Protein AF-A0AAE0IC69-F1 (afdb_monomer)

Foldseek 3Di:
DDDPLQLVVPAPPLLVVFWDWAWDDFPQGIFHTKIKGKQAAPCQVVADCVVHTEAEEEEFEDQLFACSLQVLLCVLQSNQGIYMYIGQDLHRPGDVPDLDLVCLALVNRLRRSVRVCVVPAPVVSLHAYEYEYAELRLQSSLLQCFPPPDDPDCNNLRHAYYEYELYAQAAFFPVLLVVLVVVLPPDQVVVVVVLVQQCPPQLCGVQQCLFQNNPADSVSSNVSSSSSVSRDSSSSSSNLNSQHFPDADPRRGHGHTDHLLSLLSHQHEYEAEAECAALLRHPVRLVQSLVSVVPSDHDDDDDDDDDDDDDDDDPADDPPPDDDQPDDWDQDSHWGYDYHYDYDYPPDYSSQCNRPVRVVVVSVVVLVSCCPTGIVSSPPQVVLSSSPPDDPPCDPVVVVLVVFDQWWADALLAEIQGAAAASNDPCGHLQNCLVVPVLAAQEEEEQAQDDRSGDQVSNVSSNHHYHYNHDDPPAADDPVSLVVLLVVSVVVVVVVVVCCVVVVGDPRHYHYYYDNRRAARVLLSQLSNCVPPVVDQSVRSQVSQCVRGPVHNVDPNSSVVSPDDPPDDDDDDDDDDDDDDDDDDYDDDDDDDDDDDDDDPVVVVVVVVVVVVVVVVVVVVVVVCVVVVVPDDDDDDDPDDDDDDPPQPPPPPLFAEEEEEEAAAQDFPQLQVLLQVLCCVVVVHDPPDGFLQVVFFFAWAFFQAPAGLFEHLQQLLLLQFQLAGDHHFWQQAHPLRAHFFGLLLLCVVVPAAEEEFEQFACLARNNLSNFHGDGGSVVSLRSLLRCLAVALSGHSHWEYAYAQVLSQAAPVDPLHPDPHRHRSVCCSCVVVNEDEAAWLVSLVCCVLQPNDDISYDYHQYSGGHFQLLVVVVVCRTDPALLSRLSNVLNNQCVVCVVPRYGHYYYGYLDCLQVCLLLLASLSNSSSVNSVSVNVVSVLVSCVPDPHHYKYKYKYSFHGQQKHLAADDDDPDDGDPDFASVQSVQARHALVVLLVVLVVVCVVCVPDDLVNSLVCCCPVPCCNHSVHPPDDPVLSSCCSVCSVCSNSSSSCVSCVRRRMDGDHSGTDSRTITMGMPDDLPCSQVGYYYYSSSSSVSSCVSSVSPVSSVVVSVSSCVSVVPDPPDDDDDDDDDDPPPPPPPDDPVVPPSSSSD

Radius of gyration: 35.83 Å; Cα contacts (8 Å, |Δi|>4): 2138; chains: 1; bounding box: 95×84×98 Å

InterPro domains:
  IPR000073 Alpha/beta hydrolase fold-1 [PF12697] (57-283)
  IPR000387 Tyrosine-specific protein phosphatases domain [PS50056] (483-554)
  IPR001952 Alkaline phosphatase [PF00245] (656-1102)
  IPR001952 Alkaline phosphatase [PR00113] (656-676)
  IPR001952 Alkaline phosphatase [PR00113] (710-725)
  IPR001952 Alkaline phosphatase [PR00113] (747-767)
  IPR001952 Alkaline phosphatase [PR00113] (796-806)
  IPR001952 Alkaline phosphatase [PR00113] (884-913)
  IPR001952 Alkaline phosphatase [PTHR11596] (649-1109)
  IPR001952 Alkaline phosphatase [SM00098] (657-1104)
  IPR001952 Alkaline phosphatase [cd16012] (657-960)
  IPR016130 Protein-tyrosine phosphatase, active site [PS00383] (513-523)
  IPR017850 Alkaline-phosphatase-like, core domain superfamily [G3DSA:3.40.720.10] (660-1094)
  IPR017850 Alkaline-phosphatase-like, core domain superfamily [SSF53649] (650-1104)
  IPR018299 Alkaline phosphatase, active site [PS00123] (710-718)
  IPR029021 Protein-tyrosine phosphatase-like [G3DSA:3.90.190.10] (381-585)
  IPR029021 Protein-tyrosine phosphatase-like [SSF52799] (399-565)
  IPR029058 Alpha/Beta hydrolase fold [G3DSA:3.40.50.1820] (16-305)
  IPR029058 Alpha/Beta hydrolase fold [SSF53474] (22-293)

Sequence (1152 aa):
MASQYDAKATDPALLERSSEIKSYTTSRATYPGLRVFYRRHQQADQLPKTPAPIPLLVFVHGLGGSVAQFHPLLSSLTPIASCLAIDLPGCGVSEFAPRDWAAYSTDALVELLETVIEEYREAGEGQGVVLFGHSMGTCLAALLANPRLPPRTQLSKHVVGLVAICPSSGPPSEKQVNKFRKLLWIPGWIFDLWRAWDRRGGPDSASVRRFVGPDADAEAKRLQDLYNNQSRTPVWRRMAWGCLPEEYRDGVPRGGLPTQDTWAGLDIPVFLVGGEDDHVTPANEVEKIAACLRTGKPVAASDSDQVEGEPTEDPTTPNDEQSTAGSIPPLPAHPEKAVKSVILPKPATHALLYTPSTARILAGLISDFLVVHVTGRLALGWQLQYLSQEGKWDVKNLEKWQKVAPVSDPIGSVFRAIKTLREVDETHSPREFVQNWGATIKDVIDISHDNPVYDPQGLKDGGVRYHKFPTVSKVPPTDTEIKGFIDLVDKIRADQKARAAAEGWADDYVVGVHCHYGFNRTGFFIVCYLVERCGYNALDAINHFAKARPNGIKHAHFRDRLYAPAEQTPLLADDRPRSVRSDDDDDNQDHSRGTPLISSRVRETAIFIWALLATAAVVVLGVIVQHNNVSQPPPRQPTTQPLPHPPPTTNTSGGKRNLVFMVSDGMGPASLSLTRSFRQLTECLPIDDTLTLDKHFWGTSRTRSTSSLVTDSAAGATAFSCGRKSYNGAISMLPDHTPCGTVLEAAKRAGYTTGLVVTTDITDATPACFASHVDLRMQNDEIALQEVGEGVLGRVVDLMLGGGRCHFLPNTAEGSCRLDGVDVVKVAREKHGWAYADDRSGFDALSLGKNVSLPLLGLFAGGDVPFEIDRCNMADVYPSLSEMAITALTALEEATRDSEKGFFLMIEGSRIDHAGHINDPAAQVREVLEYDKTFRAVLEFLDKSDAEGVLVATSDHETGGLSTAWQARSGELPVYNWHPAVLAQANASSEYLARLLHEHIVSNPESSQEDLIDWINSALVVERLGIKDALELELNALATNPDAAITLFAHMVSMRARVGWSTHGHSAVDVNIYSSGGGGADVIRGNVENTQIGEFLRAYLNLDDEVEEITQELREGLGREKGVKKDWVDVPAVTDILESVHPLEWFREVQV

Organism: NCBI:txid516989

Solvent-accessible surface area (backbone atoms only — not comparable to full-atom values): 61922 Å² total; per-residue (Å²): 132,83,56,98,51,34,50,80,84,67,53,54,72,70,54,67,77,31,45,48,76,43,64,50,76,52,100,84,46,59,30,71,33,27,34,39,34,53,44,75,31,92,57,58,89,76,48,68,55,75,91,28,40,76,47,40,38,36,43,33,47,26,84,53,43,28,53,75,54,44,48,63,42,50,70,67,44,40,85,53,29,28,36,38,32,42,22,57,71,30,23,56,78,11,36,76,36,64,82,58,56,68,61,34,18,44,71,41,47,43,53,44,50,52,56,54,50,62,71,75,42,55,62,94,47,61,33,31,31,33,36,34,13,30,34,58,12,20,41,47,41,46,60,53,44,20,70,83,52,86,72,91,66,72,60,32,71,31,39,27,30,38,39,25,34,34,30,70,42,41,55,56,53,75,72,46,44,56,51,48,52,58,60,72,64,52,58,66,70,62,52,50,52,50,51,54,59,42,43,51,65,49,50,74,3,65,61,21,33,56,37,40,39,88,85,49,53,72,65,45,24,45,54,42,30,41,45,60,66,48,39,45,65,78,42,41,52,30,41,56,53,18,36,43,52,79,47,68,60,97,85,42,73,40,63,32,44,45,43,41,60,45,53,29,44,45,72,36,19,35,40,37,36,25,14,62,57,12,74,53,36,38,43,66,28,47,53,54,42,52,52,14,49,73,67,60,48,70,81,82,94,72,80,92,77,90,84,87,89,80,89,77,81,75,95,71,72,82,82,89,78,83,81,64,91,88,66,81,58,66,74,56,74,69,22,64,67,41,85,47,74,48,70,40,61,77,79,25,14,65,39,33,53,60,24,80,85,40,24,60,57,49,46,51,56,48,51,53,48,41,26,76,45,42,23,46,66,51,29,60,44,52,49,51,40,63,66,65,71,80,56,103,71,46,72,75,55,47,60,56,53,68,73,45,69,60,61,35,48,75,37,91,82,46,31,28,42,20,31,54,54,30,57,77,39,96,80,41,11,42,58,52,39,27,75,77,38,28,87,36,33,42,34,36,37,38,38,41,61,66,82,71,70,36,43,62,61,48,26,42,74,45,67,16,44,71,41,84,48,66,38,75,82,98,58,72,79,50,72,68,56,48,48,53,51,45,54,51,49,53,51,50,50,56,52,47,53,56,44,33,72,75,70,68,57,72,95,76,51,30,38,31,33,23,26,77,70,25,30,48,68,39,40,48,54,51,31,52,42,34,33,74,76,66,74,36,53,57,68,59,27,50,51,48,45,26,68,32,35,80,74,25,63,69,52,60,72,51,53,54,63,61,67,56,77,83,89,79,82,92,84,81,82,88,84,87,88,82,89,79,90,76,87,89,81,85,87,80,89,79,90,84,91,83,86,84,92,81,85,61,82,67,58,53,56,54,48,48,55,49,48,51,52,49,48,53,48,48,50,49,46,46,51,49,48,61,65,63,59,67,57,76,78,74,88,70,72,90,74,86,74,74,81,79,63,73,71,76,77,75,74,77,62,97,58,34,41,33,43,38,41,35,38,30,32,22,41,27,64,45,54,54,58,50,29,39,54,32,48,27,62,77,69,70,48,59,93,84,61,71,52,63,55,70,80,24,64,46,28,30,31,43,40,54,30,74,73,34,70,49,34,37,50,15,11,21,26,13,8,39,22,46,38,40,71,10,27,64,36,13,15,17,30,36,81,84,74,29,55,48,28,18,44,47,41,19,37,31,74,74,57,26,48,26,34,42,35,39,35,30,33,51,41,37,36,52,58,25,9,39,54,31,73,40,84,45,47,86,47,32,62,58,33,45,40,17,46,50,24,73,33,91,86,30,66,44,56,35,33,40,39,21,12,25,38,11,49,33,31,17,47,88,44,89,71,35,72,35,92,48,80,58,44,45,57,57,46,22,38,76,76,60,55,35,41,77,32,54,38,36,70,47,52,57,62,21,54,61,18,77,50,66,62,83,30,30,43,32,30,46,22,56,42,53,50,65,57,50,42,44,29,70,80,34,56,84,48,40,80,50,68,42,56,51,49,49,15,49,54,41,30,52,51,62,74,24,65,92,42,76,36,27,35,42,36,41,37,39,38,40,58,28,22,57,21,17,38,47,48,22,64,50,31,28,36,38,33,50,48,50,38,36,53,29,52,47,53,51,51,62,46,44,77,69,46,94,45,56,54,40,44,43,33,32,35,36,29,12,24,5,51,58,34,81,42,42,78,94,52,94,88,61,78,88,61,98,52,58,36,51,66,48,42,70,44,32,61,51,33,33,64,60,51,31,50,53,50,53,53,48,47,72,75,42,78,84,60,49,72,65,57,48,34,53,46,46,44,53,66,43,36,33,67,26,40,49,45,86,78,75,48,70,68,60,44,50,46,42,68,75,37,55,92,49,21,33,51,50,48,11,44,60,50,22,66,71,18,18,41,26,66,76,46,62,44,63,34,71,54,61,11,48,27,31,38,75,52,63,87,72,50,71,82,58,46,39,86,38,52,38,29,53,51,13,48,46,60,23,55,68,73,68,28,65,66,46,24,55,53,42,21,50,52,47,18,60,69,72,62,45,54,97,87,61,86,74,79,82,82,84,78,86,87,80,67,92,78,59,85,82,70,89,74,83,83,67,66,85,68,77,61,92

Secondary structure (DSSP, 8-state):
---TT-TTTS--HHHHHHEEEEEEE-SS-EEEEEEEEEE--TTTTTS--SS-PPPEEEEE--TT--GGGGHHHHHHHTTTS-EEEEPPTTSTTS------SGGGSHHHHHHHHHHHHHHHS-GGGT--EEEEEETHHHHHHHHHH-TTSPPSSSGGGTEEEEEEES--SSPPPHHHHHHHHHHHTS-HHHHHHHHHHHTTTGGGSHHHHHHH-TT--HHHHHHHHHHHHH--HHHHHHHHHHHS-SEEETTEEESSSPPHHHHHT--S-EEEEEETT-SSS-HHHHHHHHHHHHHSSPPP----------------S-------TTPPPP--SSPPP-EEEEEEPTT--TTTTTSHHHHHHHHHHHHHHIIIII-GGG-HHHHHHHHTS--TTHHHHHHHHHTS-SBPSPBTTTEEEEEPP-TT-SSSSHHHHHHHHTTTEEEEEE--SSPPSS-THHHHHTT-EEEE----TTSPPPHHHHHHHHHHHHHHHHHHHHHHHHHT--TT-EEEEEESSSSHHHHHHHHHHHHHHH---HHHHHHHHHHHSTT----HHHHHHHHS------S-----------------------------TTHHHHHHHHHHHHHHHHHHHHHHHHHH--------------S-------------EEEEEEE-TT--HHHHHHHHHHHHHHTT--TT---TGGGGEEEEEE---SS-SS--HHHHHHHHHHSS---TT-BSB-TTS-B---HHHHHHHTT-EEEEEEEEETTSHHHHTTT--BSSTT-HHHHHHIIIIISTT----SEEEEE-GGGTS-TTSTT---SS---HHHHHHHHS--EEE-SHHHHHHTTTTTT--SSEEEE-SSSSPPPHHHHGGGTTTS--HHHHHHHHHHHHHHHTTT-SS-EEEEEE-THHHHHHHTT-HHHHHHHHHHHHHHHHHHHHHHTT-SSEEEEEEE-S-EES--BS----STTSPP-----HHHHHH--S-HHHHHHHHHHHHHH-TT--HHHHHHHIIIIIIIHHS--SS--HHHHHHHHH-GGGHHHHHHHHHHHHHT-B-S-SSEE-PPEEEEE---TTGGGG-EEEEHHHHHHHHHHHHT-HHHHHHHHHHHHHHTT--TT---PPPPPPP-GGGSTT---TTSGGGS--

Structure (mmCIF, N/CA/C/O backbone):
data_AF-A0AAE0IC69-F1
#
_entry.id   AF-A0AAE0IC69-F1
#
loop_
_atom_site.group_PDB
_atom_site.id
_atom_site.type_symbol
_atom_site.label_atom_id
_atom_site.label_alt_id
_atom_site.label_comp_id
_atom_site.label_asym_id
_atom_site.label_entity_id
_atom_site.label_seq_id
_atom_site.pdbx_PDB_ins_code
_atom_site.Cartn_x
_atom_site.Cartn_y
_atom_site.Cartn_z
_atom_site.occupancy
_atom_site.B_iso_or_equiv
_atom_site.auth_seq_id
_atom_site.auth_comp_id
_atom_site.auth_asym_id
_atom_site.auth_atom_id
_atom_site.pdbx_PDB_model_num
ATOM 1 N N . MET A 1 1 ? 9.353 22.879 0.860 1.00 36.22 1 MET A N 1
ATOM 2 C CA . MET A 1 1 ? 8.444 21.769 0.511 1.00 36.22 1 MET A CA 1
ATOM 3 C C . MET A 1 1 ? 8.042 21.909 -0.946 1.00 36.22 1 MET A C 1
ATOM 5 O O . MET A 1 1 ? 7.681 23.013 -1.347 1.00 36.22 1 MET A O 1
ATOM 9 N N . ALA A 1 2 ? 8.166 20.841 -1.736 1.00 39.16 2 ALA A N 1
ATOM 10 C CA . ALA A 1 2 ? 7.593 20.803 -3.078 1.00 39.16 2 ALA A CA 1
ATOM 11 C C . ALA A 1 2 ? 6.060 20.824 -2.964 1.00 39.16 2 ALA A C 1
ATOM 13 O O . ALA A 1 2 ? 5.495 20.259 -2.032 1.00 39.16 2 ALA A O 1
ATOM 14 N N . SER A 1 3 ? 5.393 21.547 -3.860 1.00 61.97 3 SER A N 1
ATOM 15 C CA . SER A 1 3 ? 3.929 21.624 -3.905 1.00 61.97 3 SER A CA 1
ATOM 16 C C . SER A 1 3 ? 3.330 20.229 -4.131 1.00 61.97 3 SER A C 1
ATOM 18 O O . SER A 1 3 ? 3.880 19.470 -4.919 1.00 61.97 3 SER A O 1
ATOM 20 N N . GLN A 1 4 ? 2.168 19.908 -3.548 1.00 71.69 4 GLN A N 1
ATOM 21 C CA . GLN A 1 4 ? 1.413 18.676 -3.869 1.00 71.69 4 GLN A CA 1
ATOM 22 C C . GLN A 1 4 ? 1.016 18.571 -5.357 1.00 71.69 4 GLN A C 1
ATOM 24 O O . GLN A 1 4 ? 0.606 17.518 -5.831 1.00 71.69 4 GLN A O 1
ATOM 29 N N . TYR A 1 5 ? 1.136 19.679 -6.095 1.00 81.38 5 TYR A N 1
ATOM 30 C CA . TYR A 1 5 ? 0.934 19.766 -7.540 1.00 81.38 5 TYR A CA 1
ATOM 31 C C . TYR A 1 5 ? 2.253 19.796 -8.325 1.00 81.38 5 TYR A C 1
ATOM 33 O O . TYR A 1 5 ? 2.258 20.174 -9.496 1.00 81.38 5 TYR A O 1
ATOM 41 N N . ASP A 1 6 ? 3.385 19.472 -7.696 1.00 83.69 6 ASP A N 1
ATOM 42 C CA . ASP A 1 6 ? 4.662 19.351 -8.392 1.00 83.69 6 ASP A CA 1
ATOM 43 C C . ASP A 1 6 ? 4.601 18.176 -9.376 1.00 83.69 6 ASP A C 1
ATOM 45 O O . ASP A 1 6 ? 4.388 17.024 -8.995 1.00 83.69 6 ASP A O 1
ATOM 49 N N . ALA A 1 7 ? 4.781 18.479 -10.662 1.00 83.31 7 ALA A N 1
ATOM 50 C CA . ALA A 1 7 ? 4.739 17.490 -11.731 1.00 83.31 7 ALA A CA 1
ATOM 51 C C . ALA A 1 7 ? 5.816 16.411 -11.557 1.00 83.31 7 ALA A C 1
ATOM 53 O O . ALA A 1 7 ? 5.567 15.261 -11.889 1.00 83.31 7 ALA A O 1
ATOM 54 N N . LYS A 1 8 ? 6.974 16.748 -10.970 1.00 83.50 8 LYS A N 1
ATOM 55 C CA . LYS A 1 8 ? 8.035 15.763 -10.725 1.00 83.50 8 LYS A CA 1
ATOM 56 C C . LYS A 1 8 ? 7.683 14.793 -9.594 1.00 83.50 8 LYS A C 1
ATOM 58 O O . LYS A 1 8 ? 8.072 13.639 -9.658 1.00 83.50 8 LYS A O 1
ATOM 63 N N . ALA A 1 9 ? 6.950 15.251 -8.578 1.00 81.25 9 ALA A N 1
ATOM 64 C CA . ALA A 1 9 ? 6.564 14.436 -7.423 1.00 81.25 9 ALA A CA 1
ATOM 65 C C . ALA A 1 9 ? 5.311 13.576 -7.668 1.00 81.25 9 ALA A C 1
ATOM 67 O O . ALA A 1 9 ? 4.999 12.699 -6.872 1.00 81.25 9 ALA A O 1
ATOM 68 N N . THR A 1 10 ? 4.566 13.860 -8.740 1.00 86.69 10 THR A N 1
ATOM 69 C CA . THR A 1 10 ? 3.286 13.206 -9.065 1.00 86.69 10 THR A CA 1
ATOM 70 C C . THR A 1 10 ? 3.346 12.376 -10.349 1.00 86.69 10 THR A C 1
ATOM 72 O O . THR A 1 10 ? 2.326 11.836 -10.784 1.00 86.69 10 THR A O 1
ATOM 75 N N . ASP A 1 11 ? 4.526 12.263 -10.964 1.00 84.62 11 ASP A N 1
ATOM 76 C CA . ASP A 1 11 ? 4.739 11.458 -12.162 1.00 84.62 11 ASP A CA 1
ATOM 77 C C . ASP A 1 11 ? 4.603 9.953 -11.839 1.00 84.62 11 ASP A C 1
ATOM 79 O O . ASP A 1 11 ? 5.177 9.459 -10.870 1.00 84.62 11 ASP A O 1
ATOM 83 N N . PRO A 1 12 ? 3.884 9.168 -12.659 1.00 84.00 12 PRO A N 1
ATOM 84 C CA . PRO A 1 12 ? 3.852 7.718 -12.508 1.00 84.00 12 PRO A CA 1
ATOM 85 C C . PRO A 1 12 ? 5.238 7.090 -12.706 1.00 84.00 12 PRO A C 1
ATOM 87 O O . PRO A 1 12 ? 5.974 7.474 -13.617 1.00 84.00 12 PRO A O 1
ATOM 90 N N . ALA A 1 13 ? 5.531 6.008 -11.978 1.00 78.69 13 ALA A N 1
ATOM 91 C CA . ALA A 1 13 ? 6.825 5.314 -12.019 1.00 78.69 13 ALA A CA 1
ATOM 92 C C . ALA A 1 13 ? 7.274 4.853 -13.424 1.00 78.69 13 ALA A C 1
ATOM 94 O O . ALA A 1 13 ? 8.453 4.575 -13.646 1.00 78.69 13 ALA A O 1
ATOM 95 N N . LEU A 1 14 ? 6.346 4.695 -14.378 1.00 83.06 14 LEU A N 1
ATOM 96 C CA . LEU A 1 14 ? 6.684 4.418 -15.779 1.00 83.06 14 LEU A CA 1
ATOM 97 C C . LEU A 1 14 ? 7.349 5.628 -16.454 1.00 83.06 14 LEU A C 1
ATOM 99 O O . LEU A 1 14 ? 8.301 5.449 -17.208 1.00 83.06 14 LEU A O 1
ATOM 103 N N . LEU A 1 15 ? 6.852 6.840 -16.199 1.00 87.25 15 LEU A N 1
ATOM 104 C CA . LEU A 1 15 ? 7.413 8.062 -16.769 1.00 87.25 15 LEU A CA 1
ATOM 105 C C . LEU A 1 15 ? 8.744 8.411 -16.115 1.00 87.25 15 LEU A C 1
ATOM 107 O O . LEU A 1 15 ? 9.679 8.742 -16.836 1.00 87.25 15 LEU A O 1
ATOM 111 N N . GLU A 1 16 ? 8.870 8.244 -14.798 1.00 82.62 16 GLU A N 1
ATOM 112 C CA . GLU A 1 16 ? 10.129 8.487 -14.081 1.00 82.62 16 GLU A CA 1
ATOM 113 C C . GLU A 1 16 ? 11.285 7.627 -14.614 1.00 82.62 16 GLU A C 1
ATOM 115 O O . GLU A 1 16 ? 12.387 8.119 -14.830 1.00 82.62 16 GLU A O 1
ATOM 120 N N . ARG A 1 17 ? 11.027 6.338 -14.880 1.00 85.75 17 ARG A N 1
ATOM 121 C CA . ARG A 1 17 ? 12.053 5.372 -15.316 1.00 85.75 17 ARG A CA 1
ATOM 122 C C . ARG A 1 17 ? 12.406 5.439 -16.800 1.00 85.75 17 ARG A C 1
ATOM 124 O O . ARG A 1 17 ? 13.372 4.806 -17.218 1.00 85.75 17 ARG A O 1
ATOM 131 N N . SER A 1 18 ? 11.592 6.096 -17.618 1.00 91.19 18 SER A N 1
ATOM 132 C CA . SER A 1 18 ? 11.721 6.057 -19.083 1.00 91.19 18 SER A CA 1
ATOM 133 C C . SER A 1 18 ? 11.663 7.440 -19.727 1.00 91.19 18 SER A C 1
ATOM 135 O O . SER A 1 18 ? 11.414 7.536 -20.926 1.00 91.19 18 SER A O 1
ATOM 137 N N . SER A 1 19 ? 11.895 8.501 -18.950 1.00 94.38 19 SER A N 1
ATOM 138 C CA . SER A 1 19 ? 12.003 9.865 -19.466 1.00 94.38 19 SER A CA 1
ATOM 139 C C . SER A 1 19 ? 13.378 10.465 -19.214 1.00 94.38 19 SER A C 1
ATOM 141 O O . SER A 1 19 ? 13.993 10.227 -18.179 1.00 94.38 19 SER A O 1
ATOM 143 N N . GLU A 1 20 ? 13.826 11.307 -20.139 1.00 94.94 20 GLU A N 1
ATOM 144 C CA . GLU A 1 20 ? 15.036 12.114 -20.008 1.00 94.94 20 GLU A CA 1
ATOM 145 C C . GLU A 1 20 ? 14.756 13.592 -20.308 1.00 94.94 20 GLU A C 1
ATOM 147 O O . GLU A 1 20 ? 13.795 13.924 -21.004 1.00 94.94 20 GLU A O 1
ATOM 152 N N . ILE A 1 21 ? 15.587 14.490 -19.769 1.00 96.12 21 ILE A N 1
ATOM 153 C CA . ILE A 1 21 ? 15.541 15.926 -20.075 1.00 96.12 21 ILE A CA 1
ATOM 154 C C . ILE A 1 21 ? 16.629 16.235 -21.102 1.00 96.12 21 ILE A C 1
ATOM 156 O O . ILE A 1 21 ? 17.813 16.059 -20.816 1.00 96.12 21 ILE A O 1
ATOM 160 N N . LYS A 1 22 ? 16.237 16.720 -22.283 1.00 96.56 22 LYS A N 1
ATOM 161 C CA . LYS A 1 22 ? 17.157 17.019 -23.391 1.00 96.56 22 LYS A CA 1
ATOM 162 C C . LYS A 1 22 ? 16.960 18.413 -23.973 1.00 96.56 22 LYS A C 1
ATOM 164 O O . LYS A 1 22 ? 15.859 18.960 -23.961 1.00 96.56 22 LYS A O 1
ATOM 169 N N . SER A 1 23 ? 18.044 18.961 -24.514 1.00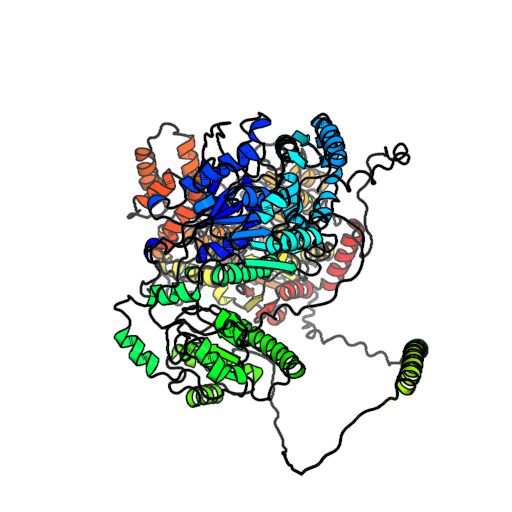 96.50 23 SER A N 1
ATOM 170 C CA . SER A 1 23 ? 18.050 20.236 -25.230 1.00 96.50 23 SER A CA 1
ATOM 171 C C . SER A 1 23 ? 17.901 20.009 -26.731 1.00 96.50 23 SER A C 1
ATOM 173 O O . SER A 1 23 ? 18.609 19.179 -27.296 1.00 96.50 23 SER A O 1
ATOM 175 N N . TYR A 1 24 ? 17.034 20.782 -27.385 1.00 95.75 24 TYR A N 1
ATOM 176 C CA . TYR A 1 24 ? 16.813 20.723 -28.831 1.00 95.75 24 TYR A CA 1
ATOM 177 C C . TYR A 1 24 ? 16.949 22.109 -29.449 1.00 95.75 24 TYR A C 1
ATOM 179 O O . TYR A 1 24 ? 16.406 23.088 -28.940 1.00 95.75 24 TYR A O 1
ATOM 187 N N . THR A 1 25 ? 17.654 22.208 -30.575 1.00 94.19 25 THR A N 1
ATOM 188 C CA . THR A 1 25 ? 17.770 23.456 -31.341 1.00 94.19 25 THR A CA 1
ATOM 189 C C . THR A 1 25 ? 17.111 23.292 -32.698 1.00 94.19 25 THR A C 1
ATOM 191 O O . THR A 1 25 ? 17.476 22.414 -33.472 1.00 94.19 25 THR A O 1
ATOM 194 N N . THR A 1 26 ? 16.147 24.166 -32.971 1.00 91.44 26 THR A N 1
ATOM 195 C CA . THR A 1 26 ? 15.441 24.281 -34.254 1.00 91.44 26 THR A CA 1
ATOM 196 C C . THR A 1 26 ? 15.916 25.523 -35.006 1.00 91.44 26 THR A C 1
ATOM 198 O O . THR A 1 26 ? 16.679 26.329 -34.468 1.00 91.44 26 THR A O 1
ATOM 201 N N . SER A 1 27 ? 15.433 25.740 -36.232 1.00 88.00 27 SER A N 1
ATOM 202 C CA . SER A 1 27 ? 15.746 26.964 -36.988 1.00 88.00 27 SER A CA 1
ATOM 203 C C . SER A 1 27 ? 15.183 28.237 -36.338 1.00 88.00 27 SER A C 1
ATOM 205 O O . SER A 1 27 ? 15.649 29.341 -36.619 1.00 88.00 27 SER A O 1
ATOM 207 N N . ARG A 1 28 ? 14.200 28.085 -35.442 1.00 87.06 28 ARG A N 1
ATOM 208 C CA . ARG A 1 28 ? 13.467 29.180 -34.795 1.00 87.06 28 ARG A CA 1
ATOM 209 C C . ARG A 1 28 ? 13.934 29.471 -33.378 1.00 87.06 28 ARG A C 1
ATOM 211 O O . ARG A 1 28 ? 13.938 30.631 -32.974 1.00 87.06 28 ARG A O 1
ATOM 218 N N . ALA A 1 29 ? 14.265 28.435 -32.609 1.00 92.56 29 ALA A N 1
ATOM 219 C CA . ALA A 1 29 ? 14.623 28.582 -31.205 1.00 92.56 29 ALA A CA 1
ATOM 220 C C . ALA A 1 29 ? 15.386 27.367 -30.651 1.00 92.56 29 ALA A C 1
ATOM 222 O O . ALA A 1 29 ? 15.270 26.251 -31.166 1.00 92.56 29 ALA A O 1
ATOM 223 N N . THR A 1 30 ? 16.106 27.592 -29.551 1.00 95.62 30 THR A N 1
ATOM 224 C CA . THR A 1 30 ? 16.697 26.541 -28.713 1.00 95.62 30 THR A CA 1
ATOM 225 C C . THR A 1 30 ? 15.834 26.322 -27.476 1.00 95.62 30 THR A C 1
ATOM 227 O O . THR A 1 30 ? 15.560 27.268 -26.736 1.00 95.62 30 THR A O 1
ATOM 230 N N . TYR A 1 31 ? 15.441 25.073 -27.249 1.00 96.56 31 TYR A N 1
ATOM 231 C CA . TYR A 1 31 ? 14.663 24.592 -26.114 1.00 96.56 31 TYR A CA 1
ATOM 232 C C . TYR A 1 31 ? 15.602 23.812 -25.183 1.00 96.56 31 TYR A C 1
ATOM 234 O O . TYR A 1 31 ? 15.944 22.678 -25.505 1.00 96.56 31 TYR A O 1
ATOM 242 N N . PRO A 1 32 ? 16.077 24.406 -24.074 1.00 92.38 32 PRO A N 1
ATOM 243 C CA . PRO A 1 32 ? 17.202 23.873 -23.297 1.00 92.38 32 PRO A CA 1
ATOM 244 C C . PRO A 1 32 ? 16.893 22.632 -22.445 1.00 92.38 32 PRO A C 1
ATOM 246 O O . PRO A 1 32 ? 17.824 21.908 -22.100 1.00 92.38 32 PRO A O 1
ATOM 249 N N . GLY A 1 33 ? 15.624 22.352 -22.133 1.00 94.50 33 GLY A N 1
ATOM 250 C CA . GLY A 1 33 ? 15.257 21.215 -21.288 1.00 94.50 33 GLY A CA 1
ATOM 251 C C . GLY A 1 33 ? 13.831 20.735 -21.524 1.00 94.50 33 GLY A C 1
ATOM 252 O O . GLY A 1 33 ? 12.899 21.218 -20.890 1.00 94.50 33 GLY A O 1
ATOM 253 N N . LEU A 1 34 ? 13.651 19.772 -22.423 1.00 96.94 34 LEU A N 1
ATOM 254 C CA . LEU A 1 34 ? 12.370 19.121 -22.697 1.00 96.94 34 LEU A CA 1
ATOM 255 C C . LEU A 1 34 ? 12.357 17.699 -22.142 1.00 96.94 34 LEU A C 1
ATOM 257 O O . LEU A 1 34 ? 13.310 16.955 -22.379 1.00 96.94 34 LEU A O 1
ATOM 261 N N . ARG A 1 35 ? 11.273 17.307 -21.456 1.00 96.19 35 ARG A N 1
ATOM 262 C CA . ARG A 1 35 ? 11.030 15.903 -21.102 1.00 96.19 35 ARG A CA 1
ATOM 263 C C . ARG A 1 35 ? 10.659 15.118 -22.349 1.00 96.19 35 ARG A C 1
ATOM 265 O O . ARG A 1 35 ? 9.642 15.397 -22.987 1.00 96.19 35 ARG A O 1
ATOM 272 N N . VAL A 1 36 ? 11.451 14.091 -22.623 1.00 97.25 36 VAL A N 1
ATOM 273 C CA . VAL A 1 36 ? 11.195 13.095 -23.657 1.00 97.25 36 VAL A CA 1
ATOM 274 C C . VAL A 1 36 ? 11.090 11.730 -22.996 1.00 97.25 36 VAL A C 1
ATOM 276 O O . VAL A 1 36 ? 12.059 11.226 -22.439 1.00 97.25 36 VAL A O 1
ATOM 279 N N . PHE A 1 37 ? 9.895 11.150 -23.034 1.00 97.62 37 PHE A N 1
ATOM 280 C CA . PHE A 1 37 ? 9.648 9.759 -22.681 1.00 97.62 37 PHE A CA 1
ATOM 281 C C . PHE A 1 37 ? 9.966 8.883 -23.887 1.00 97.62 37 PHE A C 1
ATOM 283 O O . PHE A 1 37 ? 9.381 9.077 -24.952 1.00 97.62 37 PHE A O 1
ATOM 290 N N . TYR A 1 38 ? 10.828 7.887 -23.716 1.00 97.31 38 TYR A N 1
ATOM 291 C CA . TYR A 1 38 ? 11.101 6.891 -24.741 1.00 97.31 38 TYR A CA 1
ATOM 292 C C . TYR A 1 38 ? 11.247 5.503 -24.124 1.00 97.31 38 TYR A C 1
ATOM 294 O O . TYR A 1 38 ? 12.109 5.256 -23.280 1.00 97.31 38 TYR A O 1
ATOM 302 N N . ARG A 1 39 ? 10.421 4.561 -24.588 1.00 94.62 39 ARG A N 1
ATOM 303 C CA . ARG A 1 39 ? 10.523 3.147 -24.223 1.00 94.62 39 ARG A CA 1
ATOM 304 C C . ARG A 1 39 ? 10.600 2.298 -25.481 1.00 94.62 39 ARG A C 1
ATOM 306 O O . ARG A 1 39 ? 9.605 2.120 -26.182 1.00 94.62 39 ARG A O 1
ATOM 313 N N . ARG A 1 40 ? 11.792 1.763 -25.747 1.00 92.75 40 ARG A N 1
ATOM 314 C CA . ARG A 1 40 ? 12.041 0.833 -26.855 1.00 92.75 40 ARG A CA 1
ATOM 315 C C . ARG A 1 40 ? 11.314 -0.494 -26.615 1.00 92.75 40 ARG A C 1
ATOM 317 O O . ARG A 1 40 ? 11.302 -0.997 -25.490 1.00 92.75 40 ARG A O 1
ATOM 324 N N . HIS A 1 41 ? 10.741 -1.072 -27.668 1.00 91.38 41 HIS A N 1
ATOM 325 C CA . HIS A 1 41 ? 10.115 -2.393 -27.617 1.00 91.38 41 HIS A CA 1
ATOM 326 C C . HIS A 1 41 ? 11.122 -3.470 -27.176 1.00 91.38 41 HIS A C 1
ATOM 328 O O . HIS A 1 41 ? 12.221 -3.560 -27.726 1.00 91.38 41 HIS A O 1
ATOM 334 N N . GLN A 1 42 ? 10.753 -4.308 -26.199 1.00 84.88 42 GLN A N 1
ATOM 335 C CA . GLN A 1 42 ? 11.681 -5.254 -25.556 1.00 84.88 42 GLN A CA 1
ATOM 336 C C . GLN A 1 42 ? 12.264 -6.293 -26.521 1.00 84.88 42 GLN A C 1
ATOM 338 O O . GLN A 1 42 ? 13.394 -6.738 -26.343 1.00 84.88 42 GLN A O 1
ATOM 343 N N . GLN A 1 43 ? 11.500 -6.667 -27.548 1.00 85.62 43 GLN A N 1
ATOM 344 C CA . GLN A 1 43 ? 11.894 -7.661 -28.547 1.00 85.62 43 GLN A CA 1
ATOM 345 C C . GLN A 1 43 ? 12.167 -7.020 -29.916 1.00 85.62 43 GLN A C 1
ATOM 347 O O . GLN A 1 43 ? 12.149 -7.712 -30.928 1.00 85.62 43 GLN A O 1
ATOM 352 N N . ALA A 1 44 ? 12.423 -5.702 -29.970 1.00 84.69 44 ALA A N 1
ATOM 353 C CA . ALA A 1 44 ? 12.681 -4.970 -31.219 1.00 84.69 44 ALA A CA 1
ATOM 354 C C . ALA A 1 44 ? 13.755 -5.638 -32.095 1.00 84.69 44 ALA A C 1
ATOM 356 O O . ALA A 1 44 ? 13.590 -5.729 -33.307 1.00 84.69 44 ALA A O 1
ATOM 357 N N . ASP A 1 45 ? 14.821 -6.155 -31.477 1.00 84.50 45 ASP A N 1
ATOM 358 C CA . ASP A 1 45 ? 15.936 -6.792 -32.188 1.00 84.50 45 ASP A CA 1
ATOM 359 C C . ASP A 1 45 ? 15.613 -8.203 -32.708 1.00 84.50 45 ASP A C 1
ATOM 361 O O . ASP A 1 45 ? 16.323 -8.716 -33.569 1.00 84.50 45 ASP A O 1
ATOM 365 N N . GLN A 1 46 ? 14.552 -8.835 -32.194 1.00 84.31 46 GLN A N 1
ATOM 366 C CA . GLN A 1 46 ? 14.122 -10.184 -32.578 1.00 84.31 46 GLN A CA 1
ATOM 367 C C . GLN A 1 46 ? 12.992 -10.166 -33.618 1.00 84.31 46 GLN A C 1
ATOM 369 O O . GLN A 1 46 ? 12.713 -11.191 -34.234 1.00 84.31 46 GLN A O 1
ATOM 374 N N . LEU A 1 47 ? 12.339 -9.018 -33.826 1.00 87.12 47 LEU A N 1
ATOM 375 C CA . LEU A 1 47 ? 11.283 -8.847 -34.822 1.00 87.12 47 LEU A CA 1
ATOM 376 C C . LEU A 1 47 ? 11.861 -8.544 -36.221 1.00 87.12 47 LEU A C 1
ATOM 378 O O . LEU A 1 47 ? 12.985 -8.053 -36.342 1.00 87.12 47 LEU A O 1
ATOM 382 N N . PRO A 1 48 ? 11.110 -8.802 -37.311 1.00 85.25 48 PRO A N 1
ATOM 383 C CA . PRO A 1 48 ? 11.582 -8.545 -38.667 1.00 85.25 48 PRO A CA 1
ATOM 384 C C . PRO A 1 48 ? 11.891 -7.068 -38.918 1.00 85.25 48 PRO A C 1
ATOM 386 O O . PRO A 1 48 ? 11.009 -6.214 -38.822 1.00 85.25 48 PRO A O 1
ATOM 389 N N . LYS A 1 49 ? 13.121 -6.798 -39.360 1.00 86.00 49 LYS A N 1
ATOM 390 C CA . LYS A 1 49 ? 13.588 -5.464 -39.776 1.00 86.00 49 LYS A CA 1
ATOM 391 C C . LYS A 1 49 ? 13.463 -5.200 -41.279 1.00 86.00 49 LYS A C 1
ATOM 393 O O . LYS A 1 49 ? 13.741 -4.105 -41.745 1.00 86.00 49 LYS A O 1
ATOM 398 N N . THR A 1 50 ? 13.042 -6.194 -42.062 1.00 80.06 50 THR A N 1
ATOM 399 C CA . THR A 1 50 ? 12.857 -6.071 -43.518 1.00 80.06 50 THR A CA 1
ATOM 400 C C . THR A 1 50 ? 11.358 -6.079 -43.865 1.00 80.06 50 THR A C 1
ATOM 402 O O . THR A 1 50 ? 10.621 -6.935 -43.359 1.00 80.06 50 THR A O 1
ATOM 405 N N . PRO A 1 51 ? 10.850 -5.154 -44.704 1.00 82.00 51 PRO A N 1
ATOM 406 C CA . PRO A 1 51 ? 11.558 -4.039 -45.348 1.00 82.00 51 PRO A CA 1
ATOM 407 C C . PRO A 1 51 ? 11.892 -2.866 -44.405 1.00 82.00 51 PRO A C 1
ATOM 409 O O . PRO A 1 51 ? 12.740 -2.062 -44.770 1.00 82.00 51 PRO A O 1
ATOM 412 N N . ALA A 1 52 ? 11.258 -2.789 -43.229 1.00 87.88 52 ALA A N 1
ATOM 413 C CA . ALA A 1 52 ? 11.567 -1.848 -42.149 1.00 87.88 52 ALA A CA 1
ATOM 414 C C . ALA A 1 52 ? 11.151 -2.443 -40.776 1.00 87.88 52 ALA A C 1
ATOM 416 O O . ALA A 1 52 ? 10.410 -3.439 -40.755 1.00 87.88 52 ALA A O 1
ATOM 417 N N . PRO A 1 53 ? 11.596 -1.863 -39.642 1.00 91.62 53 PRO A N 1
ATOM 418 C CA . PRO A 1 53 ? 11.120 -2.197 -38.295 1.00 91.62 53 PRO A CA 1
ATOM 419 C C . PRO A 1 53 ? 9.644 -1.847 -38.072 1.00 91.62 53 PRO A C 1
ATOM 421 O O . PRO A 1 53 ? 9.058 -1.057 -38.816 1.00 91.62 53 PRO A O 1
ATOM 424 N N . ILE A 1 54 ? 9.045 -2.388 -37.004 1.00 93.81 54 ILE A N 1
ATOM 425 C CA . ILE A 1 54 ? 7.690 -1.995 -36.583 1.00 93.81 54 ILE A CA 1
ATOM 426 C C . ILE A 1 54 ? 7.607 -0.479 -36.303 1.00 93.81 54 ILE A C 1
ATOM 428 O O . ILE A 1 54 ? 8.595 0.098 -35.832 1.00 93.81 54 ILE A O 1
ATOM 432 N N . PRO A 1 55 ? 6.462 0.179 -36.580 1.00 96.06 55 PRO A N 1
ATOM 433 C CA . PRO A 1 55 ? 6.344 1.628 -36.434 1.00 96.06 55 PRO A CA 1
ATOM 434 C C . PRO A 1 55 ? 6.598 2.137 -35.008 1.00 96.06 55 PRO A C 1
ATOM 436 O O . PRO A 1 55 ? 6.232 1.485 -34.030 1.00 96.06 55 PRO A O 1
ATOM 439 N N . LEU A 1 56 ? 7.175 3.336 -34.899 1.00 97.25 56 LEU A N 1
ATOM 440 C CA . LEU A 1 56 ? 7.287 4.087 -33.647 1.00 97.25 56 LEU A CA 1
ATOM 441 C C . LEU A 1 56 ? 5.945 4.764 -33.328 1.00 97.25 56 LEU A C 1
ATOM 443 O O . LEU A 1 56 ? 5.403 5.480 -34.172 1.00 97.25 56 LEU A O 1
ATOM 447 N N . LEU A 1 57 ? 5.419 4.571 -32.116 1.00 98.19 57 LEU A N 1
ATOM 448 C CA . LEU A 1 57 ? 4.192 5.233 -31.658 1.00 98.19 57 LEU A CA 1
ATOM 449 C C . LEU A 1 57 ? 4.548 6.541 -30.942 1.00 98.19 57 LEU A C 1
ATOM 451 O O . LEU A 1 57 ? 5.279 6.513 -29.953 1.00 98.19 57 LEU A O 1
ATOM 455 N N . VAL A 1 58 ? 4.049 7.679 -31.426 1.00 98.25 58 VAL A N 1
ATOM 456 C CA . VAL A 1 58 ? 4.427 9.014 -30.929 1.00 98.25 58 VAL A CA 1
ATOM 457 C C . VAL A 1 58 ? 3.225 9.737 -30.333 1.00 98.25 58 VAL A C 1
ATOM 459 O O . VAL A 1 58 ? 2.250 9.961 -31.040 1.00 98.25 58 VAL A O 1
ATOM 462 N N . PHE A 1 59 ? 3.304 10.167 -29.074 1.00 98.06 59 PHE A N 1
ATOM 463 C CA . PHE A 1 59 ? 2.201 10.794 -28.339 1.00 98.06 59 PHE A CA 1
ATOM 464 C C . PHE A 1 59 ? 2.433 12.291 -28.109 1.00 98.06 59 PHE A C 1
ATOM 466 O O . PHE A 1 59 ? 3.465 12.701 -27.572 1.00 98.06 59 PHE A O 1
ATOM 473 N N . VAL A 1 60 ? 1.442 13.104 -28.485 1.00 97.00 60 VAL A N 1
ATOM 474 C CA . VAL A 1 60 ? 1.470 14.571 -28.422 1.00 97.00 60 VAL A CA 1
ATOM 475 C C . VAL A 1 60 ? 0.254 15.077 -27.643 1.00 97.00 60 VAL A C 1
ATOM 477 O O . VAL A 1 60 ? -0.896 14.891 -28.050 1.00 97.00 60 VAL A O 1
ATOM 480 N N . HIS A 1 61 ? 0.504 15.722 -26.502 1.00 96.12 61 HIS A N 1
ATOM 481 C CA . HIS A 1 61 ? -0.552 16.221 -25.619 1.00 96.12 61 HIS A CA 1
ATOM 482 C C . HIS A 1 61 ? -1.140 17.562 -26.085 1.00 96.12 61 HIS A C 1
ATOM 484 O O . HIS A 1 61 ? -0.557 18.289 -26.892 1.00 96.12 61 HIS A O 1
ATOM 490 N N . GLY A 1 62 ? -2.312 17.897 -25.542 1.00 89.56 62 GLY A N 1
ATOM 491 C CA . GLY A 1 62 ? -3.039 19.128 -25.841 1.00 89.56 62 GLY A CA 1
ATOM 492 C C . GLY A 1 62 ? -2.594 20.355 -25.040 1.00 89.56 62 GLY A C 1
ATOM 493 O O . GLY A 1 62 ? -1.657 20.319 -24.236 1.00 89.56 62 GLY A O 1
ATOM 494 N N . LEU A 1 63 ? -3.303 21.466 -25.254 1.00 88.00 63 LEU A N 1
ATOM 495 C CA . LEU A 1 63 ? -3.048 22.751 -24.606 1.00 88.00 63 LEU A CA 1
ATOM 496 C C . LEU A 1 63 ? -3.187 22.641 -23.080 1.00 88.00 63 LEU A C 1
ATOM 498 O O . LEU A 1 63 ? -4.251 22.310 -22.566 1.00 88.00 63 LEU A O 1
ATOM 502 N N . GLY A 1 64 ? -2.124 22.977 -22.346 1.00 83.94 64 GLY A N 1
ATOM 503 C CA . GLY A 1 64 ? -2.110 22.896 -20.882 1.00 83.94 64 GLY A CA 1
ATOM 504 C C . GLY A 1 64 ? -2.004 21.477 -20.313 1.00 83.94 64 GLY A C 1
ATOM 505 O O . GLY A 1 64 ? -2.068 21.345 -19.095 1.00 83.94 64 GLY A O 1
ATOM 506 N N . GLY A 1 65 ? -1.832 20.469 -21.173 1.00 91.00 65 GLY A N 1
ATOM 507 C CA . GLY A 1 65 ? -1.608 19.072 -20.809 1.00 91.00 65 GLY A CA 1
ATOM 508 C C . GLY A 1 65 ? -0.137 18.701 -20.603 1.00 91.00 65 GLY A C 1
ATOM 509 O O . GLY A 1 65 ? 0.743 19.567 -20.633 1.00 91.00 65 GLY A O 1
ATOM 510 N N . SER A 1 66 ? 0.116 17.405 -20.410 1.00 95.00 66 SER A N 1
ATOM 511 C CA . SER A 1 66 ? 1.454 16.804 -20.290 1.00 95.00 66 SER A CA 1
ATOM 512 C C . SER A 1 66 ? 1.437 15.321 -20.692 1.00 95.00 66 SER A C 1
ATOM 514 O O . SER A 1 66 ? 0.371 14.718 -20.841 1.00 95.00 66 SER A O 1
ATOM 516 N N . VAL A 1 67 ? 2.613 14.700 -20.825 1.00 95.44 67 VAL A N 1
ATOM 517 C CA . VAL A 1 67 ? 2.750 13.254 -21.103 1.00 95.44 67 VAL A CA 1
ATOM 518 C C . VAL A 1 67 ? 2.062 12.380 -20.043 1.00 95.44 67 VAL A C 1
ATOM 520 O O . VAL A 1 67 ? 1.591 11.290 -20.367 1.00 95.44 67 VAL A O 1
ATOM 523 N N . ALA A 1 68 ? 1.920 12.865 -18.803 1.00 94.19 68 ALA A N 1
ATOM 524 C CA . ALA A 1 68 ? 1.259 12.139 -17.712 1.00 94.19 68 ALA A CA 1
ATOM 525 C C . ALA A 1 68 ? -0.177 11.713 -18.052 1.00 94.19 68 ALA A C 1
ATOM 527 O O . ALA A 1 68 ? -0.611 10.640 -17.636 1.00 94.19 68 ALA A O 1
ATOM 528 N N . GLN A 1 69 ? -0.882 12.490 -18.878 1.00 95.06 69 GLN A N 1
ATOM 529 C CA . GLN A 1 69 ? -2.244 12.173 -19.312 1.00 95.06 69 GLN A CA 1
ATOM 530 C C . GLN A 1 69 ? -2.316 10.902 -20.174 1.00 95.06 69 GLN A C 1
ATOM 532 O O . GLN A 1 69 ? -3.345 10.235 -20.191 1.00 95.06 69 GLN A O 1
ATOM 537 N N . PHE A 1 70 ? -1.233 10.526 -20.863 1.00 95.56 70 PHE A N 1
ATOM 538 C CA . PHE A 1 70 ? -1.175 9.316 -21.689 1.00 95.56 70 PHE A CA 1
ATOM 539 C C . PHE A 1 70 ? -0.777 8.055 -20.915 1.00 95.56 70 PHE A C 1
ATOM 541 O O . PHE A 1 70 ? -0.716 6.982 -21.515 1.00 95.56 70 PHE A O 1
ATOM 548 N N . HIS A 1 71 ? -0.507 8.134 -19.607 1.00 92.75 71 HIS A N 1
ATOM 549 C CA . HIS A 1 71 ? 0.026 7.007 -18.835 1.00 92.75 71 HIS A CA 1
ATOM 550 C C . HIS A 1 71 ? -0.772 5.687 -18.986 1.00 92.75 71 HIS A C 1
ATOM 552 O O . HIS A 1 71 ? -0.135 4.650 -19.219 1.00 92.75 71 HIS A O 1
ATOM 558 N N . PRO A 1 72 ? -2.122 5.675 -18.947 1.00 89.88 72 PRO A N 1
ATOM 559 C CA . PRO A 1 72 ? -2.893 4.442 -19.151 1.00 89.88 72 PRO A CA 1
ATOM 560 C C . PRO A 1 72 ? -2.714 3.824 -20.549 1.00 89.88 72 PRO A C 1
ATOM 562 O O . PRO A 1 72 ? -2.597 2.602 -20.686 1.00 89.88 72 PRO A O 1
ATOM 565 N N . LEU A 1 73 ? -2.630 4.661 -21.589 1.00 90.94 73 LEU A N 1
ATOM 566 C CA . LEU A 1 73 ? -2.401 4.220 -22.969 1.00 90.94 73 LEU A CA 1
ATOM 567 C C . LEU A 1 73 ? -0.963 3.731 -23.176 1.00 90.94 73 LEU A C 1
ATOM 569 O O . LEU A 1 73 ? -0.758 2.654 -23.730 1.00 90.94 73 LEU A O 1
ATOM 573 N N . LEU A 1 74 ? 0.033 4.463 -22.668 1.00 92.06 74 LEU A N 1
ATOM 574 C CA . LEU A 1 74 ? 1.445 4.062 -22.724 1.00 92.06 74 LEU A CA 1
ATOM 575 C C . LEU A 1 74 ? 1.672 2.708 -22.036 1.00 92.06 74 LEU A C 1
ATOM 577 O O . LEU A 1 74 ? 2.388 1.849 -22.555 1.00 92.06 74 LEU A O 1
ATOM 581 N N . SER A 1 75 ? 1.016 2.473 -20.900 1.00 86.25 75 SER A N 1
ATOM 582 C CA . SER A 1 75 ? 1.093 1.191 -20.188 1.00 86.25 75 SER A CA 1
ATOM 583 C C . SER A 1 75 ? 0.542 0.023 -21.014 1.00 86.25 75 SER A C 1
ATOM 585 O O . SER A 1 75 ? 1.046 -1.090 -20.899 1.00 86.25 75 SER A O 1
ATOM 587 N N . SER A 1 76 ? -0.440 0.284 -21.881 1.00 85.25 76 SER A N 1
ATOM 588 C CA . SER A 1 76 ? -1.080 -0.730 -22.730 1.00 85.25 76 SER A CA 1
ATOM 589 C C . SER A 1 76 ? -0.339 -0.973 -24.051 1.00 85.25 76 SER A C 1
ATOM 591 O O . SER A 1 76 ? -0.368 -2.087 -24.563 1.00 85.25 76 SER A O 1
ATOM 593 N N . LEU A 1 77 ? 0.332 0.046 -24.603 1.00 90.38 77 LEU A N 1
ATOM 594 C CA . LEU A 1 77 ? 0.930 0.000 -25.948 1.00 90.38 77 LEU A CA 1
ATOM 595 C C . LEU A 1 77 ? 2.447 -0.266 -25.953 1.00 90.38 77 LEU A C 1
ATOM 597 O O . LEU A 1 77 ? 2.987 -0.764 -26.940 1.00 90.38 77 LEU A O 1
ATOM 601 N N . THR A 1 78 ? 3.148 -0.010 -24.844 1.00 90.19 78 THR A N 1
ATOM 602 C CA . THR A 1 78 ? 4.585 -0.333 -24.722 1.00 90.19 78 THR A CA 1
ATOM 603 C C . THR A 1 78 ? 4.949 -1.822 -24.883 1.00 90.19 78 THR A C 1
ATOM 605 O O . THR A 1 78 ? 6.089 -2.088 -25.272 1.00 90.19 78 THR A O 1
ATOM 608 N N . PRO A 1 79 ? 4.049 -2.803 -24.643 1.00 86.94 79 PRO A N 1
ATOM 609 C CA . PRO A 1 79 ? 4.308 -4.205 -24.974 1.00 86.94 79 PRO A CA 1
ATOM 610 C C . PRO A 1 79 ? 4.276 -4.548 -26.468 1.00 86.94 79 PRO A C 1
ATOM 612 O O . PRO A 1 79 ? 4.765 -5.615 -26.806 1.00 86.94 79 PRO A O 1
ATOM 615 N N . ILE A 1 80 ? 3.694 -3.710 -27.340 1.00 88.12 80 ILE A N 1
ATOM 616 C CA . ILE A 1 80 ? 3.503 -4.038 -28.771 1.00 88.12 80 ILE A CA 1
ATOM 617 C C . ILE A 1 80 ? 4.383 -3.216 -29.721 1.00 88.12 80 ILE A C 1
ATOM 619 O O . ILE A 1 80 ? 4.595 -3.619 -30.866 1.00 88.12 80 ILE A O 1
ATOM 623 N N . ALA A 1 81 ? 4.896 -2.062 -29.275 1.00 93.62 81 ALA A N 1
ATOM 624 C CA . ALA A 1 81 ? 5.771 -1.201 -30.068 1.00 93.62 81 ALA A CA 1
ATOM 625 C C . ALA A 1 81 ? 6.623 -0.258 -29.206 1.00 93.62 81 ALA A C 1
ATOM 627 O O . ALA A 1 81 ? 6.338 -0.017 -28.031 1.00 93.62 81 ALA A O 1
ATOM 628 N N . SER A 1 82 ? 7.665 0.316 -29.816 1.00 96.12 82 SER A N 1
ATOM 629 C CA . SER A 1 82 ? 8.412 1.417 -29.206 1.00 96.12 82 SER A CA 1
ATOM 630 C C . SER A 1 82 ? 7.499 2.639 -29.093 1.00 96.12 82 SER A C 1
ATOM 632 O O . SER A 1 82 ? 6.800 2.977 -30.049 1.00 96.12 82 SER A O 1
ATOM 634 N N . CYS A 1 83 ? 7.512 3.303 -27.940 1.00 97.81 83 CYS A N 1
ATOM 635 C CA . CYS A 1 83 ? 6.671 4.468 -27.665 1.00 97.81 83 CYS A CA 1
ATOM 636 C C . CYS A 1 83 ? 7.532 5.693 -27.331 1.00 97.81 83 CYS A C 1
ATOM 638 O O . CYS A 1 83 ? 8.433 5.599 -26.495 1.00 97.81 83 CYS A O 1
ATOM 640 N N . LEU A 1 84 ? 7.222 6.833 -27.951 1.00 98.12 84 LEU A N 1
ATOM 641 C CA . LEU A 1 84 ? 7.841 8.144 -27.743 1.00 98.12 84 LEU A CA 1
ATOM 642 C C . LEU A 1 84 ? 6.764 9.150 -27.317 1.00 98.12 84 LEU A C 1
ATOM 644 O O . LEU A 1 84 ? 5.730 9.253 -27.967 1.00 98.12 84 LEU A O 1
ATOM 648 N N . ALA A 1 85 ? 6.988 9.926 -26.264 1.00 97.50 85 ALA A N 1
ATOM 649 C CA . ALA A 1 85 ? 6.087 11.007 -25.866 1.00 97.50 85 ALA A CA 1
ATOM 650 C C . ALA A 1 85 ? 6.887 12.221 -25.388 1.00 97.50 85 ALA A C 1
ATOM 652 O O . ALA A 1 85 ? 7.972 12.072 -24.831 1.00 97.50 85 ALA A O 1
ATOM 653 N N . ILE A 1 86 ? 6.377 13.428 -25.627 1.00 94.62 86 ILE A N 1
ATOM 654 C CA . ILE A 1 86 ? 7.128 14.670 -25.392 1.00 94.62 86 ILE A CA 1
ATOM 655 C C . ILE A 1 86 ? 6.264 15.639 -24.589 1.00 94.62 86 ILE A C 1
ATOM 657 O O . ILE A 1 86 ? 5.115 15.890 -24.957 1.00 94.62 86 ILE A O 1
ATOM 661 N N . ASP A 1 87 ? 6.817 16.214 -23.520 1.00 96.50 87 ASP A N 1
ATOM 662 C CA . ASP A 1 87 ? 6.230 17.411 -22.916 1.00 96.50 87 ASP A CA 1
ATOM 663 C C . ASP A 1 87 ? 6.627 18.627 -23.751 1.00 96.50 87 ASP A C 1
ATOM 665 O O . ASP A 1 87 ? 7.811 18.969 -23.855 1.00 96.50 87 ASP A O 1
ATOM 669 N N . LEU A 1 88 ? 5.635 19.329 -24.296 1.00 96.06 88 LEU A N 1
ATOM 670 C CA . LEU A 1 88 ? 5.854 20.588 -25.002 1.00 96.06 88 LEU A CA 1
ATOM 671 C C . LEU A 1 88 ? 6.549 21.625 -24.087 1.00 96.06 88 LEU A C 1
ATOM 673 O O . LEU A 1 88 ? 6.453 21.530 -22.860 1.00 96.06 88 LEU A O 1
ATOM 677 N N . PRO A 1 89 ? 7.241 22.639 -24.646 1.00 96.25 89 PRO A N 1
ATOM 678 C CA . PRO A 1 89 ? 8.028 23.590 -23.858 1.00 96.25 89 PRO A CA 1
ATOM 679 C C . PRO A 1 89 ? 7.234 24.199 -22.691 1.00 96.25 89 PRO A C 1
ATOM 681 O O . PRO A 1 89 ? 6.164 24.774 -22.878 1.00 96.25 89 PRO A O 1
ATOM 684 N N . GLY A 1 90 ? 7.749 24.068 -21.468 1.00 93.00 90 GLY A N 1
ATOM 685 C CA . GLY A 1 90 ? 7.115 24.560 -20.242 1.00 93.00 90 GLY A CA 1
ATOM 686 C C . GLY A 1 90 ? 5.909 23.771 -19.708 1.00 93.00 90 GLY A C 1
ATOM 687 O O . GLY A 1 90 ? 5.383 24.171 -18.663 1.00 93.00 90 GLY A O 1
ATOM 688 N N . CYS A 1 91 ? 5.473 22.699 -20.376 1.00 94.69 91 CYS A N 1
ATOM 689 C CA . CYS A 1 91 ? 4.458 21.759 -19.886 1.00 94.69 91 CYS A CA 1
ATOM 690 C C . CYS A 1 91 ? 5.078 20.636 -19.044 1.00 94.69 91 CYS A C 1
ATOM 692 O O . CYS A 1 91 ? 6.249 20.312 -19.215 1.00 94.69 91 CYS A O 1
ATOM 694 N N . GLY A 1 92 ? 4.291 20.042 -18.138 1.00 93.31 92 GLY A N 1
ATOM 695 C CA . GLY A 1 92 ? 4.758 18.975 -17.246 1.00 93.31 92 GLY A CA 1
ATOM 696 C C . GLY A 1 92 ? 6.050 19.357 -16.520 1.00 93.31 92 GLY A C 1
ATOM 697 O O . GLY A 1 92 ? 6.094 20.373 -15.817 1.00 93.31 92 GLY A O 1
ATOM 698 N N . VAL A 1 93 ? 7.103 18.566 -16.723 1.00 93.62 93 VAL A N 1
ATOM 699 C CA . VAL A 1 93 ? 8.432 18.832 -16.143 1.00 93.62 93 VAL A CA 1
ATOM 700 C C . VAL A 1 93 ? 9.400 19.500 -17.130 1.00 93.62 93 VAL A C 1
ATOM 702 O O . VAL A 1 93 ? 10.525 19.815 -16.744 1.00 93.62 93 VAL A O 1
ATOM 705 N N . SER A 1 94 ? 8.974 19.782 -18.370 1.00 95.94 94 SER A N 1
ATOM 706 C CA . SER A 1 94 ? 9.765 20.571 -19.324 1.00 95.94 94 SER A CA 1
ATOM 707 C C . SER A 1 94 ? 10.020 21.992 -18.809 1.00 95.94 94 SER A C 1
ATOM 709 O O . SER A 1 94 ? 9.174 22.664 -18.197 1.00 95.94 94 SER A O 1
ATOM 711 N N . GLU A 1 95 ? 11.215 22.488 -19.104 1.00 95.56 95 GLU A N 1
ATOM 712 C CA . GLU A 1 95 ? 11.641 23.838 -18.790 1.00 95.56 95 GLU A CA 1
ATOM 713 C C . GLU A 1 95 ? 10.802 24.858 -19.569 1.00 95.56 95 GLU A C 1
ATOM 715 O O . GLU A 1 95 ? 10.511 24.701 -20.756 1.00 95.56 95 GLU A O 1
ATOM 720 N N . PHE A 1 96 ? 10.417 25.949 -18.900 1.00 94.62 96 PHE A N 1
ATOM 721 C CA . PHE A 1 96 ? 9.764 27.082 -19.550 1.00 94.62 96 PHE A CA 1
ATOM 722 C C . PHE A 1 96 ? 10.799 28.008 -20.216 1.00 94.62 96 PHE A C 1
ATOM 724 O O . PHE A 1 96 ? 11.023 29.149 -19.788 1.00 94.62 96 PHE A O 1
ATOM 731 N N . ALA A 1 97 ? 11.438 27.491 -21.265 1.00 91.81 97 ALA A N 1
ATOM 732 C CA . ALA A 1 97 ? 12.417 28.195 -22.079 1.00 91.81 97 ALA A CA 1
ATOM 733 C C . ALA A 1 97 ? 12.406 27.669 -23.534 1.00 91.81 97 ALA A C 1
ATOM 735 O O . ALA A 1 97 ? 12.217 26.470 -23.744 1.00 91.81 97 ALA A O 1
ATOM 736 N N . PRO A 1 98 ? 12.597 28.542 -24.543 1.00 93.12 98 PRO A N 1
ATOM 737 C CA . PRO A 1 98 ? 12.779 29.989 -24.434 1.00 93.12 98 PRO A CA 1
ATOM 738 C C . PRO A 1 98 ? 11.452 30.689 -24.106 1.00 93.12 98 PRO A C 1
ATOM 740 O O . PRO A 1 98 ? 10.385 30.089 -24.170 1.00 93.12 98 PRO A O 1
ATOM 743 N N . ARG A 1 99 ? 11.492 31.960 -23.689 1.00 93.06 99 ARG A N 1
ATOM 744 C CA . ARG A 1 99 ? 10.285 32.714 -23.271 1.00 93.06 99 ARG A CA 1
ATOM 745 C C . ARG A 1 99 ? 9.670 33.573 -24.379 1.00 93.06 99 ARG A C 1
ATOM 747 O O . ARG A 1 99 ? 8.660 34.246 -24.133 1.00 93.06 99 ARG A O 1
ATOM 754 N N . ASP A 1 100 ? 10.284 33.564 -25.558 1.00 92.50 100 ASP A N 1
ATOM 755 C CA . ASP A 1 100 ? 9.796 34.251 -26.750 1.00 92.50 100 ASP A CA 1
ATOM 756 C C . ASP A 1 100 ? 8.465 33.641 -27.217 1.00 92.50 100 ASP A C 1
ATOM 758 O O . ASP A 1 100 ? 8.281 32.431 -27.138 1.00 92.50 100 ASP A O 1
ATOM 762 N N . TRP A 1 101 ? 7.517 34.465 -27.668 1.00 90.75 101 TRP A N 1
ATOM 763 C CA . TRP A 1 101 ? 6.192 33.992 -28.085 1.00 90.75 101 TRP A CA 1
ATOM 764 C C . TRP A 1 101 ? 6.231 33.206 -29.401 1.00 90.75 101 TRP A C 1
ATOM 766 O O . TRP A 1 101 ? 5.448 32.272 -29.567 1.00 90.75 101 TRP A O 1
ATOM 776 N N . ALA A 1 102 ? 7.153 33.529 -30.312 1.00 89.50 102 ALA A N 1
ATOM 777 C CA . ALA A 1 102 ? 7.283 32.850 -31.598 1.00 89.50 102 ALA A CA 1
ATOM 778 C C . ALA A 1 102 ? 7.709 31.380 -31.439 1.00 89.50 102 ALA A C 1
ATOM 780 O O . ALA A 1 102 ? 7.325 30.542 -32.257 1.00 89.50 102 ALA A O 1
ATOM 781 N N . ALA A 1 103 ? 8.420 31.049 -30.355 1.00 93.31 103 ALA A N 1
ATOM 782 C CA . ALA A 1 103 ? 8.820 29.680 -30.018 1.00 93.31 103 ALA A CA 1
ATOM 783 C C . ALA A 1 103 ? 7.647 28.765 -29.606 1.00 93.31 103 ALA A C 1
ATOM 785 O O . ALA A 1 103 ? 7.813 27.557 -29.515 1.00 93.31 103 ALA A O 1
ATOM 786 N N . TYR A 1 104 ? 6.454 29.322 -29.376 1.00 93.75 104 TYR A N 1
ATOM 787 C CA . TYR A 1 104 ? 5.232 28.567 -29.057 1.00 93.75 104 TYR A CA 1
ATOM 788 C C . TYR A 1 104 ? 4.201 28.646 -30.187 1.00 93.75 104 TYR A C 1
ATOM 790 O O . TYR A 1 104 ? 3.052 28.247 -30.006 1.00 93.75 104 TYR A O 1
ATOM 798 N N . SER A 1 105 ? 4.589 29.188 -31.347 1.00 91.69 105 SER A N 1
ATOM 799 C CA . SER A 1 105 ? 3.758 29.127 -32.548 1.00 91.69 105 SER A CA 1
ATOM 800 C C . SER A 1 105 ? 3.567 27.675 -32.981 1.00 91.69 105 SER A C 1
ATOM 802 O O . SER A 1 105 ? 4.459 26.845 -32.804 1.00 91.69 105 SER A O 1
ATOM 804 N N . THR A 1 106 ? 2.420 27.380 -33.593 1.00 89.50 106 THR A N 1
ATOM 805 C CA . THR A 1 106 ? 2.121 26.045 -34.138 1.00 89.50 106 THR A CA 1
ATOM 806 C C . THR A 1 106 ? 3.267 25.542 -35.030 1.00 89.50 106 THR A C 1
ATOM 808 O O . THR A 1 106 ? 3.751 24.427 -34.871 1.00 89.50 106 THR A O 1
ATOM 811 N N . ASP A 1 107 ? 3.793 26.422 -35.880 1.00 88.12 107 ASP A N 1
ATOM 812 C CA . ASP A 1 107 ? 4.943 26.175 -36.747 1.00 88.12 107 ASP A CA 1
ATOM 813 C C . ASP A 1 107 ? 6.239 25.808 -36.013 1.00 88.12 107 ASP A C 1
ATOM 815 O O . ASP A 1 107 ? 7.023 25.014 -36.531 1.00 88.12 107 ASP A O 1
ATOM 819 N N . ALA A 1 108 ? 6.513 26.434 -34.866 1.00 91.19 108 ALA A N 1
ATOM 820 C CA . ALA A 1 108 ? 7.710 26.164 -34.075 1.00 91.19 108 ALA A CA 1
ATOM 821 C C . ALA A 1 108 ? 7.587 24.849 -33.299 1.00 91.19 108 ALA A C 1
ATOM 823 O O . ALA A 1 108 ? 8.566 24.115 -33.188 1.00 91.19 108 ALA A O 1
ATOM 824 N N . LEU A 1 109 ? 6.383 24.535 -32.809 1.00 93.56 109 LEU A N 1
ATOM 825 C CA . LEU A 1 109 ? 6.098 23.279 -32.119 1.00 93.56 109 LEU A CA 1
ATOM 826 C C . LEU A 1 109 ? 6.129 22.084 -33.079 1.00 93.56 109 LEU A C 1
ATOM 828 O O . LEU A 1 109 ? 6.682 21.050 -32.722 1.00 93.56 109 LEU A O 1
ATOM 832 N N . VAL A 1 110 ? 5.603 22.226 -34.300 1.00 91.56 110 VAL A N 1
ATOM 833 C CA . VAL A 1 110 ? 5.706 21.190 -35.345 1.00 91.56 110 VAL A CA 1
ATOM 834 C C . VAL A 1 110 ? 7.171 20.920 -35.689 1.00 91.56 110 VAL A C 1
ATOM 836 O O . VAL A 1 110 ? 7.602 19.778 -35.633 1.00 91.56 110 VAL A O 1
ATOM 839 N N . GLU A 1 111 ? 7.965 21.959 -35.953 1.00 90.94 111 GLU A N 1
ATOM 840 C CA . GLU A 1 111 ? 9.394 21.814 -36.262 1.00 90.94 111 GLU A CA 1
ATOM 841 C C . GLU A 1 111 ? 10.199 21.180 -35.111 1.00 90.94 111 GLU A C 1
ATOM 843 O O . GLU A 1 111 ? 11.101 20.369 -35.336 1.00 90.94 111 GLU A O 1
ATOM 848 N N . LEU A 1 112 ? 9.849 21.512 -33.866 1.00 94.06 112 LEU A N 1
ATOM 849 C CA . LEU A 1 112 ? 10.406 20.869 -32.681 1.00 94.06 112 LEU A CA 1
ATOM 850 C C . LEU A 1 112 ? 10.048 19.378 -32.630 1.00 94.06 112 LEU A C 1
ATOM 852 O O . LEU A 1 112 ? 10.943 18.553 -32.475 1.00 94.06 112 LEU A O 1
ATOM 856 N N . LEU A 1 113 ? 8.767 19.029 -32.778 1.00 94.88 113 LEU A N 1
ATOM 857 C CA . LEU A 1 113 ? 8.315 17.636 -32.772 1.00 94.88 113 LEU A CA 1
ATOM 858 C C . LEU A 1 113 ? 8.982 16.828 -33.891 1.00 94.88 113 LEU A C 1
ATOM 860 O O . LEU A 1 113 ? 9.440 15.723 -33.626 1.00 94.88 113 LEU A O 1
ATOM 864 N N . GLU A 1 114 ? 9.114 17.383 -35.101 1.00 92.25 114 GLU A N 1
ATOM 865 C CA . GLU A 1 114 ? 9.858 16.742 -36.197 1.00 92.25 114 GLU A CA 1
ATOM 866 C C . GLU A 1 114 ? 11.304 16.431 -35.798 1.00 92.25 114 GLU A C 1
ATOM 868 O O . GLU A 1 114 ? 11.775 15.314 -36.002 1.00 92.25 114 GLU A O 1
ATOM 873 N N . THR A 1 115 ? 11.988 17.404 -35.187 1.00 92.44 115 THR A N 1
ATOM 874 C CA . THR A 1 115 ? 13.384 17.262 -34.748 1.00 92.44 115 THR A CA 1
ATOM 875 C C . THR A 1 115 ? 13.532 16.145 -33.715 1.00 92.44 115 THR A C 1
ATOM 877 O O . THR A 1 115 ? 14.431 15.317 -33.839 1.00 92.44 115 THR A O 1
ATOM 880 N N . VAL A 1 116 ? 12.641 16.092 -32.718 1.00 95.12 116 VAL A N 1
ATOM 881 C CA . VAL A 1 116 ? 12.681 15.046 -31.686 1.00 95.12 116 VAL A CA 1
ATOM 882 C C . VAL A 1 116 ? 12.344 13.683 -32.290 1.00 95.12 116 VAL A C 1
ATOM 884 O O . VAL A 1 116 ? 13.054 12.718 -32.041 1.00 95.12 116 VAL A O 1
ATOM 887 N N . ILE A 1 117 ? 11.292 13.574 -33.106 1.00 95.56 117 ILE A N 1
ATOM 888 C CA . ILE A 1 117 ? 10.866 12.285 -33.674 1.00 95.56 117 ILE A CA 1
ATOM 889 C C . ILE A 1 117 ? 11.972 11.668 -34.540 1.00 95.56 117 ILE A C 1
ATOM 891 O O . ILE A 1 117 ? 12.218 10.467 -34.436 1.00 95.56 117 ILE A O 1
ATOM 895 N N . GLU A 1 118 ? 12.665 12.466 -35.355 1.00 92.25 118 GLU A N 1
ATOM 896 C CA . GLU A 1 118 ? 13.764 11.972 -36.197 1.00 92.25 118 GLU A CA 1
ATOM 897 C C . GLU A 1 118 ? 15.004 11.534 -35.394 1.00 92.25 118 GLU A C 1
ATOM 899 O O . GLU A 1 118 ? 15.780 10.728 -35.900 1.00 92.25 118 GLU A O 1
ATOM 904 N N . GLU A 1 119 ? 15.187 11.995 -34.149 1.00 93.00 119 GLU A N 1
ATOM 905 C CA . GLU A 1 119 ? 16.267 11.509 -33.271 1.00 93.00 119 GLU A CA 1
ATOM 906 C C . GLU A 1 119 ? 16.018 10.072 -32.777 1.00 93.00 119 GLU A C 1
ATOM 908 O O . GLU A 1 119 ? 16.958 9.282 -32.697 1.00 93.00 119 GLU A O 1
ATOM 913 N N . TYR A 1 120 ? 14.768 9.715 -32.450 1.00 94.50 120 TYR A N 1
ATOM 914 C CA . TYR A 1 120 ? 14.434 8.406 -31.854 1.00 94.50 120 TYR A CA 1
ATOM 915 C C . TYR A 1 120 ? 13.964 7.366 -32.863 1.00 94.50 120 TYR A C 1
ATOM 917 O O . TYR A 1 120 ? 14.009 6.167 -32.580 1.00 94.50 120 TYR A O 1
ATOM 925 N N . ARG A 1 121 ? 13.478 7.802 -34.024 1.00 92.94 121 ARG A N 1
ATOM 926 C CA . ARG A 1 121 ? 13.110 6.899 -35.108 1.00 92.94 121 ARG A CA 1
ATOM 927 C C . ARG A 1 121 ? 14.365 6.227 -35.656 1.00 92.94 121 ARG A C 1
ATOM 929 O O . ARG A 1 121 ? 15.378 6.876 -35.901 1.00 92.94 121 ARG A O 1
ATOM 936 N N . GLU A 1 122 ? 14.279 4.935 -35.955 1.00 91.44 122 GLU A N 1
ATOM 937 C CA . GLU A 1 122 ? 15.319 4.190 -36.672 1.00 91.44 122 GLU A CA 1
ATOM 938 C C . GLU A 1 122 ? 15.312 4.592 -38.167 1.00 91.44 122 GLU A C 1
ATOM 940 O O . GLU A 1 122 ? 14.974 3.814 -39.061 1.00 91.44 122 GLU A O 1
ATOM 945 N N . ALA A 1 123 ? 15.649 5.858 -38.449 1.00 86.81 123 ALA A N 1
ATOM 946 C CA . ALA A 1 123 ? 15.524 6.491 -39.762 1.00 86.81 123 ALA A CA 1
ATOM 947 C C . ALA A 1 123 ? 16.348 5.785 -40.849 1.00 86.81 123 ALA A C 1
ATOM 949 O O . ALA A 1 123 ? 15.892 5.654 -41.986 1.00 86.81 123 ALA A O 1
ATOM 950 N N . GLY A 1 124 ? 17.530 5.274 -40.485 1.00 85.12 124 GLY A N 1
ATOM 951 C CA . GLY A 1 124 ? 18.393 4.490 -41.373 1.00 85.12 124 GLY A CA 1
ATOM 952 C C . GLY A 1 124 ? 17.804 3.137 -41.789 1.00 85.12 124 GLY A C 1
ATOM 953 O O . GLY A 1 124 ? 18.184 2.616 -42.834 1.00 85.12 124 GLY A O 1
ATOM 954 N N . GLU A 1 125 ? 16.852 2.599 -41.019 1.00 87.88 125 GLU A N 1
ATOM 955 C CA . GLU A 1 125 ? 16.125 1.359 -41.327 1.00 87.88 125 GLU A CA 1
ATOM 956 C C . GLU A 1 125 ? 14.731 1.634 -41.934 1.00 87.88 125 GLU A C 1
ATOM 958 O O . GLU A 1 125 ? 13.954 0.712 -42.168 1.00 87.88 125 GLU A O 1
ATOM 963 N N . GLY A 1 126 ? 14.392 2.902 -42.208 1.00 88.38 126 GLY A N 1
ATOM 964 C CA . GLY A 1 126 ? 13.118 3.281 -42.825 1.00 88.38 126 GLY A CA 1
ATOM 965 C C . GLY A 1 126 ? 11.895 3.120 -41.915 1.00 88.38 126 GLY A C 1
ATOM 966 O O . GLY A 1 126 ? 10.782 3.019 -42.428 1.00 88.38 126 GLY A O 1
ATOM 967 N N . GLN A 1 127 ? 12.078 3.102 -40.589 1.00 93.38 127 GLN A N 1
ATOM 968 C CA . GLN A 1 127 ? 10.994 2.894 -39.622 1.00 93.38 127 GLN A CA 1
ATOM 969 C C . GLN A 1 127 ? 9.855 3.911 -39.809 1.00 93.38 127 GLN A C 1
ATOM 971 O O . GLN A 1 127 ? 10.101 5.117 -39.886 1.00 93.38 127 GLN A O 1
ATOM 976 N N . GLY A 1 128 ? 8.613 3.424 -39.886 1.00 94.69 128 GLY A N 1
ATOM 977 C CA . GLY A 1 128 ? 7.414 4.266 -39.960 1.00 94.69 128 GLY A CA 1
ATOM 978 C C . GLY A 1 128 ? 7.018 4.865 -38.606 1.00 94.69 128 GLY A C 1
ATOM 979 O O . GLY A 1 128 ? 7.493 4.427 -37.559 1.00 94.69 128 GLY A O 1
ATOM 980 N N . VAL A 1 129 ? 6.122 5.851 -38.613 1.00 96.38 129 VAL A N 1
ATOM 981 C CA . VAL A 1 129 ? 5.631 6.542 -37.410 1.00 96.38 129 VAL A CA 1
ATOM 982 C C . VAL A 1 129 ? 4.106 6.562 -37.380 1.00 96.38 129 VAL A C 1
ATOM 984 O O . VAL A 1 129 ? 3.470 6.913 -38.373 1.00 96.38 129 VAL A O 1
ATOM 987 N N . VAL A 1 130 ? 3.515 6.235 -36.232 1.00 97.81 130 VAL A N 1
ATOM 988 C CA . VAL A 1 130 ? 2.091 6.474 -35.965 1.00 97.81 130 VAL A CA 1
ATOM 989 C C . VAL A 1 130 ? 1.971 7.597 -34.949 1.00 97.81 130 VAL A C 1
ATOM 991 O O . VAL A 1 130 ? 2.526 7.511 -33.854 1.00 97.81 130 VAL A O 1
ATOM 994 N N . LEU A 1 131 ? 1.245 8.651 -35.311 1.00 97.94 131 LEU A N 1
ATOM 995 C CA . LEU A 1 131 ? 1.053 9.812 -34.450 1.00 97.94 131 LEU A CA 1
ATOM 996 C C . LEU A 1 131 ? -0.221 9.658 -33.614 1.00 97.94 131 LEU A C 1
ATOM 998 O O . LEU A 1 131 ? -1.271 9.283 -34.127 1.00 97.94 131 LEU A O 1
ATOM 1002 N N . PHE A 1 132 ? -0.134 10.003 -32.338 1.00 98.12 132 PHE A N 1
ATOM 1003 C CA . PHE A 1 132 ? -1.229 10.065 -31.381 1.00 98.12 132 PHE A CA 1
ATOM 1004 C C . PHE A 1 132 ? -1.346 11.496 -30.883 1.00 98.12 132 PHE A C 1
ATOM 1006 O O . PHE A 1 132 ? -0.402 12.042 -30.314 1.00 98.12 132 PHE A O 1
ATOM 1013 N N . GLY A 1 133 ? -2.508 12.105 -31.076 1.00 96.44 133 GLY A N 1
ATOM 1014 C CA . GLY A 1 133 ? -2.797 13.438 -30.566 1.00 96.44 133 GLY A CA 1
ATOM 1015 C C . GLY A 1 133 ? -3.968 13.422 -29.595 1.00 96.44 133 GLY A C 1
ATOM 1016 O O . GLY A 1 133 ? -4.928 12.682 -29.800 1.00 96.44 133 GLY A O 1
ATOM 1017 N N . HIS A 1 134 ? -3.923 14.282 -28.579 1.00 96.06 134 HIS A N 1
ATOM 1018 C CA . HIS A 1 134 ? -5.091 14.622 -27.759 1.00 96.06 134 HIS A CA 1
ATOM 1019 C C . HIS A 1 134 ? -5.384 16.119 -27.841 1.00 96.06 134 HIS A C 1
ATOM 1021 O O . HIS A 1 134 ? -4.464 16.929 -27.703 1.00 96.06 134 HIS A O 1
ATOM 1027 N N . SER A 1 135 ? -6.644 16.504 -28.068 1.00 93.12 135 SER A N 1
ATOM 1028 C CA . SER A 1 135 ? -7.063 17.912 -28.142 1.00 93.12 135 SER A CA 1
ATOM 1029 C C . SER A 1 135 ? -6.201 18.703 -29.148 1.00 93.12 135 SER A C 1
ATOM 1031 O O . SER A 1 135 ? -6.020 18.252 -30.277 1.00 93.12 135 SER A O 1
ATOM 1033 N N . MET A 1 136 ? -5.585 19.830 -28.768 1.00 91.19 136 MET A N 1
ATOM 1034 C CA . MET A 1 136 ? -4.622 20.579 -29.606 1.00 91.19 136 MET A CA 1
ATOM 1035 C C . MET A 1 136 ? -3.480 19.706 -30.179 1.00 91.19 136 MET A C 1
ATOM 1037 O O . MET A 1 136 ? -2.982 19.975 -31.269 1.00 91.19 136 MET A O 1
ATOM 1041 N N . GLY A 1 137 ? -3.072 18.636 -29.492 1.00 93.75 137 GLY A N 1
ATOM 1042 C CA . GLY A 1 137 ? -2.061 17.701 -29.990 1.00 93.75 1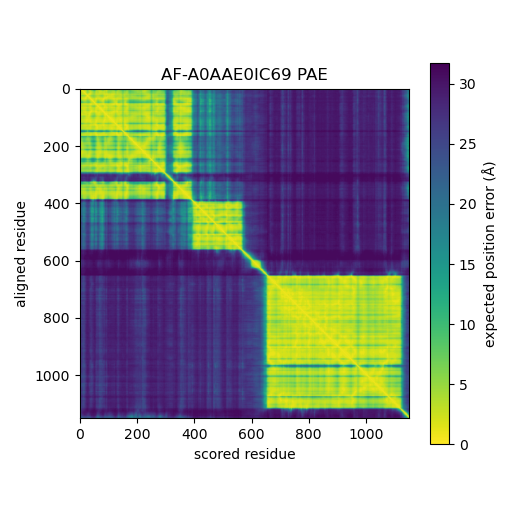37 GLY A CA 1
ATOM 1043 C C . GLY A 1 137 ? -2.498 16.967 -31.263 1.00 93.75 137 GLY A C 1
ATOM 1044 O O . GLY A 1 137 ? -1.657 16.649 -32.100 1.00 93.75 137 GLY A O 1
ATOM 1045 N N . THR A 1 138 ? -3.808 16.774 -31.472 1.00 94.25 138 THR A N 1
ATOM 1046 C CA . THR A 1 138 ? -4.361 16.218 -32.726 1.00 94.25 138 THR A CA 1
ATOM 1047 C C . THR A 1 138 ? -4.069 17.117 -33.919 1.00 94.25 138 THR A C 1
ATOM 1049 O O . THR A 1 138 ? -3.722 16.636 -34.992 1.00 94.25 138 THR A O 1
ATOM 1052 N N . CYS A 1 139 ? -4.133 18.428 -33.704 1.00 91.25 139 CYS A N 1
ATOM 1053 C CA . CYS A 1 139 ? -3.861 19.432 -34.712 1.00 91.25 139 CYS A CA 1
ATOM 1054 C C . CYS A 1 139 ? -2.379 19.456 -35.108 1.00 91.25 139 CYS A C 1
ATOM 1056 O O . CYS A 1 139 ? -2.057 19.493 -36.294 1.00 91.25 139 CYS A O 1
ATOM 1058 N N . LEU A 1 140 ? -1.474 19.384 -34.125 1.00 92.50 140 LEU A N 1
ATOM 1059 C CA . LEU A 1 140 ? -0.034 19.273 -34.381 1.00 92.50 140 LEU A CA 1
ATOM 1060 C C . LEU A 1 140 ? 0.296 17.976 -35.129 1.00 92.50 140 LEU A C 1
ATOM 1062 O O . LEU A 1 140 ? 1.042 17.999 -36.106 1.00 92.50 140 LEU A O 1
ATOM 1066 N N . ALA A 1 141 ? -0.311 16.861 -34.720 1.00 94.25 141 ALA A N 1
ATOM 1067 C CA . ALA A 1 141 ? -0.148 15.570 -35.375 1.00 94.25 141 ALA A CA 1
ATOM 1068 C C . ALA A 1 141 ? -0.679 15.568 -36.823 1.00 94.25 141 ALA A C 1
ATOM 1070 O O . ALA A 1 141 ? -0.029 15.028 -37.714 1.00 94.25 141 ALA A O 1
ATOM 1071 N N . ALA A 1 142 ? -1.809 16.229 -37.091 1.00 92.44 142 ALA A N 1
ATOM 1072 C CA . ALA A 1 142 ? -2.340 16.387 -38.445 1.00 92.44 142 ALA A CA 1
ATOM 1073 C C . ALA A 1 142 ? -1.422 17.234 -39.342 1.00 92.44 142 ALA A C 1
ATOM 1075 O O . ALA A 1 142 ? -1.255 16.920 -40.518 1.00 92.44 142 ALA A O 1
ATOM 1076 N N . LEU A 1 143 ? -0.792 18.284 -38.802 1.00 90.38 143 LEU A N 1
ATOM 1077 C CA . LEU A 1 143 ? 0.193 19.082 -39.540 1.00 90.38 143 LEU A CA 1
ATOM 1078 C C . LEU A 1 143 ? 1.449 18.265 -39.878 1.00 90.38 143 LEU A C 1
ATOM 1080 O O . LEU A 1 143 ? 1.897 18.303 -41.020 1.00 90.38 143 LEU A O 1
ATOM 1084 N N . LEU A 1 144 ? 1.963 17.487 -38.920 1.00 90.81 144 LEU A N 1
ATOM 1085 C CA . LEU A 1 144 ? 3.103 16.576 -39.111 1.00 90.81 144 LEU A CA 1
ATOM 1086 C C . LEU A 1 144 ? 2.822 15.487 -40.161 1.00 90.81 144 LEU A C 1
ATOM 1088 O O . LEU A 1 144 ? 3.710 15.092 -40.913 1.00 90.81 144 LEU A O 1
ATOM 1092 N N . ALA A 1 145 ? 1.582 14.999 -40.213 1.00 91.25 145 ALA A N 1
ATOM 1093 C CA . ALA A 1 145 ? 1.159 13.937 -41.119 1.00 91.25 145 ALA A CA 1
ATOM 1094 C C . ALA A 1 145 ? 0.844 14.410 -42.548 1.00 91.25 145 ALA A C 1
ATOM 1096 O O . ALA A 1 145 ? 0.694 13.576 -43.438 1.00 91.25 145 ALA A O 1
ATOM 1097 N N . ASN A 1 146 ? 0.694 15.717 -42.791 1.00 87.88 146 ASN A N 1
ATOM 1098 C CA . ASN A 1 146 ? 0.189 16.219 -44.067 1.00 87.88 146 ASN A CA 1
ATOM 1099 C C . ASN A 1 146 ? 1.316 16.405 -45.109 1.00 87.88 146 ASN A C 1
ATOM 1101 O O . ASN A 1 146 ? 2.138 17.315 -44.971 1.00 87.88 146 ASN A O 1
ATOM 1105 N N . PRO A 1 147 ? 1.333 15.625 -46.209 1.00 76.94 147 PRO A N 1
ATOM 1106 C CA . PRO A 1 147 ? 2.389 15.695 -47.221 1.00 76.94 147 PRO A CA 1
ATOM 1107 C C . PRO A 1 147 ? 2.267 16.904 -48.167 1.00 76.94 147 PRO A C 1
ATOM 1109 O O . PRO A 1 147 ? 3.176 17.157 -48.957 1.00 76.94 147 PRO A O 1
ATOM 1112 N N . ARG A 1 148 ? 1.142 17.634 -48.138 1.00 74.56 148 ARG A N 1
ATOM 1113 C CA . ARG A 1 148 ? 0.852 18.789 -49.012 1.00 74.56 148 ARG A CA 1
ATOM 1114 C C . ARG A 1 148 ? 1.365 20.108 -48.435 1.00 74.56 148 ARG A C 1
ATOM 1116 O O . ARG A 1 148 ? 1.370 21.119 -49.137 1.00 74.56 148 ARG A O 1
ATOM 1123 N N . LEU A 1 149 ? 1.780 20.112 -47.170 1.00 71.50 149 LEU A N 1
ATOM 1124 C CA . LEU A 1 149 ? 2.424 21.261 -46.546 1.00 71.50 149 LEU A CA 1
ATOM 1125 C C . LEU A 1 149 ? 3.908 21.317 -46.950 1.00 71.50 149 LEU A C 1
ATOM 1127 O O . LEU A 1 149 ? 4.508 20.271 -47.202 1.00 71.50 149 LEU A O 1
ATOM 1131 N N . PRO A 1 150 ? 4.519 22.516 -47.052 1.00 60.38 150 PRO A N 1
ATOM 1132 C CA . PRO A 1 150 ? 5.926 22.644 -47.418 1.00 60.38 150 PRO A CA 1
ATOM 1133 C C . PRO A 1 150 ? 6.800 21.804 -46.472 1.00 60.38 150 PRO A C 1
ATOM 1135 O O . PRO A 1 150 ? 6.751 22.040 -45.262 1.00 60.38 150 PRO A O 1
ATOM 1138 N N . PRO A 1 151 ? 7.585 20.838 -46.983 1.00 53.22 151 PRO A N 1
ATOM 1139 C CA . PRO A 1 151 ? 8.372 19.958 -46.132 1.00 53.22 151 PRO A CA 1
ATOM 1140 C C . PRO A 1 151 ? 9.445 20.771 -45.405 1.00 53.22 151 PRO A C 1
ATOM 1142 O O . PRO A 1 151 ? 10.279 21.416 -46.045 1.00 53.22 151 PRO A O 1
ATOM 1145 N N . ARG A 1 152 ? 9.424 20.741 -44.068 1.00 62.00 152 ARG A N 1
ATOM 1146 C CA . ARG A 1 152 ? 10.535 21.226 -43.230 1.00 62.00 152 ARG A CA 1
ATOM 1147 C C . ARG A 1 152 ? 11.559 20.115 -42.998 1.00 62.00 152 ARG A C 1
ATOM 1149 O O . ARG A 1 152 ? 12.758 20.379 -43.023 1.00 62.00 152 ARG A O 1
ATOM 1156 N N . THR A 1 153 ? 11.078 18.873 -42.913 1.00 65.12 153 THR A N 1
ATOM 1157 C CA . THR A 1 153 ? 11.842 17.615 -42.909 1.00 65.12 153 THR A CA 1
ATOM 1158 C C . THR A 1 153 ? 11.188 16.574 -43.840 1.00 65.12 153 THR A C 1
ATOM 1160 O O . THR A 1 153 ? 10.251 16.886 -44.577 1.00 65.12 153 THR A O 1
ATOM 1163 N N . GLN A 1 154 ? 11.700 15.334 -43.867 1.00 76.31 154 GLN A N 1
ATOM 1164 C CA . GLN A 1 154 ? 11.123 14.220 -44.641 1.00 76.31 154 GLN A CA 1
ATOM 1165 C C . GLN A 1 154 ? 10.128 13.371 -43.821 1.00 76.31 154 GLN A C 1
ATOM 1167 O O . GLN A 1 154 ? 9.611 12.386 -44.350 1.00 76.31 154 GLN A O 1
ATOM 1172 N N . LEU A 1 155 ? 9.838 13.740 -42.562 1.00 85.38 155 LEU A N 1
ATOM 1173 C CA . LEU A 1 155 ? 9.088 12.907 -41.616 1.00 85.38 155 LEU A CA 1
ATOM 1174 C C . LEU A 1 155 ? 7.684 12.535 -42.111 1.00 85.38 155 LEU A C 1
ATOM 1176 O O . LEU A 1 155 ? 7.276 11.387 -41.957 1.00 85.38 155 LEU A O 1
ATOM 1180 N N . SER A 1 156 ? 6.965 13.458 -42.760 1.00 86.38 156 SER A N 1
ATOM 1181 C CA . SER A 1 156 ? 5.608 13.216 -43.283 1.00 86.38 156 SER A CA 1
ATOM 1182 C C . SER A 1 156 ? 5.536 12.059 -44.288 1.00 86.38 156 SER A C 1
ATOM 1184 O O . SER A 1 156 ? 4.495 11.422 -44.417 1.00 86.38 156 SER A O 1
ATOM 1186 N N . LYS A 1 157 ? 6.651 11.713 -44.951 1.00 86.56 157 LYS A N 1
ATOM 1187 C CA . LYS A 1 157 ? 6.751 10.536 -45.835 1.00 86.56 157 LYS A CA 1
ATOM 1188 C C . LYS A 1 157 ? 6.818 9.211 -45.079 1.00 86.56 157 LYS A C 1
ATOM 1190 O O . LYS A 1 157 ? 6.623 8.164 -45.683 1.00 86.56 157 LYS A O 1
ATOM 1195 N N . HIS A 1 158 ? 7.138 9.256 -43.792 1.00 91.56 158 HIS A N 1
ATOM 1196 C CA . HIS A 1 158 ? 7.276 8.096 -42.919 1.00 91.56 158 HIS A CA 1
ATOM 1197 C C . HIS A 1 158 ? 6.112 7.964 -41.933 1.00 91.56 158 HIS A C 1
ATOM 1199 O O . HIS A 1 158 ? 6.064 6.989 -41.185 1.00 91.56 158 HIS A O 1
ATOM 1205 N N . VAL A 1 159 ? 5.169 8.911 -41.921 1.00 94.25 159 VAL A N 1
ATOM 1206 C CA . VAL A 1 159 ? 3.944 8.779 -41.132 1.00 94.25 159 VAL A CA 1
ATOM 1207 C C . VAL A 1 159 ? 3.032 7.759 -41.810 1.00 94.25 159 VAL A C 1
ATOM 1209 O O . VAL A 1 159 ? 2.663 7.913 -42.971 1.00 94.25 159 VAL A O 1
ATOM 1212 N N . VAL A 1 160 ? 2.679 6.709 -41.074 1.00 95.06 160 VAL A N 1
ATOM 1213 C CA . VAL A 1 160 ? 1.880 5.571 -41.556 1.00 95.06 160 VAL A CA 1
ATOM 1214 C C . VAL A 1 160 ? 0.499 5.495 -40.897 1.00 95.06 160 VAL A C 1
ATOM 1216 O O . VAL A 1 160 ? -0.318 4.666 -41.276 1.00 95.06 160 VAL A O 1
ATOM 1219 N N . GLY A 1 161 ? 0.192 6.366 -39.934 1.00 96.38 161 GLY A N 1
ATOM 1220 C CA . GLY A 1 161 ? -1.140 6.449 -39.337 1.00 96.38 161 GLY A CA 1
ATOM 1221 C C . GLY A 1 161 ? -1.283 7.598 -38.342 1.00 96.38 161 GLY A C 1
ATOM 1222 O O . GLY A 1 161 ? -0.287 8.114 -37.826 1.00 96.38 161 GLY A O 1
ATOM 1223 N N . LEU A 1 162 ? -2.528 7.987 -38.066 1.00 97.44 162 LEU A N 1
ATOM 1224 C CA . LEU A 1 162 ? -2.879 9.019 -37.090 1.00 97.44 162 LEU A CA 1
ATOM 1225 C C . LEU A 1 162 ? -4.056 8.571 -36.215 1.00 97.44 162 LEU A C 1
ATOM 1227 O O . LEU A 1 162 ? -5.119 8.228 -36.724 1.00 97.44 162 LEU A O 1
ATOM 1231 N N . VAL A 1 163 ? -3.890 8.646 -34.897 1.00 98.00 163 VAL A N 1
ATOM 1232 C CA . VAL A 1 163 ? -4.960 8.497 -33.906 1.00 98.00 163 VAL A CA 1
ATOM 1233 C C . VAL A 1 163 ? -5.216 9.859 -33.266 1.00 98.00 163 VAL A C 1
ATOM 1235 O O . VAL A 1 163 ? -4.349 10.421 -32.595 1.00 98.00 163 VAL A O 1
ATOM 1238 N N . ALA A 1 164 ? -6.407 10.408 -33.480 1.00 97.19 164 ALA A N 1
ATOM 1239 C CA . ALA A 1 164 ? -6.798 11.724 -33.000 1.00 97.19 164 ALA A CA 1
ATOM 1240 C C . ALA A 1 164 ? -7.899 11.610 -31.936 1.00 97.19 164 ALA A C 1
ATOM 1242 O O . ALA A 1 164 ? -9.038 11.250 -32.235 1.00 97.19 164 ALA A O 1
ATOM 1243 N N . ILE A 1 165 ? -7.547 11.927 -30.690 1.00 97.25 165 ILE A N 1
ATOM 1244 C CA . ILE A 1 165 ? -8.416 11.825 -29.517 1.00 97.25 165 ILE A CA 1
ATOM 1245 C C . ILE A 1 165 ? -8.935 13.221 -29.156 1.00 97.25 165 ILE A C 1
ATOM 1247 O O . ILE A 1 165 ? -8.147 14.138 -28.922 1.00 97.25 165 ILE A O 1
ATOM 1251 N N . CYS A 1 166 ? -10.255 13.381 -29.094 1.00 94.75 166 CYS A N 1
ATOM 1252 C CA . CYS A 1 166 ? -10.944 14.653 -28.868 1.00 94.75 166 CYS A CA 1
ATOM 1253 C C . CYS A 1 166 ? -10.489 15.773 -29.841 1.00 94.75 166 CYS A C 1
ATOM 1255 O O . CYS A 1 166 ? -10.085 16.843 -29.375 1.00 94.75 166 CYS A O 1
ATOM 1257 N N . PRO A 1 167 ? -10.485 15.550 -31.175 1.00 94.25 167 PRO A N 1
ATOM 1258 C CA . PRO A 1 167 ? -9.934 16.501 -32.145 1.00 94.25 167 PRO A CA 1
ATOM 1259 C C . PRO A 1 167 ? -10.817 17.739 -32.373 1.00 94.25 167 PRO A C 1
ATOM 1261 O O . PRO A 1 167 ? -12.016 17.713 -32.116 1.00 94.25 167 PRO A O 1
ATOM 1264 N N . SER A 1 168 ? -10.222 18.805 -32.922 1.00 89.25 168 SER A N 1
ATOM 1265 C CA . SER A 1 168 ? -10.928 20.011 -33.392 1.00 89.25 168 SER A CA 1
ATOM 1266 C C . SER A 1 168 ? -10.841 20.133 -34.919 1.00 89.25 168 SER A C 1
ATOM 1268 O O . SER A 1 168 ? -9.793 19.864 -35.516 1.00 89.25 168 SER A O 1
ATOM 1270 N N . SER A 1 169 ? -11.948 20.507 -35.571 1.00 80.69 169 SER A N 1
ATOM 1271 C CA . SER A 1 169 ? -12.069 20.533 -37.037 1.00 80.69 169 SER A CA 1
ATOM 1272 C C . SER A 1 169 ? -11.471 21.776 -37.697 1.00 80.69 169 SER A C 1
ATOM 1274 O O . SER A 1 169 ? -11.273 21.783 -38.916 1.00 80.69 169 SER A O 1
ATOM 1276 N N . GLY A 1 170 ? -11.159 22.823 -36.929 1.00 77.88 170 GLY A N 1
ATOM 1277 C CA . GLY A 1 170 ? -10.570 24.038 -37.478 1.00 77.88 170 GLY A CA 1
ATOM 1278 C C . GLY A 1 170 ? -10.309 25.137 -36.450 1.00 77.88 170 GLY A C 1
ATOM 1279 O O . GLY A 1 170 ? -10.759 25.045 -35.312 1.00 77.88 170 GLY A O 1
ATOM 1280 N N . PRO A 1 171 ? -9.590 26.202 -36.846 1.00 78.81 171 PRO A N 1
ATOM 1281 C CA . PRO A 1 171 ? -9.345 27.347 -35.979 1.00 78.81 171 PRO A CA 1
ATOM 1282 C C . PRO A 1 171 ? -10.638 28.135 -35.679 1.00 78.81 171 PRO A C 1
ATOM 1284 O O . PRO A 1 171 ? -11.542 28.188 -36.520 1.00 78.81 171 PRO A O 1
ATOM 1287 N N . PRO A 1 172 ? -10.712 28.825 -34.524 1.00 79.12 172 PRO A N 1
ATOM 1288 C CA . PRO A 1 172 ? -11.856 29.663 -34.165 1.00 79.12 172 PRO A CA 1
ATOM 1289 C C . PRO A 1 172 ? -12.032 30.835 -35.137 1.00 79.12 172 PRO A C 1
ATOM 1291 O O . PRO A 1 172 ? -11.047 31.392 -35.610 1.00 79.12 172 PRO A O 1
ATOM 1294 N N . SER A 1 173 ? -13.273 31.269 -35.384 1.00 81.44 173 SER A N 1
ATOM 1295 C CA . SER A 1 173 ? -13.615 32.324 -36.360 1.00 81.44 173 SER A CA 1
ATOM 1296 C C . SER A 1 173 ? -12.903 33.666 -36.119 1.00 81.44 173 SER A C 1
ATOM 1298 O O . SER A 1 173 ? -12.515 33.986 -34.998 1.00 81.44 173 SER A O 1
ATOM 1300 N N . GLU A 1 174 ? -12.808 34.530 -37.137 1.00 80.38 174 GLU A N 1
ATOM 1301 C CA . GLU A 1 174 ? -12.161 35.855 -37.032 1.00 80.38 174 GLU A CA 1
ATOM 1302 C C . GLU A 1 174 ? -12.694 36.706 -35.857 1.00 80.38 174 GLU A C 1
ATOM 1304 O O . GLU A 1 174 ? -11.938 37.368 -35.137 1.00 80.38 174 GLU A O 1
ATOM 1309 N N . LYS A 1 175 ? -14.007 36.649 -35.599 1.00 78.25 175 LYS A N 1
ATOM 1310 C CA . LYS A 1 175 ? -14.635 37.337 -34.462 1.00 78.25 175 LYS A CA 1
ATOM 1311 C C . LYS A 1 175 ? -14.186 36.747 -33.123 1.00 78.25 175 LYS A C 1
ATOM 1313 O O . LYS A 1 175 ? -13.920 37.509 -32.190 1.00 78.25 175 LYS A O 1
ATOM 1318 N N . GLN A 1 176 ? -14.090 35.421 -33.031 1.00 80.50 176 GLN A N 1
ATOM 1319 C CA . GLN A 1 176 ? -13.575 34.732 -31.848 1.00 80.50 176 GLN A CA 1
ATOM 1320 C C . GLN A 1 176 ? -12.095 35.062 -31.647 1.00 80.50 176 GLN A C 1
ATOM 1322 O O . GLN A 1 176 ? -11.730 35.493 -30.559 1.00 80.50 176 GLN A O 1
ATOM 1327 N N . VAL A 1 177 ? -11.257 34.995 -32.688 1.00 82.19 177 VAL A N 1
ATOM 1328 C CA . VAL A 1 177 ? -9.821 35.335 -32.627 1.00 82.19 177 VAL A CA 1
ATOM 1329 C C . VAL A 1 177 ? -9.600 36.745 -32.080 1.00 82.19 177 VAL A C 1
ATOM 1331 O O . VAL A 1 177 ? -8.761 36.948 -31.204 1.00 82.19 177 VAL A O 1
ATOM 1334 N N . ASN A 1 178 ? -10.392 37.723 -32.522 1.00 79.50 178 ASN A N 1
ATOM 1335 C CA . ASN A 1 178 ? -10.307 39.092 -32.011 1.00 79.50 178 ASN A CA 1
ATOM 1336 C C . ASN A 1 178 ? -10.675 39.207 -30.521 1.00 79.50 178 ASN A C 1
ATOM 1338 O O . ASN A 1 178 ? -10.064 39.997 -29.796 1.00 79.50 178 ASN A O 1
ATOM 1342 N N . LYS A 1 179 ? -11.651 38.428 -30.041 1.00 80.25 179 LYS A N 1
ATOM 1343 C CA . LYS A 1 179 ? -11.991 38.350 -28.609 1.00 80.25 179 LYS A CA 1
ATOM 1344 C C . LYS A 1 179 ? -10.892 37.641 -27.814 1.00 80.25 179 LYS A C 1
ATOM 1346 O O . LYS A 1 179 ? -10.444 38.170 -26.799 1.00 80.25 179 LYS A O 1
ATOM 1351 N N . PHE A 1 180 ? -10.403 36.512 -28.317 1.00 80.69 180 PHE A N 1
ATOM 1352 C CA . PHE A 1 180 ? -9.313 35.739 -27.731 1.00 80.69 180 PHE A CA 1
ATOM 1353 C C . PHE A 1 180 ? -8.036 36.548 -27.580 1.00 80.69 180 PHE A C 1
ATOM 1355 O O . PHE A 1 180 ? -7.455 36.570 -26.501 1.00 80.69 180 PHE A O 1
ATOM 1362 N N . ARG A 1 181 ? -7.613 37.268 -28.624 1.00 84.00 181 ARG A N 1
ATOM 1363 C CA . ARG A 1 181 ? -6.429 38.127 -28.550 1.00 84.00 181 ARG A CA 1
ATOM 1364 C C . ARG A 1 181 ? -6.599 39.175 -27.456 1.00 84.00 181 ARG A C 1
ATOM 1366 O O . ARG A 1 181 ? -5.704 39.318 -26.634 1.00 84.00 181 ARG A O 1
ATOM 1373 N N . LYS A 1 182 ? -7.755 39.848 -27.372 1.00 81.44 182 LYS A N 1
ATOM 1374 C CA . LYS A 1 182 ? -8.043 40.817 -26.295 1.00 81.44 182 LYS A CA 1
ATOM 1375 C C . LYS A 1 182 ? -7.976 40.184 -24.900 1.00 81.44 182 LYS A C 1
ATOM 1377 O O . LYS A 1 182 ? -7.394 40.787 -24.004 1.00 81.44 182 LYS A O 1
ATOM 1382 N N . LEU A 1 183 ? -8.509 38.973 -24.726 1.00 80.12 183 LEU A N 1
ATOM 1383 C CA . LEU A 1 183 ? -8.409 38.214 -23.474 1.00 80.12 183 LEU A CA 1
ATOM 1384 C C . LEU A 1 183 ? -6.946 37.860 -23.144 1.00 80.12 183 LEU A C 1
ATOM 1386 O O . LEU A 1 183 ? -6.490 38.060 -22.021 1.00 80.12 183 LEU A O 1
ATOM 1390 N N . LEU A 1 184 ? -6.181 37.393 -24.131 1.00 82.75 184 LEU A N 1
ATOM 1391 C CA . LEU A 1 184 ? -4.768 37.041 -23.985 1.00 82.75 184 LEU A CA 1
ATOM 1392 C C . LEU A 1 184 ? -3.853 38.260 -23.793 1.00 82.75 184 LEU A C 1
ATOM 1394 O O . LEU A 1 184 ? -2.688 38.069 -23.452 1.00 82.75 184 LEU A O 1
ATOM 1398 N N . TRP A 1 185 ? -4.354 39.488 -23.957 1.00 77.38 185 TRP A N 1
ATOM 1399 C CA . TRP A 1 185 ? -3.656 40.740 -23.631 1.00 77.38 185 TRP A CA 1
ATOM 1400 C C . TRP A 1 185 ? -3.826 41.179 -22.169 1.00 77.38 185 TRP A C 1
ATOM 1402 O O . TRP A 1 185 ? -3.121 42.085 -21.724 1.00 77.38 185 TRP A O 1
ATOM 1412 N N . ILE A 1 186 ? -4.701 40.528 -21.392 1.00 82.38 186 ILE A N 1
ATOM 1413 C CA . ILE A 1 186 ? -4.885 40.828 -19.965 1.00 82.38 186 ILE A CA 1
ATOM 1414 C C . ILE A 1 186 ? -3.553 40.634 -19.203 1.00 82.38 186 ILE A C 1
ATOM 1416 O O . ILE A 1 186 ? -2.841 39.646 -19.438 1.00 82.38 186 ILE A O 1
ATOM 1420 N N . PRO A 1 187 ? -3.176 41.548 -18.285 1.00 82.38 187 PRO A N 1
ATOM 1421 C CA . PRO A 1 187 ? -1.998 41.384 -17.434 1.00 82.38 187 PRO A CA 1
ATOM 1422 C C . PRO A 1 187 ? -1.960 40.020 -16.728 1.00 82.38 187 PRO A C 1
ATOM 1424 O O . PRO A 1 187 ? -2.980 39.541 -16.239 1.00 82.38 187 PRO A O 1
ATOM 1427 N N . GLY A 1 188 ? -0.779 39.392 -16.669 1.00 80.00 188 GLY A N 1
ATOM 1428 C CA . GLY A 1 188 ? -0.589 38.033 -16.129 1.00 80.00 188 GLY A CA 1
ATOM 1429 C C . GLY A 1 188 ? -1.232 37.804 -14.767 1.00 80.00 188 GLY A C 1
ATOM 1430 O O . GLY A 1 188 ? -2.027 36.886 -14.626 1.00 80.00 188 GLY A O 1
ATOM 1431 N N . TRP A 1 189 ? -0.984 38.706 -13.820 1.00 81.31 189 TRP A N 1
ATOM 1432 C CA . TRP A 1 189 ? -1.509 38.603 -12.460 1.00 81.31 189 TRP A CA 1
ATOM 1433 C C . TRP A 1 189 ? -3.047 38.658 -12.388 1.00 81.31 189 TRP A C 1
ATOM 1435 O O . TRP A 1 189 ? -3.636 37.977 -11.557 1.00 81.31 189 TRP A O 1
ATOM 1445 N N . ILE A 1 190 ? -3.717 39.403 -13.280 1.00 76.00 190 ILE A N 1
ATOM 1446 C CA . ILE A 1 190 ? -5.192 39.431 -13.359 1.00 76.00 190 ILE A CA 1
ATOM 1447 C C . ILE A 1 190 ? -5.709 38.096 -13.899 1.00 76.00 190 ILE A C 1
ATOM 1449 O O . ILE A 1 190 ? -6.685 37.545 -13.393 1.00 76.00 190 ILE A O 1
ATOM 1453 N N . PHE A 1 191 ? -5.038 37.558 -14.918 1.00 80.69 191 PHE A N 1
ATOM 1454 C CA . PHE A 1 191 ? -5.388 36.264 -15.497 1.00 80.69 191 PHE A CA 1
ATOM 1455 C C . PHE A 1 191 ? -5.170 35.115 -14.496 1.00 80.69 191 PHE A C 1
ATOM 1457 O O . PHE A 1 191 ? -5.978 34.192 -14.437 1.00 80.69 191 PHE A O 1
ATOM 1464 N N . ASP A 1 192 ? -4.123 35.190 -13.672 1.00 82.88 192 ASP A N 1
ATOM 1465 C CA . ASP A 1 192 ? -3.854 34.221 -12.605 1.00 82.88 192 ASP A CA 1
ATOM 1466 C C . ASP A 1 192 ? -4.902 34.274 -11.488 1.00 82.88 192 ASP A C 1
ATOM 1468 O O . ASP A 1 192 ? -5.352 33.220 -11.046 1.00 82.88 192 ASP A O 1
ATOM 1472 N N . LEU A 1 193 ? -5.366 35.466 -11.090 1.00 81.50 193 LEU A N 1
ATOM 1473 C CA . LEU A 1 193 ? -6.484 35.609 -10.145 1.00 81.50 193 LEU A CA 1
ATOM 1474 C C . LEU A 1 193 ? -7.764 34.955 -10.678 1.00 81.50 193 LEU A C 1
ATOM 1476 O O . LEU A 1 193 ? -8.469 34.266 -9.943 1.00 81.50 193 LEU A O 1
ATOM 1480 N N . TRP A 1 194 ? -8.043 35.125 -11.969 1.00 81.50 194 TRP A N 1
ATOM 1481 C CA . TRP A 1 194 ? -9.190 34.498 -12.619 1.00 81.50 194 TRP A CA 1
ATOM 1482 C C . TRP A 1 194 ? -9.072 32.970 -12.682 1.00 81.50 194 TRP A C 1
ATOM 1484 O O . TRP A 1 194 ? -10.027 32.276 -12.340 1.00 81.50 194 TRP A O 1
ATOM 1494 N N . ARG A 1 195 ? -7.899 32.425 -13.037 1.00 81.69 195 ARG A N 1
ATOM 1495 C CA . ARG A 1 195 ? -7.663 30.969 -12.999 1.00 81.69 195 ARG A CA 1
ATOM 1496 C C . ARG A 1 195 ? -7.725 30.406 -11.580 1.00 81.69 195 ARG A C 1
ATOM 1498 O O . ARG A 1 195 ? -8.214 29.297 -11.402 1.00 81.69 195 ARG A O 1
ATOM 1505 N N . ALA A 1 196 ? -7.245 31.144 -10.579 1.00 82.50 196 ALA A N 1
ATOM 1506 C CA . ALA A 1 196 ? -7.353 30.746 -9.177 1.00 82.50 196 ALA A CA 1
ATOM 1507 C C . ALA A 1 196 ? -8.820 30.693 -8.722 1.00 82.50 196 ALA A C 1
ATOM 1509 O O . ALA A 1 196 ? -9.214 29.765 -8.020 1.00 82.50 196 ALA A O 1
ATOM 1510 N N . TRP A 1 197 ? -9.643 31.641 -9.177 1.00 82.94 197 TRP A N 1
ATOM 1511 C CA . TRP A 1 197 ? -11.085 31.630 -8.936 1.00 82.94 197 TRP A CA 1
ATOM 1512 C C . TRP A 1 197 ? -11.792 30.460 -9.642 1.00 82.94 197 TRP A C 1
ATOM 1514 O O . TRP A 1 197 ? -12.576 29.761 -9.007 1.00 82.94 197 TRP A O 1
ATOM 1524 N N . ASP A 1 198 ? -11.466 30.182 -10.908 1.00 81.94 198 ASP A N 1
ATOM 1525 C CA . ASP A 1 198 ? -12.035 29.067 -11.693 1.00 81.94 198 ASP A CA 1
ATOM 1526 C C . ASP A 1 198 ? -11.686 27.676 -11.111 1.00 81.94 198 ASP A C 1
ATOM 1528 O O . ASP A 1 198 ? -12.442 26.712 -11.257 1.00 81.94 198 ASP A O 1
ATOM 1532 N N . ARG A 1 199 ? -10.556 27.578 -10.396 1.00 86.56 199 ARG A N 1
ATOM 1533 C CA . ARG A 1 199 ? -10.101 26.375 -9.671 1.00 86.56 199 ARG A CA 1
ATOM 1534 C C . ARG A 1 199 ? -10.659 26.254 -8.248 1.00 86.56 199 ARG A C 1
ATOM 1536 O O . ARG A 1 199 ? -10.382 25.271 -7.560 1.00 86.56 199 ARG A O 1
ATOM 1543 N N . ARG A 1 200 ? -11.443 27.224 -7.768 1.00 84.50 200 ARG A N 1
ATOM 1544 C CA . ARG A 1 200 ? -12.004 27.174 -6.411 1.00 84.50 200 ARG A CA 1
ATOM 1545 C C . ARG A 1 200 ? -12.943 25.968 -6.280 1.00 84.50 200 ARG A C 1
ATOM 1547 O O . ARG A 1 200 ? -13.861 25.806 -7.078 1.00 84.50 200 ARG A O 1
ATOM 1554 N N . GLY A 1 201 ? -12.700 25.134 -5.269 1.00 83.94 201 GLY A N 1
ATOM 1555 C CA . GLY A 1 201 ? -13.405 23.862 -5.061 1.00 83.94 201 GLY A CA 1
ATOM 1556 C C . GLY A 1 201 ? -12.584 22.613 -5.404 1.00 83.94 201 GLY A C 1
ATOM 1557 O O . GLY A 1 201 ? -13.097 21.512 -5.235 1.00 83.94 201 GLY A O 1
ATOM 1558 N N . GLY A 1 202 ? -11.331 22.759 -5.863 1.00 89.81 202 GLY A N 1
ATOM 1559 C CA . GLY A 1 202 ? -10.421 21.633 -6.114 1.00 89.81 202 GLY A CA 1
ATOM 1560 C C . GLY A 1 202 ? -11.012 20.626 -7.114 1.00 89.81 202 GLY A C 1
ATOM 1561 O O . GLY A 1 202 ? -11.489 21.058 -8.173 1.00 89.81 202 GLY A O 1
ATOM 1562 N N . PRO A 1 203 ? -11.086 19.321 -6.777 1.00 89.00 203 PRO A N 1
ATOM 1563 C CA . PRO A 1 203 ? -11.720 18.289 -7.609 1.00 89.00 203 PRO A CA 1
ATOM 1564 C C . PRO A 1 203 ? -13.193 18.554 -7.973 1.00 89.00 203 PRO A C 1
ATOM 1566 O O . PRO A 1 203 ? -13.698 17.996 -8.944 1.00 89.00 203 PRO A O 1
ATOM 1569 N N . ASP A 1 204 ? -13.886 19.425 -7.236 1.00 89.50 204 ASP A N 1
ATOM 1570 C CA . ASP A 1 204 ? -15.272 19.829 -7.500 1.00 89.50 204 ASP A CA 1
ATOM 1571 C C . ASP A 1 204 ? -15.404 21.205 -8.172 1.00 89.50 204 ASP A C 1
ATOM 1573 O O . ASP A 1 204 ? -16.516 21.701 -8.379 1.00 89.50 204 ASP A O 1
ATOM 1577 N N . SER A 1 205 ? -14.283 21.835 -8.532 1.00 90.19 205 SER A N 1
ATOM 1578 C CA . SER A 1 205 ? -14.275 23.154 -9.165 1.00 90.19 205 SER A CA 1
ATOM 1579 C C . SER A 1 205 ? -14.917 23.155 -10.556 1.00 90.19 205 SER A C 1
ATOM 1581 O O . SER A 1 205 ? -14.969 22.142 -11.263 1.00 90.19 205 SER A O 1
ATOM 1583 N N . ALA A 1 206 ? -15.356 24.338 -10.998 1.00 86.81 206 ALA A N 1
ATOM 1584 C CA . ALA A 1 206 ? -15.871 24.536 -12.353 1.00 86.81 206 ALA A CA 1
ATOM 1585 C C . ALA A 1 206 ? -14.821 24.179 -13.422 1.00 86.81 206 ALA A C 1
ATOM 1587 O O . ALA A 1 206 ? -15.162 23.601 -14.457 1.00 86.81 206 ALA A O 1
ATOM 1588 N N . SER A 1 207 ? -13.540 24.466 -13.153 1.00 86.12 207 SER A N 1
ATOM 1589 C CA . SER A 1 207 ? -12.429 24.091 -14.032 1.00 86.12 207 SER A CA 1
ATOM 1590 C C . SER A 1 207 ? -12.256 22.577 -14.196 1.00 86.12 207 SER A C 1
ATOM 1592 O O . SER A 1 207 ? -11.815 22.144 -15.255 1.00 86.12 207 SER A O 1
ATOM 1594 N N . VAL A 1 208 ? -12.607 21.765 -13.192 1.00 90.19 208 VAL A N 1
ATOM 1595 C CA . VAL A 1 208 ? -12.518 20.297 -13.260 1.00 90.19 208 VAL A CA 1
ATOM 1596 C C . VAL A 1 208 ? -13.743 19.717 -13.956 1.00 90.19 208 VAL A C 1
ATOM 1598 O O . VAL A 1 208 ? -13.609 19.001 -14.949 1.00 90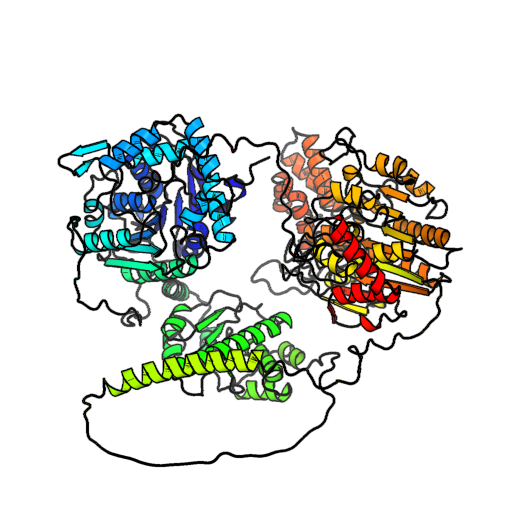.19 208 VAL A O 1
ATOM 1601 N N . ARG A 1 209 ? -14.947 20.102 -13.513 1.00 89.44 209 ARG A N 1
ATOM 1602 C CA . ARG A 1 209 ? -16.218 19.599 -14.066 1.00 89.44 209 ARG A CA 1
ATOM 1603 C C . ARG A 1 209 ? -16.366 19.842 -15.567 1.00 89.44 209 ARG A C 1
ATOM 1605 O O . ARG A 1 209 ? -17.023 19.058 -16.237 1.00 89.44 209 ARG A O 1
ATOM 1612 N N . ARG A 1 210 ? -15.725 20.885 -16.103 1.00 88.44 210 ARG A N 1
ATOM 1613 C CA . ARG A 1 210 ? -15.702 21.181 -17.545 1.00 88.44 210 ARG A CA 1
ATOM 1614 C C . ARG A 1 210 ? -15.029 20.096 -18.389 1.00 88.44 210 ARG A C 1
ATOM 1616 O O . ARG A 1 210 ? -15.404 19.927 -19.541 1.00 88.44 210 ARG A O 1
ATOM 1623 N N . PHE A 1 211 ? -14.032 19.406 -17.839 1.00 89.19 211 PHE A N 1
ATOM 1624 C CA . PHE A 1 211 ? -13.241 18.417 -18.572 1.00 89.19 211 PHE A CA 1
ATOM 1625 C C . PHE A 1 211 ? -13.686 16.982 -18.307 1.00 89.19 211 PHE A C 1
ATOM 1627 O O . PHE A 1 211 ? -13.683 16.184 -19.239 1.00 89.19 211 PHE A O 1
ATOM 1634 N N . VAL A 1 212 ? -14.046 16.661 -17.058 1.00 88.62 212 VAL A N 1
ATOM 1635 C CA . VAL A 1 212 ? -14.423 15.291 -16.666 1.00 88.62 212 VAL A CA 1
ATOM 1636 C C . VAL A 1 212 ? -15.934 15.069 -16.593 1.00 88.62 212 VAL A C 1
ATOM 1638 O O . VAL A 1 212 ? -16.365 13.927 -16.686 1.00 88.62 212 VAL A O 1
ATOM 1641 N N . GLY A 1 213 ? -16.741 16.129 -16.482 1.00 85.50 213 GLY A N 1
ATOM 1642 C CA . GLY A 1 213 ? -18.188 16.053 -16.255 1.00 85.50 213 GLY A CA 1
ATOM 1643 C C . GLY A 1 213 ? -18.572 16.075 -14.762 1.00 85.50 213 GLY A C 1
ATOM 1644 O O . GLY A 1 213 ? -17.733 15.821 -13.890 1.00 85.50 213 GLY A O 1
ATOM 1645 N N . PRO A 1 214 ? -19.831 16.410 -14.418 1.00 81.94 214 PRO A N 1
ATOM 1646 C CA . PRO A 1 214 ? -20.289 16.483 -13.026 1.00 81.94 214 PRO A CA 1
ATOM 1647 C C . PRO A 1 214 ? -20.325 15.109 -12.338 1.00 81.94 214 PRO A C 1
ATOM 1649 O O . PRO A 1 214 ? -19.992 15.012 -11.154 1.00 81.94 214 PRO A O 1
ATOM 1652 N N . ASP A 1 215 ? -20.643 14.055 -13.090 1.00 79.44 215 ASP A N 1
ATOM 1653 C CA . ASP A 1 215 ? -20.837 12.689 -12.585 1.00 79.44 215 ASP A CA 1
ATOM 1654 C C . ASP A 1 215 ? -19.565 11.826 -12.655 1.00 79.44 215 ASP A C 1
ATOM 1656 O O . ASP A 1 215 ? -19.611 10.625 -12.394 1.00 79.44 215 ASP A O 1
ATOM 1660 N N . ALA A 1 216 ? -18.415 12.423 -12.992 1.00 79.19 216 ALA A N 1
ATOM 1661 C CA . ALA A 1 216 ? -17.143 11.710 -13.026 1.00 79.19 216 ALA A CA 1
ATOM 1662 C C . ALA A 1 216 ? -16.759 11.138 -11.655 1.00 79.19 216 ALA A C 1
ATOM 1664 O O . ALA A 1 216 ? -17.041 11.735 -10.605 1.00 79.19 216 ALA A O 1
ATOM 1665 N N . ASP A 1 217 ? -16.067 10.000 -11.685 1.00 80.25 217 ASP A N 1
ATOM 1666 C CA . ASP A 1 217 ? -15.522 9.360 -10.497 1.00 80.25 217 ASP A CA 1
ATOM 1667 C C . ASP A 1 217 ? -14.461 10.240 -9.805 1.00 80.25 217 ASP A C 1
ATOM 1669 O O . ASP A 1 217 ? -13.902 11.186 -10.374 1.00 80.25 217 ASP A O 1
ATOM 1673 N N . ALA A 1 218 ? -14.211 9.951 -8.527 1.00 83.56 218 ALA A N 1
ATOM 1674 C CA . ALA A 1 218 ? -13.324 10.761 -7.697 1.00 83.56 218 ALA A CA 1
ATOM 1675 C C . ALA A 1 218 ? -11.865 10.747 -8.187 1.00 83.56 218 ALA A C 1
ATOM 1677 O O . ALA A 1 218 ? -11.147 11.725 -7.975 1.00 83.56 218 ALA A O 1
ATOM 1678 N N . GLU A 1 219 ? -11.424 9.673 -8.845 1.00 83.56 219 GLU A N 1
ATOM 1679 C CA . GLU A 1 219 ? -10.066 9.548 -9.375 1.00 83.56 219 GLU A CA 1
ATOM 1680 C C . GLU A 1 219 ? -9.881 10.456 -10.597 1.00 83.56 219 GLU A C 1
ATOM 1682 O O . GLU A 1 219 ? -8.961 11.277 -10.616 1.00 83.56 219 GLU A O 1
ATOM 1687 N N . ALA A 1 220 ? -10.812 10.422 -11.555 1.00 86.25 220 ALA A N 1
ATOM 1688 C CA . ALA A 1 220 ? -10.810 11.303 -12.722 1.00 86.25 220 ALA A CA 1
ATOM 1689 C C . ALA A 1 220 ? -10.846 12.792 -12.329 1.00 86.25 220 ALA A C 1
ATOM 1691 O O . ALA A 1 220 ? -10.083 13.601 -12.867 1.00 86.25 220 ALA A O 1
ATOM 1692 N N . LYS A 1 221 ? -11.677 13.158 -11.341 1.00 90.94 221 LYS A N 1
ATOM 1693 C CA . LYS A 1 221 ? -11.752 14.529 -10.800 1.00 90.94 221 LYS A CA 1
ATOM 1694 C C . LYS A 1 221 ? -10.438 14.982 -10.157 1.00 90.94 221 LYS A C 1
ATOM 1696 O O . LYS A 1 221 ? -10.000 16.106 -10.400 1.00 90.94 221 LYS A O 1
ATOM 1701 N N . ARG A 1 222 ? -9.783 14.118 -9.373 1.00 90.25 222 ARG A N 1
ATOM 1702 C CA . ARG A 1 222 ? -8.475 14.408 -8.753 1.00 90.25 222 ARG A CA 1
ATOM 1703 C C . ARG A 1 222 ? -7.370 14.573 -9.793 1.00 90.25 222 ARG A C 1
ATOM 1705 O O . ARG A 1 222 ? -6.601 15.526 -9.706 1.00 90.25 222 ARG A O 1
ATOM 1712 N N . LEU A 1 223 ? -7.312 13.690 -10.791 1.00 90.19 223 LEU A N 1
ATOM 1713 C CA . LEU A 1 223 ? -6.331 13.779 -11.877 1.00 90.19 223 LEU A CA 1
ATOM 1714 C C . LEU A 1 223 ? -6.502 15.075 -12.677 1.00 90.19 223 LEU A C 1
ATOM 1716 O O . LEU A 1 223 ? -5.527 15.767 -12.961 1.00 90.19 223 LEU A O 1
ATOM 1720 N N . GLN A 1 224 ? -7.741 15.460 -12.983 1.00 93.31 224 GLN A N 1
ATOM 1721 C CA . GLN A 1 224 ? -8.002 16.723 -13.664 1.00 93.31 224 GLN A CA 1
ATOM 1722 C C . GLN A 1 224 ? -7.608 17.944 -12.825 1.00 93.31 224 GLN A C 1
ATOM 1724 O O . GLN A 1 224 ? -7.042 18.892 -13.371 1.00 93.31 224 GLN A O 1
ATOM 1729 N N . ASP A 1 225 ? -7.895 17.942 -11.521 1.00 92.44 225 ASP A N 1
ATOM 1730 C CA . ASP A 1 225 ? -7.478 19.016 -10.613 1.00 92.44 225 ASP A CA 1
ATOM 1731 C C . ASP A 1 225 ? -5.949 19.148 -10.579 1.00 92.44 225 ASP A C 1
ATOM 1733 O O . ASP A 1 225 ? -5.404 20.247 -10.719 1.00 92.44 225 ASP A O 1
ATOM 1737 N N . LEU A 1 226 ? -5.243 18.016 -10.508 1.00 91.31 226 LEU A N 1
ATOM 1738 C CA . LEU A 1 226 ? -3.787 17.958 -10.592 1.00 91.31 226 LEU A CA 1
ATOM 1739 C C . LEU A 1 226 ? -3.268 18.604 -11.889 1.00 91.31 226 LEU A C 1
ATOM 1741 O O . LEU A 1 226 ? -2.460 19.535 -11.830 1.00 91.31 226 LEU A O 1
ATOM 1745 N N . TYR A 1 227 ? -3.769 18.183 -13.056 1.00 92.06 227 TYR A N 1
ATOM 1746 C CA . TYR A 1 227 ? -3.346 18.739 -14.350 1.00 92.06 227 TYR A CA 1
ATOM 1747 C C . TYR A 1 227 ? -3.689 20.228 -14.486 1.00 92.06 227 TYR A C 1
ATOM 1749 O O . TYR A 1 227 ? -2.883 21.022 -14.984 1.00 92.06 227 TYR A O 1
ATOM 1757 N N . ASN A 1 228 ? -4.853 20.643 -13.978 1.00 91.31 228 ASN A N 1
ATOM 1758 C CA . ASN A 1 228 ? -5.250 22.045 -13.958 1.00 91.31 228 ASN A CA 1
ATOM 1759 C C . ASN A 1 228 ? -4.246 22.887 -13.170 1.00 91.31 228 ASN A C 1
ATOM 1761 O O . ASN A 1 228 ? -3.883 23.965 -13.647 1.00 91.31 228 ASN A O 1
ATOM 1765 N N . ASN A 1 229 ? -3.782 22.414 -12.010 1.00 90.62 229 ASN A N 1
ATOM 1766 C CA . ASN A 1 229 ? -2.821 23.122 -11.161 1.00 90.62 229 ASN A CA 1
ATOM 1767 C C . ASN A 1 229 ? -1.384 23.094 -11.710 1.00 90.62 229 ASN A C 1
ATOM 1769 O O . ASN A 1 229 ? -0.668 24.087 -11.569 1.00 90.62 229 ASN A O 1
ATOM 1773 N N . GLN A 1 230 ? -0.988 22.033 -12.417 1.00 91.00 230 GLN A N 1
ATOM 1774 C CA . GLN A 1 230 ? 0.311 21.941 -13.101 1.00 91.00 230 GLN A CA 1
ATOM 1775 C C . GLN A 1 230 ? 0.426 22.881 -14.316 1.00 91.00 230 GLN A C 1
ATOM 1777 O O . GLN A 1 230 ? 1.523 23.284 -14.714 1.00 91.00 230 GLN A O 1
ATOM 1782 N N . SER A 1 231 ? -0.704 23.282 -14.906 1.00 90.88 231 SER A N 1
ATOM 1783 C CA . SER A 1 231 ? -0.744 24.163 -16.074 1.00 90.88 231 SER A CA 1
ATOM 1784 C C . SER A 1 231 ? -0.307 25.605 -15.756 1.00 90.88 231 SER A C 1
ATOM 1786 O O . SER A 1 231 ? -1.058 26.412 -15.191 1.00 90.88 231 SER A O 1
ATOM 1788 N N . ARG A 1 232 ? 0.901 25.973 -16.203 1.00 91.12 232 ARG A N 1
ATOM 1789 C CA . ARG A 1 232 ? 1.506 27.304 -16.009 1.00 91.12 232 ARG A CA 1
ATOM 1790 C C . ARG A 1 232 ? 0.878 28.356 -16.931 1.00 91.12 232 ARG A C 1
ATOM 1792 O O . ARG A 1 232 ? 0.920 28.234 -18.153 1.00 91.12 232 ARG A O 1
ATOM 1799 N N . THR A 1 233 ? 0.361 29.448 -16.369 1.00 89.56 233 THR A N 1
ATOM 1800 C CA . THR A 1 233 ? -0.284 30.534 -17.138 1.00 89.56 233 THR A CA 1
ATOM 1801 C C . THR A 1 233 ? 0.582 31.152 -18.239 1.00 89.56 233 THR A C 1
ATOM 1803 O O . THR A 1 233 ? 0.074 31.318 -19.351 1.00 89.56 233 THR A O 1
ATOM 1806 N N . PRO A 1 234 ? 1.873 31.475 -18.015 1.00 90.88 234 PRO A N 1
ATOM 1807 C CA . PRO A 1 234 ? 2.710 32.045 -19.070 1.00 90.88 234 PRO A CA 1
ATOM 1808 C C . PRO A 1 234 ? 2.907 31.111 -20.272 1.00 90.88 234 PRO A C 1
ATOM 1810 O O . PRO A 1 234 ? 3.037 31.604 -21.392 1.00 90.88 234 PRO A O 1
ATOM 1813 N N . VAL A 1 235 ? 2.920 29.795 -20.039 1.00 92.19 235 VAL A N 1
ATOM 1814 C CA . VAL A 1 235 ? 3.056 28.752 -21.069 1.00 92.19 235 VAL A CA 1
ATOM 1815 C C . VAL A 1 235 ? 1.743 28.610 -21.825 1.00 92.19 235 VAL A C 1
ATOM 1817 O O . VAL A 1 235 ? 1.707 28.784 -23.042 1.00 92.19 235 VAL A O 1
ATOM 1820 N N . TRP A 1 236 ? 0.649 28.404 -21.084 1.00 92.25 236 TRP A N 1
ATOM 1821 C CA . TRP A 1 236 ? -0.690 28.241 -21.645 1.00 92.25 236 TRP A CA 1
ATOM 1822 C C . TRP A 1 236 ? -1.064 29.410 -22.561 1.00 92.25 236 TRP A C 1
ATOM 1824 O O . TRP A 1 236 ? -1.497 29.195 -23.686 1.00 92.25 236 TRP A O 1
ATOM 1834 N N . ARG A 1 237 ? -0.814 30.657 -22.134 1.00 91.06 237 ARG A N 1
ATOM 1835 C CA . ARG A 1 237 ? -1.117 31.853 -22.941 1.00 91.06 237 ARG A CA 1
ATOM 1836 C C . ARG A 1 237 ? -0.331 31.913 -24.246 1.00 91.06 237 ARG A C 1
ATOM 1838 O O . ARG A 1 237 ? -0.879 32.364 -25.246 1.00 91.06 237 ARG A O 1
ATOM 1845 N N . ARG A 1 238 ? 0.937 31.495 -24.235 1.00 92.00 238 ARG A N 1
ATOM 1846 C CA . ARG A 1 238 ? 1.801 31.504 -25.423 1.00 92.00 238 ARG A CA 1
ATOM 1847 C C . ARG A 1 238 ? 1.377 30.450 -26.432 1.00 92.00 238 ARG A C 1
ATOM 1849 O O . ARG A 1 238 ? 1.251 30.775 -27.605 1.00 92.00 238 ARG A O 1
ATOM 1856 N N . MET A 1 239 ? 1.092 29.235 -25.967 1.00 90.75 239 MET A N 1
ATOM 1857 C CA . MET A 1 239 ? 0.564 28.169 -26.821 1.00 90.75 239 MET A CA 1
ATOM 1858 C C . MET A 1 239 ? -0.819 28.534 -27.371 1.00 90.75 239 MET A C 1
ATOM 1860 O O . MET A 1 239 ? -1.036 28.436 -28.574 1.00 90.75 239 MET A O 1
ATOM 1864 N N . ALA A 1 240 ? -1.720 29.051 -26.526 1.00 89.38 240 ALA A N 1
ATOM 1865 C CA . ALA A 1 240 ? -3.038 29.520 -26.953 1.00 89.38 240 ALA A CA 1
ATOM 1866 C C . ALA A 1 240 ? -2.926 30.626 -28.012 1.00 89.38 240 ALA A C 1
ATOM 1868 O O . ALA A 1 240 ? -3.617 30.584 -29.022 1.00 89.38 240 ALA A O 1
ATOM 1869 N N . TRP A 1 241 ? -2.015 31.585 -27.827 1.00 89.50 241 TRP A N 1
ATOM 1870 C CA . TRP A 1 241 ? -1.740 32.621 -28.824 1.00 89.50 241 TRP A CA 1
ATOM 1871 C C . TRP A 1 241 ? -1.185 32.048 -30.129 1.00 89.50 241 TRP A C 1
ATOM 1873 O O . TRP A 1 241 ? -1.635 32.443 -31.200 1.00 89.50 241 TRP A O 1
ATOM 1883 N N . GLY A 1 242 ? -0.244 31.106 -30.045 1.00 87.25 242 GLY A N 1
ATOM 1884 C CA . GLY A 1 242 ? 0.367 30.442 -31.198 1.00 87.25 242 GLY A CA 1
ATOM 1885 C C . GLY A 1 242 ? -0.583 29.550 -32.006 1.00 87.25 242 GLY A C 1
ATOM 1886 O O . GLY A 1 242 ? -0.263 29.208 -33.148 1.00 87.25 242 GLY A O 1
ATOM 1887 N N . CYS A 1 243 ? -1.735 29.194 -31.432 1.00 87.19 243 CYS A N 1
ATOM 1888 C CA . CYS A 1 243 ? -2.821 28.464 -32.090 1.00 87.19 243 CYS A CA 1
ATOM 1889 C C . CYS A 1 243 ? -3.777 29.379 -32.871 1.00 87.19 243 CYS A C 1
ATOM 1891 O O . CYS A 1 243 ? -4.490 28.907 -33.757 1.00 87.19 243 CYS A O 1
ATOM 1893 N N . LEU A 1 244 ? -3.810 30.681 -32.567 1.00 88.12 244 LEU A N 1
ATOM 1894 C CA . LEU A 1 244 ? -4.695 31.621 -33.251 1.00 88.12 244 LEU A CA 1
ATOM 1895 C C . LEU A 1 244 ? -4.116 32.010 -34.620 1.00 88.12 244 LEU A C 1
ATOM 1897 O O . LEU A 1 244 ? -2.933 32.346 -34.699 1.00 88.12 244 LEU A O 1
ATOM 1901 N N . PRO A 1 245 ? -4.944 32.072 -35.678 1.00 85.25 245 PRO A N 1
ATOM 1902 C CA . PRO A 1 245 ? -4.527 32.608 -36.968 1.00 85.25 245 PRO A CA 1
ATOM 1903 C C . PRO A 1 245 ? -3.955 34.025 -36.866 1.00 85.25 245 PRO A C 1
ATOM 1905 O O . PRO A 1 245 ? -4.385 34.839 -36.037 1.00 85.25 245 PRO A O 1
ATOM 1908 N N . GLU A 1 246 ? -2.975 34.326 -37.716 1.00 80.81 246 GLU A N 1
ATOM 1909 C CA . GLU A 1 246 ? -2.333 35.640 -37.800 1.00 80.81 246 GLU A CA 1
ATOM 1910 C C . GLU A 1 246 ? -3.185 36.646 -38.570 1.00 80.81 246 GLU A C 1
ATOM 1912 O O . GLU A 1 246 ? -3.315 37.797 -38.148 1.00 80.81 246 GLU A O 1
ATOM 1917 N N . GLU A 1 247 ? -3.801 36.186 -39.657 1.00 79.88 247 GLU A N 1
ATOM 1918 C CA . GLU A 1 247 ? -4.679 36.960 -40.530 1.00 79.88 247 GLU A CA 1
ATOM 1919 C C . GLU A 1 247 ? -5.745 36.053 -41.168 1.00 79.88 247 GLU A C 1
ATOM 1921 O O . GLU A 1 247 ? -5.556 34.842 -41.294 1.00 79.88 247 GLU A O 1
ATOM 1926 N N . TYR A 1 248 ? -6.857 36.649 -41.600 1.00 81.44 248 TYR A N 1
ATOM 1927 C CA . TYR A 1 248 ? -7.854 36.014 -42.461 1.00 81.44 248 TYR A CA 1
ATOM 1928 C C . TYR A 1 248 ? -7.806 36.694 -43.831 1.00 81.44 248 TYR A C 1
ATOM 1930 O O . TYR A 1 248 ? -8.034 37.899 -43.926 1.00 81.44 248 TYR A O 1
ATOM 1938 N N . ARG A 1 249 ? -7.501 35.948 -44.900 1.00 75.62 249 ARG A N 1
ATOM 1939 C CA . ARG A 1 249 ? -7.559 36.456 -46.284 1.00 75.62 249 ARG A CA 1
ATOM 1940 C C . ARG A 1 249 ? -8.708 35.781 -47.011 1.00 75.62 249 ARG A C 1
ATOM 1942 O O . ARG A 1 249 ? -8.744 34.558 -47.070 1.00 75.62 249 ARG A O 1
ATOM 1949 N N . ASP A 1 250 ? -9.647 36.577 -47.518 1.00 71.25 250 ASP A N 1
ATOM 1950 C CA . ASP A 1 250 ? -10.859 36.096 -48.196 1.00 71.25 250 ASP A CA 1
ATOM 1951 C C . ASP A 1 250 ? -11.661 35.071 -47.361 1.00 71.25 250 ASP A C 1
ATOM 1953 O O . ASP A 1 250 ? -12.239 34.126 -47.889 1.00 71.25 250 ASP A O 1
ATOM 1957 N N . GLY A 1 251 ? -11.672 35.237 -46.031 1.00 67.06 251 GLY A N 1
ATOM 1958 C CA . GLY A 1 251 ? -12.341 34.327 -45.090 1.00 67.06 251 GLY A CA 1
ATOM 1959 C C . GLY A 1 251 ? -11.547 33.067 -44.720 1.00 67.06 251 GLY A C 1
ATOM 1960 O O . GLY A 1 251 ? -12.013 32.289 -43.892 1.00 67.06 251 GLY A O 1
ATOM 1961 N N . VAL A 1 252 ? -10.340 32.878 -45.267 1.00 74.06 252 VAL A N 1
ATOM 1962 C CA . VAL A 1 252 ? -9.465 31.730 -44.983 1.00 74.06 252 VAL A CA 1
ATOM 1963 C C . VAL A 1 252 ? -8.382 32.120 -43.963 1.00 74.06 252 VAL A C 1
ATOM 1965 O O . VAL A 1 252 ? -7.655 33.094 -44.198 1.00 74.06 252 VAL A O 1
ATOM 1968 N N . PRO A 1 253 ? -8.232 31.386 -42.844 1.00 80.94 253 PRO A N 1
ATOM 1969 C CA . PRO A 1 253 ? -7.206 31.659 -41.838 1.00 80.94 253 PRO A CA 1
ATOM 1970 C C . PRO A 1 253 ? -5.794 31.364 -42.367 1.00 80.94 253 PRO A C 1
ATOM 1972 O O . PRO A 1 253 ? -5.564 30.379 -43.071 1.00 80.94 253 PRO A O 1
ATOM 1975 N N . ARG A 1 254 ? -4.824 32.206 -42.001 1.00 78.19 254 ARG A N 1
ATOM 1976 C CA . ARG A 1 254 ? -3.388 32.006 -42.248 1.00 78.19 254 ARG A CA 1
ATOM 1977 C C . ARG A 1 254 ? -2.653 31.844 -40.916 1.00 78.19 254 ARG A C 1
ATOM 1979 O O . ARG A 1 254 ? -2.713 32.733 -40.067 1.00 78.19 254 ARG A O 1
ATOM 1986 N N . GLY A 1 255 ? -1.933 30.733 -40.766 1.00 73.56 255 GLY A N 1
ATOM 1987 C CA . GLY A 1 255 ? -1.250 30.365 -39.521 1.00 73.56 255 GLY A CA 1
ATOM 1988 C C . GLY A 1 255 ? -2.205 29.825 -38.448 1.00 73.56 255 GLY A C 1
ATOM 1989 O O . GLY A 1 255 ? -3.423 29.853 -38.620 1.00 73.56 255 GLY A O 1
ATOM 1990 N N . GLY A 1 256 ? -1.648 29.339 -37.338 1.00 81.75 256 GLY A N 1
ATOM 1991 C CA . GLY A 1 256 ? -2.418 28.751 -36.237 1.00 81.75 256 GLY A CA 1
ATOM 1992 C C . GLY A 1 256 ? -2.822 27.291 -36.477 1.00 81.75 256 GLY A C 1
ATOM 1993 O O . GLY A 1 256 ? -2.106 26.544 -37.144 1.00 81.75 256 GLY A O 1
ATOM 1994 N N . LEU A 1 257 ? -3.956 26.886 -35.897 1.00 81.25 257 LEU A N 1
ATOM 1995 C CA . LEU A 1 257 ? -4.485 25.521 -35.994 1.00 81.25 257 LEU A CA 1
ATOM 1996 C C . LEU A 1 257 ? -4.826 25.109 -37.443 1.00 81.25 257 LEU A C 1
ATOM 1998 O O . LEU A 1 257 ? -5.209 25.953 -38.258 1.00 81.25 257 LEU A O 1
ATOM 2002 N N . PRO A 1 258 ? -4.716 23.806 -37.768 1.00 77.38 258 PRO A N 1
ATOM 2003 C CA . PRO A 1 258 ? -5.030 23.268 -39.083 1.00 77.38 258 PRO A CA 1
ATOM 2004 C C . PRO A 1 258 ? -6.487 23.521 -39.460 1.00 77.38 258 PRO A C 1
ATOM 2006 O O . PRO A 1 258 ? -7.386 23.417 -38.630 1.00 77.38 258 PRO A O 1
ATOM 2009 N N . THR A 1 259 ? -6.723 23.824 -40.733 1.00 82.12 259 THR A N 1
ATOM 2010 C CA . THR A 1 259 ? -8.071 23.933 -41.293 1.00 82.12 259 THR A CA 1
ATOM 2011 C C . THR A 1 259 ? -8.605 22.555 -41.679 1.00 82.12 259 THR A C 1
ATOM 2013 O O . THR A 1 259 ? -7.863 21.571 -41.733 1.00 82.12 259 THR A O 1
ATOM 2016 N N . GLN A 1 260 ? -9.889 22.481 -42.034 1.00 82.38 260 GLN A N 1
ATOM 2017 C CA . GLN A 1 260 ? -10.468 21.280 -42.642 1.00 82.38 260 GLN A CA 1
ATOM 2018 C C . GLN A 1 260 ? -9.681 20.822 -43.884 1.00 82.38 260 GLN A C 1
ATOM 2020 O O . GLN A 1 260 ? -9.495 19.626 -44.077 1.00 82.38 260 GLN A O 1
ATOM 2025 N N . ASP A 1 261 ? -9.115 21.747 -44.669 1.00 80.19 261 ASP A N 1
ATOM 2026 C CA . ASP A 1 261 ? -8.259 21.400 -45.814 1.00 80.19 261 ASP A CA 1
ATOM 2027 C C . ASP A 1 261 ? -6.990 20.643 -45.400 1.00 80.19 261 ASP A C 1
ATOM 2029 O O . ASP A 1 261 ? -6.530 19.757 -46.124 1.00 80.19 261 ASP A O 1
ATOM 2033 N N . THR A 1 262 ? -6.430 20.949 -44.225 1.00 85.00 262 THR A N 1
ATOM 2034 C CA . THR A 1 262 ? -5.300 20.191 -43.680 1.00 85.00 262 THR A CA 1
ATOM 2035 C C . THR A 1 262 ? -5.713 18.756 -43.371 1.00 85.00 262 THR A C 1
ATOM 2037 O O . THR A 1 262 ? -4.974 17.833 -43.709 1.00 85.00 262 THR A O 1
ATOM 2040 N N . TRP A 1 263 ? -6.895 18.552 -42.784 1.00 89.31 263 TRP A N 1
ATOM 2041 C CA . TRP A 1 263 ? -7.439 17.217 -42.535 1.00 89.31 263 TRP A CA 1
ATOM 2042 C C . TRP A 1 263 ? -7.726 16.473 -43.848 1.00 89.31 263 TRP A C 1
ATOM 2044 O O . TRP A 1 263 ? -7.251 15.356 -44.023 1.00 89.31 263 TRP A O 1
ATOM 2054 N N . ALA A 1 264 ? -8.382 17.102 -44.831 1.00 87.19 264 ALA A N 1
ATOM 2055 C CA . ALA A 1 264 ? -8.569 16.535 -46.178 1.00 87.19 264 ALA A CA 1
ATOM 2056 C C . ALA A 1 264 ? -7.247 16.202 -46.897 1.00 87.19 264 ALA A C 1
ATOM 2058 O O . ALA A 1 264 ? -7.227 15.395 -47.832 1.00 87.19 264 ALA A O 1
ATOM 2059 N N . GLY A 1 265 ? -6.154 16.841 -46.476 1.00 84.69 265 GLY A N 1
ATOM 2060 C CA . GLY A 1 265 ? -4.794 16.620 -46.948 1.00 84.69 265 GLY A CA 1
ATOM 2061 C C . GLY A 1 265 ? -4.155 15.300 -46.530 1.00 84.69 265 GLY A C 1
ATOM 2062 O O . GLY A 1 265 ? -3.127 14.944 -47.100 1.00 84.69 265 GLY A O 1
ATOM 2063 N N . LEU A 1 266 ? -4.735 14.588 -45.561 1.00 90.00 266 LEU A N 1
ATOM 2064 C CA . LEU A 1 266 ? -4.186 13.337 -45.050 1.00 90.00 266 LEU A CA 1
ATOM 2065 C C . LEU A 1 266 ? -4.521 12.168 -45.980 1.00 90.00 266 LEU A C 1
ATOM 2067 O O . LEU A 1 266 ? -5.691 11.869 -46.241 1.00 90.00 266 LEU A O 1
ATOM 2071 N N . ASP A 1 267 ? -3.470 11.490 -46.437 1.00 87.75 267 ASP A N 1
ATOM 2072 C CA . ASP A 1 267 ? -3.532 10.331 -47.334 1.00 87.75 267 ASP A CA 1
ATOM 2073 C C . ASP A 1 267 ? -3.068 9.040 -46.624 1.00 87.75 267 ASP A C 1
ATOM 2075 O O . ASP A 1 267 ? -2.507 8.139 -47.236 1.00 87.75 267 ASP A O 1
ATOM 2079 N N . ILE A 1 268 ? -3.315 8.965 -45.311 1.00 93.19 268 ILE A N 1
ATOM 2080 C CA . ILE A 1 268 ? -2.967 7.857 -44.406 1.00 93.19 268 ILE A CA 1
ATOM 2081 C C . ILE A 1 268 ? -4.218 7.353 -43.664 1.00 93.19 268 ILE A C 1
ATOM 2083 O O . ILE A 1 268 ? -5.235 8.054 -43.645 1.00 93.19 268 ILE A O 1
ATOM 2087 N N . PRO A 1 269 ? -4.170 6.180 -43.011 1.00 95.88 269 PRO A N 1
ATOM 2088 C CA . PRO A 1 269 ? -5.175 5.781 -42.032 1.00 95.88 269 PRO A CA 1
ATOM 2089 C C . PRO A 1 269 ? -5.332 6.801 -40.897 1.00 95.88 269 PRO A C 1
ATOM 2091 O O . PRO A 1 269 ? -4.351 7.187 -40.256 1.00 95.88 269 PRO A O 1
ATOM 2094 N N . VAL A 1 270 ? -6.574 7.184 -40.598 1.00 96.94 270 VAL A N 1
ATOM 2095 C CA . VAL A 1 270 ? -6.934 8.078 -39.492 1.00 96.94 270 VAL A CA 1
ATOM 2096 C C . VAL A 1 270 ? -8.022 7.445 -38.626 1.00 96.94 270 VAL A C 1
ATOM 2098 O O . VAL A 1 270 ? -9.081 7.057 -39.131 1.00 96.94 270 VAL A O 1
ATOM 2101 N N . PHE A 1 271 ? -7.780 7.398 -37.316 1.00 97.75 271 PHE A N 1
ATOM 2102 C CA . PHE A 1 271 ? -8.766 7.023 -36.309 1.00 97.75 271 PHE A CA 1
ATOM 2103 C C . PHE A 1 271 ? -9.153 8.228 -35.457 1.00 97.75 271 PHE A C 1
ATOM 2105 O O . PHE A 1 271 ? -8.304 8.830 -34.803 1.00 97.75 271 PHE A O 1
ATOM 2112 N N . LEU A 1 272 ? -10.434 8.584 -35.469 1.00 97.25 272 LEU A N 1
ATOM 2113 C CA . LEU A 1 272 ? -10.985 9.712 -34.726 1.00 97.25 272 LEU A CA 1
ATOM 2114 C C . LEU A 1 272 ? -11.784 9.205 -33.524 1.00 97.25 272 LEU A C 1
ATOM 2116 O O . LEU A 1 272 ? -12.669 8.363 -33.680 1.00 97.25 272 LEU A O 1
ATOM 2120 N N . VAL A 1 273 ? -11.514 9.743 -32.339 1.00 96.56 273 VAL A N 1
ATOM 2121 C CA . VAL A 1 273 ? -12.222 9.366 -31.110 1.00 96.56 273 VAL A CA 1
ATOM 2122 C C . VAL A 1 273 ? -12.759 10.604 -30.407 1.00 96.56 273 VAL A C 1
ATOM 2124 O O . VAL A 1 273 ? -12.011 11.556 -30.207 1.00 96.56 273 VAL A O 1
ATOM 2127 N N . GLY A 1 274 ? -14.030 10.592 -30.006 1.00 94.62 274 GLY A N 1
ATOM 2128 C CA . GLY A 1 274 ? -14.652 11.653 -29.206 1.00 94.62 274 GLY A CA 1
ATOM 2129 C C . GLY A 1 274 ? -15.484 11.098 -28.051 1.00 94.62 274 GLY A C 1
ATOM 2130 O O . GLY A 1 274 ? -15.880 9.933 -28.073 1.00 94.62 274 GLY A O 1
ATOM 2131 N N . GLY A 1 275 ? -15.741 11.927 -27.040 1.00 92.62 275 GLY A N 1
ATOM 2132 C CA . GLY A 1 275 ? -16.701 11.632 -25.975 1.00 92.62 275 GLY A CA 1
ATOM 2133 C C . GLY A 1 275 ? -18.047 12.292 -26.266 1.00 92.62 275 GLY A C 1
ATOM 2134 O O . GLY A 1 275 ? -18.085 13.440 -26.706 1.00 92.62 275 GLY A O 1
ATOM 2135 N N . GLU A 1 276 ? -19.153 11.586 -26.033 1.00 91.06 276 GLU A N 1
ATOM 2136 C CA . GLU A 1 276 ? -20.504 12.131 -26.235 1.00 91.06 276 GLU A CA 1
ATOM 2137 C C . GLU A 1 276 ? -20.789 13.351 -25.338 1.00 91.06 276 GLU A C 1
ATOM 2139 O O . GLU A 1 276 ? -21.519 14.256 -25.740 1.00 91.06 276 GLU A O 1
ATOM 2144 N N . ASP A 1 277 ? -20.188 13.402 -24.146 1.00 88.06 277 ASP A N 1
ATOM 2145 C CA . ASP A 1 277 ? -20.337 14.491 -23.170 1.00 88.06 277 ASP A CA 1
ATOM 2146 C C . ASP A 1 277 ? -19.108 15.422 -23.141 1.00 88.06 277 ASP A C 1
ATOM 2148 O O . ASP A 1 277 ? -18.855 16.137 -22.172 1.00 88.06 277 ASP A O 1
ATOM 2152 N N . ASP A 1 278 ? -18.303 15.423 -24.211 1.00 89.44 278 ASP A N 1
ATOM 2153 C CA . ASP A 1 278 ? -17.193 16.363 -24.367 1.00 89.44 278 ASP A CA 1
ATOM 2154 C C . ASP A 1 278 ? -17.729 17.777 -24.653 1.00 89.44 278 ASP A C 1
ATOM 2156 O O . ASP A 1 278 ? -18.340 18.053 -25.686 1.00 89.44 278 ASP A O 1
ATOM 2160 N N . HIS A 1 279 ? -17.518 18.696 -23.714 1.00 83.56 279 HIS A N 1
ATOM 2161 C CA . HIS A 1 279 ? -17.903 20.103 -23.854 1.00 83.56 279 HIS A CA 1
ATOM 2162 C C . HIS A 1 279 ? -16.750 21.008 -24.309 1.00 83.56 279 HIS A C 1
ATOM 2164 O O . HIS A 1 279 ? -16.963 22.204 -24.518 1.00 83.56 279 HIS A O 1
ATOM 2170 N N . VAL A 1 280 ? -15.536 20.464 -24.431 1.00 84.56 280 VAL A N 1
ATOM 2171 C CA . VAL A 1 280 ? -14.333 21.186 -24.860 1.00 84.56 280 VAL A CA 1
ATOM 2172 C C . VAL A 1 280 ? -14.160 21.031 -26.369 1.00 84.56 280 VAL A C 1
ATOM 2174 O O . VAL A 1 280 ? -14.078 22.032 -27.072 1.00 84.56 280 VAL A O 1
ATOM 2177 N N . THR A 1 281 ? -14.188 19.797 -26.875 1.00 87.31 281 THR A N 1
ATOM 2178 C CA . THR A 1 281 ? -14.241 19.482 -28.310 1.00 87.31 281 THR A CA 1
ATOM 2179 C C . THR A 1 281 ? -15.435 18.561 -28.579 1.00 87.31 281 THR A C 1
ATOM 2181 O O . THR A 1 281 ? -15.307 17.337 -28.530 1.00 87.31 281 THR A O 1
ATOM 2184 N N . PRO A 1 282 ? -16.631 19.131 -28.825 1.00 88.50 282 PRO A N 1
ATOM 2185 C CA . PRO A 1 282 ? -17.855 18.344 -28.919 1.00 88.50 282 PRO A CA 1
ATOM 2186 C C . PRO A 1 282 ? -17.809 17.283 -30.020 1.00 88.50 282 PRO A C 1
ATOM 2188 O O . PRO A 1 282 ? -17.146 17.454 -31.042 1.00 88.50 282 PRO A O 1
ATOM 2191 N N . ALA A 1 283 ? -18.566 16.197 -29.840 1.00 86.50 283 ALA A N 1
ATOM 2192 C CA . ALA A 1 283 ? -18.571 15.036 -30.738 1.00 86.50 283 ALA A CA 1
ATOM 2193 C C . ALA A 1 283 ? -18.797 15.377 -32.229 1.00 86.50 283 ALA A C 1
ATOM 2195 O O . ALA A 1 283 ? -18.274 14.692 -33.107 1.00 86.50 283 ALA A O 1
ATOM 2196 N N . ASN A 1 284 ? -19.501 16.472 -32.535 1.00 89.38 284 ASN A N 1
ATOM 2197 C CA . ASN A 1 284 ? -19.703 16.939 -33.910 1.00 89.38 284 ASN A CA 1
ATOM 2198 C C . ASN A 1 284 ? -18.397 17.351 -34.624 1.00 89.38 284 ASN A C 1
ATOM 2200 O O . ASN A 1 284 ? -18.345 17.357 -35.852 1.00 89.38 284 ASN A O 1
ATOM 2204 N N . GLU A 1 285 ? -17.332 17.691 -33.894 1.00 90.00 285 GLU A N 1
ATOM 2205 C CA . GLU A 1 285 ? -16.017 17.983 -34.471 1.00 90.00 285 GLU A CA 1
ATOM 2206 C C . GLU A 1 285 ? -15.410 16.730 -35.117 1.00 90.00 285 GLU A C 1
ATOM 2208 O O . GLU A 1 285 ? -14.877 16.805 -36.226 1.00 90.00 285 GLU A O 1
ATOM 2213 N N . VAL A 1 286 ? -15.578 15.559 -34.488 1.00 91.38 286 VAL A N 1
ATOM 2214 C CA . VAL A 1 286 ? -15.171 14.261 -35.055 1.00 91.38 286 VAL A CA 1
ATOM 2215 C C . VAL A 1 286 ? -15.910 13.990 -36.364 1.00 91.38 286 VAL A C 1
ATOM 2217 O O . VAL A 1 286 ? -15.291 13.593 -37.352 1.00 91.38 286 VAL A O 1
ATOM 2220 N N . GLU A 1 287 ? -17.217 14.250 -36.403 1.00 88.75 287 GLU A N 1
ATOM 2221 C CA . GLU A 1 287 ? -18.044 14.045 -37.596 1.00 88.75 287 GLU A CA 1
ATOM 2222 C C . GLU A 1 287 ? -17.622 14.959 -38.754 1.00 88.75 287 GLU A C 1
ATOM 2224 O O . GLU A 1 287 ? -17.470 14.490 -39.886 1.00 88.75 287 GLU A O 1
ATOM 2229 N N . LYS A 1 288 ? -17.353 16.245 -38.479 1.00 89.31 288 LYS A N 1
ATOM 2230 C CA . LYS A 1 288 ? -16.855 17.206 -39.481 1.00 89.31 288 LYS A CA 1
ATOM 2231 C C . LYS A 1 288 ? -15.529 16.756 -40.088 1.00 89.31 288 LYS A C 1
ATOM 2233 O O . LYS A 1 288 ? -15.368 16.781 -41.310 1.00 89.31 288 LYS A O 1
ATOM 2238 N N . ILE A 1 289 ? -14.583 16.327 -39.249 1.00 90.12 289 ILE A N 1
ATOM 2239 C CA . ILE A 1 289 ? -13.270 15.853 -39.704 1.00 90.12 289 ILE A CA 1
ATOM 2240 C C . ILE A 1 289 ? -13.425 14.564 -40.515 1.00 90.12 289 ILE A C 1
ATOM 2242 O O . ILE A 1 289 ? -12.847 14.453 -41.597 1.00 90.12 289 ILE A O 1
ATOM 2246 N N . ALA A 1 290 ? -14.245 13.617 -40.049 1.00 89.88 290 ALA A N 1
ATOM 2247 C CA . ALA A 1 290 ? -14.519 12.372 -40.763 1.00 89.88 290 ALA A CA 1
ATOM 2248 C C . ALA A 1 290 ? -15.118 12.635 -42.154 1.00 89.88 290 ALA A C 1
ATOM 2250 O O . ALA A 1 290 ? -14.675 12.047 -43.143 1.00 89.88 290 ALA A O 1
ATOM 2251 N N . ALA A 1 291 ? -16.091 13.546 -42.248 1.00 87.19 291 ALA A N 1
ATOM 2252 C CA . ALA A 1 291 ? -16.699 13.949 -43.513 1.00 87.19 291 ALA A CA 1
ATOM 2253 C C . ALA A 1 291 ? -15.668 14.579 -44.464 1.00 87.19 291 ALA A C 1
ATOM 2255 O O . ALA A 1 291 ? -15.622 14.240 -45.650 1.00 87.19 291 ALA A O 1
ATOM 2256 N N . CYS A 1 292 ? -14.795 15.443 -43.946 1.00 86.12 292 CYS A N 1
ATOM 2257 C CA . CYS A 1 292 ? -13.749 16.089 -44.732 1.00 86.12 292 CYS A CA 1
ATOM 2258 C C . CYS A 1 292 ? -12.699 15.088 -45.252 1.00 86.12 292 CYS A C 1
ATOM 2260 O O . CYS A 1 292 ? -12.350 15.099 -46.435 1.00 86.12 292 CYS A O 1
ATOM 2262 N N . LEU A 1 293 ? -12.260 14.151 -44.405 1.00 87.56 293 LEU A N 1
ATOM 2263 C CA . LEU A 1 293 ? -11.315 13.091 -44.771 1.00 87.56 293 LEU A CA 1
ATOM 2264 C C . LEU A 1 293 ? -11.867 12.147 -45.850 1.00 87.56 293 LEU A C 1
ATOM 2266 O O . LEU A 1 293 ? -11.103 11.714 -46.717 1.00 87.56 293 LEU A O 1
ATOM 2270 N N . ARG A 1 294 ? -13.174 11.841 -45.805 1.00 84.69 294 ARG A N 1
ATOM 2271 C CA . ARG A 1 294 ? -13.866 10.967 -46.772 1.00 84.69 294 ARG A CA 1
ATOM 2272 C C . ARG A 1 294 ? -14.131 11.652 -48.115 1.00 84.69 294 ARG A C 1
ATOM 2274 O O . ARG A 1 294 ? -13.999 11.017 -49.155 1.00 84.69 294 ARG A O 1
ATOM 2281 N N . THR A 1 295 ? -14.509 12.930 -48.107 1.00 74.25 295 THR A N 1
ATOM 2282 C CA . THR A 1 295 ? -14.918 13.665 -49.323 1.00 74.25 295 THR A CA 1
ATOM 2283 C C . THR A 1 295 ? -13.769 14.391 -50.026 1.00 74.25 295 THR A C 1
ATOM 2285 O O . THR A 1 295 ? -13.887 14.726 -51.205 1.00 74.25 295 THR A O 1
ATOM 2288 N N . GLY A 1 296 ? -12.665 14.662 -49.320 1.00 61.47 296 GLY A N 1
ATOM 2289 C CA . GLY A 1 296 ? -11.523 15.414 -49.848 1.00 61.47 296 GLY A CA 1
ATOM 2290 C C . GLY A 1 296 ? -11.809 16.900 -50.109 1.00 61.47 296 GLY A C 1
ATOM 2291 O O . GLY A 1 296 ? -11.012 17.551 -50.784 1.00 61.47 296 GLY A O 1
ATOM 2292 N N . LYS A 1 297 ? -12.935 17.437 -49.612 1.00 50.16 297 LYS A N 1
ATOM 2293 C CA . LYS A 1 297 ? -13.340 18.849 -49.728 1.00 50.16 297 LYS A CA 1
ATOM 2294 C C . LYS A 1 297 ? -13.807 19.398 -48.365 1.00 50.16 297 LYS A C 1
ATOM 2296 O O . LYS A 1 297 ? -14.367 18.636 -47.577 1.00 50.16 297 LYS A O 1
ATOM 2301 N N . PRO A 1 298 ? -13.615 20.698 -48.078 1.00 48.62 298 PRO A N 1
ATOM 2302 C CA . PRO A 1 298 ? -14.146 21.337 -46.872 1.00 48.62 298 PRO A CA 1
ATOM 2303 C C . PRO A 1 298 ? -15.680 21.449 -46.929 1.00 48.62 298 PRO A C 1
ATOM 2305 O O . PRO A 1 298 ? -16.253 21.699 -47.993 1.00 48.62 298 PRO A O 1
ATOM 2308 N N . VAL A 1 299 ? -16.351 21.259 -45.788 1.00 42.94 299 VAL A N 1
ATOM 2309 C CA . VAL A 1 299 ? -17.822 21.266 -45.684 1.00 42.94 299 VAL A CA 1
ATOM 2310 C C . VAL A 1 299 ? -18.288 22.654 -45.232 1.00 42.94 299 VAL A C 1
ATOM 2312 O O . VAL A 1 299 ? -17.896 23.129 -44.167 1.00 42.94 299 VAL A O 1
ATOM 2315 N N . ALA A 1 300 ? -19.117 23.327 -46.037 1.00 38.41 300 ALA A N 1
ATOM 2316 C CA . ALA A 1 300 ? -19.655 24.647 -45.705 1.00 38.41 300 ALA A CA 1
ATOM 2317 C C . ALA A 1 300 ? -20.756 24.549 -44.634 1.00 38.41 300 ALA A C 1
ATOM 2319 O O . ALA A 1 300 ? -21.636 23.696 -44.716 1.00 38.41 300 ALA A O 1
ATOM 2320 N N . ALA A 1 301 ? -20.712 25.438 -43.638 1.00 39.28 301 ALA A N 1
ATOM 2321 C CA . ALA A 1 301 ? -21.697 25.495 -42.563 1.00 39.28 301 ALA A CA 1
ATOM 2322 C C . ALA A 1 301 ? -23.038 26.069 -43.060 1.00 39.28 301 ALA A C 1
ATOM 2324 O O . ALA A 1 301 ? -23.114 27.249 -43.403 1.00 39.28 301 ALA A O 1
ATOM 2325 N N . SER A 1 302 ? -24.096 25.257 -43.051 1.00 26.80 302 SER A N 1
ATOM 2326 C CA . SER A 1 302 ? -25.488 25.723 -43.093 1.00 26.80 302 SER A CA 1
ATOM 2327 C C . SER A 1 302 ? -26.435 24.716 -42.436 1.00 26.80 302 SER A C 1
ATOM 2329 O O . SER A 1 302 ? -26.133 23.527 -42.390 1.00 26.80 302 SER A O 1
ATOM 2331 N N . ASP A 1 303 ? -27.543 25.263 -41.932 1.00 27.36 303 ASP A N 1
ATOM 2332 C CA . ASP A 1 303 ? -28.575 24.715 -41.046 1.00 27.36 303 ASP A CA 1
ATOM 2333 C C . ASP A 1 303 ? -29.046 23.264 -41.261 1.00 27.36 303 ASP A C 1
ATOM 2335 O O . ASP A 1 303 ? -29.031 22.706 -42.355 1.00 27.36 303 ASP A O 1
ATOM 2339 N N . SER A 1 304 ? -29.528 22.713 -40.145 1.00 35.97 304 SER A N 1
ATOM 2340 C CA . SER A 1 304 ? -30.253 21.455 -39.956 1.00 35.97 304 SER A CA 1
ATOM 2341 C C . SER A 1 304 ? -31.264 21.106 -41.058 1.00 35.97 304 SER A C 1
ATOM 2343 O O . SER A 1 304 ? -32.204 21.867 -41.269 1.00 35.97 304 SER A O 1
ATOM 2345 N N . ASP A 1 305 ? -31.127 19.926 -41.673 1.00 25.73 305 ASP A N 1
ATOM 2346 C CA . ASP A 1 305 ? -32.147 18.861 -41.686 1.00 25.73 305 ASP A CA 1
ATOM 2347 C C . ASP A 1 305 ? -31.697 17.625 -42.501 1.00 25.73 305 ASP A C 1
ATOM 2349 O O . ASP A 1 305 ? -31.034 17.735 -43.527 1.00 25.73 305 ASP A O 1
ATOM 2353 N N . GLN A 1 306 ? -32.077 16.453 -41.977 1.00 32.06 306 GLN A N 1
ATOM 2354 C CA . GLN A 1 306 ? -32.215 15.110 -42.571 1.00 32.06 306 GLN A CA 1
ATOM 2355 C C . GLN A 1 306 ? -31.454 14.748 -43.867 1.00 32.06 306 GLN A C 1
ATOM 2357 O O . GLN A 1 306 ? -31.818 15.173 -44.961 1.00 32.06 306 GLN A O 1
ATOM 2362 N N . VAL A 1 307 ? -30.550 13.762 -43.759 1.00 25.42 307 VAL A N 1
ATOM 2363 C CA . VAL A 1 307 ? -30.245 12.815 -44.848 1.00 25.42 307 VAL A CA 1
ATOM 2364 C C . VAL A 1 307 ? -30.168 11.394 -44.274 1.00 25.42 307 VAL A C 1
ATOM 2366 O O . VAL A 1 307 ? -29.290 11.083 -43.473 1.00 25.42 307 VAL A O 1
ATOM 2369 N N . GLU A 1 308 ? -31.115 10.545 -44.679 1.00 26.55 308 GLU A N 1
ATOM 2370 C CA . GLU A 1 308 ? -31.076 9.087 -44.527 1.00 26.55 308 GLU A CA 1
ATOM 2371 C C . GLU A 1 308 ? -30.148 8.447 -45.580 1.00 26.55 308 GLU A C 1
ATOM 2373 O O . GLU A 1 308 ? -30.165 8.852 -46.742 1.00 26.55 308 GLU A O 1
ATOM 2378 N N . GLY A 1 309 ? -29.447 7.374 -45.185 1.00 24.78 309 GLY A N 1
ATOM 2379 C CA . GLY A 1 309 ? -29.113 6.239 -46.061 1.00 24.78 309 GLY A CA 1
ATOM 2380 C C . GLY A 1 309 ? -27.646 6.060 -46.478 1.00 24.78 309 GLY A C 1
ATOM 2381 O O . GLY A 1 309 ? -27.217 6.635 -47.469 1.00 24.78 309 GLY A O 1
ATOM 2382 N N . GLU A 1 310 ? -26.903 5.190 -45.782 1.00 21.11 310 GLU A N 1
ATOM 2383 C CA . GLU A 1 310 ? -26.534 3.831 -46.245 1.00 21.11 310 GLU A CA 1
ATOM 2384 C C . GLU A 1 310 ? -25.791 3.065 -45.122 1.00 21.11 310 GLU A C 1
ATOM 2386 O O . GLU A 1 310 ? -25.187 3.695 -44.250 1.00 21.11 310 GLU A O 1
ATOM 2391 N N . PRO A 1 311 ? -25.886 1.722 -45.059 1.00 24.89 311 PRO A N 1
ATOM 2392 C CA . PRO A 1 311 ? -25.481 0.948 -43.890 1.00 24.89 311 PRO A CA 1
ATOM 2393 C C . PRO A 1 311 ? -23.954 0.860 -43.803 1.00 24.89 311 PRO A C 1
ATOM 2395 O O . PRO A 1 311 ? -23.306 0.246 -44.646 1.00 24.89 311 PRO A O 1
ATOM 2398 N N . THR A 1 312 ? -23.366 1.453 -42.766 1.00 25.33 312 THR A N 1
ATOM 2399 C CA . THR A 1 312 ? -21.984 1.152 -42.388 1.00 25.33 312 THR A CA 1
ATOM 2400 C C . THR A 1 312 ? -21.948 -0.226 -41.743 1.00 25.33 312 THR A C 1
ATOM 2402 O O . THR A 1 312 ? -22.620 -0.441 -40.736 1.00 25.33 312 THR A O 1
ATOM 2405 N N . GLU A 1 313 ? -21.191 -1.134 -42.354 1.00 25.27 313 GLU A N 1
ATOM 2406 C CA . GLU A 1 313 ? -20.953 -2.505 -41.905 1.00 25.27 313 GLU A CA 1
ATOM 2407 C C . GLU A 1 313 ? -20.688 -2.591 -40.394 1.00 25.27 313 GLU A C 1
ATOM 2409 O O . GLU A 1 313 ? -19.861 -1.868 -39.831 1.00 25.27 313 GLU A O 1
ATOM 2414 N N . ASP A 1 314 ? -21.434 -3.495 -39.769 1.00 24.62 314 ASP A N 1
ATOM 2415 C CA . ASP A 1 314 ? -21.323 -3.932 -38.384 1.00 24.62 314 ASP A CA 1
ATOM 2416 C C . ASP A 1 314 ? -19.933 -4.570 -38.164 1.00 24.62 314 ASP A C 1
ATOM 2418 O O . ASP A 1 314 ? -19.576 -5.486 -38.910 1.00 24.62 314 ASP A O 1
ATOM 2422 N N . PRO A 1 315 ? -19.102 -4.128 -37.200 1.00 27.64 315 PRO A N 1
ATOM 2423 C CA . PRO A 1 315 ? -17.813 -4.748 -36.944 1.00 27.64 315 PRO A CA 1
ATOM 2424 C C . PRO A 1 315 ? -18.028 -5.920 -35.988 1.00 27.64 315 PRO A C 1
ATOM 2426 O O . PRO A 1 315 ? -17.633 -5.883 -34.825 1.00 27.64 315 PRO A O 1
ATOM 2429 N N . THR A 1 316 ? -18.684 -6.968 -36.465 1.00 27.52 316 THR A N 1
ATOM 2430 C CA . THR A 1 316 ? -18.605 -8.277 -35.827 1.00 27.52 316 THR A CA 1
ATOM 2431 C C . THR A 1 316 ? -17.922 -9.232 -36.795 1.00 27.52 316 THR A C 1
ATOM 2433 O O . THR A 1 316 ? -18.295 -9.326 -37.958 1.00 27.52 316 THR A O 1
ATOM 2436 N N . THR A 1 317 ? -16.889 -9.904 -36.275 1.00 24.56 317 THR A N 1
ATOM 2437 C CA . THR A 1 317 ? -16.020 -10.895 -36.935 1.00 24.56 317 THR A CA 1
ATOM 2438 C C . THR A 1 317 ? -14.798 -10.312 -37.676 1.00 24.56 317 THR A C 1
ATOM 2440 O O . THR A 1 317 ? -14.937 -9.729 -38.751 1.00 24.56 317 THR A O 1
ATOM 2443 N N . PRO A 1 318 ? -13.564 -10.502 -37.159 1.00 29.16 318 PRO A N 1
ATOM 2444 C CA . PRO A 1 318 ? -12.359 -10.350 -37.968 1.00 29.16 318 PRO A CA 1
ATOM 2445 C C . PRO A 1 318 ? -12.409 -11.347 -39.131 1.00 29.16 318 PRO A C 1
ATOM 2447 O O . PRO A 1 318 ? -12.615 -12.543 -38.925 1.00 29.16 318 PRO A O 1
ATOM 2450 N N . ASN A 1 319 ? -12.241 -10.853 -40.357 1.00 24.86 319 ASN A N 1
ATOM 2451 C CA . ASN A 1 319 ? -12.148 -11.691 -41.547 1.00 24.86 319 ASN A CA 1
ATOM 2452 C C . ASN A 1 319 ? -10.913 -12.593 -41.433 1.00 24.86 319 ASN A C 1
ATOM 2454 O O . ASN A 1 319 ? -9.773 -12.135 -41.445 1.00 24.86 319 ASN A O 1
ATOM 2458 N N . ASP A 1 320 ? -11.173 -13.887 -41.317 1.00 30.41 320 ASP A N 1
ATOM 2459 C CA . ASP A 1 320 ? -10.232 -14.922 -40.904 1.00 30.41 320 ASP A CA 1
ATOM 2460 C C . ASP A 1 320 ? -9.526 -15.581 -42.111 1.00 30.41 320 ASP A C 1
ATOM 2462 O O . ASP A 1 320 ? -9.204 -16.777 -42.111 1.00 30.41 320 ASP A O 1
ATOM 2466 N N . GLU A 1 321 ? -9.302 -14.807 -43.175 1.00 28.95 321 GLU A N 1
ATOM 2467 C CA . GLU A 1 321 ? -8.688 -15.273 -44.416 1.00 28.95 321 GLU A CA 1
ATOM 2468 C C . GLU A 1 321 ? -7.369 -14.537 -44.690 1.00 28.95 321 GLU A C 1
ATOM 2470 O O . GLU A 1 321 ? -7.355 -13.357 -45.023 1.00 28.95 321 GLU A O 1
ATOM 2475 N N . GLN A 1 322 ? -6.274 -15.310 -44.615 1.00 31.62 322 GLN A N 1
ATOM 2476 C CA . GLN A 1 322 ? -4.868 -15.003 -44.947 1.00 31.62 322 GLN A CA 1
ATOM 2477 C C . GLN A 1 322 ? -3.913 -14.719 -43.774 1.00 31.62 322 GLN A C 1
ATOM 2479 O O . GLN A 1 322 ? -3.188 -13.729 -43.757 1.00 31.62 322 GLN A O 1
ATOM 2484 N N . SER A 1 323 ? -3.759 -15.685 -42.868 1.00 32.16 323 SER A N 1
ATOM 2485 C CA . SER A 1 323 ? -2.464 -15.929 -42.217 1.00 32.16 323 SER A CA 1
ATOM 2486 C C . SER A 1 323 ? -2.023 -17.366 -42.490 1.00 32.16 323 SER A C 1
ATOM 2488 O O . SER A 1 323 ? -2.180 -18.289 -41.698 1.00 32.16 323 SER A O 1
ATOM 2490 N N . THR A 1 324 ? -1.468 -17.583 -43.681 1.00 31.53 324 THR A N 1
ATOM 2491 C CA . THR A 1 324 ? -0.660 -18.776 -43.936 1.00 31.53 324 THR A CA 1
ATOM 2492 C C . THR A 1 324 ? 0.471 -18.826 -42.912 1.00 31.53 324 THR A C 1
ATOM 2494 O O . THR A 1 324 ? 1.264 -17.885 -42.818 1.00 31.53 324 THR A O 1
ATOM 2497 N N . ALA A 1 325 ? 0.537 -19.916 -42.148 1.00 35.00 325 ALA A N 1
ATOM 2498 C CA . ALA A 1 325 ? 1.598 -20.190 -41.190 1.00 35.00 325 ALA A CA 1
ATOM 2499 C C . ALA A 1 325 ? 2.979 -19.954 -41.836 1.00 35.00 325 ALA A C 1
ATOM 2501 O O . ALA A 1 325 ? 3.357 -20.635 -42.789 1.00 35.00 325 ALA A O 1
ATOM 2502 N N . GLY A 1 326 ? 3.707 -18.946 -41.340 1.00 46.31 326 GLY A N 1
ATOM 2503 C CA . GLY A 1 326 ? 5.089 -18.638 -41.735 1.00 46.31 326 GLY A CA 1
ATOM 2504 C C . GLY A 1 326 ? 5.325 -17.346 -42.532 1.00 46.31 326 GLY A C 1
ATOM 2505 O O . GLY A 1 326 ? 6.483 -17.013 -42.773 1.00 46.31 326 GLY A O 1
ATOM 2506 N N . SER A 1 327 ? 4.300 -16.582 -42.935 1.00 60.97 327 SER A N 1
ATOM 2507 C CA . SER A 1 327 ? 4.511 -15.321 -43.676 1.00 60.97 327 SER A CA 1
ATOM 2508 C C . SER A 1 327 ? 4.543 -14.090 -42.763 1.00 60.97 327 SER A C 1
ATOM 2510 O O . SER A 1 327 ? 3.589 -13.829 -42.033 1.00 60.97 327 SER A O 1
ATOM 2512 N N . ILE A 1 328 ? 5.617 -13.296 -42.835 1.00 77.81 328 ILE A N 1
ATOM 2513 C CA . ILE A 1 328 ? 5.728 -11.995 -42.158 1.00 77.81 328 ILE A CA 1
ATOM 2514 C C . ILE A 1 328 ? 4.646 -11.041 -42.719 1.00 77.81 328 ILE A C 1
ATOM 2516 O O . ILE A 1 328 ? 4.662 -10.799 -43.930 1.00 77.81 328 ILE A O 1
ATOM 2520 N N . PRO A 1 329 ? 3.748 -10.460 -41.891 1.00 83.56 329 PRO A N 1
ATOM 2521 C CA . PRO A 1 329 ? 2.720 -9.530 -42.318 1.00 83.56 329 PRO A CA 1
ATOM 2522 C C . PRO A 1 329 ? 3.328 -8.364 -43.091 1.00 83.56 329 PRO A C 1
ATOM 2524 O O . PRO A 1 329 ? 4.436 -7.899 -42.763 1.00 83.56 329 PRO A O 1
ATOM 2527 N N . PRO A 1 330 ? 2.623 -7.874 -44.119 1.00 81.25 330 PRO A N 1
ATOM 2528 C CA . PRO A 1 330 ? 3.098 -6.754 -44.901 1.00 81.25 330 PRO A CA 1
ATOM 2529 C C . PRO A 1 330 ? 3.273 -5.527 -44.001 1.00 81.25 330 PRO A C 1
ATOM 2531 O O . PRO A 1 330 ? 2.463 -5.236 -43.117 1.00 81.25 330 PRO A O 1
ATOM 2534 N N . LEU A 1 331 ? 4.362 -4.806 -44.242 1.00 84.31 331 LEU A N 1
ATOM 2535 C CA . LEU A 1 331 ? 4.612 -3.497 -43.657 1.00 84.31 331 LEU A CA 1
ATOM 2536 C C . LEU A 1 331 ? 4.606 -2.485 -44.806 1.00 84.31 331 LEU A C 1
ATOM 2538 O O . LEU A 1 331 ? 5.651 -2.267 -45.426 1.00 84.31 331 LEU A O 1
ATOM 2542 N N . PRO A 1 332 ? 3.429 -1.959 -45.180 1.00 80.50 332 PRO A N 1
ATOM 2543 C CA . PRO A 1 332 ? 3.333 -1.019 -46.283 1.00 80.50 332 PRO A CA 1
ATOM 2544 C C . PRO A 1 332 ? 4.049 0.282 -45.914 1.00 80.50 332 PRO A C 1
ATOM 2546 O O . PRO A 1 332 ? 3.824 0.847 -44.848 1.00 80.50 332 PRO A O 1
ATOM 2549 N N . ALA A 1 333 ? 4.899 0.776 -46.817 1.00 77.06 333 ALA A N 1
ATOM 2550 C CA . ALA A 1 333 ? 5.547 2.079 -46.650 1.00 77.06 333 ALA A CA 1
ATOM 2551 C C . ALA A 1 333 ? 4.521 3.230 -46.622 1.00 77.06 333 ALA A C 1
ATOM 2553 O O . ALA A 1 333 ? 4.749 4.245 -45.973 1.00 77.06 333 ALA A O 1
ATOM 2554 N N . HIS A 1 334 ? 3.382 3.039 -47.298 1.00 82.44 334 HIS A N 1
ATOM 2555 C CA . HIS A 1 334 ? 2.227 3.931 -47.295 1.00 82.44 334 HIS A CA 1
ATOM 2556 C C . HIS A 1 334 ? 0.951 3.078 -47.200 1.00 82.44 334 HIS A C 1
ATOM 2558 O O . HIS A 1 334 ? 0.522 2.535 -48.222 1.00 82.44 334 HIS A O 1
ATOM 2564 N N . PRO A 1 335 ? 0.392 2.869 -45.993 1.00 88.06 335 PRO A N 1
ATOM 2565 C CA . PRO A 1 335 ? -0.854 2.126 -45.833 1.00 88.06 335 PRO A CA 1
ATOM 2566 C C . PRO A 1 335 ? -2.023 2.821 -46.542 1.00 88.06 335 PRO A C 1
ATOM 2568 O O . PRO A 1 335 ? -2.009 4.036 -46.746 1.00 88.06 335 PRO A O 1
ATOM 2571 N N . GLU A 1 336 ? -3.041 2.048 -46.917 1.00 86.12 336 GLU A N 1
ATOM 2572 C CA . GLU A 1 336 ? -4.195 2.571 -47.647 1.00 86.12 336 GLU A CA 1
ATOM 2573 C C . GLU A 1 336 ? -5.011 3.534 -46.775 1.00 86.12 336 GLU A C 1
ATOM 2575 O O . GLU A 1 336 ? -5.237 3.294 -45.587 1.00 86.12 336 GLU A O 1
ATOM 2580 N N . LYS A 1 337 ? -5.457 4.650 -47.359 1.00 89.25 337 LYS A N 1
ATOM 2581 C CA . LYS A 1 337 ? -6.238 5.656 -46.638 1.00 89.25 337 LYS A CA 1
ATOM 2582 C C . LYS A 1 337 ? -7.530 5.035 -46.099 1.00 89.25 337 LYS A C 1
ATOM 2584 O O . LYS A 1 337 ? -8.400 4.627 -46.862 1.00 89.25 337 LYS A O 1
ATOM 2589 N N . ALA A 1 338 ? -7.687 5.060 -44.780 1.00 91.00 338 ALA A N 1
ATOM 2590 C CA . ALA A 1 338 ? -8.879 4.597 -44.078 1.00 91.00 338 ALA A CA 1
ATOM 2591 C C . ALA A 1 338 ? -9.321 5.639 -43.047 1.00 91.00 338 ALA A C 1
ATOM 2593 O O . ALA A 1 338 ? -8.486 6.262 -42.400 1.00 91.00 338 ALA A O 1
ATOM 2594 N N . VAL A 1 339 ? -10.631 5.832 -42.877 1.00 92.19 339 VAL A N 1
ATOM 2595 C CA . VAL A 1 339 ? -11.182 6.782 -41.898 1.00 92.19 339 VAL A CA 1
ATOM 2596 C C . VAL A 1 339 ? -12.124 6.038 -40.970 1.00 92.19 339 VAL A C 1
ATOM 2598 O O . VAL A 1 339 ? -13.248 5.698 -41.353 1.00 92.19 339 VAL A O 1
ATOM 2601 N N . LYS A 1 340 ? -11.672 5.806 -39.740 1.00 94.38 340 LYS A N 1
ATOM 2602 C CA . LYS A 1 340 ? -12.486 5.236 -38.666 1.00 94.38 340 LYS A CA 1
ATOM 2603 C C . LYS A 1 340 ? -12.816 6.329 -37.658 1.00 94.38 340 LYS A C 1
ATOM 2605 O O . LYS A 1 340 ? -11.998 7.202 -37.387 1.00 94.38 340 LYS A O 1
ATOM 2610 N N . SER A 1 341 ? -14.025 6.296 -37.118 1.00 92.94 341 SER A N 1
ATOM 2611 C CA . SER A 1 341 ? -14.488 7.264 -36.127 1.00 92.94 341 SER A CA 1
ATOM 2612 C C . SER A 1 341 ? -15.347 6.564 -35.089 1.00 92.94 341 SER A C 1
ATOM 2614 O O . SER A 1 341 ? -16.203 5.767 -35.467 1.00 92.94 341 SER A O 1
ATOM 2616 N N . VAL A 1 342 ? -15.153 6.883 -33.813 1.00 93.00 342 VAL A N 1
ATOM 2617 C CA . VAL A 1 342 ? -15.986 6.382 -32.716 1.00 93.00 342 VAL A CA 1
ATOM 2618 C C . VAL A 1 342 ? -16.312 7.511 -31.744 1.00 93.00 342 VAL A C 1
ATOM 2620 O O . VAL A 1 342 ? -15.442 8.304 -31.377 1.00 93.00 342 VAL A O 1
ATOM 2623 N N . ILE A 1 343 ? -17.573 7.573 -31.324 1.00 93.44 343 ILE A N 1
ATOM 2624 C CA . ILE A 1 343 ? -18.018 8.413 -30.214 1.00 93.44 343 ILE A CA 1
ATOM 2625 C C . ILE A 1 343 ? -18.300 7.480 -29.042 1.00 93.44 343 ILE A C 1
ATOM 2627 O O . ILE A 1 343 ? -19.162 6.608 -29.136 1.00 93.44 343 ILE A O 1
ATOM 2631 N N . LEU A 1 344 ? -17.537 7.621 -27.960 1.00 89.50 344 LEU A N 1
ATOM 2632 C CA . LEU A 1 344 ? -17.783 6.866 -26.739 1.00 89.50 344 LEU A CA 1
ATOM 2633 C C . LEU A 1 344 ? -19.028 7.444 -26.048 1.00 89.50 344 LEU A C 1
ATOM 2635 O O . LEU A 1 344 ? -19.101 8.667 -25.892 1.00 89.50 344 LEU A O 1
ATOM 2639 N N . PRO A 1 345 ? -19.999 6.604 -25.648 1.00 86.50 345 PRO A N 1
ATOM 2640 C CA . PRO A 1 345 ? -21.253 7.080 -25.079 1.00 86.50 345 PRO A CA 1
ATOM 2641 C C . PRO A 1 345 ? -21.039 7.722 -23.706 1.00 86.50 345 PRO A C 1
ATOM 2643 O O . PRO A 1 345 ? -20.008 7.523 -23.053 1.00 86.50 345 PRO A O 1
ATOM 2646 N N . LYS A 1 346 ? -22.043 8.465 -23.236 1.00 80.25 346 LYS A N 1
ATOM 2647 C CA . LYS A 1 346 ? -22.076 9.002 -21.866 1.00 80.25 346 LYS A CA 1
ATOM 2648 C C . LYS A 1 346 ? -21.713 7.918 -20.834 1.00 80.25 346 LYS A C 1
ATOM 2650 O O . LYS A 1 346 ? -22.258 6.814 -20.907 1.00 80.25 346 LYS A O 1
ATOM 2655 N N . PRO A 1 347 ? -20.819 8.207 -19.868 1.00 81.50 347 PRO A N 1
ATOM 2656 C CA . PRO A 1 347 ? -20.328 9.531 -19.466 1.00 81.50 347 PRO A CA 1
ATOM 2657 C C . PRO A 1 347 ? -18.956 9.926 -20.064 1.00 81.50 347 PRO A C 1
ATOM 2659 O O . PRO A 1 347 ? -18.181 10.607 -19.400 1.00 81.50 347 PRO A O 1
ATOM 2662 N N . ALA A 1 348 ? -18.586 9.485 -21.273 1.00 88.19 348 ALA A N 1
ATOM 2663 C CA . ALA A 1 348 ? -17.286 9.846 -21.850 1.00 88.19 348 ALA A CA 1
ATOM 2664 C C . ALA A 1 348 ? -17.175 11.354 -22.171 1.00 88.19 348 ALA A C 1
ATOM 2666 O O . ALA A 1 348 ? -17.984 11.897 -22.923 1.00 88.19 348 ALA A O 1
ATOM 2667 N N . THR A 1 349 ? -16.133 12.002 -21.642 1.00 92.75 349 THR A N 1
ATOM 2668 C CA . THR A 1 349 ? -15.855 13.450 -21.747 1.00 92.75 349 THR A CA 1
ATOM 2669 C C . THR A 1 349 ? -14.475 13.724 -22.366 1.00 92.75 349 THR A C 1
ATOM 2671 O O . THR A 1 349 ? -13.809 12.809 -22.854 1.00 92.75 349 THR A O 1
ATOM 2674 N N . HIS A 1 350 ? -13.987 14.971 -22.317 1.00 93.25 350 HIS A N 1
ATOM 2675 C CA . HIS A 1 350 ? -12.654 15.346 -22.818 1.00 93.25 350 HIS A CA 1
ATOM 2676 C C . HIS A 1 350 ? -11.498 14.593 -22.134 1.00 93.25 350 HIS A C 1
ATOM 2678 O O . HIS A 1 350 ? -10.403 14.458 -22.689 1.00 93.25 350 HIS A O 1
ATOM 2684 N N . ALA A 1 351 ? -11.744 14.097 -20.919 1.00 92.25 351 ALA A N 1
ATOM 2685 C CA . ALA A 1 351 ? -10.812 13.339 -20.092 1.00 92.25 351 ALA A CA 1
ATOM 2686 C C . ALA A 1 351 ? -10.751 11.832 -20.423 1.00 92.25 351 ALA A C 1
ATOM 2688 O O . ALA A 1 351 ? -10.158 11.052 -19.669 1.00 92.25 351 ALA A O 1
ATOM 2689 N N . LEU A 1 352 ? -11.354 11.391 -21.535 1.00 91.94 352 LEU A N 1
ATOM 2690 C CA . LEU A 1 352 ? -11.527 9.969 -21.846 1.00 91.94 352 LEU A CA 1
ATOM 2691 C C . LEU A 1 352 ? -10.219 9.160 -21.963 1.00 91.94 352 LEU A C 1
ATOM 2693 O O . LEU A 1 352 ? -10.267 7.933 -21.856 1.00 91.94 352 LEU A O 1
ATOM 2697 N N . LEU A 1 353 ? -9.056 9.810 -22.137 1.00 92.12 353 LEU A N 1
ATOM 2698 C CA . LEU A 1 353 ? -7.768 9.107 -22.225 1.00 92.12 353 LEU A CA 1
ATOM 2699 C C . LEU A 1 353 ? -7.184 8.667 -20.871 1.00 92.12 353 LEU A C 1
ATOM 2701 O O . LEU A 1 353 ? -6.383 7.735 -20.848 1.00 92.12 353 LEU A O 1
ATOM 2705 N N . TYR A 1 354 ? -7.568 9.318 -19.765 1.00 90.31 354 TYR A N 1
ATOM 2706 C CA . TYR A 1 354 ? -7.102 8.976 -18.409 1.00 90.31 354 TYR A CA 1
ATOM 2707 C C . TYR A 1 354 ? -8.228 8.659 -17.426 1.00 90.31 354 TYR A C 1
ATOM 2709 O O . TYR A 1 354 ? -7.953 8.283 -16.292 1.00 90.31 354 TYR A O 1
ATOM 2717 N N . THR A 1 355 ? -9.489 8.750 -17.850 1.00 88.31 355 THR A N 1
ATOM 2718 C CA . THR A 1 355 ? -10.613 8.262 -17.045 1.00 88.31 355 THR A CA 1
ATOM 2719 C C . THR A 1 355 ? -10.597 6.723 -17.036 1.00 88.31 355 THR A C 1
ATOM 2721 O O . THR A 1 355 ? -10.611 6.119 -18.117 1.00 88.31 355 THR A O 1
ATOM 2724 N N . PRO A 1 356 ? -10.577 6.051 -15.864 1.00 75.69 356 PRO A N 1
ATOM 2725 C CA . PRO A 1 356 ? -10.391 4.597 -15.781 1.00 75.69 356 PRO A CA 1
ATOM 2726 C C . PRO A 1 356 ? -11.407 3.769 -16.584 1.00 75.69 356 PRO A C 1
ATOM 2728 O O . PRO A 1 356 ? -11.061 2.719 -17.134 1.00 75.69 356 PRO A O 1
ATOM 2731 N N . SER A 1 357 ? -12.654 4.243 -16.674 1.00 75.62 357 SER A N 1
ATOM 2732 C CA . SER A 1 357 ? -13.753 3.570 -17.380 1.00 75.62 357 SER A CA 1
ATOM 2733 C C . SER A 1 357 ? -13.589 3.566 -18.904 1.00 75.62 357 SER A C 1
ATOM 2735 O O . SER A 1 357 ? -13.954 2.586 -19.553 1.00 75.62 357 SER A O 1
ATOM 2737 N N . THR A 1 358 ? -13.003 4.615 -19.485 1.00 84.69 358 THR A N 1
ATOM 2738 C CA . THR A 1 358 ? -12.880 4.787 -20.943 1.00 84.69 358 THR A CA 1
ATOM 2739 C C . THR A 1 358 ? -11.489 4.458 -21.469 1.00 84.69 358 THR A C 1
ATOM 2741 O O . THR A 1 358 ? -11.373 3.960 -22.587 1.00 84.69 358 THR A O 1
ATOM 2744 N N . ALA A 1 359 ? -10.432 4.657 -20.675 1.00 83.81 359 ALA A N 1
ATOM 2745 C CA . ALA A 1 359 ? -9.049 4.473 -21.119 1.00 83.81 359 ALA A CA 1
ATOM 2746 C C . ALA A 1 359 ? -8.749 3.034 -21.589 1.00 83.81 359 ALA A C 1
ATOM 2748 O O . ALA A 1 359 ? -8.024 2.834 -22.564 1.00 83.81 359 ALA A O 1
ATOM 2749 N N . ARG A 1 360 ? -9.350 2.020 -20.944 1.00 76.88 360 ARG A N 1
ATOM 2750 C CA . ARG A 1 360 ? -9.205 0.605 -21.347 1.00 76.88 360 ARG A CA 1
ATOM 2751 C C . ARG A 1 360 ? -9.919 0.288 -22.661 1.00 76.88 360 ARG A C 1
ATOM 2753 O O . ARG A 1 360 ? -9.367 -0.424 -23.493 1.00 76.88 360 ARG A O 1
ATOM 2760 N N . ILE A 1 361 ? -11.130 0.820 -22.841 1.00 81.06 361 ILE A N 1
ATOM 2761 C CA . ILE A 1 361 ? -11.910 0.662 -24.079 1.00 81.06 361 ILE A CA 1
ATOM 2762 C C . ILE A 1 361 ? -11.150 1.317 -25.235 1.00 81.06 361 ILE A C 1
ATOM 2764 O O . ILE A 1 361 ? -10.960 0.711 -26.286 1.00 81.06 361 ILE A O 1
ATOM 2768 N N . LEU A 1 362 ? -10.645 2.528 -24.998 1.00 88.25 362 LEU A N 1
ATOM 2769 C CA . LEU A 1 362 ? -9.846 3.285 -25.949 1.00 88.25 362 LEU A CA 1
ATOM 2770 C C . LEU A 1 362 ? -8.589 2.523 -26.393 1.00 88.25 362 LEU A C 1
ATOM 2772 O O . LEU A 1 362 ? -8.313 2.470 -27.588 1.00 88.25 362 LEU A O 1
ATOM 2776 N N . ALA A 1 363 ? -7.855 1.903 -25.463 1.00 85.88 363 ALA A N 1
ATOM 2777 C CA . ALA A 1 363 ? -6.667 1.110 -25.785 1.00 85.88 363 ALA A CA 1
ATOM 2778 C C . ALA A 1 363 ? -6.979 -0.077 -26.717 1.00 85.88 363 ALA A C 1
ATOM 2780 O O . ALA A 1 363 ? -6.227 -0.313 -27.662 1.00 85.88 363 ALA A O 1
ATOM 2781 N N . GLY A 1 364 ? -8.094 -0.783 -26.485 1.00 79.69 364 GLY A N 1
ATOM 2782 C CA . GLY A 1 364 ? -8.541 -1.884 -27.346 1.00 79.69 364 GLY A CA 1
ATOM 2783 C C . GLY A 1 364 ? -8.868 -1.416 -28.765 1.00 79.69 364 GLY A C 1
ATOM 2784 O O . GLY A 1 364 ? -8.288 -1.912 -29.724 1.00 79.69 364 GLY A O 1
ATOM 2785 N N . LEU A 1 365 ? -9.699 -0.376 -28.891 1.00 86.75 365 LEU A N 1
ATOM 2786 C CA . LEU A 1 365 ? -10.086 0.178 -30.196 1.00 86.75 365 LEU A CA 1
ATOM 2787 C C . LEU A 1 365 ? -8.884 0.710 -30.993 1.00 86.75 365 LEU A C 1
ATOM 2789 O O . LEU A 1 365 ? -8.823 0.573 -32.214 1.00 86.75 365 LEU A O 1
ATOM 2793 N N . ILE A 1 366 ? -7.918 1.318 -30.298 1.00 93.19 366 ILE A N 1
ATOM 2794 C CA . ILE A 1 366 ? -6.653 1.750 -30.896 1.00 93.19 366 ILE A CA 1
ATOM 2795 C C . ILE A 1 366 ? -5.865 0.542 -31.404 1.00 93.19 366 ILE A C 1
ATOM 2797 O O . ILE A 1 366 ? -5.391 0.579 -32.536 1.00 93.19 366 ILE A O 1
ATOM 2801 N N . SER A 1 367 ? -5.722 -0.511 -30.595 1.00 85.38 367 SER A N 1
ATOM 2802 C CA . SER A 1 367 ? -5.003 -1.730 -30.984 1.00 85.38 367 SER A CA 1
ATOM 2803 C C . SER A 1 367 ? -5.589 -2.335 -32.262 1.00 85.38 367 SER A C 1
ATOM 2805 O O . SER A 1 367 ? -4.846 -2.589 -33.210 1.00 85.38 367 SER A O 1
ATOM 2807 N N . ASP A 1 368 ? -6.914 -2.464 -32.337 1.00 82.56 368 ASP A N 1
ATOM 2808 C CA . ASP A 1 368 ? -7.605 -3.002 -33.514 1.00 82.56 368 ASP A CA 1
ATOM 2809 C C . ASP A 1 368 ? -7.347 -2.146 -34.758 1.00 82.56 368 ASP A C 1
ATOM 2811 O O . ASP A 1 368 ? -6.995 -2.657 -35.824 1.00 82.56 368 ASP A O 1
ATOM 2815 N N . PHE A 1 369 ? -7.443 -0.819 -34.622 1.00 93.56 369 PHE A N 1
ATOM 2816 C CA . PHE A 1 369 ? -7.145 0.099 -35.717 1.00 93.56 369 PHE A CA 1
ATOM 2817 C C . PHE A 1 369 ? -5.698 -0.041 -36.218 1.00 93.56 369 PHE A C 1
ATOM 2819 O O . PHE A 1 369 ? -5.472 -0.086 -37.429 1.00 93.56 369 PHE A O 1
ATOM 2826 N N . LEU A 1 370 ? -4.718 -0.130 -35.311 1.00 93.62 370 LEU A N 1
ATOM 2827 C CA . LEU A 1 370 ? -3.306 -0.287 -35.672 1.00 93.62 370 LEU A CA 1
ATOM 2828 C C . LEU A 1 370 ? -3.058 -1.592 -36.435 1.00 93.62 370 LEU A C 1
ATOM 2830 O O . LEU A 1 370 ? -2.372 -1.587 -37.459 1.00 93.62 370 LEU A O 1
ATOM 2834 N N . VAL A 1 371 ? -3.629 -2.697 -35.956 1.00 88.81 371 VAL A N 1
ATOM 2835 C CA . VAL A 1 371 ? -3.466 -4.023 -36.563 1.00 88.81 371 VAL A CA 1
ATOM 2836 C C . VAL A 1 371 ? -4.087 -4.075 -37.956 1.00 88.81 371 VAL A C 1
ATOM 2838 O O . VAL A 1 371 ? -3.444 -4.545 -38.896 1.00 88.81 371 VAL A O 1
ATOM 2841 N N . VAL A 1 372 ? -5.313 -3.568 -38.099 1.00 86.38 372 VAL A N 1
ATOM 2842 C CA . VAL A 1 372 ? -6.087 -3.681 -39.341 1.00 86.38 372 VAL A CA 1
ATOM 2843 C C . VAL A 1 372 ? -5.628 -2.677 -40.396 1.00 86.38 372 VAL A C 1
ATOM 2845 O O . VAL A 1 372 ? -5.521 -3.025 -41.569 1.00 86.38 372 VAL A O 1
ATOM 2848 N N . HIS A 1 373 ? -5.365 -1.428 -40.004 1.00 91.31 373 HIS A N 1
ATOM 2849 C CA . HIS A 1 373 ? -5.175 -0.337 -40.961 1.00 91.31 373 HIS A CA 1
ATOM 2850 C C . HIS A 1 373 ? -3.732 0.154 -41.089 1.00 91.31 373 HIS A C 1
ATOM 2852 O O . HIS A 1 373 ? -3.414 0.783 -42.095 1.00 91.31 373 HIS A O 1
ATOM 2858 N N . VAL A 1 374 ? -2.849 -0.130 -40.123 1.00 92.19 374 VAL A N 1
ATOM 2859 C CA . VAL A 1 374 ? -1.431 0.264 -40.205 1.00 92.19 374 VAL A CA 1
ATOM 2860 C C . VAL A 1 374 ? -0.562 -0.930 -40.590 1.00 92.19 374 VAL A C 1
ATOM 2862 O O . VAL A 1 374 ? 0.061 -0.927 -41.652 1.00 92.19 374 VAL A O 1
ATOM 2865 N N . THR A 1 375 ? -0.494 -1.956 -39.738 1.00 91.56 375 THR A N 1
ATOM 2866 C CA . THR A 1 375 ? 0.216 -3.204 -40.042 1.00 91.56 375 THR A CA 1
ATOM 2867 C C . THR A 1 375 ? -0.148 -4.313 -39.060 1.00 91.56 375 THR A C 1
ATOM 2869 O O . THR A 1 375 ? -0.091 -4.133 -37.842 1.00 91.56 375 THR A O 1
ATOM 2872 N N . GLY A 1 376 ? -0.370 -5.520 -39.588 1.00 84.94 376 GLY A N 1
ATOM 2873 C CA . GLY A 1 376 ? -0.536 -6.726 -38.774 1.00 84.94 376 GLY A CA 1
ATOM 2874 C C . GLY A 1 376 ? 0.694 -7.069 -37.924 1.00 84.94 376 GLY A C 1
ATOM 2875 O O . GLY A 1 376 ? 0.588 -7.856 -36.990 1.00 84.94 376 GLY A O 1
ATOM 2876 N N . ARG A 1 377 ? 1.859 -6.446 -38.178 1.00 89.62 377 ARG A N 1
ATOM 2877 C CA . ARG A 1 377 ? 3.051 -6.621 -37.332 1.00 89.62 377 ARG A CA 1
ATOM 2878 C C . ARG A 1 377 ? 2.896 -6.046 -35.921 1.00 89.62 377 ARG A C 1
ATOM 2880 O O . ARG A 1 377 ? 3.672 -6.408 -35.043 1.00 89.62 377 ARG A O 1
ATOM 2887 N N . LEU A 1 378 ? 1.931 -5.150 -35.701 1.00 90.25 378 LEU A N 1
ATOM 2888 C CA . LEU A 1 378 ? 1.603 -4.607 -34.377 1.00 90.25 378 LEU A CA 1
ATOM 2889 C C . LEU A 1 378 ? 0.668 -5.529 -33.575 1.00 90.25 378 LEU A C 1
ATOM 2891 O O . LEU A 1 378 ? 0.427 -5.262 -32.401 1.00 90.25 378 LEU A O 1
ATOM 2895 N N . ALA A 1 379 ? 0.167 -6.617 -34.174 1.00 85.19 379 ALA A N 1
ATOM 2896 C CA . ALA A 1 379 ? -0.654 -7.589 -33.465 1.00 85.19 379 ALA A CA 1
ATOM 2897 C C . ALA A 1 379 ? 0.211 -8.390 -32.491 1.00 85.19 379 ALA A C 1
ATOM 2899 O O . ALA A 1 379 ? 1.154 -9.075 -32.903 1.00 85.19 379 ALA A O 1
ATOM 2900 N N . LEU A 1 380 ? -0.136 -8.339 -31.204 1.00 77.75 380 LEU A N 1
ATOM 2901 C CA . LEU A 1 380 ? 0.579 -9.081 -30.169 1.00 77.75 380 LEU A CA 1
ATOM 2902 C C . LEU A 1 380 ? 0.564 -10.588 -30.461 1.00 77.75 380 LEU A C 1
ATOM 2904 O O . LEU A 1 380 ? 1.613 -11.225 -30.380 1.00 77.75 380 LEU A O 1
ATOM 2908 N N . GLY A 1 381 ? -0.584 -11.137 -30.879 1.00 69.19 381 GLY A N 1
ATOM 2909 C CA . GLY A 1 381 ? -0.698 -12.534 -31.301 1.00 69.19 381 GLY A CA 1
ATOM 2910 C C . GLY A 1 381 ? 0.329 -12.920 -32.362 1.00 69.19 381 GLY A C 1
ATOM 2911 O O . GLY A 1 381 ? 1.080 -13.876 -32.178 1.00 69.19 381 GLY A O 1
ATOM 2912 N N . TRP A 1 382 ? 0.457 -12.122 -33.425 1.00 81.25 382 TRP A N 1
ATOM 2913 C CA . TRP A 1 382 ? 1.446 -12.382 -34.470 1.00 81.25 382 TRP A CA 1
ATOM 2914 C C . TRP A 1 382 ? 2.894 -12.273 -33.964 1.00 81.25 382 TRP A C 1
ATOM 2916 O O . TRP A 1 382 ? 3.721 -13.126 -34.292 1.00 81.25 382 TRP A O 1
ATOM 2926 N N . GLN A 1 383 ? 3.225 -11.254 -33.162 1.00 83.06 383 GLN A N 1
ATOM 2927 C CA . GLN A 1 383 ? 4.584 -11.104 -32.625 1.00 83.06 383 GLN A CA 1
ATOM 2928 C C . GLN A 1 383 ? 4.973 -12.318 -31.773 1.00 83.06 383 GLN A C 1
ATOM 2930 O O . GLN A 1 383 ? 6.063 -12.868 -31.936 1.00 83.06 383 GLN A O 1
ATOM 2935 N N . LEU A 1 384 ? 4.054 -12.797 -30.929 1.00 74.38 384 LEU A N 1
ATOM 2936 C CA . LEU A 1 384 ? 4.241 -14.009 -30.133 1.00 74.38 384 LEU A CA 1
ATOM 2937 C C . LEU A 1 384 ? 4.414 -15.253 -31.018 1.00 74.38 384 LEU A C 1
ATOM 2939 O O . LEU A 1 384 ? 5.311 -16.058 -30.754 1.00 74.38 384 LEU A O 1
ATOM 2943 N N . GLN A 1 385 ? 3.623 -15.398 -32.092 1.00 67.56 385 GLN A N 1
ATOM 2944 C CA . GLN A 1 385 ? 3.805 -16.476 -33.074 1.00 67.56 385 GLN A CA 1
ATOM 2945 C C . GLN A 1 385 ? 5.204 -16.433 -33.686 1.00 67.56 385 GLN A C 1
ATOM 2947 O O . GLN A 1 385 ? 5.905 -17.444 -33.663 1.00 67.56 385 GLN A O 1
ATOM 2952 N N . TYR A 1 386 ? 5.622 -15.278 -34.205 1.00 75.31 386 TYR A N 1
ATOM 2953 C CA . TYR A 1 386 ? 6.895 -15.108 -34.903 1.00 75.31 386 TYR A CA 1
ATOM 2954 C C . TYR A 1 386 ? 8.092 -15.432 -33.998 1.00 75.31 386 TYR A C 1
ATOM 2956 O O . TYR A 1 386 ? 8.990 -16.178 -34.381 1.00 75.31 386 TYR A O 1
ATOM 2964 N N . LEU A 1 387 ? 8.066 -14.949 -32.756 1.00 71.75 387 LEU A N 1
ATOM 2965 C CA . LEU A 1 387 ? 9.133 -15.174 -31.778 1.00 71.75 387 LEU A CA 1
ATOM 2966 C C . LEU A 1 387 ? 9.186 -16.620 -31.258 1.00 71.75 387 LEU A C 1
ATOM 2968 O O . LEU A 1 387 ? 10.215 -17.060 -30.748 1.00 71.75 387 LEU A O 1
ATOM 2972 N N . SER A 1 388 ? 8.097 -17.381 -31.398 1.00 61.50 388 SER A N 1
ATOM 2973 C CA . SER A 1 388 ? 8.015 -18.779 -30.954 1.00 61.50 388 SER A CA 1
ATOM 2974 C C . SER A 1 388 ? 8.596 -19.801 -31.945 1.00 61.50 388 SER A C 1
ATOM 2976 O O . SER A 1 388 ? 8.706 -20.978 -31.600 1.00 61.50 388 SER A O 1
ATOM 2978 N N . GLN A 1 389 ? 8.990 -19.383 -33.155 1.00 57.25 389 GLN A N 1
ATOM 2979 C CA . GLN A 1 389 ? 9.400 -20.294 -34.236 1.00 57.25 389 GLN A CA 1
ATOM 2980 C C . GLN A 1 389 ? 10.873 -20.742 -34.182 1.00 57.25 389 GLN A C 1
ATOM 2982 O O . GLN A 1 389 ? 11.220 -21.748 -34.800 1.00 57.25 389 GLN A O 1
ATOM 2987 N N . GLU A 1 390 ? 11.739 -20.085 -33.403 1.00 44.62 390 GLU A N 1
ATOM 2988 C CA . GLU A 1 390 ? 13.172 -20.418 -33.340 1.00 44.62 390 GLU A CA 1
ATOM 2989 C C . GLU A 1 390 ? 13.670 -20.660 -31.908 1.00 44.62 390 GLU A C 1
ATOM 2991 O O . GLU A 1 390 ? 14.459 -19.914 -31.336 1.00 44.62 390 GLU A O 1
ATOM 2996 N N . GLY A 1 391 ? 13.242 -21.780 -31.323 1.00 41.06 391 GLY A N 1
ATOM 2997 C CA . GLY A 1 391 ? 13.786 -22.285 -30.066 1.00 41.06 391 GLY A CA 1
ATOM 2998 C C . GLY A 1 391 ? 14.035 -23.788 -30.120 1.00 41.06 391 GLY A C 1
ATOM 2999 O O . GLY A 1 391 ? 13.099 -24.580 -30.091 1.00 41.06 391 GLY A O 1
ATOM 3000 N N . LYS A 1 392 ? 15.310 -24.205 -30.100 1.00 32.97 392 LYS A N 1
ATOM 3001 C CA . LYS A 1 392 ? 15.822 -25.600 -30.008 1.00 32.97 392 LYS A CA 1
ATOM 3002 C C . LYS A 1 392 ? 15.305 -26.438 -28.807 1.00 32.97 392 LYS A C 1
ATOM 3004 O O . LYS A 1 392 ? 15.830 -27.518 -28.544 1.00 32.97 392 LYS A O 1
ATOM 3009 N N . TRP A 1 393 ? 14.290 -25.971 -28.081 1.00 38.53 393 TRP A N 1
ATOM 3010 C CA . TRP A 1 393 ? 13.665 -26.611 -26.919 1.00 38.53 393 TRP A CA 1
ATOM 3011 C C . TRP A 1 393 ? 12.412 -27.447 -27.242 1.00 38.53 393 TRP A C 1
ATOM 3013 O O . TRP A 1 393 ? 11.941 -28.179 -26.369 1.00 38.53 393 TRP A O 1
ATOM 3023 N N . ASP A 1 394 ? 11.867 -27.373 -28.462 1.00 49.94 394 ASP A N 1
ATOM 3024 C CA . ASP A 1 394 ? 10.466 -27.771 -28.680 1.00 49.94 394 ASP A CA 1
ATOM 3025 C C . ASP A 1 394 ? 10.231 -29.285 -28.899 1.00 49.94 394 ASP A C 1
ATOM 3027 O O . ASP A 1 394 ? 9.173 -29.796 -28.562 1.00 49.94 394 ASP A O 1
ATOM 3031 N N . VAL A 1 395 ? 11.197 -30.095 -29.349 1.00 46.91 395 VAL A N 1
ATOM 3032 C CA . VAL A 1 395 ? 10.841 -31.434 -29.888 1.00 46.91 395 VAL A CA 1
ATOM 3033 C C . VAL A 1 395 ? 10.351 -32.448 -28.830 1.00 46.91 395 VAL A C 1
ATOM 3035 O O . VAL A 1 395 ? 9.379 -33.166 -29.057 1.00 46.91 395 VAL A O 1
ATOM 3038 N N . LYS A 1 396 ? 10.954 -32.500 -27.630 1.00 45.34 396 LYS A N 1
ATOM 3039 C CA . LYS A 1 396 ? 10.552 -33.474 -26.582 1.00 45.34 396 LYS A CA 1
ATOM 3040 C C . LYS A 1 396 ? 9.292 -33.069 -25.808 1.00 45.34 396 LYS A C 1
ATOM 3042 O O . LYS A 1 396 ? 8.570 -33.939 -25.317 1.00 45.34 396 LYS A O 1
ATOM 3047 N N . ASN A 1 397 ? 9.042 -31.768 -25.667 1.00 57.66 397 ASN A N 1
ATOM 3048 C CA . ASN A 1 397 ? 7.864 -31.255 -24.966 1.00 57.66 397 ASN A CA 1
ATOM 3049 C C . ASN A 1 397 ? 6.657 -31.151 -25.904 1.00 57.66 397 ASN A C 1
ATOM 3051 O O . ASN A 1 397 ? 5.547 -31.435 -25.456 1.00 57.66 397 ASN A O 1
ATOM 3055 N N . LEU A 1 398 ? 6.869 -30.867 -27.194 1.00 65.06 398 LEU A N 1
ATOM 3056 C CA . LEU A 1 398 ? 5.821 -30.844 -28.212 1.00 65.06 398 LEU A CA 1
ATOM 3057 C C . LEU A 1 398 ? 5.190 -32.225 -28.413 1.00 65.06 398 LEU A C 1
ATOM 3059 O O . LEU A 1 398 ? 3.973 -32.334 -28.336 1.00 65.06 398 LEU A O 1
ATOM 3063 N N . GLU A 1 399 ? 5.977 -33.302 -28.541 1.00 67.44 399 GLU A N 1
ATOM 3064 C CA . GLU A 1 399 ? 5.417 -34.663 -28.658 1.00 67.44 399 GLU A CA 1
ATOM 3065 C C . GLU A 1 399 ? 4.554 -35.050 -27.447 1.00 67.44 399 GLU A C 1
ATOM 3067 O O . GLU A 1 399 ? 3.513 -35.698 -27.575 1.00 67.44 399 GLU A O 1
ATOM 3072 N N . LYS A 1 400 ? 4.986 -34.667 -26.239 1.00 71.44 400 LYS A N 1
ATOM 3073 C CA . LYS A 1 400 ? 4.225 -34.902 -25.007 1.00 71.44 400 LYS A CA 1
ATOM 3074 C C . LYS A 1 400 ? 2.956 -34.051 -24.974 1.00 71.44 400 LYS A C 1
ATOM 3076 O O . LYS A 1 400 ? 1.922 -34.540 -24.535 1.00 71.44 400 LYS A O 1
ATOM 3081 N N . TRP A 1 401 ? 3.034 -32.803 -25.421 1.00 75.00 401 TRP A N 1
ATOM 3082 C CA . TRP A 1 401 ? 1.918 -31.865 -25.474 1.00 75.00 401 TRP A CA 1
ATOM 3083 C C . TRP A 1 401 ? 0.876 -32.265 -26.535 1.00 75.00 401 TRP A C 1
ATOM 3085 O O . TRP A 1 401 ? -0.323 -32.173 -26.273 1.00 75.00 401 TRP A O 1
ATOM 3095 N N . GLN A 1 402 ? 1.306 -32.792 -27.686 1.00 76.94 402 GLN A N 1
ATOM 3096 C CA . GLN A 1 402 ? 0.434 -33.315 -28.747 1.00 76.94 402 GLN A CA 1
ATOM 3097 C C . GLN A 1 402 ? -0.301 -34.585 -28.302 1.00 76.94 402 GLN A C 1
ATOM 3099 O O . GLN A 1 402 ? -1.478 -34.754 -28.596 1.00 76.94 402 GLN A O 1
ATOM 3104 N N . LYS A 1 403 ? 0.352 -35.446 -27.507 1.00 80.88 403 LYS A N 1
ATOM 3105 C CA . LYS A 1 403 ? -0.274 -36.645 -26.913 1.00 80.88 403 LYS A CA 1
ATOM 3106 C C . LYS A 1 403 ? -1.319 -36.331 -25.833 1.00 80.88 403 LYS A C 1
ATOM 3108 O O . LYS A 1 403 ? -2.048 -37.230 -25.420 1.00 80.88 403 LYS A O 1
ATOM 3113 N N . VAL A 1 404 ? -1.384 -35.093 -25.335 1.00 84.19 404 VAL A N 1
ATOM 3114 C CA . VAL A 1 404 ? -2.380 -34.665 -24.344 1.00 84.19 404 VAL A CA 1
ATOM 3115 C C . VAL A 1 404 ? -3.599 -34.093 -25.062 1.00 84.19 404 VAL A C 1
ATOM 3117 O O . VAL A 1 404 ? -3.478 -33.140 -25.835 1.00 84.19 404 VAL A O 1
ATOM 3120 N N . ALA A 1 405 ? -4.778 -34.641 -24.756 1.00 88.44 405 ALA A N 1
ATOM 3121 C CA . ALA A 1 405 ? -6.044 -34.162 -25.300 1.00 88.44 405 ALA A CA 1
ATOM 3122 C C . ALA A 1 405 ? -6.215 -32.643 -25.053 1.00 88.44 405 ALA A C 1
ATOM 3124 O O . ALA A 1 405 ? -5.990 -32.181 -23.928 1.00 88.44 405 ALA A O 1
ATOM 3125 N N . PRO A 1 406 ? -6.596 -31.854 -26.070 1.00 89.69 406 PRO A N 1
ATOM 3126 C CA . PRO A 1 406 ? -6.882 -30.423 -25.952 1.00 89.69 406 PRO A CA 1
ATOM 3127 C C . PRO A 1 406 ? -7.800 -30.048 -24.783 1.00 89.69 406 PRO A C 1
ATOM 3129 O O . PRO A 1 406 ? -7.418 -29.270 -23.906 1.00 89.69 406 PRO A O 1
ATOM 3132 N N . VAL A 1 407 ? -8.957 -30.702 -24.714 1.00 93.69 407 VAL A N 1
ATOM 3133 C CA . VAL A 1 407 ? -10.044 -30.436 -23.768 1.00 93.69 407 VAL A CA 1
ATOM 3134 C C . VAL A 1 407 ? -10.474 -31.761 -23.133 1.00 93.69 407 VAL A C 1
ATOM 3136 O O . VAL A 1 407 ? -10.429 -32.802 -23.785 1.00 93.69 407 VAL A O 1
ATOM 3139 N N . SER A 1 408 ? -10.795 -31.760 -21.839 1.00 94.88 408 SER A N 1
ATOM 3140 C CA . SER A 1 408 ? -11.301 -32.940 -21.121 1.00 94.88 408 SER A CA 1
ATOM 3141 C C . SER A 1 408 ? -12.763 -33.244 -21.446 1.00 94.88 408 SER A C 1
ATOM 3143 O O . SER A 1 408 ? -13.481 -32.376 -21.945 1.00 94.88 408 SER A O 1
ATOM 3145 N N . ASP A 1 409 ? -13.241 -34.419 -21.032 1.00 93.81 409 ASP A N 1
ATOM 3146 C CA . ASP A 1 409 ? -14.681 -34.668 -20.877 1.00 93.81 409 ASP A CA 1
ATOM 3147 C C . ASP A 1 409 ? -15.295 -33.707 -19.829 1.00 93.81 409 ASP A C 1
ATOM 3149 O O . ASP A 1 409 ? -14.540 -33.101 -19.053 1.00 93.81 409 ASP A O 1
ATOM 3153 N N . PRO A 1 410 ? -16.632 -33.516 -19.792 1.00 93.44 410 PRO A N 1
ATOM 3154 C CA . PRO A 1 410 ? -17.284 -32.671 -18.791 1.00 93.44 410 PRO A CA 1
ATOM 3155 C C . PRO A 1 410 ? -16.962 -33.108 -17.362 1.00 93.44 410 PRO A C 1
ATOM 3157 O O . PRO A 1 410 ? -17.000 -34.296 -17.041 1.00 93.44 410 PRO A O 1
ATOM 3160 N N . ILE A 1 411 ? -16.691 -32.137 -16.492 1.00 94.81 411 ILE A N 1
ATOM 3161 C CA . ILE A 1 411 ? -16.367 -32.357 -15.083 1.00 94.81 411 ILE A CA 1
ATOM 3162 C C . ILE A 1 411 ? -17.431 -31.672 -14.225 1.00 94.81 411 ILE A C 1
ATOM 3164 O O . ILE A 1 411 ? -17.546 -30.443 -14.211 1.00 94.81 411 ILE A O 1
ATOM 3168 N N . GLY A 1 412 ? -18.234 -32.487 -13.536 1.00 87.56 412 GLY A N 1
ATOM 3169 C CA . GLY A 1 412 ? -19.285 -32.041 -12.620 1.00 87.56 412 GLY A CA 1
ATOM 3170 C C . GLY A 1 412 ? -20.301 -31.072 -13.224 1.00 87.56 412 GLY A C 1
ATOM 3171 O O . GLY A 1 412 ? -20.817 -30.229 -12.501 1.00 87.56 412 GLY A O 1
ATOM 3172 N N . SER A 1 413 ? -20.569 -31.155 -14.536 1.00 87.94 413 SER A N 1
ATOM 3173 C CA . SER A 1 413 ? -21.473 -30.264 -15.299 1.00 87.94 413 SER A CA 1
ATOM 3174 C C . SER A 1 413 ? -21.141 -28.763 -15.243 1.00 87.94 413 SER A C 1
ATOM 3176 O O . SER A 1 413 ? -21.958 -27.937 -15.627 1.00 87.94 413 SER A O 1
ATOM 3178 N N . VAL A 1 414 ? -19.943 -28.400 -14.774 1.00 92.81 414 VAL A N 1
ATOM 3179 C CA . VAL A 1 414 ? -19.520 -26.996 -14.631 1.00 92.81 414 VAL A CA 1
ATOM 3180 C C . VAL A 1 414 ? -18.256 -26.707 -15.423 1.00 92.81 414 VAL A C 1
ATOM 3182 O O . VAL A 1 414 ? -18.111 -25.605 -15.949 1.00 92.81 414 VAL A O 1
ATOM 3185 N N . PHE A 1 415 ? -17.347 -27.679 -15.532 1.00 97.19 415 PHE A N 1
ATOM 3186 C CA . PHE A 1 415 ? -16.018 -27.431 -16.076 1.00 97.19 415 PHE A CA 1
ATOM 3187 C C . PHE A 1 415 ? -15.636 -28.346 -17.226 1.00 97.19 415 PHE A C 1
ATOM 3189 O O . PHE A 1 415 ? -16.053 -29.503 -17.310 1.00 97.19 415 PHE A O 1
ATOM 3196 N N . ARG A 1 416 ? -14.703 -27.847 -18.036 1.00 96.81 416 ARG A N 1
ATOM 3197 C CA . ARG A 1 416 ? -13.767 -28.670 -18.803 1.00 96.81 416 ARG A CA 1
ATOM 3198 C C . ARG A 1 416 ? -12.338 -28.200 -18.531 1.00 96.81 416 ARG A C 1
ATOM 3200 O O . ARG A 1 416 ? -12.042 -27.007 -18.553 1.00 96.81 416 ARG A O 1
ATOM 3207 N N . ALA A 1 417 ? -11.440 -29.147 -18.275 1.00 95.56 417 ALA A N 1
ATOM 3208 C CA . ALA A 1 417 ? -10.018 -28.878 -18.117 1.00 95.56 417 ALA A CA 1
ATOM 3209 C C . ALA A 1 417 ? -9.347 -28.818 -19.491 1.00 95.56 417 ALA A C 1
ATOM 3211 O O . ALA A 1 417 ? -9.453 -29.751 -20.291 1.00 95.56 417 ALA A O 1
ATOM 3212 N N . ILE A 1 418 ? -8.631 -27.730 -19.748 1.00 94.12 418 ILE A N 1
ATOM 3213 C CA . ILE A 1 418 ? -8.016 -27.433 -21.040 1.00 94.12 418 ILE A CA 1
ATOM 3214 C C . ILE A 1 418 ? -6.487 -27.399 -20.859 1.00 94.12 418 ILE A C 1
ATOM 3216 O O . ILE A 1 418 ? -5.983 -27.045 -19.788 1.00 94.12 418 ILE A O 1
ATOM 3220 N N . LYS A 1 419 ? -5.716 -27.824 -21.868 1.00 90.25 419 LYS A N 1
ATOM 3221 C CA . LYS A 1 419 ? -4.265 -27.532 -21.923 1.00 90.25 419 LYS A CA 1
ATOM 3222 C C . LYS A 1 419 ? -4.051 -26.108 -22.448 1.00 90.25 419 LYS A C 1
ATOM 3224 O O . LYS A 1 419 ? -4.892 -25.623 -23.191 1.00 90.25 419 LYS A O 1
ATOM 3229 N N . THR A 1 420 ? -2.951 -25.439 -22.109 1.00 87.50 420 THR A N 1
ATOM 3230 C CA . THR A 1 420 ? -2.686 -24.081 -22.620 1.00 87.50 420 THR A CA 1
ATOM 3231 C C . THR A 1 420 ? -2.725 -24.060 -24.153 1.00 87.50 420 THR A C 1
ATOM 3233 O O . THR A 1 420 ? -2.103 -24.913 -24.794 1.00 87.50 420 THR A O 1
ATOM 3236 N N . LEU A 1 421 ? -3.481 -23.107 -24.705 1.00 86.31 421 LEU A N 1
ATOM 3237 C CA . LEU A 1 421 ? -3.574 -22.833 -26.141 1.00 86.31 421 LEU A CA 1
ATOM 3238 C C . LEU A 1 421 ? -2.220 -22.347 -26.667 1.00 86.31 421 LEU A C 1
ATOM 3240 O O . LEU A 1 421 ? -1.417 -21.786 -25.918 1.00 86.31 421 LEU A O 1
ATOM 3244 N N . ARG A 1 422 ? -1.953 -22.568 -27.950 1.00 79.19 422 ARG A N 1
ATOM 3245 C CA . ARG A 1 422 ? -0.762 -22.042 -28.624 1.00 79.19 422 ARG A CA 1
ATOM 3246 C C . ARG A 1 422 ? -1.196 -21.365 -29.909 1.00 79.19 422 ARG A C 1
ATOM 3248 O O . ARG A 1 422 ? -1.886 -21.975 -30.716 1.00 79.19 422 ARG A O 1
ATOM 3255 N N . GLU A 1 423 ? -0.735 -20.140 -30.116 1.00 75.88 423 GLU A N 1
ATOM 3256 C CA . GLU A 1 423 ? -1.135 -19.318 -31.264 1.00 75.88 423 GLU A CA 1
ATOM 3257 C C . GLU A 1 423 ? -0.778 -19.952 -32.621 1.00 75.88 423 GLU A C 1
ATOM 3259 O O . GLU A 1 423 ? -1.446 -19.704 -33.615 1.00 75.88 423 GLU A O 1
ATOM 3264 N N . VAL A 1 424 ? 0.267 -20.787 -32.660 1.00 65.31 424 VAL A N 1
ATOM 3265 C CA . VAL A 1 424 ? 0.761 -21.476 -33.869 1.00 65.31 424 VAL A CA 1
ATOM 3266 C C . VAL A 1 424 ? 0.303 -22.933 -33.994 1.00 65.31 424 VAL A C 1
ATOM 3268 O O . VAL A 1 424 ? 0.763 -23.633 -34.892 1.00 65.31 424 VAL A O 1
ATOM 3271 N N . ASP A 1 425 ? -0.526 -23.442 -33.078 1.00 71.25 425 ASP A N 1
ATOM 3272 C CA . ASP A 1 425 ? -0.934 -24.847 -33.132 1.00 71.25 425 ASP A CA 1
ATOM 3273 C C . ASP A 1 425 ? -2.134 -25.061 -34.056 1.00 71.25 425 ASP A C 1
ATOM 3275 O O . ASP A 1 425 ? -3.208 -24.507 -33.831 1.00 71.25 425 ASP A O 1
ATOM 3279 N N . GLU A 1 426 ? -1.960 -25.922 -35.059 1.00 73.94 426 GLU A N 1
ATOM 3280 C CA . GLU A 1 426 ? -2.981 -26.241 -36.068 1.00 73.94 426 GLU A CA 1
ATOM 3281 C C . GLU A 1 426 ? -4.240 -26.907 -35.488 1.00 73.94 426 GLU A C 1
ATOM 3283 O O . GLU A 1 426 ? -5.251 -27.002 -36.172 1.00 73.94 426 GLU A O 1
ATOM 3288 N N . THR A 1 427 ? -4.191 -27.402 -34.248 1.00 76.19 427 THR A N 1
ATOM 3289 C CA . THR A 1 427 ? -5.274 -28.186 -33.631 1.00 76.19 427 THR A CA 1
ATOM 3290 C C . THR A 1 427 ? -5.768 -27.633 -32.293 1.00 76.19 427 THR A C 1
ATOM 3292 O O . THR A 1 427 ? -6.811 -28.064 -31.801 1.00 76.19 427 THR A O 1
ATOM 3295 N N . HIS A 1 428 ? -5.025 -26.718 -31.659 1.00 87.06 428 HIS A N 1
ATOM 3296 C CA . HIS A 1 428 ? -5.355 -26.150 -30.343 1.00 87.06 428 HIS A CA 1
ATOM 3297 C C . HIS A 1 428 ? -4.834 -24.709 -30.174 1.00 87.06 428 HIS A C 1
ATOM 3299 O O . HIS A 1 428 ? -4.140 -24.376 -29.204 1.00 87.06 428 HIS A O 1
ATOM 3305 N N . SER A 1 429 ? -5.174 -23.864 -31.147 1.00 85.94 429 SER A N 1
ATOM 3306 C CA . SER A 1 429 ? -5.070 -22.398 -31.113 1.00 85.94 429 SER A CA 1
ATOM 3307 C C . SER A 1 429 ? -6.398 -21.756 -30.678 1.00 85.94 429 SER A C 1
ATOM 3309 O O . SER A 1 429 ? -7.418 -22.448 -30.665 1.00 85.94 429 SER A O 1
ATOM 3311 N N . PRO A 1 430 ? -6.440 -20.459 -30.304 1.00 87.00 430 PRO A N 1
ATOM 3312 C CA . PRO A 1 430 ? -7.687 -19.792 -29.912 1.00 87.00 430 PRO A CA 1
ATOM 3313 C C . PRO A 1 430 ? -8.815 -19.926 -30.944 1.00 87.00 430 PRO A C 1
ATOM 3315 O O . PRO A 1 430 ? -9.936 -20.264 -30.571 1.00 87.00 430 PRO A O 1
ATOM 3318 N N . ARG A 1 431 ? -8.504 -19.754 -32.236 1.00 84.62 431 ARG A N 1
ATOM 3319 C CA . ARG A 1 431 ? -9.462 -19.889 -33.346 1.00 84.62 431 ARG A CA 1
ATOM 3320 C C . ARG A 1 431 ? -10.036 -21.302 -33.445 1.00 84.62 431 ARG A C 1
ATOM 3322 O O . ARG A 1 431 ? -11.253 -21.480 -33.398 1.00 84.62 431 ARG A O 1
ATOM 3329 N N . GLU A 1 432 ? -9.167 -22.308 -33.526 1.00 88.38 432 GLU A N 1
ATOM 3330 C CA . GLU A 1 432 ? -9.580 -23.716 -33.598 1.00 88.38 432 GLU A CA 1
ATOM 3331 C C . GLU A 1 432 ? -10.344 -24.139 -32.340 1.00 88.38 432 GLU A C 1
ATOM 3333 O O . GLU A 1 432 ? -11.322 -24.884 -32.398 1.00 88.38 432 GLU A O 1
ATOM 3338 N N . PHE A 1 433 ? -9.938 -23.633 -31.177 1.00 93.44 433 PHE A N 1
ATOM 3339 C CA . PHE A 1 433 ? -10.627 -23.891 -29.924 1.00 93.44 433 PHE A CA 1
ATOM 3340 C C . PHE A 1 433 ? -12.040 -23.309 -29.921 1.00 93.44 433 PHE A C 1
ATOM 3342 O O . PHE A 1 433 ? -12.977 -24.015 -29.557 1.00 93.44 433 PHE A O 1
ATOM 3349 N N . VAL A 1 434 ? -12.221 -22.060 -30.351 1.00 91.19 434 VAL A N 1
ATOM 3350 C CA . VAL A 1 434 ? -13.543 -21.432 -30.462 1.00 91.19 434 VAL A CA 1
ATOM 3351 C C . VAL A 1 434 ? -14.427 -22.191 -31.448 1.00 91.19 434 VAL A C 1
ATOM 3353 O O . VAL A 1 434 ? -15.578 -22.469 -31.122 1.00 91.19 434 VAL A O 1
ATOM 3356 N N . GLN A 1 435 ? -13.915 -22.564 -32.623 1.00 89.81 435 GLN A N 1
ATOM 3357 C CA . GLN A 1 435 ? -14.712 -23.302 -33.609 1.00 89.81 435 GLN A CA 1
ATOM 3358 C C . GLN A 1 435 ? -15.190 -24.652 -33.068 1.00 89.81 435 GLN A C 1
ATOM 3360 O O . GLN A 1 435 ? -16.349 -25.020 -33.248 1.00 89.81 435 GLN A O 1
ATOM 3365 N N . ASN A 1 436 ? -14.312 -25.374 -32.372 1.00 90.81 436 ASN A N 1
ATOM 3366 C CA . ASN A 1 436 ? -14.614 -26.717 -31.885 1.00 90.81 436 ASN A CA 1
ATOM 3367 C C . ASN A 1 436 ? -15.352 -26.730 -30.533 1.00 90.81 436 ASN A C 1
ATOM 3369 O O . ASN A 1 436 ? -16.064 -27.689 -30.241 1.00 90.81 436 ASN A O 1
ATOM 3373 N N . TRP A 1 437 ? -15.185 -25.698 -29.697 1.00 93.06 437 TRP A N 1
ATOM 3374 C CA . TRP A 1 437 ? -15.658 -25.690 -28.306 1.00 93.06 437 TRP A CA 1
ATOM 3375 C C . TRP A 1 437 ? -16.416 -24.433 -27.878 1.00 93.06 437 TRP A C 1
ATOM 3377 O O . TRP A 1 437 ? -17.056 -24.481 -26.835 1.00 93.06 437 TRP A O 1
ATOM 3387 N N . GLY A 1 438 ? -16.410 -23.336 -28.636 1.00 87.88 438 GLY A N 1
ATOM 3388 C CA . GLY A 1 438 ? -17.037 -22.057 -28.257 1.00 87.88 438 GLY A CA 1
ATOM 3389 C C . GLY A 1 438 ? -18.568 -22.097 -28.145 1.00 87.88 438 GLY A C 1
ATOM 3390 O O . GLY A 1 438 ? -19.181 -21.233 -27.510 1.00 87.88 438 GLY A O 1
ATOM 3391 N N . ALA A 1 439 ? -19.214 -23.130 -28.696 1.00 87.38 439 ALA A N 1
ATOM 3392 C CA . ALA A 1 439 ? -20.627 -23.410 -28.440 1.00 87.38 439 ALA A CA 1
ATOM 3393 C C . ALA A 1 439 ? -20.867 -23.842 -26.981 1.00 87.38 439 ALA A C 1
ATOM 3395 O O . ALA A 1 439 ? -21.832 -23.396 -26.367 1.00 87.38 439 ALA A O 1
ATOM 3396 N N . THR A 1 440 ? -19.952 -24.634 -26.418 1.00 91.31 440 THR A N 1
ATOM 3397 C CA . THR A 1 440 ? -20.075 -25.257 -25.092 1.00 91.31 440 THR A CA 1
ATOM 3398 C C . THR A 1 440 ? -19.263 -24.514 -24.023 1.00 91.31 440 THR A C 1
ATOM 3400 O O . THR A 1 440 ? -19.709 -24.367 -22.896 1.00 91.31 440 THR A O 1
ATOM 3403 N N . ILE A 1 441 ? -18.064 -24.019 -24.326 1.00 94.75 441 ILE A N 1
ATOM 3404 C CA . ILE A 1 441 ? -17.186 -23.316 -23.382 1.00 94.75 441 ILE A CA 1
ATOM 3405 C C . ILE A 1 441 ? -17.305 -21.814 -23.631 1.00 94.75 441 ILE A C 1
ATOM 3407 O O . ILE A 1 441 ? -16.780 -21.316 -24.621 1.00 94.75 441 ILE A O 1
ATOM 3411 N N . LYS A 1 442 ? -17.988 -21.090 -22.737 1.00 93.94 442 LYS A N 1
ATOM 3412 C CA . LYS A 1 442 ? -18.300 -19.653 -22.915 1.00 93.94 442 LYS A CA 1
ATOM 3413 C C . LYS A 1 442 ? -17.341 -18.706 -22.199 1.00 93.94 442 LYS A C 1
ATOM 3415 O O . LYS A 1 442 ? -17.264 -17.524 -22.539 1.00 93.94 442 LYS A O 1
ATOM 3420 N N . ASP A 1 443 ? -16.576 -19.235 -21.251 1.00 96.44 443 ASP A N 1
ATOM 3421 C CA . ASP A 1 443 ? -15.573 -18.500 -20.490 1.00 96.44 443 ASP A CA 1
ATOM 3422 C C . ASP A 1 443 ? -14.350 -19.395 -20.262 1.00 96.44 443 ASP A C 1
ATOM 3424 O O . ASP A 1 443 ? -14.492 -20.584 -19.970 1.00 96.44 443 ASP A O 1
ATOM 3428 N N . VAL A 1 444 ? -13.151 -18.826 -20.384 1.00 96.75 444 VAL A N 1
ATOM 3429 C CA . VAL A 1 444 ? -11.869 -19.494 -20.145 1.00 96.75 444 VAL A CA 1
ATOM 3430 C C . VAL A 1 444 ? -11.119 -18.771 -19.035 1.00 96.75 444 VAL A C 1
ATOM 3432 O O . VAL A 1 444 ? -10.855 -17.574 -19.131 1.00 96.75 444 VAL A O 1
ATOM 3435 N N . ILE A 1 445 ? -10.747 -19.516 -17.996 1.00 96.81 445 ILE A N 1
ATOM 3436 C CA . ILE A 1 445 ? -9.899 -19.054 -16.902 1.00 96.81 445 ILE A CA 1
ATOM 3437 C C . ILE A 1 445 ? -8.474 -19.562 -17.137 1.00 96.81 445 ILE A C 1
ATOM 3439 O O . ILE A 1 445 ? -8.202 -20.767 -17.058 1.00 96.81 445 ILE A O 1
ATOM 3443 N N . ASP A 1 446 ? -7.560 -18.631 -17.400 1.00 93.12 446 ASP A N 1
ATOM 3444 C CA . ASP A 1 446 ? -6.127 -18.892 -17.463 1.00 93.12 446 ASP A CA 1
ATOM 3445 C C . ASP A 1 446 ? -5.510 -18.726 -16.079 1.00 93.12 446 ASP A C 1
ATOM 3447 O O . ASP A 1 446 ? -5.297 -17.606 -15.604 1.00 93.12 446 ASP A O 1
ATOM 3451 N N . ILE A 1 447 ? -5.189 -19.857 -15.451 1.00 91.69 447 ILE A N 1
ATOM 3452 C CA . ILE A 1 447 ? -4.586 -19.869 -14.119 1.00 91.69 447 ILE A CA 1
ATOM 3453 C C . ILE A 1 447 ? -3.047 -19.797 -14.138 1.00 91.69 447 ILE A C 1
ATOM 3455 O O . ILE A 1 447 ? -2.402 -19.944 -13.099 1.00 91.69 447 ILE A O 1
ATOM 3459 N N . SER A 1 448 ? -2.417 -19.643 -15.309 1.00 79.88 448 SER A N 1
ATOM 3460 C CA . SER A 1 448 ? -0.955 -19.564 -15.433 1.00 79.88 448 SER A CA 1
ATOM 3461 C C . SER A 1 448 ? -0.401 -18.215 -14.964 1.00 79.88 448 SER A C 1
ATOM 3463 O O . SER A 1 448 ? -1.070 -17.193 -15.080 1.00 79.88 448 SER A O 1
ATOM 3465 N N . HIS A 1 449 ? 0.824 -18.204 -14.435 1.00 72.75 449 HIS A N 1
ATOM 3466 C CA . HIS A 1 449 ? 1.485 -16.971 -13.994 1.00 72.75 449 HIS A CA 1
ATOM 3467 C C . HIS A 1 449 ? 1.986 -16.119 -15.171 1.00 72.75 449 HIS A C 1
ATOM 3469 O O . HIS A 1 449 ? 1.764 -14.914 -15.192 1.00 72.75 449 HIS A O 1
ATOM 3475 N N . ASP A 1 450 ? 2.622 -16.755 -16.157 1.00 65.31 450 ASP A N 1
ATOM 3476 C CA . ASP A 1 450 ? 3.225 -16.080 -17.310 1.00 65.31 450 ASP A CA 1
ATOM 3477 C C . ASP A 1 450 ? 2.166 -15.482 -18.243 1.00 65.31 450 ASP A C 1
ATOM 3479 O O . ASP A 1 450 ? 1.024 -15.948 -18.280 1.00 65.31 450 ASP A O 1
ATOM 3483 N N . ASN A 1 451 ? 2.538 -14.478 -19.040 1.00 63.94 451 ASN A N 1
ATOM 3484 C CA . ASN A 1 451 ? 1.661 -13.994 -20.107 1.00 63.94 451 ASN A CA 1
ATOM 3485 C C . ASN A 1 451 ? 1.315 -15.143 -21.073 1.00 63.94 451 ASN A C 1
ATOM 3487 O O . ASN A 1 451 ? 2.173 -15.989 -21.350 1.00 63.94 451 ASN A O 1
ATOM 3491 N N . PRO A 1 452 ? 0.063 -15.207 -21.562 1.00 70.25 452 PRO A N 1
ATOM 3492 C CA . PRO A 1 452 ? -0.362 -16.280 -22.445 1.00 70.25 452 PRO A CA 1
ATOM 3493 C C . PRO A 1 452 ? 0.497 -16.283 -23.714 1.00 70.25 452 PRO A C 1
ATOM 3495 O O . PRO A 1 452 ? 0.792 -15.242 -24.294 1.00 70.25 452 PRO A O 1
ATOM 3498 N N . VAL A 1 453 ? 0.890 -17.477 -24.160 1.00 69.12 453 VAL A N 1
ATOM 3499 C CA . VAL A 1 453 ? 1.640 -17.699 -25.415 1.00 69.12 453 VAL A CA 1
ATOM 3500 C C . VAL A 1 453 ? 0.725 -17.671 -26.650 1.00 69.12 453 VAL A C 1
ATOM 3502 O O . VAL A 1 453 ? 0.983 -18.332 -27.657 1.00 69.12 453 VAL A O 1
ATOM 3505 N N . TYR A 1 454 ? -0.399 -16.979 -26.514 1.00 74.12 454 TYR A N 1
ATOM 3506 C CA . TYR A 1 454 ? -1.485 -16.857 -27.469 1.00 74.12 454 TYR A CA 1
ATOM 3507 C C . TYR A 1 454 ? -2.242 -15.561 -27.189 1.00 74.12 454 TYR A C 1
ATOM 3509 O O . TYR A 1 454 ? -2.189 -15.054 -26.066 1.00 74.12 454 TYR A O 1
ATOM 3517 N N . ASP A 1 455 ? -2.924 -15.029 -28.195 1.00 73.94 455 ASP A N 1
ATOM 3518 C CA . ASP A 1 455 ? -3.717 -13.815 -28.072 1.00 73.94 455 ASP A CA 1
ATOM 3519 C C . ASP A 1 455 ? -5.089 -14.142 -27.464 1.00 73.94 455 ASP A C 1
ATOM 3521 O O . ASP A 1 455 ? -5.905 -14.831 -28.087 1.00 73.94 455 ASP A O 1
ATOM 3525 N N . PRO A 1 456 ? -5.396 -13.665 -26.246 1.00 77.12 456 PRO A N 1
ATOM 3526 C CA . PRO A 1 456 ? -6.695 -13.912 -25.640 1.00 77.12 456 PRO A CA 1
ATOM 3527 C C . PRO A 1 456 ? -7.852 -13.236 -26.378 1.00 77.12 456 PRO A C 1
ATOM 3529 O O . PRO A 1 456 ? -9.006 -13.600 -26.140 1.00 77.12 456 PRO A O 1
ATOM 3532 N N . GLN A 1 457 ? -7.575 -12.251 -27.238 1.00 71.81 457 GLN A N 1
ATOM 3533 C CA . GLN A 1 457 ? -8.603 -11.580 -28.025 1.00 71.81 457 GLN A CA 1
ATOM 3534 C C . GLN A 1 457 ? -9.279 -12.545 -29.006 1.00 71.81 457 GLN A C 1
ATOM 3536 O O . GLN A 1 457 ? -10.503 -12.531 -29.102 1.00 71.81 457 GLN A O 1
ATOM 3541 N N . GLY A 1 458 ? -8.534 -13.495 -29.586 1.00 74.94 458 GLY A N 1
ATOM 3542 C CA . GLY A 1 458 ? -9.099 -14.513 -30.480 1.00 74.94 458 GLY A CA 1
ATOM 3543 C C . GLY A 1 458 ? -10.161 -15.406 -29.820 1.00 74.94 458 GLY A C 1
ATOM 3544 O O . GLY A 1 458 ? -11.044 -15.926 -30.497 1.00 74.94 458 GLY A O 1
ATOM 3545 N N . LEU A 1 459 ? -10.142 -15.550 -28.488 1.00 82.62 459 LEU A N 1
ATOM 3546 C CA . LEU A 1 459 ? -11.230 -16.208 -27.753 1.00 82.62 459 LEU A CA 1
ATOM 3547 C C . LEU A 1 459 ? -12.482 -15.322 -27.689 1.00 82.62 459 LEU A C 1
ATOM 3549 O O . LEU A 1 459 ? -13.597 -15.805 -27.901 1.00 82.62 459 LEU A O 1
ATOM 3553 N N . LYS A 1 460 ? -12.299 -14.024 -27.417 1.00 77.00 460 LYS A N 1
ATOM 3554 C CA . LYS A 1 460 ? -13.395 -13.056 -27.258 1.00 77.00 460 LYS A CA 1
ATOM 3555 C C . LYS A 1 460 ? -14.130 -12.803 -28.564 1.00 77.00 460 LYS A C 1
ATOM 3557 O O . LYS A 1 460 ? -15.357 -12.741 -28.540 1.00 77.00 460 LYS A O 1
ATOM 3562 N N . ASP A 1 461 ? -13.400 -12.723 -29.671 1.00 73.00 461 ASP A N 1
ATOM 3563 C CA . ASP A 1 461 ? -13.972 -12.585 -31.016 1.00 73.00 461 ASP A CA 1
ATOM 3564 C C . ASP A 1 461 ? -14.867 -13.789 -31.357 1.00 73.00 461 ASP A C 1
ATOM 3566 O O . ASP A 1 461 ? -15.871 -13.668 -32.053 1.00 73.00 461 ASP A O 1
ATOM 3570 N N . GLY A 1 462 ? -14.550 -14.944 -30.766 1.00 74.38 462 GLY A N 1
ATOM 3571 C CA . GLY A 1 462 ? -15.331 -16.174 -30.783 1.00 74.38 462 GLY A CA 1
ATOM 3572 C C . GLY A 1 462 ? -16.501 -16.263 -29.801 1.00 74.38 462 GLY A C 1
ATOM 3573 O O . GLY A 1 462 ? -17.088 -17.334 -29.644 1.00 74.38 462 GLY A O 1
ATOM 3574 N N . GLY A 1 463 ? -16.811 -15.186 -29.075 1.00 80.50 463 GLY A N 1
ATOM 3575 C CA . GLY A 1 463 ? -17.843 -15.165 -28.033 1.00 80.50 463 GLY A CA 1
ATOM 3576 C C . GLY A 1 463 ? -17.435 -15.824 -26.707 1.00 80.50 463 GLY A C 1
ATOM 3577 O O . GLY A 1 463 ? -18.269 -15.927 -25.797 1.00 80.50 463 GLY A O 1
ATOM 3578 N N . VAL A 1 464 ? -16.167 -16.233 -26.568 1.00 90.56 464 VAL A N 1
ATOM 3579 C CA . VAL A 1 464 ? -15.607 -16.872 -25.370 1.00 90.56 464 VAL A CA 1
ATOM 3580 C C . VAL A 1 464 ? -14.825 -15.847 -24.551 1.00 90.56 464 VAL A C 1
ATOM 3582 O O . VAL A 1 464 ? -13.793 -15.329 -24.971 1.00 90.56 464 VAL A O 1
ATOM 3585 N N . ARG A 1 465 ? -15.286 -15.528 -23.342 1.00 91.00 465 ARG A N 1
ATOM 3586 C CA . ARG A 1 465 ? -14.606 -14.528 -22.504 1.00 91.00 465 ARG A CA 1
ATOM 3587 C C . ARG A 1 465 ? -13.345 -15.107 -21.872 1.00 91.00 465 ARG A C 1
ATOM 3589 O O . ARG A 1 465 ? -13.347 -16.226 -21.372 1.00 91.00 465 ARG A O 1
ATOM 3596 N N . TYR A 1 466 ? -12.283 -14.312 -21.839 1.00 91.31 466 TYR A N 1
ATOM 3597 C CA . TYR A 1 466 ? -11.015 -14.683 -21.220 1.00 91.31 466 TYR A CA 1
ATOM 3598 C C . TYR A 1 466 ? -10.823 -14.000 -19.864 1.00 91.31 466 TYR A C 1
ATOM 3600 O O . TYR A 1 466 ? -10.965 -12.780 -19.756 1.00 91.31 466 TYR A O 1
ATOM 3608 N N . HIS A 1 467 ? -10.427 -14.782 -18.860 1.00 89.62 467 HIS A N 1
ATOM 3609 C CA . HIS A 1 467 ? -10.179 -14.336 -17.491 1.00 89.62 467 HIS A CA 1
ATOM 3610 C C . HIS A 1 467 ? -8.782 -14.775 -17.051 1.00 89.62 467 HIS A C 1
ATOM 3612 O O . HIS A 1 467 ? -8.509 -15.968 -16.928 1.00 89.62 467 HIS A O 1
ATOM 3618 N N . LYS A 1 468 ? -7.887 -13.819 -16.786 1.00 88.69 468 LYS A N 1
ATOM 3619 C CA . LYS A 1 468 ? -6.566 -14.115 -16.218 1.00 88.69 468 LYS A CA 1
ATOM 3620 C C . LYS A 1 468 ? -6.679 -14.228 -14.697 1.00 88.69 468 LYS A C 1
ATOM 3622 O O . LYS A 1 468 ? -7.110 -13.281 -14.047 1.00 88.69 468 LYS A O 1
ATOM 3627 N N . PHE A 1 469 ? -6.247 -15.353 -14.139 1.00 88.88 469 PHE A N 1
ATOM 3628 C CA . PHE A 1 469 ? -6.179 -15.599 -12.698 1.00 88.88 469 PHE A CA 1
ATOM 3629 C C . PHE A 1 469 ? -4.780 -16.136 -12.349 1.00 88.88 469 PHE A C 1
ATOM 3631 O O . PHE A 1 469 ? -4.593 -17.341 -12.199 1.00 88.88 469 PHE A O 1
ATOM 3638 N N . PRO A 1 470 ? -3.740 -15.285 -12.319 1.00 80.62 470 PRO A N 1
ATOM 3639 C CA . PRO A 1 470 ? -2.363 -15.762 -12.291 1.00 80.62 470 PRO A CA 1
ATOM 3640 C C . PRO A 1 470 ? -2.032 -16.431 -10.950 1.00 80.62 470 PRO A C 1
ATOM 3642 O O . PRO A 1 470 ? -2.141 -15.805 -9.904 1.00 80.62 470 PRO A O 1
ATOM 3645 N N . THR A 1 471 ? -1.583 -17.691 -10.983 1.00 77.25 471 THR A N 1
ATOM 3646 C CA . THR A 1 471 ? -1.215 -18.461 -9.773 1.00 77.25 471 THR A CA 1
ATOM 3647 C C . THR A 1 471 ? 0.207 -19.009 -9.854 1.00 77.25 471 THR A C 1
ATOM 3649 O O . THR A 1 471 ? 0.691 -19.387 -10.929 1.00 77.25 471 THR A O 1
ATOM 3652 N N . VAL A 1 472 ? 0.888 -19.110 -8.711 1.00 69.94 472 VAL A N 1
ATOM 3653 C CA . VAL A 1 472 ? 2.316 -19.473 -8.635 1.00 69.94 472 VAL A CA 1
ATOM 3654 C C . VAL A 1 472 ? 2.569 -20.898 -9.122 1.00 69.94 472 VAL A C 1
ATOM 3656 O O . VAL A 1 472 ? 1.949 -21.844 -8.654 1.00 69.94 472 VAL A O 1
ATOM 3659 N N . SER A 1 473 ? 3.497 -21.094 -10.067 1.00 62.25 473 SER A N 1
ATOM 3660 C CA . SER A 1 473 ? 3.844 -22.390 -10.686 1.00 62.25 473 SER A CA 1
ATOM 3661 C C . SER A 1 473 ? 4.357 -23.455 -9.680 1.00 62.25 473 SER A C 1
ATOM 3663 O O . SER A 1 473 ? 5.048 -23.142 -8.726 1.00 62.25 473 SER A O 1
ATOM 3665 N N . LYS A 1 474 ? 4.029 -24.739 -9.908 1.00 66.00 474 LYS A N 1
ATOM 3666 C CA . LYS A 1 474 ? 4.493 -25.948 -9.178 1.00 66.00 474 LYS A CA 1
ATOM 3667 C C . LYS A 1 474 ? 4.106 -26.158 -7.694 1.00 66.00 474 LYS A C 1
ATOM 3669 O O . LYS A 1 474 ? 4.443 -27.222 -7.187 1.00 66.00 474 LYS A O 1
ATOM 3674 N N . VAL A 1 475 ? 3.361 -25.265 -7.039 1.00 74.06 475 VAL A N 1
ATOM 3675 C CA . VAL A 1 475 ? 2.824 -25.474 -5.668 1.00 74.06 475 VAL A CA 1
ATOM 3676 C C . VAL A 1 475 ? 1.287 -25.626 -5.654 1.00 74.06 475 VAL A C 1
ATOM 3678 O O . VAL A 1 475 ? 0.645 -25.155 -6.608 1.00 74.06 475 VAL A O 1
ATOM 3681 N N . PRO A 1 476 ? 0.685 -26.320 -4.655 1.00 76.50 476 PRO A N 1
ATOM 3682 C CA . PRO A 1 476 ? -0.762 -26.305 -4.429 1.00 76.50 476 PRO A CA 1
ATOM 3683 C C . PRO A 1 476 ? -1.273 -24.882 -4.172 1.00 76.50 476 PRO A C 1
ATOM 3685 O O . PRO A 1 476 ? -0.611 -24.149 -3.442 1.00 76.50 476 PRO A O 1
ATOM 3688 N N . PRO A 1 477 ? -2.424 -24.499 -4.747 1.00 82.88 477 PRO A N 1
ATOM 3689 C CA . PRO A 1 477 ? -3.091 -23.246 -4.429 1.00 82.88 477 PRO A CA 1
ATOM 3690 C C . PRO A 1 477 ? -3.375 -23.083 -2.936 1.00 82.88 477 PRO A C 1
ATOM 3692 O O . PRO A 1 477 ? -3.743 -24.046 -2.258 1.00 82.88 477 PRO A O 1
ATOM 3695 N N . THR A 1 478 ? -3.224 -21.854 -2.458 1.00 82.50 478 THR A N 1
ATOM 3696 C CA . THR A 1 478 ? -3.601 -21.417 -1.107 1.00 82.50 478 THR A CA 1
ATOM 3697 C C . THR A 1 478 ? -5.119 -21.308 -0.960 1.00 82.50 478 THR A C 1
ATOM 3699 O O . THR A 1 478 ? -5.829 -21.164 -1.952 1.00 82.50 478 THR A O 1
ATOM 3702 N N . ASP A 1 479 ? -5.637 -21.310 0.269 1.00 79.75 479 ASP A N 1
ATOM 3703 C CA . ASP A 1 479 ? -7.086 -21.222 0.508 1.00 79.75 479 ASP A CA 1
ATOM 3704 C C . ASP A 1 479 ? -7.682 -19.895 -0.000 1.00 79.75 479 ASP A C 1
ATOM 3706 O O . ASP A 1 479 ? -8.799 -19.874 -0.515 1.00 79.75 479 ASP A O 1
ATOM 3710 N N . THR A 1 480 ? -6.904 -18.806 0.022 1.00 74.69 480 THR A N 1
ATOM 3711 C CA . THR A 1 480 ? -7.274 -17.517 -0.586 1.00 74.69 480 THR A CA 1
ATOM 3712 C C . THR A 1 480 ? -7.370 -17.607 -2.109 1.00 74.69 480 THR A C 1
ATOM 3714 O O . THR A 1 480 ? -8.322 -17.092 -2.693 1.00 74.69 480 THR A O 1
ATOM 3717 N N . GLU A 1 481 ? -6.430 -18.289 -2.771 1.00 79.00 481 GLU A N 1
ATOM 3718 C CA . GLU A 1 481 ? -6.508 -18.538 -4.215 1.00 79.00 481 GLU A CA 1
ATOM 3719 C C . GLU A 1 481 ? -7.673 -19.479 -4.557 1.00 79.00 481 GLU A C 1
ATOM 3721 O O . GLU A 1 481 ? -8.338 -19.266 -5.569 1.00 79.00 481 GLU A O 1
ATOM 3726 N N . ILE A 1 482 ? -7.950 -20.495 -3.726 1.00 87.25 482 ILE A N 1
ATOM 3727 C CA . ILE A 1 482 ? -9.101 -21.403 -3.885 1.00 87.25 482 ILE A CA 1
ATOM 3728 C C . ILE A 1 482 ? -10.398 -20.604 -3.799 1.00 87.25 482 ILE A C 1
ATOM 3730 O O . ILE A 1 482 ? -11.214 -20.682 -4.715 1.00 87.25 482 ILE A O 1
ATOM 3734 N N . LYS A 1 483 ? -10.561 -19.785 -2.756 1.00 83.19 483 LYS A N 1
ATOM 3735 C CA . LYS A 1 483 ? -11.737 -18.932 -2.581 1.00 83.19 483 LYS A CA 1
ATOM 3736 C C . LYS A 1 483 ? -11.881 -17.925 -3.720 1.00 83.19 483 LYS A C 1
ATOM 3738 O O . LYS A 1 483 ? -12.952 -17.831 -4.303 1.00 83.19 483 LYS A O 1
ATOM 3743 N N . GLY A 1 484 ? -10.802 -17.238 -4.100 1.00 82.50 484 GLY A N 1
ATOM 3744 C CA . GLY A 1 484 ? -10.813 -16.294 -5.219 1.00 82.50 484 GLY A CA 1
ATOM 3745 C C . GLY A 1 484 ? -11.178 -16.954 -6.552 1.00 82.50 484 GLY A C 1
ATOM 3746 O O . GLY A 1 484 ? -11.910 -16.372 -7.351 1.00 82.50 484 GLY A O 1
ATOM 3747 N N . PHE A 1 485 ? -10.728 -18.191 -6.778 1.00 93.44 485 PHE A N 1
ATOM 3748 C CA . PHE A 1 485 ? -11.127 -18.982 -7.938 1.00 93.44 485 PHE A CA 1
ATOM 3749 C C . PHE A 1 485 ? -12.608 -19.389 -7.870 1.00 93.44 485 PHE A C 1
ATOM 3751 O O . PHE A 1 485 ? -13.309 -19.270 -8.873 1.00 93.44 485 PHE A O 1
ATOM 3758 N N . ILE A 1 486 ? -13.108 -19.825 -6.706 1.00 93.38 486 ILE A N 1
ATOM 3759 C CA . ILE A 1 486 ? -14.525 -20.174 -6.506 1.00 93.38 486 ILE A CA 1
ATOM 3760 C C . ILE A 1 486 ? -15.424 -18.954 -6.730 1.00 93.38 486 ILE A C 1
ATOM 3762 O O . ILE A 1 486 ? -16.376 -19.052 -7.500 1.00 93.38 486 ILE A O 1
ATOM 3766 N N . ASP A 1 487 ? -15.091 -17.803 -6.144 1.00 90.12 487 ASP A N 1
ATOM 3767 C CA . ASP A 1 487 ? -15.843 -16.552 -6.293 1.00 90.12 487 ASP A CA 1
ATOM 3768 C C . ASP A 1 487 ? -15.858 -16.080 -7.757 1.00 90.12 487 ASP A C 1
ATOM 3770 O O . ASP A 1 487 ? -16.893 -15.650 -8.277 1.00 90.12 487 ASP A O 1
ATOM 3774 N N . LEU A 1 488 ? -14.723 -16.206 -8.458 1.00 91.06 488 LEU A N 1
ATOM 3775 C CA . LEU A 1 488 ? -14.632 -15.910 -9.887 1.00 91.06 488 LEU A CA 1
ATOM 3776 C C . LEU A 1 488 ? -15.538 -16.837 -10.708 1.00 91.06 488 LEU A C 1
ATOM 3778 O O . LEU A 1 488 ? -16.267 -16.357 -11.576 1.00 91.06 488 LEU A O 1
ATOM 3782 N N . VAL A 1 489 ? -15.528 -18.144 -10.433 1.00 95.31 489 VAL A N 1
ATOM 3783 C CA . VAL A 1 489 ? -16.402 -19.101 -11.126 1.00 95.31 489 VAL A CA 1
ATOM 3784 C C . VAL A 1 489 ? -17.873 -18.826 -10.814 1.00 95.31 489 VAL A C 1
ATOM 3786 O O . VAL A 1 489 ? -18.682 -18.821 -11.737 1.00 95.31 489 VAL A O 1
ATOM 3789 N N . ASP A 1 490 ? -18.238 -18.554 -9.561 1.00 93.88 490 ASP A N 1
ATOM 3790 C CA . ASP A 1 490 ? -19.622 -18.258 -9.171 1.00 93.88 490 ASP A CA 1
ATOM 3791 C C . ASP A 1 490 ? -20.141 -16.999 -9.884 1.00 93.88 490 ASP A C 1
ATOM 3793 O O . ASP A 1 490 ? -21.249 -17.006 -10.433 1.00 93.88 490 ASP A O 1
ATOM 3797 N N . LYS A 1 491 ? -19.306 -15.955 -9.987 1.00 92.19 491 LYS A N 1
ATOM 3798 C CA . LYS A 1 491 ? -19.608 -14.758 -10.783 1.00 92.19 491 LYS A CA 1
ATOM 3799 C C . LYS A 1 491 ? -19.779 -15.089 -12.266 1.00 92.19 491 LYS A C 1
ATOM 3801 O O . LYS A 1 491 ? -20.777 -14.695 -12.865 1.00 92.19 491 LYS A O 1
ATOM 3806 N N . ILE A 1 492 ? -18.844 -15.842 -12.851 1.00 95.12 492 ILE A N 1
ATOM 3807 C CA . ILE A 1 492 ? -18.918 -16.252 -14.260 1.00 95.12 492 ILE A CA 1
ATOM 3808 C C . ILE A 1 492 ? -20.204 -17.038 -14.524 1.00 95.12 492 ILE A C 1
ATOM 3810 O O . ILE A 1 492 ? -20.877 -16.787 -15.517 1.00 95.12 492 ILE A O 1
ATOM 3814 N N . ARG A 1 493 ? -20.601 -17.953 -13.636 1.00 92.88 493 ARG A N 1
ATOM 3815 C CA . ARG A 1 493 ? -21.824 -18.750 -13.807 1.00 92.88 493 ARG A CA 1
ATOM 3816 C C . ARG A 1 493 ? -23.096 -17.914 -13.704 1.00 92.88 493 ARG A C 1
ATOM 3818 O O . ARG A 1 493 ? -24.039 -18.162 -14.458 1.00 92.88 493 ARG A O 1
ATOM 3825 N N . ALA A 1 494 ? -23.133 -16.932 -12.803 1.00 89.56 494 ALA A N 1
ATOM 3826 C CA . ALA A 1 494 ? -24.240 -15.983 -12.725 1.00 89.56 494 ALA A CA 1
ATOM 3827 C C . ALA A 1 494 ? -24.366 -15.175 -14.030 1.00 89.56 494 ALA A C 1
ATOM 3829 O O . ALA A 1 494 ? -25.457 -15.090 -14.601 1.00 89.56 494 ALA A O 1
ATOM 3830 N N . ASP A 1 495 ? -23.239 -14.683 -14.552 1.00 89.38 495 ASP A N 1
ATOM 3831 C CA . ASP A 1 495 ? -23.180 -13.950 -15.817 1.00 89.38 495 ASP A CA 1
ATOM 3832 C C . ASP A 1 495 ? -23.564 -14.838 -17.014 1.00 89.38 495 ASP A C 1
ATOM 3834 O O . ASP A 1 495 ? -24.327 -14.411 -17.882 1.00 89.38 495 ASP A O 1
ATOM 3838 N N . GLN A 1 496 ? -23.092 -16.090 -17.059 1.00 91.44 496 GLN A N 1
ATOM 3839 C CA . GLN A 1 496 ? -23.442 -17.053 -18.106 1.00 91.44 496 GLN A CA 1
ATOM 3840 C C . GLN A 1 496 ? -24.941 -17.352 -18.121 1.00 91.44 496 GLN A C 1
ATOM 3842 O O . GLN A 1 496 ? -25.515 -17.430 -19.197 1.00 91.44 496 GLN A O 1
ATOM 3847 N N . LYS A 1 497 ? -25.600 -17.458 -16.959 1.00 87.31 497 LYS A N 1
ATOM 3848 C CA . LYS A 1 497 ? -27.056 -17.667 -16.887 1.00 87.31 497 LYS A CA 1
ATOM 3849 C C . LYS A 1 497 ? -27.838 -16.481 -17.457 1.00 87.31 497 LYS A C 1
ATOM 3851 O O . LYS A 1 497 ? -28.812 -16.680 -18.180 1.00 87.31 497 LYS A O 1
ATOM 3856 N N . ALA A 1 498 ? -27.409 -15.255 -17.156 1.00 85.06 498 ALA A N 1
ATOM 3857 C CA . ALA A 1 498 ? -28.019 -14.051 -17.716 1.00 85.06 498 ALA A CA 1
ATOM 3858 C C . ALA A 1 498 ? -27.819 -13.969 -19.241 1.00 85.06 498 ALA A C 1
ATOM 3860 O O . ALA A 1 498 ? -28.756 -13.651 -19.971 1.00 85.06 498 ALA A O 1
ATOM 3861 N N . ARG A 1 499 ? -26.620 -14.314 -19.727 1.00 89.88 499 ARG A N 1
ATOM 3862 C CA . ARG A 1 499 ? -26.294 -14.336 -21.161 1.00 89.88 499 ARG A CA 1
ATOM 3863 C C . ARG A 1 499 ? -27.008 -15.447 -21.914 1.00 89.88 499 ARG A C 1
ATOM 3865 O O . ARG A 1 499 ? -27.570 -15.172 -22.960 1.00 89.88 499 ARG A O 1
ATOM 3872 N N . ALA A 1 500 ? -27.065 -16.658 -21.368 1.00 88.19 500 ALA A N 1
ATOM 3873 C CA . ALA A 1 500 ? -27.765 -17.785 -21.975 1.00 88.19 500 ALA A CA 1
ATOM 3874 C C . ALA A 1 500 ? -29.241 -17.461 -22.240 1.00 88.19 500 ALA A C 1
ATOM 3876 O O . ALA A 1 500 ? -29.749 -17.771 -23.314 1.00 88.19 500 ALA A O 1
ATOM 3877 N N . ALA A 1 501 ? -29.904 -16.771 -21.303 1.00 84.25 501 ALA A N 1
ATOM 3878 C CA . ALA A 1 501 ? -31.286 -16.324 -21.463 1.00 84.25 501 ALA A CA 1
ATOM 3879 C C . ALA A 1 501 ? -31.447 -15.205 -22.510 1.00 84.25 501 ALA A C 1
ATOM 3881 O O . ALA A 1 501 ? -32.450 -15.174 -23.218 1.00 84.25 501 ALA A O 1
ATOM 3882 N N . ALA A 1 502 ? -30.479 -14.289 -22.608 1.00 83.88 502 ALA A N 1
ATOM 3883 C CA . ALA A 1 502 ? -30.512 -13.182 -23.565 1.00 83.88 502 ALA A CA 1
ATOM 3884 C C . ALA A 1 502 ? -30.133 -13.610 -24.995 1.00 83.88 502 ALA A C 1
ATOM 3886 O O . ALA A 1 502 ? -30.685 -13.097 -25.964 1.00 83.88 502 ALA A O 1
ATOM 3887 N N . GLU A 1 503 ? -29.193 -14.545 -25.117 1.00 83.00 503 GLU A N 1
ATOM 3888 C CA . GLU A 1 503 ? -28.564 -14.971 -26.369 1.00 83.00 503 GLU A CA 1
ATOM 3889 C C . GLU A 1 503 ? -29.092 -16.335 -26.868 1.00 83.00 503 GLU A C 1
ATOM 3891 O O . GLU A 1 503 ? -28.711 -16.782 -27.947 1.00 83.00 503 GLU A O 1
ATOM 3896 N N . GLY A 1 504 ? -29.969 -17.004 -26.108 1.00 85.56 504 GLY A N 1
ATOM 3897 C CA . GLY A 1 504 ? -30.631 -18.253 -26.505 1.00 85.56 504 GLY A CA 1
ATOM 3898 C C . GLY A 1 504 ? -29.696 -19.463 -26.598 1.00 85.56 504 GLY A C 1
ATOM 3899 O O . GLY A 1 504 ? -29.757 -20.214 -27.570 1.00 85.56 504 GLY A O 1
ATOM 3900 N N . TRP A 1 505 ? -28.800 -19.644 -25.624 1.00 88.19 505 TRP A N 1
ATOM 3901 C CA . TRP A 1 505 ? -27.855 -20.770 -25.619 1.00 88.19 505 TRP A CA 1
ATOM 3902 C C . TRP A 1 505 ? -28.529 -22.103 -25.246 1.00 88.19 505 TRP A C 1
ATOM 3904 O O . TRP A 1 505 ? -29.538 -22.120 -24.547 1.00 88.19 505 TRP A O 1
ATOM 3914 N N . ALA A 1 506 ? -27.942 -23.224 -25.678 1.00 80.75 506 ALA A N 1
ATOM 3915 C CA . ALA A 1 506 ? -28.304 -24.557 -25.190 1.00 80.75 506 ALA A CA 1
ATOM 3916 C C . ALA A 1 506 ? -27.825 -24.760 -23.738 1.00 80.75 506 ALA A C 1
ATOM 3918 O O . ALA A 1 506 ? -26.822 -24.174 -23.342 1.00 80.75 506 ALA A O 1
ATOM 3919 N N . ASP A 1 507 ? -28.513 -25.594 -22.951 1.00 78.94 507 ASP A N 1
ATOM 3920 C CA . ASP A 1 507 ? -28.283 -25.750 -21.500 1.00 78.94 507 ASP A CA 1
ATOM 3921 C C . ASP A 1 507 ? -26.950 -26.439 -21.110 1.00 78.94 507 ASP A C 1
ATOM 3923 O O . ASP A 1 507 ? -26.679 -26.647 -19.927 1.00 78.94 507 ASP A O 1
ATOM 3927 N N . ASP A 1 508 ? -26.094 -26.801 -22.070 1.00 84.38 508 ASP A N 1
ATOM 3928 C CA . ASP A 1 508 ? -24.870 -27.586 -21.864 1.00 84.38 508 ASP A CA 1
ATOM 3929 C C . ASP A 1 508 ? -23.572 -26.754 -21.761 1.00 84.38 508 ASP A C 1
ATOM 3931 O O . ASP A 1 508 ? -22.470 -27.301 -21.876 1.00 84.38 508 ASP A O 1
ATOM 3935 N N . TYR A 1 509 ? -23.667 -25.442 -21.508 1.00 91.94 509 TYR A N 1
ATOM 3936 C CA . TYR A 1 509 ? -22.498 -24.558 -21.417 1.00 91.94 509 TYR A CA 1
ATOM 3937 C C . TYR A 1 509 ? -21.693 -24.700 -20.108 1.00 91.94 509 TYR A C 1
ATOM 3939 O O . TYR A 1 509 ? -22.231 -24.927 -19.025 1.00 91.94 509 TYR A O 1
ATOM 3947 N N . VAL A 1 510 ? -20.370 -24.529 -20.198 1.00 95.19 510 VAL A N 1
ATOM 3948 C CA . VAL A 1 510 ? -19.407 -24.741 -19.102 1.00 95.19 510 VAL A CA 1
ATOM 3949 C C . VAL A 1 510 ? -18.279 -23.699 -19.089 1.00 95.19 510 VAL A C 1
ATOM 3951 O O . VAL A 1 510 ? -18.096 -22.916 -20.026 1.00 95.19 510 VAL A O 1
ATOM 3954 N N . VAL A 1 511 ? -17.481 -23.720 -18.018 1.00 97.12 511 VAL A N 1
ATOM 3955 C CA . VAL A 1 511 ? -16.261 -22.918 -17.852 1.00 97.12 511 VAL A CA 1
ATOM 3956 C C . VAL A 1 511 ? -15.023 -23.749 -18.197 1.00 97.12 511 VAL A C 1
ATOM 3958 O O . VAL A 1 511 ? -14.805 -24.852 -17.689 1.00 97.12 511 VAL A O 1
ATOM 3961 N N . GLY A 1 512 ? -14.181 -23.209 -19.067 1.00 96.75 512 GLY A N 1
ATOM 3962 C CA . GLY A 1 512 ? -12.881 -23.760 -19.402 1.00 96.75 512 GLY A CA 1
ATOM 3963 C C . GLY A 1 512 ? -11.825 -23.310 -18.402 1.00 96.75 512 GLY A C 1
ATOM 3964 O O . GLY A 1 512 ? -11.736 -22.127 -18.098 1.00 96.75 512 GLY A O 1
ATOM 3965 N N . VAL A 1 513 ? -10.989 -24.218 -17.904 1.00 96.81 513 VAL A N 1
ATOM 3966 C CA . VAL A 1 513 ? -9.891 -23.853 -16.991 1.00 96.81 513 VAL A CA 1
ATOM 3967 C C . VAL A 1 513 ? -8.601 -24.458 -17.509 1.00 96.81 513 VAL A C 1
ATOM 3969 O O . VAL A 1 513 ? -8.536 -25.674 -17.714 1.00 96.81 513 VAL A O 1
ATOM 3972 N N . HIS A 1 514 ? -7.559 -23.648 -17.693 1.00 91.75 514 HIS A N 1
ATOM 3973 C CA . HIS A 1 514 ? -6.257 -24.167 -18.098 1.00 91.75 514 HIS A CA 1
ATOM 3974 C C . HIS A 1 514 ? -5.096 -23.610 -17.288 1.00 91.75 514 HIS A C 1
ATOM 3976 O O . HIS A 1 514 ? -5.011 -22.438 -16.943 1.00 91.75 514 HIS A O 1
ATOM 3982 N N . CYS A 1 515 ? -4.142 -24.502 -17.061 1.00 87.00 515 CYS A N 1
ATOM 3983 C CA . CYS A 1 515 ? -2.734 -24.167 -16.928 1.00 87.00 515 CYS A CA 1
ATOM 3984 C C . CYS A 1 515 ? -1.999 -24.842 -18.096 1.00 87.00 515 CYS A C 1
ATOM 3986 O O . CYS A 1 515 ? -2.633 -25.297 -19.044 1.00 87.00 515 CYS A O 1
ATOM 3988 N N . HIS A 1 516 ? -0.684 -25.019 -18.002 1.00 81.94 516 HIS A N 1
ATOM 3989 C CA . HIS A 1 516 ? 0.129 -25.580 -19.083 1.00 81.94 516 HIS A CA 1
ATOM 3990 C C . HIS A 1 516 ? -0.430 -26.878 -19.724 1.00 81.94 516 HIS A C 1
ATOM 3992 O O . HIS A 1 516 ? -0.619 -26.931 -20.936 1.00 81.94 516 HIS A O 1
ATOM 3998 N N . TYR A 1 517 ? -0.765 -27.909 -18.931 1.00 81.06 517 TYR A N 1
ATOM 3999 C CA . TYR A 1 517 ? -1.315 -29.186 -19.444 1.00 81.06 517 TYR A CA 1
ATOM 4000 C C . TYR A 1 517 ? -2.737 -29.520 -18.958 1.00 81.06 517 TYR A C 1
ATOM 4002 O O . TYR A 1 517 ? -3.289 -30.546 -19.359 1.00 81.06 517 TYR A O 1
ATOM 4010 N N . GLY A 1 518 ? -3.316 -28.720 -18.059 1.00 81.31 518 GLY A N 1
ATOM 4011 C CA . GLY A 1 518 ? -4.652 -28.989 -17.515 1.00 81.31 518 GLY A CA 1
ATOM 4012 C C . GLY A 1 518 ? -4.739 -30.198 -16.568 1.00 81.31 518 GLY A C 1
ATOM 4013 O O . GLY A 1 518 ? -5.758 -30.877 -16.560 1.00 81.31 518 GLY A O 1
ATOM 4014 N N . PHE A 1 519 ? -3.673 -30.523 -15.818 1.00 89.44 519 PHE A N 1
ATOM 4015 C CA . PHE A 1 519 ? -3.636 -31.687 -14.908 1.00 89.44 519 PHE A CA 1
ATOM 4016 C C . PHE A 1 519 ? -3.635 -31.296 -13.427 1.00 89.44 519 PHE A C 1
ATOM 4018 O O . PHE A 1 519 ? -4.687 -31.230 -12.815 1.00 89.44 519 PHE A O 1
ATOM 4025 N N . ASN A 1 520 ? -2.464 -31.039 -12.834 1.00 90.25 520 ASN A N 1
ATOM 4026 C CA . ASN A 1 520 ? -2.333 -30.940 -11.376 1.00 90.25 520 ASN A CA 1
ATOM 4027 C C . ASN A 1 520 ? -3.075 -29.739 -10.788 1.00 90.25 520 ASN A C 1
ATOM 4029 O O . ASN A 1 520 ? -4.006 -29.921 -10.016 1.00 90.25 520 ASN A O 1
ATOM 4033 N N . ARG A 1 521 ? -2.692 -28.517 -11.177 1.00 88.88 521 ARG A N 1
ATOM 4034 C CA . ARG A 1 521 ? -3.306 -27.312 -10.607 1.00 88.88 521 ARG A CA 1
ATOM 4035 C C . ARG A 1 521 ? -4.736 -27.101 -11.075 1.00 88.88 521 ARG A C 1
ATOM 4037 O O . ARG A 1 521 ? -5.602 -26.805 -10.268 1.00 88.88 521 ARG A O 1
ATOM 4044 N N . THR A 1 522 ? -4.975 -27.294 -12.368 1.00 93.06 522 THR A N 1
ATOM 4045 C CA . THR A 1 522 ? -6.324 -27.247 -12.937 1.00 93.06 522 THR A CA 1
ATOM 4046 C C . THR A 1 522 ? -7.239 -28.246 -12.237 1.00 93.06 522 THR A C 1
ATOM 4048 O O . THR A 1 522 ? -8.327 -27.880 -11.817 1.00 93.06 522 THR A O 1
ATOM 4051 N N . GLY A 1 523 ? -6.771 -29.482 -12.038 1.00 92.94 523 GLY A N 1
ATOM 4052 C CA . GLY A 1 523 ? -7.521 -30.499 -11.313 1.00 92.94 523 GLY A CA 1
ATOM 4053 C C . GLY A 1 523 ? -7.749 -30.149 -9.857 1.00 92.94 523 GLY A C 1
ATOM 4054 O O . GLY A 1 523 ? -8.844 -30.363 -9.365 1.00 92.94 523 GLY A O 1
ATOM 4055 N N . PHE A 1 524 ? -6.761 -29.565 -9.185 1.00 92.94 524 PHE A N 1
ATOM 4056 C CA . PHE A 1 524 ? -6.902 -29.148 -7.796 1.00 92.94 524 PHE A CA 1
ATOM 4057 C C . PHE A 1 524 ? -8.016 -28.108 -7.615 1.00 92.94 524 PHE A C 1
ATOM 4059 O O . PHE A 1 524 ? -8.941 -28.352 -6.851 1.00 92.94 524 PHE A O 1
ATOM 4066 N N . PHE A 1 525 ? -7.990 -27.010 -8.378 1.00 94.88 525 PHE A N 1
ATOM 4067 C CA . PHE A 1 525 ? -9.034 -25.980 -8.307 1.00 94.88 525 PHE A CA 1
ATOM 4068 C C . PHE A 1 525 ? -10.424 -26.513 -8.664 1.00 94.88 525 PHE A C 1
ATOM 4070 O O . PHE A 1 525 ? -11.396 -26.220 -7.971 1.00 94.88 525 PHE A O 1
ATOM 4077 N N . ILE A 1 526 ? -10.518 -27.327 -9.722 1.00 95.62 526 ILE A N 1
ATOM 4078 C CA . ILE A 1 526 ? -11.791 -27.930 -10.126 1.00 95.62 526 ILE A CA 1
ATOM 4079 C C . ILE A 1 526 ? -12.316 -28.860 -9.027 1.00 95.62 526 ILE A C 1
ATOM 4081 O O . ILE A 1 526 ? -13.490 -28.780 -8.685 1.00 95.62 526 ILE A O 1
ATOM 4085 N N . VAL A 1 527 ? -11.466 -29.708 -8.439 1.00 94.50 527 VAL A N 1
ATOM 4086 C CA . VAL A 1 527 ? -11.869 -30.603 -7.344 1.00 94.50 527 VAL A CA 1
ATOM 4087 C C . VAL A 1 527 ? -12.356 -29.806 -6.134 1.00 94.50 527 VAL A C 1
ATOM 4089 O O . VAL A 1 527 ? -13.407 -30.149 -5.600 1.00 94.50 527 VAL A O 1
ATOM 4092 N N . CYS A 1 528 ? -11.660 -28.737 -5.735 1.00 92.50 528 CYS A N 1
ATOM 4093 C CA . CYS A 1 528 ? -12.107 -27.872 -4.639 1.00 92.50 528 CYS A CA 1
ATOM 4094 C C . CYS A 1 528 ? -13.506 -27.300 -4.906 1.00 92.50 528 CYS A C 1
ATOM 4096 O O . CYS A 1 528 ? -14.379 -27.408 -4.050 1.00 92.50 528 CYS A O 1
ATOM 4098 N N . TYR A 1 529 ? -13.758 -26.786 -6.114 1.00 95.50 529 TYR A N 1
ATOM 4099 C CA . TYR A 1 529 ? -15.084 -26.280 -6.475 1.00 95.50 529 TYR A CA 1
ATOM 4100 C C . TYR A 1 529 ? -16.152 -27.385 -6.459 1.00 95.50 529 TYR A C 1
ATOM 4102 O O . TYR A 1 529 ? -17.251 -27.174 -5.949 1.00 95.50 529 TYR A O 1
ATOM 4110 N N . LEU A 1 530 ? -15.854 -28.581 -6.982 1.00 93.75 530 LEU A N 1
ATOM 4111 C CA . LEU A 1 530 ? -16.807 -29.698 -6.965 1.00 93.75 530 LEU A CA 1
ATOM 4112 C C . LEU A 1 530 ? -17.183 -30.122 -5.544 1.00 93.75 530 LEU A C 1
ATOM 4114 O O . LEU A 1 530 ? -18.342 -30.453 -5.287 1.00 93.75 530 LEU A O 1
ATOM 4118 N N . VAL A 1 531 ? -16.208 -30.122 -4.637 1.00 90.44 531 VAL A N 1
ATOM 4119 C CA . VAL A 1 531 ? -16.443 -30.444 -3.230 1.00 90.44 531 VAL A CA 1
ATOM 4120 C C . VAL A 1 531 ? -17.291 -29.358 -2.576 1.00 90.44 531 VAL A C 1
ATOM 4122 O O . VAL A 1 531 ? -18.313 -29.662 -1.966 1.00 90.44 531 VAL A O 1
ATOM 4125 N N . GLU A 1 532 ? -16.920 -28.092 -2.757 1.00 87.94 532 GLU A N 1
ATOM 4126 C CA . GLU A 1 532 ? -17.533 -26.988 -2.019 1.00 87.94 532 GLU A CA 1
ATOM 4127 C C . GLU A 1 532 ? -18.901 -26.552 -2.568 1.00 87.94 532 GLU A C 1
ATOM 4129 O O . GLU A 1 532 ? -19.794 -26.194 -1.802 1.00 87.94 532 GLU A O 1
ATOM 4134 N N . ARG A 1 533 ? -19.091 -26.572 -3.891 1.00 91.06 533 ARG A N 1
ATOM 4135 C CA . ARG A 1 533 ? -20.305 -26.057 -4.553 1.00 91.06 533 ARG A CA 1
ATOM 4136 C C . ARG A 1 533 ? -21.168 -27.135 -5.194 1.00 91.06 533 ARG A C 1
ATOM 4138 O O . ARG A 1 533 ? -22.360 -26.909 -5.387 1.00 91.06 533 ARG A O 1
ATOM 4145 N N . CYS A 1 534 ? -20.604 -28.297 -5.522 1.00 87.12 534 CYS A N 1
ATOM 4146 C CA . CYS A 1 534 ? -21.341 -29.372 -6.197 1.00 87.12 534 CYS A CA 1
ATOM 4147 C C . CYS A 1 534 ? -21.631 -30.583 -5.295 1.00 87.12 534 CYS A C 1
ATOM 4149 O O . CYS A 1 534 ? -22.215 -31.556 -5.769 1.00 87.12 534 CYS A O 1
ATOM 4151 N N . GLY A 1 535 ? -21.251 -30.534 -4.012 1.00 85.81 535 GLY A N 1
ATOM 4152 C CA . GLY A 1 535 ? -21.582 -31.559 -3.017 1.00 85.81 535 GLY A CA 1
ATOM 4153 C C . GLY A 1 535 ? -20.851 -32.892 -3.199 1.00 85.81 535 GLY A C 1
ATOM 4154 O O . GLY A 1 535 ? -21.298 -33.912 -2.672 1.00 85.81 535 GLY A O 1
ATOM 4155 N N . TYR A 1 536 ? -19.747 -32.915 -3.949 1.00 87.81 536 TYR A N 1
ATOM 4156 C CA . TYR A 1 536 ? -18.908 -34.108 -4.060 1.00 87.81 536 TYR A CA 1
ATOM 4157 C C . TYR A 1 536 ? -18.104 -34.297 -2.769 1.00 87.81 536 TYR A C 1
ATOM 4159 O O . TYR A 1 536 ? -17.659 -33.333 -2.155 1.00 87.81 536 TYR A O 1
ATOM 4167 N N . ASN A 1 537 ? -17.827 -35.540 -2.374 1.00 87.25 537 ASN A N 1
ATOM 4168 C CA . ASN A 1 537 ? -16.730 -35.770 -1.431 1.00 87.25 537 ASN A CA 1
ATOM 4169 C C . ASN A 1 537 ? -15.380 -35.726 -2.174 1.00 87.25 537 ASN A C 1
ATOM 4171 O O . ASN A 1 537 ? -15.322 -35.919 -3.391 1.00 87.25 537 ASN A O 1
ATOM 4175 N N . ALA A 1 538 ? -14.289 -35.481 -1.444 1.00 81.38 538 ALA A N 1
ATOM 4176 C CA . ALA A 1 538 ? -12.965 -35.277 -2.034 1.00 81.38 538 ALA A CA 1
ATOM 4177 C C . ALA A 1 538 ? -12.488 -36.465 -2.890 1.00 81.38 538 ALA A C 1
ATOM 4179 O O . ALA A 1 538 ? -11.963 -36.263 -3.985 1.00 81.38 538 ALA A O 1
ATOM 4180 N N . LEU A 1 539 ? -12.715 -37.704 -2.436 1.00 84.88 539 LEU A N 1
ATOM 4181 C CA . LEU A 1 539 ? -12.310 -38.906 -3.169 1.00 84.88 539 LEU A CA 1
ATOM 4182 C C . LEU A 1 539 ? -13.087 -39.046 -4.486 1.00 84.88 539 LEU A C 1
ATOM 4184 O O . LEU A 1 539 ? -12.489 -39.286 -5.536 1.00 84.88 539 LEU A O 1
ATOM 4188 N N . ASP A 1 540 ? -14.403 -38.849 -4.447 1.00 88.19 540 ASP A N 1
ATOM 4189 C CA . ASP A 1 540 ? -15.261 -38.926 -5.626 1.00 88.19 540 ASP A CA 1
ATOM 4190 C C . ASP A 1 540 ? -14.964 -37.795 -6.609 1.00 88.19 540 ASP A C 1
ATOM 4192 O O . ASP A 1 540 ? -14.887 -38.051 -7.808 1.00 88.19 540 ASP A O 1
ATOM 4196 N N . ALA A 1 541 ? -14.707 -36.573 -6.135 1.00 90.25 541 ALA A N 1
ATOM 4197 C CA . ALA A 1 541 ? -14.305 -35.451 -6.983 1.00 90.25 541 ALA A CA 1
ATOM 4198 C C . ALA A 1 541 ? -12.950 -35.702 -7.670 1.00 90.25 541 ALA A C 1
ATOM 4200 O O . ALA A 1 541 ? -12.816 -35.473 -8.875 1.00 90.25 541 ALA A O 1
ATOM 4201 N N . ILE A 1 542 ? -11.957 -36.234 -6.944 1.00 90.31 542 ILE A N 1
ATOM 4202 C CA . ILE A 1 542 ? -10.645 -36.602 -7.506 1.00 90.31 542 ILE A CA 1
ATOM 4203 C C . ILE A 1 542 ? -10.795 -37.700 -8.560 1.00 90.31 542 ILE A C 1
ATOM 4205 O O . ILE A 1 542 ? -10.215 -37.599 -9.645 1.00 90.31 542 ILE A O 1
ATOM 4209 N N . ASN A 1 543 ? -11.584 -38.735 -8.267 1.00 90.38 543 ASN A N 1
ATOM 4210 C CA . ASN A 1 543 ? -11.837 -39.832 -9.197 1.00 90.38 543 ASN A CA 1
ATOM 4211 C C . ASN A 1 543 ? -12.616 -39.358 -10.428 1.00 90.38 543 ASN A C 1
ATOM 4213 O O . ASN A 1 543 ? -12.303 -39.760 -11.550 1.00 90.38 543 ASN A O 1
ATOM 4217 N N . HIS A 1 544 ? -13.591 -38.468 -10.238 1.00 91.88 544 HIS A N 1
ATOM 4218 C CA . HIS A 1 544 ? -14.377 -37.878 -11.315 1.00 91.88 544 HIS A CA 1
ATOM 4219 C C . HIS A 1 544 ? -13.494 -37.030 -12.242 1.00 91.88 544 HIS A C 1
ATOM 4221 O O . HIS A 1 544 ? -13.515 -37.228 -13.458 1.00 91.88 544 HIS A O 1
ATOM 4227 N N . PHE A 1 545 ? -12.627 -36.181 -11.680 1.00 94.25 545 PHE A N 1
ATOM 4228 C CA . PHE A 1 545 ? -11.633 -35.433 -12.451 1.00 94.25 545 PHE A CA 1
ATOM 4229 C C . PHE A 1 545 ? -10.665 -36.363 -13.199 1.00 94.25 545 PHE A C 1
ATOM 4231 O O . PHE A 1 545 ? -10.416 -36.171 -14.387 1.00 94.25 545 PHE A O 1
ATOM 4238 N N . ALA A 1 546 ? -10.135 -37.396 -12.536 1.00 91.19 546 ALA A N 1
ATOM 4239 C CA . ALA A 1 546 ? -9.190 -38.333 -13.145 1.00 91.19 546 ALA A CA 1
ATOM 4240 C C . ALA A 1 546 ? -9.810 -39.167 -14.280 1.00 91.19 546 ALA A C 1
ATOM 4242 O O . ALA A 1 546 ? -9.104 -39.519 -15.228 1.00 91.19 546 ALA A O 1
ATOM 4243 N N . LYS A 1 547 ? -11.116 -39.457 -14.200 1.00 92.94 547 LYS A N 1
ATOM 4244 C CA . LYS A 1 547 ? -11.876 -40.119 -15.265 1.00 92.94 547 LYS A CA 1
ATOM 4245 C C . LYS A 1 547 ? -12.036 -39.208 -16.484 1.00 92.94 547 LYS A C 1
ATOM 4247 O O . LYS A 1 547 ? -11.796 -39.664 -17.596 1.00 92.94 547 LYS A O 1
ATOM 4252 N N . ALA A 1 548 ? -12.393 -37.941 -16.271 1.00 92.25 548 ALA A N 1
ATOM 4253 C CA . ALA A 1 548 ? -12.633 -36.976 -17.347 1.00 92.25 548 ALA A CA 1
ATOM 4254 C C . ALA A 1 548 ? -11.345 -36.412 -17.981 1.00 92.25 548 ALA A C 1
ATOM 4256 O O . ALA A 1 548 ? -11.313 -36.073 -19.165 1.00 92.25 548 ALA A O 1
ATOM 4257 N N . ARG A 1 549 ? -10.258 -36.313 -17.205 1.00 93.06 549 ARG A N 1
ATOM 4258 C CA . ARG A 1 549 ? -8.922 -35.899 -17.653 1.00 93.06 549 ARG A CA 1
ATOM 4259 C C . ARG A 1 549 ? -7.919 -37.021 -17.350 1.00 93.06 549 ARG A C 1
ATOM 4261 O O . ARG A 1 549 ? -7.275 -36.996 -16.295 1.00 93.06 549 ARG A O 1
ATOM 4268 N N . PRO A 1 550 ? -7.740 -37.991 -18.271 1.00 81.31 550 PRO A N 1
ATOM 4269 C CA . PRO A 1 550 ? -6.851 -39.131 -18.068 1.00 81.31 550 PRO A CA 1
ATOM 4270 C C . PRO A 1 550 ? -5.450 -38.657 -17.696 1.00 81.31 550 PRO A C 1
ATOM 4272 O O . PRO A 1 550 ? -4.905 -37.797 -18.386 1.00 81.31 550 PRO A O 1
ATOM 4275 N N . ASN A 1 551 ? -4.886 -39.234 -16.627 1.00 82.88 551 ASN A N 1
ATOM 4276 C CA . ASN A 1 551 ? -3.707 -38.818 -15.844 1.00 82.88 551 ASN A CA 1
ATOM 4277 C C . ASN A 1 551 ? -4.017 -38.107 -14.516 1.00 82.88 551 ASN A C 1
ATOM 4279 O O . ASN A 1 551 ? -3.162 -38.151 -13.630 1.00 82.88 551 ASN A O 1
ATOM 4283 N N . GLY A 1 552 ? -5.189 -37.477 -14.385 1.00 87.81 552 GLY A N 1
ATOM 4284 C CA . GLY A 1 552 ? -5.651 -36.808 -13.169 1.00 87.81 552 GLY A CA 1
ATOM 4285 C C . GLY A 1 552 ? -4.627 -35.860 -12.534 1.00 87.81 552 GLY A C 1
ATOM 4286 O O . GLY A 1 552 ? -3.763 -35.278 -13.198 1.00 87.81 552 GLY A O 1
ATOM 4287 N N . ILE A 1 553 ? -4.722 -35.716 -11.214 1.00 88.25 553 ILE A N 1
ATOM 4288 C CA . ILE A 1 553 ? -3.727 -35.014 -10.401 1.00 88.25 553 ILE A CA 1
ATOM 4289 C C . ILE A 1 553 ? -2.582 -36.000 -10.115 1.00 88.25 553 ILE A C 1
ATOM 4291 O O . ILE A 1 553 ? -2.730 -36.936 -9.329 1.00 88.25 553 ILE A O 1
ATOM 4295 N N . LYS A 1 554 ? -1.438 -35.821 -10.784 1.00 82.75 554 LYS A N 1
ATOM 4296 C CA . LYS A 1 554 ? -0.266 -36.711 -10.694 1.00 82.75 554 LYS A CA 1
ATOM 4297 C C . LYS A 1 554 ? 0.564 -36.488 -9.438 1.00 82.75 554 LYS A C 1
ATOM 4299 O O . LYS A 1 554 ? 1.107 -37.436 -8.879 1.00 82.75 554 LYS A O 1
ATOM 4304 N N . HIS A 1 555 ? 0.747 -35.230 -9.058 1.00 78.50 555 HIS A N 1
ATOM 4305 C CA . HIS A 1 555 ? 1.642 -34.874 -7.969 1.00 78.50 555 HIS A CA 1
ATOM 4306 C C . HIS A 1 555 ? 0.974 -35.147 -6.621 1.00 78.50 555 HIS A C 1
ATOM 4308 O O . HIS A 1 555 ? -0.097 -34.612 -6.341 1.00 78.50 555 HIS A O 1
ATOM 4314 N N . ALA A 1 556 ? 1.632 -35.968 -5.794 1.00 74.31 556 ALA A N 1
ATOM 4315 C CA . ALA A 1 556 ? 1.121 -36.393 -4.491 1.00 74.31 556 ALA A CA 1
ATOM 4316 C C . ALA A 1 556 ? 0.736 -35.198 -3.612 1.00 74.31 556 ALA A C 1
ATOM 4318 O O . ALA A 1 556 ? -0.403 -35.137 -3.180 1.00 74.31 556 ALA A O 1
ATOM 4319 N N . HIS A 1 557 ? 1.589 -34.173 -3.526 1.00 72.62 557 HIS A N 1
ATOM 4320 C CA . HIS A 1 557 ? 1.335 -32.981 -2.710 1.00 72.62 557 HIS A CA 1
ATOM 4321 C C . HIS A 1 557 ? 0.045 -32.212 -3.062 1.00 72.62 557 HIS A C 1
ATOM 4323 O O . HIS A 1 557 ? -0.538 -31.587 -2.185 1.00 72.62 557 HIS A O 1
ATOM 4329 N N . PHE A 1 558 ? -0.447 -32.271 -4.309 1.00 78.75 558 PHE A N 1
ATOM 4330 C CA . PHE A 1 558 ? -1.760 -31.703 -4.648 1.00 78.75 558 PHE A CA 1
ATOM 4331 C C . PHE A 1 558 ? -2.908 -32.596 -4.162 1.00 78.75 558 PHE A C 1
ATOM 4333 O O . PHE A 1 558 ? -3.925 -32.088 -3.715 1.00 78.75 558 PHE A O 1
ATOM 4340 N N . ARG A 1 559 ? -2.767 -33.924 -4.234 1.00 79.50 559 ARG A N 1
ATOM 4341 C CA . ARG A 1 559 ? -3.792 -34.852 -3.730 1.00 79.50 559 ARG A CA 1
ATOM 4342 C C . ARG A 1 559 ? -3.836 -34.860 -2.209 1.00 79.50 559 ARG A C 1
ATOM 4344 O O . ARG A 1 559 ? -4.917 -34.842 -1.647 1.00 79.50 559 ARG A O 1
ATOM 4351 N N . ASP A 1 560 ? -2.679 -34.854 -1.562 1.00 76.19 560 ASP A N 1
ATOM 4352 C CA . ASP A 1 560 ? -2.565 -34.917 -0.107 1.00 76.19 560 ASP A CA 1
ATOM 4353 C C . ASP A 1 560 ? -3.227 -33.687 0.528 1.00 76.19 560 ASP A C 1
ATOM 4355 O O . ASP A 1 560 ? -3.964 -33.811 1.504 1.00 76.19 560 ASP A O 1
ATOM 4359 N N . ARG A 1 561 ? -3.086 -32.513 -0.107 1.00 76.81 561 ARG A N 1
ATOM 4360 C CA . ARG A 1 561 ? -3.790 -31.294 0.305 1.00 76.81 561 ARG A CA 1
ATOM 4361 C C . ARG A 1 561 ? -5.315 -31.386 0.142 1.00 76.81 561 ARG A C 1
ATOM 4363 O O . ARG A 1 561 ? -6.019 -30.783 0.938 1.00 76.81 561 ARG A O 1
ATOM 4370 N N . LEU A 1 562 ? -5.828 -32.158 -0.820 1.00 77.44 562 LEU A N 1
ATOM 4371 C CA . LEU A 1 562 ? -7.274 -32.378 -0.998 1.00 77.44 562 LEU A CA 1
ATOM 4372 C C . LEU A 1 562 ? -7.879 -33.349 0.036 1.00 77.44 562 LEU A C 1
ATOM 4374 O O . LEU A 1 562 ? -9.097 -33.369 0.191 1.00 77.44 562 LEU A O 1
ATOM 4378 N N . TYR A 1 563 ? -7.057 -34.157 0.721 1.00 66.69 563 TYR A N 1
ATOM 4379 C CA . TYR A 1 563 ? -7.495 -35.119 1.748 1.00 66.69 563 TYR A CA 1
ATOM 4380 C C . TYR A 1 563 ? -7.234 -34.666 3.186 1.00 66.69 563 TYR A C 1
ATOM 4382 O O . TYR A 1 563 ? -7.692 -35.328 4.118 1.00 66.69 563 TYR A O 1
ATOM 4390 N N . ALA A 1 564 ? -6.491 -33.578 3.386 1.00 53.69 564 ALA A N 1
ATOM 4391 C CA . ALA A 1 564 ? -6.272 -33.027 4.715 1.00 53.69 564 ALA A CA 1
ATOM 4392 C C . ALA A 1 564 ? -7.630 -32.610 5.326 1.00 53.69 564 ALA A C 1
ATOM 4394 O O . ALA A 1 564 ? -8.356 -31.845 4.685 1.00 53.69 564 ALA A O 1
ATOM 4395 N N . PRO A 1 565 ? -8.006 -33.104 6.524 1.00 37.72 565 PRO A N 1
ATOM 4396 C CA . PRO A 1 565 ? -9.220 -32.660 7.195 1.00 37.72 565 PRO A CA 1
ATOM 4397 C C . PRO A 1 565 ? -9.136 -31.155 7.453 1.00 37.72 565 PRO A C 1
ATOM 4399 O O . PRO A 1 565 ? -8.131 -30.676 7.976 1.00 37.72 565 PRO A O 1
ATOM 4402 N N . ALA A 1 566 ? -10.190 -30.418 7.104 1.00 42.94 566 ALA A N 1
ATOM 4403 C CA . ALA A 1 566 ? -10.381 -29.068 7.612 1.00 42.94 566 ALA A CA 1
ATOM 4404 C C . ALA A 1 566 ? -10.531 -29.168 9.140 1.00 42.94 566 ALA A C 1
ATOM 4406 O O . ALA A 1 566 ? -11.540 -29.683 9.627 1.00 42.94 566 ALA A O 1
ATOM 4407 N N . GLU A 1 567 ? -9.523 -28.756 9.910 1.00 31.17 567 GLU A N 1
ATOM 4408 C CA . GLU A 1 567 ? -9.669 -28.673 11.361 1.00 31.17 567 GLU A CA 1
ATOM 4409 C C . GLU A 1 567 ? -10.636 -27.530 11.726 1.00 31.17 567 GLU A C 1
ATOM 4411 O O . GLU A 1 567 ? -10.289 -26.356 11.710 1.00 31.17 567 GLU A O 1
ATOM 4416 N N . GLN A 1 568 ? -11.856 -27.978 12.054 1.00 28.92 568 GLN A N 1
ATOM 4417 C CA . GLN A 1 568 ? -12.842 -27.486 13.032 1.00 28.92 568 GLN A CA 1
ATOM 4418 C C . GLN A 1 568 ? -13.787 -26.320 12.658 1.00 28.92 568 GLN A C 1
ATOM 4420 O O . GLN A 1 568 ? -13.529 -25.137 12.838 1.00 28.92 568 GLN A O 1
ATOM 4425 N N . THR A 1 569 ? -14.956 -26.773 12.194 1.00 35.22 569 THR A N 1
ATOM 4426 C CA . THR A 1 569 ? -16.234 -26.158 11.784 1.00 35.22 569 THR A CA 1
ATOM 4427 C C . THR A 1 569 ? -17.198 -25.893 12.974 1.00 35.22 569 THR A C 1
ATOM 4429 O O . THR A 1 569 ? -16.929 -26.335 14.090 1.00 35.22 569 THR A O 1
ATOM 4432 N N . PRO A 1 570 ? -18.385 -25.276 12.759 1.00 35.78 570 PRO A N 1
ATOM 4433 C CA . PRO A 1 570 ? -19.555 -26.144 12.587 1.00 35.78 570 PRO A CA 1
ATOM 4434 C C . PRO A 1 570 ? -20.511 -25.645 11.500 1.00 35.78 570 PRO A C 1
ATOM 4436 O O . PRO A 1 570 ? -21.235 -24.674 11.683 1.00 35.78 570 PRO A O 1
ATOM 4439 N N . LEU A 1 571 ? -20.619 -26.401 10.413 1.00 25.75 571 LEU A N 1
ATOM 4440 C CA . LEU A 1 571 ? -21.899 -26.605 9.746 1.00 25.75 571 LEU A CA 1
ATOM 4441 C C . LEU A 1 571 ? -21.962 -28.082 9.364 1.00 25.75 571 LEU A C 1
ATOM 4443 O O . LEU A 1 571 ? -21.026 -28.601 8.763 1.00 25.75 571 LEU A O 1
ATOM 4447 N N . LEU A 1 572 ? -23.091 -28.706 9.706 1.00 28.97 572 LEU A N 1
ATOM 4448 C CA . LEU A 1 572 ? -23.488 -30.100 9.473 1.00 28.97 572 LEU A CA 1
ATOM 4449 C C . LEU A 1 572 ? -23.198 -31.072 10.630 1.00 28.97 572 LEU A C 1
ATOM 4451 O O . LEU A 1 572 ? -22.304 -31.913 10.584 1.00 28.97 572 LEU A O 1
ATOM 4455 N N . ALA A 1 573 ? -24.069 -30.992 11.642 1.00 27.86 573 ALA A N 1
ATOM 4456 C CA . ALA A 1 573 ? -24.597 -32.199 12.265 1.00 27.86 573 ALA A CA 1
ATOM 4457 C C . ALA A 1 573 ? -25.567 -32.886 11.281 1.00 27.86 573 ALA A C 1
ATOM 4459 O O . ALA A 1 573 ? -26.314 -32.225 10.558 1.00 27.86 573 ALA A O 1
ATOM 4460 N N . ASP A 1 574 ? -25.462 -34.209 11.255 1.00 29.41 574 ASP A N 1
ATOM 4461 C CA . ASP A 1 574 ? -26.119 -35.190 10.391 1.00 29.41 574 ASP A CA 1
ATOM 4462 C C . ASP A 1 574 ? -27.655 -35.180 10.532 1.00 29.41 574 ASP A C 1
ATOM 4464 O O . ASP A 1 574 ? -28.166 -35.032 11.638 1.00 29.41 574 ASP A O 1
ATOM 4468 N N . ASP A 1 575 ? -28.372 -35.355 9.416 1.00 28.06 575 ASP A N 1
ATOM 4469 C CA . ASP A 1 575 ? -29.412 -36.391 9.291 1.00 28.06 575 ASP A CA 1
ATOM 4470 C C . ASP A 1 575 ? -29.995 -36.438 7.859 1.00 28.06 575 ASP A C 1
ATOM 4472 O O . ASP A 1 575 ? -30.689 -35.549 7.364 1.00 28.06 575 ASP A O 1
ATOM 4476 N N . ARG A 1 576 ? -29.683 -37.540 7.173 1.00 23.14 576 ARG A N 1
ATOM 4477 C CA . ARG A 1 576 ? -30.242 -38.023 5.892 1.00 23.14 576 ARG A CA 1
ATOM 4478 C C . ARG A 1 576 ? -31.673 -38.600 6.078 1.00 23.14 576 ARG A C 1
ATOM 4480 O O . ARG A 1 576 ? -32.085 -38.821 7.210 1.00 23.14 576 ARG A O 1
ATOM 4487 N N . PRO A 1 577 ? -32.330 -39.183 5.044 1.00 45.09 577 PRO A N 1
ATOM 4488 C CA . PRO A 1 577 ? -32.550 -38.785 3.636 1.00 45.09 577 PRO A CA 1
ATOM 4489 C C . PRO A 1 577 ? -34.023 -39.036 3.183 1.00 45.09 577 PRO A C 1
ATOM 4491 O O . PRO A 1 577 ? -34.779 -39.673 3.913 1.00 45.09 577 PRO A O 1
ATOM 4494 N N . ARG A 1 578 ? -34.395 -38.685 1.930 1.00 22.69 578 ARG A N 1
ATOM 4495 C CA . ARG A 1 578 ? -35.108 -39.556 0.935 1.00 22.69 578 ARG A CA 1
ATOM 4496 C C . ARG A 1 578 ? -35.792 -38.755 -0.190 1.00 22.69 578 ARG A C 1
ATOM 4498 O O . ARG A 1 578 ? -36.678 -37.963 0.084 1.00 22.69 578 ARG A O 1
ATOM 4505 N N . SER A 1 579 ? -35.327 -38.959 -1.435 1.00 24.78 579 SER A N 1
ATOM 4506 C CA . SER A 1 579 ? -36.038 -39.564 -2.597 1.00 24.78 579 SER A CA 1
ATOM 4507 C C . SER A 1 579 ? -37.161 -38.696 -3.190 1.00 24.78 579 SER A C 1
ATOM 4509 O O . SER A 1 579 ? -38.002 -38.227 -2.442 1.00 24.78 579 SER A O 1
ATOM 4511 N N . VAL A 1 580 ? -37.259 -38.437 -4.498 1.00 25.42 580 VAL A N 1
ATOM 4512 C CA . VAL A 1 580 ? -37.670 -39.309 -5.632 1.00 25.42 580 VAL A CA 1
ATOM 4513 C C . VAL A 1 580 ? -37.495 -38.403 -6.891 1.00 25.42 580 VAL A C 1
ATOM 4515 O O . VAL A 1 580 ? -37.745 -37.208 -6.768 1.00 25.42 580 VAL A O 1
ATOM 4518 N N . ARG A 1 581 ? -36.815 -38.810 -7.987 1.00 23.84 581 ARG A N 1
ATOM 4519 C CA . ARG A 1 581 ? -37.381 -39.252 -9.306 1.00 23.84 581 ARG A CA 1
ATOM 4520 C C . ARG A 1 581 ? -38.624 -38.444 -9.751 1.00 23.84 581 ARG A C 1
ATOM 4522 O O . ARG A 1 581 ? -39.464 -38.154 -8.917 1.00 23.84 581 ARG A O 1
ATOM 4529 N N . SER A 1 582 ? -38.881 -38.063 -10.993 1.00 24.25 582 SER A N 1
ATOM 4530 C CA . SER A 1 582 ? -38.498 -38.424 -12.372 1.00 24.25 582 SER A CA 1
ATOM 4531 C C . SER A 1 582 ? -38.979 -37.226 -13.231 1.00 24.25 582 SER A C 1
ATOM 4533 O O . SER A 1 582 ? -39.891 -36.520 -12.801 1.00 24.25 582 SER A O 1
ATOM 4535 N N . ASP A 1 583 ? -38.294 -36.786 -14.283 1.00 26.83 583 ASP A N 1
ATOM 4536 C CA . ASP A 1 583 ? -38.283 -37.337 -15.651 1.00 26.83 583 ASP A CA 1
ATOM 4537 C C . ASP A 1 583 ? -39.645 -37.803 -16.200 1.00 26.83 583 ASP A C 1
ATOM 4539 O O . ASP A 1 583 ? -40.468 -38.360 -15.466 1.00 26.83 583 ASP A O 1
ATOM 4543 N N . ASP A 1 584 ? -39.772 -37.577 -17.511 1.00 26.80 584 ASP A N 1
ATOM 4544 C CA . ASP A 1 584 ? -40.774 -38.037 -18.481 1.00 26.80 584 ASP A CA 1
ATOM 4545 C C . ASP A 1 584 ? -41.901 -37.021 -18.785 1.00 26.80 584 ASP A C 1
ATOM 4547 O O . ASP A 1 584 ? -42.525 -36.459 -17.887 1.00 26.80 584 ASP A O 1
ATOM 4551 N N . ASP A 1 585 ? -42.308 -36.764 -20.026 1.00 26.34 585 ASP A N 1
ATOM 4552 C CA . ASP A 1 585 ? -41.793 -37.099 -21.358 1.00 26.34 585 ASP A CA 1
ATOM 4553 C C . ASP A 1 585 ? -42.748 -36.446 -22.384 1.00 26.34 585 ASP A C 1
ATOM 4555 O O . ASP A 1 585 ? -43.922 -36.192 -22.095 1.00 26.34 585 ASP A O 1
ATOM 4559 N N . ASP A 1 586 ? -42.204 -36.248 -23.581 1.00 26.14 586 ASP A N 1
ATOM 4560 C CA . ASP A 1 586 ? -42.806 -36.517 -24.892 1.00 26.14 586 ASP A CA 1
ATOM 4561 C C . ASP A 1 586 ? -43.928 -35.668 -25.537 1.00 26.14 586 ASP A C 1
ATOM 4563 O O . ASP A 1 586 ? -45.075 -35.573 -25.103 1.00 26.14 586 ASP A O 1
ATOM 4567 N N . ASP A 1 587 ? -43.534 -35.217 -26.739 1.00 26.20 587 ASP A N 1
ATOM 4568 C CA . ASP A 1 587 ? -44.164 -35.457 -28.045 1.00 26.20 587 ASP A CA 1
ATOM 4569 C C . ASP A 1 587 ? -45.481 -34.763 -28.421 1.00 26.20 587 ASP A C 1
ATOM 4571 O O . ASP A 1 587 ? -46.562 -35.053 -27.917 1.00 26.20 587 ASP A O 1
ATOM 4575 N N . ASN A 1 588 ? -45.458 -33.976 -29.503 1.00 24.91 588 ASN A N 1
ATOM 4576 C CA . ASN A 1 588 ? -45.423 -34.475 -30.894 1.00 24.91 588 ASN A CA 1
ATOM 4577 C C . ASN A 1 588 ? -45.969 -33.417 -31.877 1.00 24.91 588 ASN A C 1
ATOM 4579 O O . ASN A 1 588 ? -47.001 -32.813 -31.604 1.00 24.91 588 ASN A O 1
ATOM 4583 N N . GLN A 1 589 ? -45.300 -33.315 -33.038 1.00 25.34 589 GLN A N 1
ATOM 4584 C CA . GLN A 1 589 ? -45.816 -33.142 -34.420 1.00 25.34 589 GLN A CA 1
ATOM 4585 C C . GLN A 1 589 ? -46.910 -32.096 -34.748 1.00 25.34 589 GLN A C 1
ATOM 4587 O O . GLN A 1 589 ? -47.857 -31.872 -34.016 1.00 25.34 589 GLN A O 1
ATOM 4592 N N . ASP A 1 590 ? -47.038 -31.540 -35.951 1.00 24.95 590 ASP A N 1
ATOM 4593 C CA . ASP A 1 590 ? -46.200 -31.262 -37.118 1.00 24.95 590 ASP A CA 1
ATOM 4594 C C . ASP A 1 590 ? -47.117 -30.492 -38.108 1.00 24.95 590 ASP A C 1
ATOM 4596 O O . ASP A 1 590 ? -48.333 -30.679 -38.124 1.00 24.95 590 ASP A O 1
ATOM 4600 N N . HIS A 1 591 ? -46.517 -29.653 -38.953 1.00 26.89 591 HIS A N 1
ATOM 4601 C CA . HIS A 1 591 ? -46.983 -29.206 -40.277 1.00 26.89 591 HIS A CA 1
ATOM 4602 C C . HIS A 1 591 ? -48.397 -28.590 -40.488 1.00 26.89 591 HIS A C 1
ATOM 4604 O O . HIS A 1 591 ? -49.382 -29.271 -40.756 1.00 26.89 591 HIS A O 1
ATOM 4610 N N . SER A 1 592 ? -48.454 -27.271 -40.741 1.00 24.62 592 SER A N 1
ATOM 4611 C CA . SER A 1 592 ? -48.290 -26.680 -42.097 1.00 24.62 592 SER A CA 1
ATOM 4612 C C . SER A 1 592 ? -49.103 -25.394 -42.384 1.00 24.62 592 SER A C 1
ATOM 4614 O O . SER A 1 592 ? -50.315 -25.340 -42.231 1.00 24.62 592 SER A O 1
ATOM 4616 N N . ARG A 1 593 ? -48.374 -24.414 -42.952 1.00 25.73 593 ARG A N 1
ATOM 4617 C CA . ARG A 1 593 ? -48.726 -23.440 -44.018 1.00 25.73 593 ARG A CA 1
ATOM 4618 C C . ARG A 1 593 ? -49.833 -22.384 -43.812 1.00 25.73 593 ARG A C 1
ATOM 4620 O O . ARG A 1 593 ? -51.017 -22.689 -43.826 1.00 25.73 593 ARG A O 1
ATOM 4627 N N . GLY A 1 594 ? -49.414 -21.115 -43.946 1.00 24.67 594 GLY A N 1
ATOM 4628 C CA . GLY A 1 594 ? -50.191 -20.065 -44.631 1.00 24.67 594 GLY A CA 1
ATOM 4629 C C . GLY A 1 594 ? -50.195 -18.682 -43.968 1.00 24.67 594 GLY A C 1
ATOM 4630 O O . GLY A 1 594 ? -51.079 -18.382 -43.179 1.00 24.67 594 GLY A O 1
ATOM 4631 N N . THR A 1 595 ? -49.235 -17.831 -44.335 1.00 24.89 595 THR A N 1
ATOM 4632 C CA . THR A 1 595 ? -49.192 -16.354 -44.184 1.00 24.89 595 THR A CA 1
ATOM 4633 C C . THR A 1 595 ? -50.400 -15.638 -44.843 1.00 24.89 595 THR A C 1
ATOM 4635 O O . THR A 1 595 ? -51.092 -16.292 -45.624 1.00 24.89 595 THR A O 1
ATOM 4638 N N . PRO A 1 596 ? -50.629 -14.302 -44.698 1.00 34.38 596 PRO A N 1
ATOM 4639 C CA . PRO A 1 596 ? -49.944 -13.277 -43.890 1.00 34.38 596 PRO A CA 1
ATOM 4640 C C . PRO A 1 596 ? -50.877 -12.328 -43.077 1.00 34.38 596 PRO A C 1
ATOM 4642 O O . PRO A 1 596 ? -52.095 -12.290 -43.221 1.00 34.38 596 PRO A O 1
ATOM 4645 N N . LEU A 1 597 ? -50.231 -11.510 -42.242 1.00 36.03 597 LEU A N 1
ATOM 4646 C CA . LEU A 1 597 ? -50.732 -10.388 -41.435 1.00 36.03 597 LEU A CA 1
ATOM 4647 C C . LEU A 1 597 ? -51.436 -9.276 -42.235 1.00 36.03 597 LEU A C 1
ATOM 4649 O O . LEU A 1 597 ? -50.833 -8.779 -43.179 1.00 36.03 597 LEU A O 1
ATOM 4653 N N . ILE A 1 598 ? -52.578 -8.760 -41.738 1.00 29.69 598 ILE A N 1
ATOM 4654 C CA . ILE A 1 598 ? -52.945 -7.324 -41.787 1.00 29.69 598 ILE A CA 1
ATOM 4655 C C . ILE A 1 598 ? -53.749 -6.914 -40.525 1.00 29.69 598 ILE A C 1
ATOM 4657 O O . ILE A 1 598 ? -54.831 -7.426 -40.264 1.00 29.69 598 ILE A O 1
ATOM 4661 N N . SER A 1 599 ? -53.215 -5.907 -39.816 1.00 36.56 599 SER A N 1
ATOM 4662 C CA . SER A 1 599 ? -53.882 -4.862 -39.008 1.00 36.56 599 SER A CA 1
ATOM 4663 C C . SER A 1 599 ? -54.784 -5.227 -37.811 1.00 36.56 599 SER A C 1
ATOM 4665 O O . SER A 1 599 ? -55.982 -5.460 -37.962 1.00 36.56 599 SER A O 1
ATOM 4667 N N . SER A 1 600 ? -54.297 -4.928 -36.597 1.00 36.59 600 SER A N 1
ATOM 4668 C CA . SER A 1 600 ? -55.141 -4.267 -35.583 1.00 36.59 600 SER A CA 1
ATOM 4669 C C . SER A 1 600 ? -54.384 -3.206 -34.767 1.00 36.59 600 SER A C 1
ATOM 4671 O O . SER A 1 600 ? -54.340 -3.258 -33.538 1.00 36.59 600 SER A O 1
ATOM 4673 N N . ARG A 1 601 ? -53.847 -2.180 -35.446 1.00 46.94 601 ARG A N 1
ATOM 4674 C CA . ARG A 1 601 ? -53.228 -0.992 -34.813 1.00 46.94 601 ARG A CA 1
ATOM 4675 C C . ARG A 1 601 ? -54.188 -0.129 -33.973 1.00 46.94 601 ARG A C 1
ATOM 4677 O O . ARG A 1 601 ? -53.754 0.828 -33.356 1.00 46.94 601 ARG A O 1
ATOM 4684 N N . VAL A 1 602 ? -55.476 -0.469 -33.910 1.00 46.16 602 VAL A N 1
ATOM 4685 C CA . VAL A 1 602 ? -56.470 0.224 -33.066 1.00 46.16 602 VAL A CA 1
ATOM 4686 C C . VAL A 1 602 ? -56.792 -0.570 -31.790 1.00 46.16 602 VAL A C 1
ATOM 4688 O O . VAL A 1 602 ? -57.198 0.010 -30.786 1.00 46.16 602 VAL A O 1
ATOM 4691 N N . ARG A 1 603 ? -56.544 -1.890 -31.777 1.00 39.62 603 ARG A N 1
ATOM 4692 C CA . ARG A 1 603 ? -56.769 -2.737 -30.593 1.00 39.62 603 ARG A CA 1
ATOM 4693 C C . ARG A 1 603 ? -55.632 -2.594 -29.578 1.00 39.62 603 ARG A C 1
ATOM 4695 O O . ARG A 1 603 ? -55.893 -2.549 -28.383 1.00 39.62 603 ARG A O 1
ATOM 4702 N N . GLU A 1 604 ? -54.394 -2.455 -30.049 1.00 46.97 604 GLU A N 1
ATOM 4703 C CA . GLU A 1 604 ? -53.209 -2.315 -29.191 1.00 46.97 604 GLU A CA 1
ATOM 4704 C C . GLU A 1 604 ? -53.128 -0.959 -28.493 1.00 46.97 604 GLU A C 1
ATOM 4706 O O . GLU A 1 604 ? -52.774 -0.922 -27.324 1.00 46.97 604 GLU A O 1
ATOM 4711 N N . THR A 1 605 ? -53.533 0.146 -29.125 1.00 54.88 605 THR A N 1
ATOM 4712 C CA . THR A 1 605 ? -53.512 1.460 -28.456 1.00 54.88 605 THR A CA 1
ATOM 4713 C C . THR A 1 605 ? -54.575 1.553 -27.361 1.00 54.88 605 THR A C 1
ATOM 4715 O O . THR A 1 605 ? -54.322 2.117 -26.299 1.00 54.88 605 THR A O 1
ATOM 4718 N N . ALA A 1 606 ? -55.744 0.940 -27.574 1.00 47.97 606 ALA A N 1
ATOM 4719 C CA . ALA A 1 606 ? -56.780 0.847 -26.551 1.00 47.97 606 ALA A CA 1
ATOM 4720 C C . ALA A 1 606 ? -56.347 -0.062 -25.390 1.00 47.97 606 ALA A C 1
ATOM 4722 O O . ALA A 1 606 ? -56.539 0.309 -24.237 1.00 47.97 606 ALA A O 1
ATOM 4723 N N . ILE A 1 607 ? -55.703 -1.202 -25.676 1.00 56.66 607 ILE A N 1
ATOM 4724 C CA . ILE A 1 607 ? -55.154 -2.099 -24.646 1.00 56.66 607 ILE A CA 1
ATOM 4725 C C . ILE A 1 607 ? -53.982 -1.443 -23.912 1.00 56.66 607 ILE A C 1
ATOM 4727 O O . ILE A 1 607 ? -53.887 -1.598 -22.704 1.00 56.66 607 ILE A O 1
ATOM 4731 N N . PHE A 1 608 ? -53.131 -0.672 -24.592 1.00 57.78 608 PHE A N 1
ATOM 4732 C CA . PHE A 1 608 ? -51.990 0.003 -23.977 1.00 57.78 608 PHE A CA 1
ATOM 4733 C C . PHE A 1 608 ? -52.442 1.129 -23.048 1.00 57.78 608 PHE A C 1
ATOM 4735 O O . PHE A 1 608 ? -51.980 1.187 -21.918 1.00 57.78 608 PHE A O 1
ATOM 4742 N N . ILE A 1 609 ? -53.409 1.962 -23.455 1.00 64.19 609 ILE A N 1
ATOM 4743 C CA . ILE A 1 609 ? -53.981 2.997 -22.576 1.00 64.19 609 ILE A CA 1
ATOM 4744 C C . ILE A 1 609 ? -54.730 2.354 -21.403 1.00 64.19 609 ILE A C 1
ATOM 4746 O O . ILE A 1 609 ? -54.600 2.810 -20.268 1.00 64.19 609 ILE A O 1
ATOM 4750 N N . TRP A 1 610 ? -55.463 1.262 -21.642 1.00 62.59 610 TRP A N 1
ATOM 4751 C CA . TRP A 1 610 ? -56.146 0.532 -20.574 1.00 62.59 610 TRP A CA 1
ATOM 4752 C C . TRP A 1 610 ? -55.157 -0.147 -19.618 1.00 62.59 610 TRP A C 1
ATOM 4754 O O . TRP A 1 610 ? -55.360 -0.096 -18.414 1.00 62.59 610 TRP A O 1
ATOM 4764 N N . ALA A 1 611 ? -54.052 -0.705 -20.117 1.00 60.59 611 ALA A N 1
ATOM 4765 C CA . ALA A 1 611 ? -52.991 -1.308 -19.314 1.00 60.59 611 ALA A CA 1
ATOM 4766 C C . ALA A 1 611 ? -52.192 -0.257 -18.537 1.00 60.59 611 ALA A C 1
ATOM 4768 O O . ALA A 1 611 ? -51.836 -0.508 -17.393 1.00 60.59 611 ALA A O 1
ATOM 4769 N N . LEU A 1 612 ? -51.960 0.934 -19.096 1.00 61.38 612 LEU A N 1
ATOM 4770 C CA . LEU A 1 612 ? -51.278 2.029 -18.398 1.00 61.38 612 LEU A CA 1
ATOM 4771 C C . LEU A 1 612 ? -52.154 2.610 -17.288 1.00 61.38 612 LEU A C 1
ATOM 4773 O O . LEU A 1 612 ? -51.670 2.827 -16.181 1.00 61.38 612 LEU A O 1
ATOM 4777 N N . LEU A 1 613 ? -53.455 2.781 -17.546 1.00 67.81 613 LEU A N 1
ATOM 4778 C CA . LEU A 1 613 ? -54.422 3.19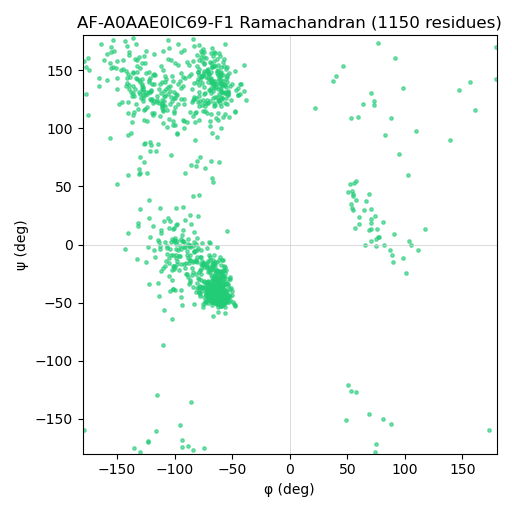3 -16.528 1.00 67.81 613 LEU A CA 1
ATOM 4779 C C . LEU A 1 613 ? -54.649 2.098 -15.482 1.00 67.81 613 LEU A C 1
ATOM 4781 O O . LEU A 1 613 ? -54.742 2.417 -14.303 1.00 67.81 613 LEU A O 1
ATOM 4785 N N . ALA A 1 614 ? -54.673 0.822 -15.872 1.00 68.81 614 ALA A N 1
ATOM 4786 C CA . ALA A 1 614 ? -54.764 -0.301 -14.943 1.00 68.81 614 ALA A CA 1
ATOM 4787 C C . ALA A 1 614 ? -53.485 -0.458 -14.112 1.00 68.81 614 ALA A C 1
ATOM 4789 O O . ALA A 1 614 ? -53.578 -0.738 -12.927 1.00 68.81 614 ALA A O 1
ATOM 4790 N N . THR A 1 615 ? -52.303 -0.211 -14.682 1.00 66.88 615 THR A N 1
ATOM 4791 C CA . THR A 1 615 ? -51.023 -0.263 -13.958 1.00 66.88 615 THR A CA 1
ATOM 4792 C C . THR A 1 615 ? -50.893 0.927 -13.019 1.00 66.88 615 THR A C 1
ATOM 4794 O O . THR A 1 615 ? -50.555 0.738 -11.859 1.00 66.88 615 THR A O 1
ATOM 4797 N N . ALA A 1 616 ? -51.254 2.138 -13.453 1.00 70.81 616 ALA A N 1
ATOM 4798 C CA . ALA A 1 616 ? -51.329 3.293 -12.564 1.00 70.81 616 ALA A CA 1
ATOM 4799 C C . ALA A 1 616 ? -52.372 3.070 -11.459 1.00 70.81 616 ALA A C 1
ATOM 4801 O O . ALA A 1 616 ? -52.102 3.369 -10.302 1.00 70.81 616 ALA A O 1
ATOM 4802 N N . ALA A 1 617 ? -53.522 2.470 -11.779 1.00 68.38 617 ALA A N 1
ATOM 4803 C CA . ALA A 1 617 ? -54.533 2.112 -10.796 1.00 68.38 617 ALA A CA 1
ATOM 4804 C C . ALA A 1 617 ? -54.061 1.003 -9.854 1.00 68.38 617 ALA A C 1
ATOM 4806 O O . ALA A 1 617 ? -54.392 1.096 -8.689 1.00 68.38 617 ALA A O 1
ATOM 4807 N N . VAL A 1 618 ? -53.276 0.011 -10.293 1.00 70.69 618 VAL A N 1
ATOM 4808 C CA . VAL A 1 618 ? -52.686 -1.053 -9.453 1.00 70.69 618 VAL A CA 1
ATOM 4809 C C . VAL A 1 618 ? -51.524 -0.531 -8.620 1.00 70.69 618 VAL A C 1
ATOM 4811 O O . VAL A 1 618 ? -51.353 -0.986 -7.500 1.00 70.69 618 VAL A O 1
ATOM 4814 N N . VAL A 1 619 ? -50.757 0.444 -9.105 1.00 65.88 619 VAL A N 1
ATOM 4815 C CA . VAL A 1 619 ? -49.718 1.121 -8.319 1.00 65.88 619 VAL A CA 1
ATOM 4816 C C . VAL A 1 619 ? -50.366 2.039 -7.292 1.00 65.88 619 VAL A C 1
ATOM 4818 O O . VAL A 1 619 ? -49.969 2.018 -6.139 1.00 65.88 619 VAL A O 1
ATOM 4821 N N . VAL A 1 620 ? -51.419 2.776 -7.651 1.00 71.94 620 VAL A N 1
ATOM 4822 C CA . VAL A 1 620 ? -52.185 3.590 -6.698 1.00 71.94 620 VAL A CA 1
ATOM 4823 C C . VAL A 1 620 ? -52.967 2.702 -5.730 1.00 71.94 620 VAL A C 1
ATOM 4825 O O . VAL A 1 620 ? -52.949 2.983 -4.541 1.00 71.94 620 VAL A O 1
ATOM 4828 N N . LEU A 1 621 ? -53.578 1.595 -6.172 1.00 58.62 621 LEU A N 1
ATOM 4829 C CA . LEU A 1 621 ? -54.175 0.599 -5.277 1.00 58.62 621 LEU A CA 1
ATOM 4830 C C . LEU A 1 621 ? -53.095 -0.064 -4.438 1.00 58.62 621 LEU A C 1
ATOM 4832 O O . LEU A 1 621 ? -53.354 -0.316 -3.284 1.00 58.62 621 LEU A O 1
ATOM 4836 N N . GLY A 1 622 ? -51.908 -0.332 -4.971 1.00 58.56 622 GLY A N 1
ATOM 4837 C CA . GLY A 1 622 ? -50.779 -0.921 -4.258 1.00 58.56 622 GLY A CA 1
ATOM 4838 C C . GLY A 1 622 ? -50.271 0.019 -3.178 1.00 58.56 622 GLY A C 1
ATOM 4839 O O . GLY A 1 622 ? -50.104 -0.404 -2.048 1.00 58.56 622 GLY A O 1
ATOM 4840 N N . VAL A 1 623 ? -50.161 1.313 -3.477 1.00 55.56 623 VAL A N 1
ATOM 4841 C CA . VAL A 1 623 ? -49.791 2.363 -2.523 1.00 55.56 623 VAL A CA 1
ATOM 4842 C C . VAL A 1 623 ? -50.910 2.601 -1.509 1.00 55.56 623 VAL A C 1
ATOM 4844 O O . VAL A 1 623 ? -50.626 2.706 -0.325 1.00 55.56 623 VAL A O 1
ATOM 4847 N N . ILE A 1 624 ? -52.185 2.605 -1.912 1.00 56.38 624 ILE A N 1
ATOM 4848 C CA . ILE A 1 624 ? -53.335 2.744 -1.002 1.00 56.38 624 ILE A CA 1
ATOM 4849 C C . ILE A 1 624 ? -53.521 1.481 -0.156 1.00 56.38 624 ILE A C 1
ATOM 4851 O O . ILE A 1 624 ? -53.840 1.594 1.015 1.00 56.38 624 ILE A O 1
ATOM 4855 N N . VAL A 1 625 ? -53.293 0.284 -0.692 1.00 52.44 625 VAL A N 1
ATOM 4856 C CA . VAL A 1 625 ? -53.317 -0.997 0.030 1.00 52.44 625 VAL A CA 1
ATOM 4857 C C . VAL A 1 625 ? -52.099 -1.091 0.940 1.00 52.44 625 VAL A C 1
ATOM 4859 O O . VAL A 1 625 ? -52.234 -1.593 2.040 1.00 52.44 625 VAL A O 1
ATOM 4862 N N . GLN A 1 626 ? -50.945 -0.535 0.579 1.00 48.88 626 GLN A N 1
ATOM 4863 C CA . GLN A 1 626 ? -49.763 -0.473 1.444 1.00 48.88 626 GLN A CA 1
ATOM 4864 C C . GLN A 1 626 ? -49.884 0.626 2.515 1.00 48.88 626 GLN A C 1
ATOM 4866 O O . GLN A 1 626 ? -49.325 0.477 3.597 1.00 48.88 626 GLN A O 1
ATOM 4871 N N . HIS A 1 627 ? -50.687 1.669 2.269 1.00 50.94 627 HIS A N 1
ATOM 4872 C CA . HIS A 1 627 ? -50.988 2.741 3.225 1.00 50.94 627 HIS A CA 1
ATOM 4873 C C . HIS A 1 627 ? -52.230 2.447 4.102 1.00 50.94 627 HIS A C 1
ATOM 4875 O O . HIS A 1 627 ? -52.305 2.933 5.228 1.00 50.94 627 HIS A O 1
ATOM 4881 N N . ASN A 1 628 ? -53.178 1.617 3.639 1.00 43.66 628 ASN A N 1
ATOM 4882 C CA . ASN A 1 628 ? -54.379 1.182 4.376 1.00 43.66 628 ASN A CA 1
ATOM 4883 C C . ASN A 1 628 ? -54.248 -0.235 4.978 1.00 43.66 628 ASN A C 1
ATOM 4885 O O . ASN A 1 628 ? -54.965 -0.543 5.926 1.00 43.66 628 ASN A O 1
ATOM 4889 N N . ASN A 1 629 ? -53.306 -1.070 4.508 1.00 38.41 629 ASN A N 1
ATOM 4890 C CA . ASN A 1 629 ? -52.848 -2.286 5.205 1.00 38.41 629 ASN A CA 1
ATOM 4891 C C . ASN A 1 629 ? -51.648 -2.018 6.123 1.00 38.41 629 ASN A C 1
ATOM 4893 O O . ASN A 1 629 ? -51.030 -2.964 6.612 1.00 38.41 629 ASN A O 1
ATOM 4897 N N . VAL A 1 630 ? -51.439 -0.758 6.524 1.00 42.62 630 VAL A N 1
ATOM 4898 C CA . VAL A 1 630 ? -51.027 -0.459 7.908 1.00 42.62 630 VAL A CA 1
ATOM 4899 C C . VAL A 1 630 ? -52.202 -0.817 8.837 1.00 42.62 630 VAL A C 1
ATOM 4901 O O . VAL A 1 630 ? -52.760 -0.004 9.565 1.00 42.62 630 VAL A O 1
ATOM 4904 N N . SER A 1 631 ? -52.629 -2.076 8.765 1.00 32.75 631 SER A N 1
ATOM 4905 C CA . SER A 1 631 ? -53.331 -2.735 9.842 1.00 32.75 631 SER A CA 1
ATOM 4906 C C . SER A 1 631 ? -52.250 -3.066 10.845 1.00 32.75 631 SER A C 1
ATOM 4908 O O . SER A 1 631 ? -51.266 -3.730 10.513 1.00 32.75 631 SER A O 1
ATOM 4910 N N . GLN A 1 632 ? -52.410 -2.518 12.042 1.00 32.72 632 GLN A N 1
ATOM 4911 C CA . GLN A 1 632 ? -51.525 -2.778 13.160 1.00 32.72 632 GLN A CA 1
ATOM 4912 C C . GLN A 1 632 ? -51.167 -4.267 13.238 1.00 32.72 632 GLN A C 1
ATOM 4914 O O . GLN A 1 632 ? -52.055 -5.109 13.052 1.00 32.72 632 GLN A O 1
ATOM 4919 N N . PRO A 1 633 ? -49.896 -4.612 13.512 1.00 35.78 633 PRO A N 1
ATOM 4920 C CA . PRO A 1 633 ? -49.550 -5.995 13.778 1.00 35.78 633 PRO A CA 1
ATOM 4921 C C . PRO A 1 633 ? -50.447 -6.503 14.921 1.00 35.78 633 PRO A C 1
ATOM 4923 O O . PRO A 1 633 ? -50.702 -5.754 15.870 1.00 35.78 633 PRO A O 1
ATOM 4926 N N . PRO A 1 634 ? -50.954 -7.750 14.852 1.00 29.22 634 PRO A N 1
ATOM 4927 C CA . PRO A 1 634 ? -51.692 -8.332 15.968 1.00 29.22 634 PRO A CA 1
ATOM 4928 C C . PRO A 1 634 ? -50.803 -8.265 17.217 1.00 29.22 634 PRO A C 1
ATOM 4930 O O . PRO A 1 634 ? -49.576 -8.294 17.065 1.00 29.22 634 PRO A O 1
ATOM 4933 N N . PRO A 1 635 ? -51.373 -8.164 18.434 1.00 31.66 635 PRO A N 1
ATOM 4934 C CA . PRO A 1 635 ? -50.585 -7.974 19.641 1.00 31.66 635 PRO A CA 1
ATOM 4935 C C . PRO A 1 635 ? -49.630 -9.157 19.784 1.00 31.66 635 PRO A C 1
ATOM 4937 O O . PRO A 1 635 ? -50.017 -10.251 20.198 1.00 31.66 635 PRO A O 1
ATOM 4940 N N . ARG A 1 636 ? -48.368 -8.944 19.402 1.00 33.19 636 ARG A N 1
ATOM 4941 C CA . ARG A 1 636 ? -47.286 -9.839 19.767 1.00 33.19 636 ARG A CA 1
ATOM 4942 C C . ARG A 1 636 ? -47.136 -9.663 21.262 1.00 33.19 636 ARG A C 1
ATOM 4944 O O . ARG A 1 636 ? -46.773 -8.590 21.740 1.00 33.19 636 ARG A O 1
ATOM 4951 N N . GLN A 1 637 ? -47.468 -10.725 21.985 1.00 29.56 637 GLN A N 1
ATOM 4952 C CA . GLN A 1 637 ? -46.971 -10.920 23.335 1.00 29.56 637 GLN A CA 1
ATOM 4953 C C . GLN A 1 637 ? -45.476 -10.560 23.355 1.00 29.56 637 GLN A C 1
ATOM 4955 O O . GLN A 1 637 ? -44.770 -10.894 22.398 1.00 29.56 637 GLN A O 1
ATOM 4960 N N . PRO A 1 638 ? -44.993 -9.856 24.387 1.00 37.59 638 PRO A N 1
ATOM 4961 C CA . PRO A 1 638 ? -43.603 -9.448 24.453 1.00 37.59 638 PRO A CA 1
ATOM 4962 C C . PRO A 1 638 ? -42.733 -10.697 24.618 1.00 37.59 638 PRO A C 1
ATOM 4964 O O . PRO A 1 638 ? -42.545 -11.200 25.719 1.00 37.59 638 PRO A O 1
ATOM 4967 N N . THR A 1 639 ? -42.213 -11.216 23.511 1.00 29.77 639 THR A N 1
ATOM 4968 C CA . THR A 1 639 ? -41.063 -12.120 23.506 1.00 29.77 639 THR A CA 1
ATOM 4969 C C . THR A 1 639 ? -39.855 -11.316 23.057 1.00 29.77 639 THR A C 1
ATOM 4971 O O . THR A 1 639 ? -39.431 -11.356 21.906 1.00 29.77 639 THR A O 1
ATOM 4974 N N . THR A 1 640 ? -39.348 -10.529 23.998 1.00 41.91 640 THR A N 1
ATOM 4975 C CA . THR A 1 640 ? -37.933 -10.196 24.137 1.00 41.91 640 THR A CA 1
ATOM 4976 C C . THR A 1 640 ? -37.126 -11.494 24.168 1.00 41.91 640 THR A C 1
ATOM 4978 O O . THR A 1 640 ? -37.236 -12.200 25.165 1.00 41.91 640 THR A O 1
ATOM 4981 N N . GLN A 1 641 ? -36.340 -11.817 23.136 1.00 27.14 641 GLN A N 1
ATOM 4982 C CA . GLN A 1 641 ? -35.071 -12.542 23.311 1.00 27.14 641 GLN A CA 1
ATOM 4983 C C . GLN A 1 641 ? -34.055 -12.121 22.226 1.00 27.14 641 GLN A C 1
ATOM 4985 O O . GLN A 1 641 ? -34.361 -12.257 21.039 1.00 27.14 641 GLN A O 1
ATOM 4990 N N . PRO A 1 642 ? -32.877 -11.589 22.615 1.00 34.81 642 PRO A N 1
ATOM 4991 C CA . PRO A 1 642 ? -31.712 -11.417 21.740 1.00 34.81 642 PRO A CA 1
ATOM 4992 C C . PRO A 1 642 ? -31.219 -12.780 21.219 1.00 34.81 642 PRO A C 1
ATOM 4994 O O . PRO A 1 642 ? -31.572 -13.813 21.795 1.00 34.81 642 PRO A O 1
ATOM 4997 N N . LEU A 1 643 ? -30.369 -12.804 20.177 1.00 33.84 643 LEU A N 1
ATOM 4998 C CA . LEU A 1 643 ? -29.491 -13.967 19.945 1.00 33.84 643 LEU A CA 1
ATOM 4999 C C . LEU A 1 643 ? -28.879 -14.342 21.299 1.00 33.84 643 LEU A C 1
ATOM 5001 O O . LEU A 1 643 ? -28.489 -13.417 22.017 1.00 33.84 643 LEU A O 1
ATOM 5005 N N . PRO A 1 644 ? -28.841 -15.628 21.692 1.00 29.16 644 PRO A N 1
ATOM 5006 C CA . PRO A 1 644 ? -28.280 -15.977 22.977 1.00 29.16 644 PRO A CA 1
ATOM 5007 C C . PRO A 1 644 ? -26.848 -15.460 22.970 1.00 29.16 644 PRO A C 1
ATOM 5009 O O . PRO A 1 644 ? -25.986 -15.993 22.269 1.00 29.16 644 PRO A O 1
ATOM 5012 N N . HIS A 1 645 ? -26.608 -14.414 23.765 1.00 34.31 645 HIS A N 1
ATOM 5013 C CA . HIS A 1 645 ? -25.330 -14.257 24.419 1.00 34.31 645 HIS A CA 1
ATOM 5014 C C . HIS A 1 645 ? -24.946 -15.675 24.856 1.00 34.31 645 HIS A C 1
ATOM 5016 O O . HIS A 1 645 ? -25.817 -16.368 25.413 1.00 34.31 645 HIS A O 1
ATOM 5022 N N . PRO A 1 646 ? -23.713 -16.156 24.600 1.00 33.22 646 PRO A N 1
ATOM 5023 C CA . PRO A 1 646 ? -23.241 -17.274 25.402 1.00 33.22 646 PRO A CA 1
ATOM 5024 C C . PRO A 1 646 ? -23.619 -16.897 26.835 1.00 33.22 646 PRO A C 1
ATOM 5026 O O . PRO A 1 646 ? -23.435 -15.718 27.179 1.00 33.22 646 PRO A O 1
ATOM 5029 N N . PRO A 1 647 ? -24.299 -17.786 27.595 1.00 27.52 647 PRO A N 1
ATOM 5030 C CA . PRO A 1 647 ? -24.704 -17.430 28.944 1.00 27.52 647 PRO A CA 1
ATOM 5031 C C . PRO A 1 647 ? -23.478 -16.766 29.549 1.00 27.52 647 PRO A C 1
ATOM 5033 O O . PRO A 1 647 ? -22.395 -17.339 29.361 1.00 27.52 647 PRO A O 1
ATOM 5036 N N . PRO A 1 648 ? -23.586 -15.557 30.147 1.00 35.31 648 PRO A N 1
ATOM 5037 C CA . PRO A 1 648 ? -22.476 -15.063 30.931 1.00 35.31 648 PRO A CA 1
ATOM 5038 C C . PRO A 1 648 ? -22.130 -16.268 31.778 1.00 35.31 648 PRO A C 1
ATOM 5040 O O . PRO A 1 648 ? -23.004 -16.804 32.469 1.00 35.31 648 PRO A O 1
ATOM 5043 N N . THR A 1 649 ? -20.939 -16.831 31.588 1.00 33.62 649 THR A N 1
ATOM 5044 C CA . THR A 1 649 ? -20.447 -17.792 32.546 1.00 33.62 649 THR A CA 1
ATOM 5045 C C . THR A 1 649 ? -20.339 -16.926 33.772 1.00 33.62 649 THR A C 1
ATOM 5047 O O . THR A 1 649 ? -19.386 -16.172 33.941 1.00 33.62 649 THR A O 1
ATOM 5050 N N . THR A 1 650 ? -21.419 -16.929 34.546 1.00 33.75 650 THR A N 1
ATOM 5051 C CA . THR A 1 650 ? -21.558 -16.308 35.834 1.00 33.75 650 THR A CA 1
ATOM 5052 C C . THR A 1 650 ? -20.646 -17.119 36.732 1.00 33.75 650 THR A C 1
ATOM 5054 O O . THR A 1 650 ? -21.100 -17.870 37.584 1.00 33.75 650 THR A O 1
ATOM 5057 N N . ASN A 1 651 ? -19.341 -16.956 36.545 1.00 35.66 651 ASN A N 1
ATOM 5058 C CA . ASN A 1 651 ? -18.527 -16.574 37.668 1.00 35.66 651 ASN A CA 1
ATOM 5059 C C . ASN A 1 651 ? -18.760 -15.079 37.864 1.00 35.66 651 ASN A C 1
ATOM 5061 O O . ASN A 1 651 ? -17.952 -14.214 37.541 1.00 35.66 651 ASN A O 1
ATOM 5065 N N . THR A 1 652 ? -19.938 -14.796 38.415 1.00 38.88 652 THR A N 1
ATOM 5066 C CA . THR A 1 652 ? -20.157 -13.685 39.325 1.00 38.88 652 THR A CA 1
ATOM 5067 C C . THR A 1 652 ? -19.272 -13.917 40.548 1.00 38.88 652 THR A C 1
ATOM 5069 O O . THR A 1 652 ? -19.753 -14.254 41.626 1.00 38.88 652 THR A O 1
ATOM 5072 N N . SER A 1 653 ? -17.964 -13.766 40.395 1.00 43.06 653 SER A N 1
ATOM 5073 C CA . SER A 1 653 ? -17.207 -13.078 41.422 1.00 43.06 653 SER A CA 1
ATOM 5074 C C . SER A 1 653 ? -17.212 -11.628 40.974 1.00 43.06 653 SER A C 1
ATOM 5076 O O . SER A 1 653 ? -16.490 -11.267 40.052 1.00 43.06 653 SER A O 1
ATOM 5078 N N . GLY A 1 654 ? -18.078 -10.803 41.569 1.00 55.56 654 GLY A N 1
ATOM 5079 C CA . GLY A 1 654 ? -18.012 -9.342 41.451 1.00 55.56 654 GLY A CA 1
ATOM 5080 C C . GLY A 1 654 ? -16.757 -8.805 42.142 1.00 55.56 654 GLY A C 1
ATOM 5081 O O . GLY A 1 654 ? -16.862 -8.010 43.065 1.00 55.56 654 GLY A O 1
ATOM 5082 N N . GLY A 1 655 ? -15.598 -9.343 41.768 1.00 75.44 655 GLY A N 1
ATOM 5083 C CA . GLY A 1 655 ? -14.292 -9.070 42.335 1.00 75.44 655 GLY A CA 1
ATOM 5084 C C . GLY A 1 655 ? -13.419 -8.298 41.356 1.00 75.44 655 GLY A C 1
ATOM 5085 O O . GLY A 1 655 ? -13.723 -8.185 40.166 1.00 75.44 655 GLY A O 1
ATOM 5086 N N . LYS A 1 656 ? -12.326 -7.764 41.893 1.00 92.25 656 LYS A N 1
ATOM 5087 C CA . LYS A 1 656 ? -11.296 -7.021 41.170 1.00 92.25 656 LYS A CA 1
ATOM 5088 C C . LYS A 1 656 ? -10.765 -7.842 39.983 1.00 92.25 656 LYS A C 1
ATOM 5090 O O . LYS A 1 656 ? -10.371 -8.996 40.160 1.00 92.25 656 LYS A O 1
ATOM 5095 N N . ARG A 1 657 ? -10.746 -7.234 38.789 1.00 94.62 657 ARG A N 1
ATOM 5096 C CA . ARG A 1 657 ? -10.236 -7.835 37.544 1.00 94.62 657 ARG A CA 1
ATOM 5097 C C . ARG A 1 657 ? -9.123 -7.004 36.922 1.00 94.62 657 ARG A C 1
ATOM 5099 O O . ARG A 1 657 ? -9.237 -5.782 36.888 1.00 94.62 657 ARG A O 1
ATOM 5106 N N . ASN A 1 658 ? -8.121 -7.678 36.371 1.00 96.94 658 ASN A N 1
ATOM 5107 C CA . ASN A 1 658 ? -7.040 -7.090 35.589 1.00 96.94 658 ASN A CA 1
ATOM 5108 C C . ASN A 1 658 ? -7.147 -7.566 34.129 1.00 96.94 658 ASN A C 1
ATOM 5110 O O . ASN A 1 658 ? -7.347 -8.756 33.872 1.00 96.94 658 ASN A O 1
ATOM 5114 N N . LEU A 1 659 ? -7.022 -6.646 33.173 1.00 98.06 659 LEU A N 1
ATOM 5115 C CA . LEU A 1 659 ? -6.991 -6.951 31.742 1.00 98.06 659 LEU A CA 1
ATOM 5116 C C . LEU A 1 659 ? -5.713 -6.377 31.133 1.00 98.06 659 LEU A C 1
ATOM 5118 O O . LEU A 1 659 ? -5.508 -5.163 31.151 1.00 98.06 659 LEU A O 1
ATOM 5122 N N . VAL A 1 660 ? -4.870 -7.252 30.585 1.00 98.69 660 VAL A N 1
ATOM 5123 C CA . VAL A 1 660 ? -3.697 -6.851 29.803 1.00 98.69 660 VAL A CA 1
ATOM 5124 C C . VAL A 1 660 ? -3.941 -7.208 28.346 1.00 98.69 660 VAL A C 1
ATOM 5126 O O . VAL A 1 660 ? -4.148 -8.377 28.012 1.00 98.69 660 VAL A O 1
ATOM 5129 N N . PHE A 1 661 ? -3.918 -6.200 27.481 1.00 98.81 661 PHE A N 1
ATOM 5130 C CA . PHE A 1 661 ? -3.988 -6.373 26.039 1.00 98.81 661 PHE A CA 1
ATOM 5131 C C . PHE A 1 661 ? -2.624 -6.070 25.428 1.00 98.81 661 PHE A C 1
ATOM 5133 O O . PHE A 1 661 ? -2.112 -4.966 25.582 1.00 98.81 661 PHE A O 1
ATOM 5140 N N . MET A 1 662 ? -2.013 -7.043 24.758 1.00 98.81 662 MET A N 1
ATOM 5141 C CA . MET A 1 662 ? -0.724 -6.835 24.106 1.00 98.81 662 MET A CA 1
ATOM 5142 C C . MET A 1 662 ? -0.869 -6.807 22.585 1.00 98.81 662 MET A C 1
ATOM 5144 O O . MET A 1 662 ? -1.385 -7.750 21.989 1.00 98.81 662 MET A O 1
ATOM 5148 N N . VAL A 1 663 ? -0.347 -5.770 21.942 1.00 98.75 663 VAL A N 1
ATOM 5149 C CA . VAL A 1 663 ? -0.281 -5.664 20.481 1.00 98.75 663 VAL A CA 1
ATOM 5150 C C . VAL A 1 663 ? 1.151 -5.931 20.025 1.00 98.75 663 VAL A C 1
ATOM 5152 O O . VAL A 1 663 ? 2.108 -5.499 20.656 1.00 98.75 663 VAL A O 1
ATOM 5155 N N . SER A 1 664 ? 1.311 -6.715 18.971 1.00 97.88 664 SER A N 1
ATOM 5156 C CA . SER A 1 664 ? 2.598 -6.985 18.321 1.00 97.88 664 SER A CA 1
ATOM 5157 C C . SER A 1 664 ? 2.534 -6.439 16.901 1.00 97.88 664 SER A C 1
ATOM 5159 O O . SER A 1 664 ? 2.219 -7.198 15.987 1.00 97.88 664 SER A O 1
ATOM 5161 N N . ASP A 1 665 ? 2.722 -5.128 16.734 1.00 98.12 665 ASP A N 1
ATOM 5162 C CA . ASP A 1 665 ? 2.505 -4.438 15.451 1.00 98.12 665 ASP A CA 1
ATOM 5163 C C . ASP A 1 665 ? 3.302 -5.131 14.329 1.00 98.12 665 ASP A C 1
ATOM 5165 O O . ASP A 1 665 ? 4.467 -5.492 14.509 1.00 98.12 665 ASP A O 1
ATOM 5169 N N . GLY A 1 666 ? 2.652 -5.454 13.211 1.00 96.94 666 GLY A N 1
ATOM 5170 C CA . GLY A 1 666 ? 3.291 -6.106 12.059 1.00 96.94 666 GLY A CA 1
ATOM 5171 C C . GLY A 1 666 ? 3.709 -7.580 12.243 1.00 96.94 666 GLY A C 1
ATOM 5172 O O . GLY A 1 666 ? 4.295 -8.188 11.333 1.00 96.94 666 GLY A O 1
ATOM 5173 N N . MET A 1 667 ? 3.431 -8.213 13.391 1.00 98.00 667 MET A N 1
ATOM 5174 C CA . MET A 1 667 ? 3.866 -9.582 13.698 1.00 98.00 667 MET A CA 1
ATOM 5175 C C . MET A 1 667 ? 2.961 -10.677 13.104 1.00 98.00 667 MET A C 1
ATOM 5177 O O . MET A 1 667 ? 2.081 -11.239 13.763 1.00 98.00 667 MET A O 1
ATOM 5181 N N . GLY A 1 668 ? 3.270 -11.106 11.879 1.00 96.31 668 GLY A N 1
ATOM 5182 C CA . GLY A 1 668 ? 2.661 -12.304 11.290 1.00 96.31 668 GLY A CA 1
ATOM 5183 C C . GLY A 1 668 ? 3.243 -13.648 11.770 1.00 96.31 668 GLY A C 1
ATOM 5184 O O . GLY A 1 668 ? 4.306 -13.703 12.398 1.00 96.31 668 GLY A O 1
ATOM 5185 N N . PRO A 1 669 ? 2.615 -14.784 11.402 1.00 96.94 669 PRO A N 1
ATOM 5186 C CA . PRO A 1 669 ? 3.065 -16.128 11.795 1.00 96.94 669 PRO A CA 1
ATOM 5187 C C . PRO A 1 669 ? 4.491 -16.490 11.336 1.00 96.94 669 PRO A C 1
ATOM 5189 O O . PRO A 1 669 ? 5.179 -17.292 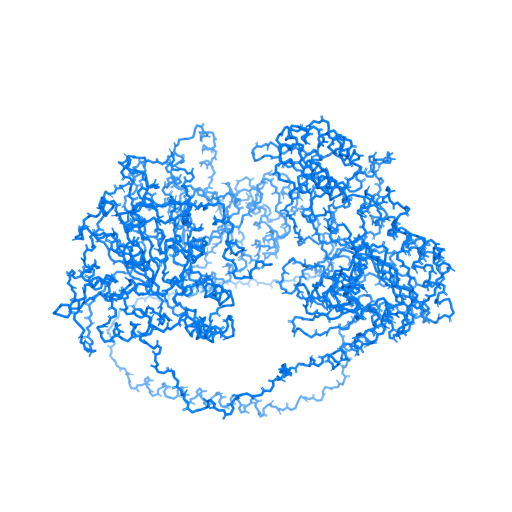11.978 1.00 96.94 669 PRO A O 1
ATOM 5192 N N . ALA A 1 670 ? 4.962 -15.906 10.228 1.00 97.06 670 ALA A N 1
ATOM 5193 C CA . ALA A 1 670 ? 6.317 -16.125 9.724 1.00 97.06 670 ALA A CA 1
ATOM 5194 C C . ALA A 1 670 ? 7.393 -15.558 10.669 1.00 97.06 670 ALA A C 1
ATOM 5196 O O . ALA A 1 670 ? 8.444 -16.186 10.827 1.00 97.06 670 ALA A O 1
ATOM 5197 N N . SER A 1 671 ? 7.101 -14.450 11.362 1.00 97.75 671 SER A N 1
ATOM 5198 C CA . SER A 1 671 ? 7.988 -13.839 12.360 1.00 97.75 671 SER A CA 1
ATOM 5199 C C . SER A 1 671 ? 8.293 -14.807 13.506 1.00 97.75 671 SER A C 1
ATOM 5201 O O . SER A 1 671 ? 9.452 -14.956 13.883 1.00 97.75 671 SER A O 1
ATOM 5203 N N . LEU A 1 672 ? 7.302 -15.572 13.988 1.00 97.00 672 LEU A N 1
ATOM 5204 C CA . LEU A 1 672 ? 7.543 -16.615 14.997 1.00 97.00 672 LEU A CA 1
ATOM 5205 C C . LEU A 1 672 ? 8.500 -17.698 14.495 1.00 97.00 672 LEU A C 1
ATOM 5207 O O . LEU A 1 672 ? 9.389 -18.134 15.221 1.00 97.00 672 LEU A O 1
ATOM 5211 N N . SER A 1 673 ? 8.314 -18.160 13.257 1.00 95.00 673 SER A N 1
ATOM 5212 C CA . SER A 1 673 ? 9.132 -19.242 12.695 1.00 95.00 673 SER A CA 1
ATOM 5213 C C . SER A 1 673 ? 10.589 -18.812 12.500 1.00 95.00 673 SER A C 1
ATOM 5215 O O . SER A 1 673 ? 11.509 -19.587 12.796 1.00 95.00 673 SER A O 1
ATOM 5217 N N . LEU A 1 674 ? 10.790 -17.570 12.044 1.00 97.50 674 LEU A N 1
ATOM 5218 C CA . LEU A 1 674 ? 12.098 -16.929 11.937 1.00 97.50 674 LEU A CA 1
ATOM 5219 C C . LEU A 1 674 ? 12.764 -16.847 13.321 1.00 97.50 674 LEU A C 1
ATOM 5221 O O . LEU A 1 674 ? 13.866 -17.366 13.513 1.00 97.50 674 LEU A O 1
ATOM 5225 N N . THR A 1 675 ? 12.065 -16.285 14.308 1.00 98.12 675 THR A N 1
ATOM 5226 C CA . THR A 1 675 ? 12.603 -16.063 15.656 1.00 98.12 675 THR A CA 1
ATOM 5227 C C . THR A 1 675 ? 12.862 -17.357 16.421 1.00 98.12 675 THR A C 1
ATOM 5229 O O . THR A 1 675 ? 13.890 -17.476 17.085 1.00 98.12 675 THR A O 1
ATOM 5232 N N . ARG A 1 676 ? 11.992 -18.367 16.296 1.00 96.44 676 ARG A N 1
ATOM 5233 C CA . ARG A 1 676 ? 12.161 -19.669 16.962 1.00 96.44 676 ARG A CA 1
ATOM 5234 C C . ARG A 1 676 ? 13.477 -20.325 16.562 1.00 96.44 676 ARG A C 1
ATOM 5236 O O . ARG A 1 676 ? 14.273 -20.688 17.421 1.00 96.44 676 ARG A O 1
ATOM 5243 N N . SER A 1 677 ? 13.737 -20.424 15.260 1.00 95.31 677 SER A N 1
ATOM 5244 C CA . SER A 1 677 ? 14.951 -21.089 14.770 1.00 95.31 677 SER A CA 1
ATOM 5245 C C . SER A 1 677 ? 16.208 -20.256 15.035 1.00 95.31 677 SER A C 1
ATOM 5247 O O . SER A 1 677 ? 17.279 -20.812 15.272 1.00 95.31 677 SER A O 1
ATOM 5249 N N . PHE A 1 678 ? 16.085 -18.923 15.012 1.00 97.81 678 PHE A N 1
ATOM 5250 C CA . PHE A 1 678 ? 17.151 -18.022 15.442 1.00 97.81 678 PHE A CA 1
ATOM 5251 C C . PHE A 1 678 ? 17.525 -18.273 16.907 1.00 97.81 678 PHE A C 1
ATOM 5253 O O . PHE A 1 678 ? 18.684 -18.571 17.184 1.00 97.81 678 PHE A O 1
ATOM 5260 N N . ARG A 1 679 ? 16.545 -18.258 17.820 1.00 97.62 679 ARG A N 1
ATOM 5261 C CA . ARG A 1 679 ? 16.759 -18.498 19.254 1.00 97.62 679 ARG A CA 1
ATOM 5262 C C . ARG A 1 679 ? 17.335 -19.882 19.525 1.00 97.62 679 ARG A C 1
ATOM 5264 O O . ARG A 1 679 ? 18.289 -20.009 20.286 1.00 97.62 679 ARG A O 1
ATOM 5271 N N . GLN A 1 680 ? 16.800 -20.912 18.867 1.00 97.06 680 GLN A N 1
ATOM 5272 C CA . GLN A 1 680 ? 17.319 -22.277 18.977 1.00 97.06 680 GLN A CA 1
ATOM 5273 C C . GLN A 1 680 ? 18.807 -22.350 18.624 1.00 97.06 680 GLN A C 1
ATOM 5275 O O . GLN A 1 680 ? 19.580 -22.994 19.333 1.00 97.06 680 GLN A O 1
ATOM 5280 N N . LEU A 1 681 ? 19.227 -21.648 17.566 1.00 96.38 681 LEU A N 1
ATOM 5281 C CA . LEU A 1 681 ? 20.632 -21.564 17.190 1.00 96.38 681 LEU A CA 1
ATOM 5282 C C . LEU A 1 681 ? 21.459 -20.777 18.218 1.00 96.38 681 LEU A C 1
ATOM 5284 O O . LEU A 1 681 ? 22.498 -21.267 18.656 1.00 96.38 681 LEU A O 1
ATOM 5288 N N . THR A 1 682 ? 21.040 -19.561 18.577 1.00 96.25 682 THR A N 1
ATOM 5289 C CA . THR A 1 682 ? 21.848 -18.649 19.405 1.00 96.25 682 THR A CA 1
ATOM 5290 C C . THR A 1 682 ? 21.971 -19.105 20.853 1.00 96.25 682 THR A C 1
ATOM 5292 O O . THR A 1 682 ? 23.005 -18.883 21.475 1.00 96.25 682 THR A O 1
ATOM 5295 N N . GLU A 1 683 ? 20.946 -19.772 21.383 1.00 96.94 683 GLU A N 1
ATOM 5296 C CA . GLU A 1 683 ? 20.910 -20.284 22.758 1.00 96.94 683 GLU A CA 1
ATOM 5297 C C . GLU A 1 683 ? 21.271 -21.780 22.844 1.00 96.94 683 GLU A C 1
ATOM 5299 O O . GLU A 1 683 ? 21.267 -22.352 23.932 1.00 96.94 683 GLU A O 1
ATOM 5304 N N . CYS A 1 684 ? 21.627 -22.418 21.719 1.00 96.44 684 CYS A N 1
ATOM 5305 C CA . CYS A 1 684 ? 21.956 -23.848 21.637 1.00 96.44 684 CYS A CA 1
ATOM 5306 C C . CYS A 1 684 ? 20.843 -24.759 22.193 1.00 96.44 684 CYS A C 1
ATOM 5308 O O . CYS A 1 684 ? 21.116 -25.729 22.908 1.00 96.44 684 CYS A O 1
ATOM 5310 N N . LEU A 1 685 ? 19.587 -24.440 21.877 1.00 97.06 685 LEU A N 1
ATOM 5311 C CA . LEU A 1 685 ? 18.420 -25.156 22.387 1.00 97.06 685 LEU A CA 1
ATOM 5312 C C . LEU A 1 685 ? 18.030 -26.339 21.485 1.00 97.06 685 LEU A C 1
ATOM 5314 O O . LEU A 1 685 ? 18.352 -26.353 20.293 1.00 97.06 685 LEU A O 1
ATOM 5318 N N . PRO A 1 686 ? 17.316 -27.339 22.033 1.00 94.56 686 PRO A N 1
ATOM 5319 C CA . PRO A 1 686 ? 16.717 -28.412 21.247 1.00 94.56 686 PRO A CA 1
ATOM 5320 C C . PRO A 1 686 ? 15.762 -27.903 20.156 1.00 94.56 686 PRO A C 1
ATOM 5322 O O . PRO A 1 686 ? 15.143 -26.850 20.290 1.00 94.56 686 PRO A O 1
ATOM 5325 N N . ILE A 1 687 ? 15.600 -28.688 19.086 1.00 89.06 687 ILE A N 1
ATOM 5326 C CA . ILE A 1 687 ? 14.734 -28.345 17.940 1.00 89.06 687 ILE A CA 1
ATOM 5327 C C . ILE A 1 687 ? 13.243 -28.236 18.305 1.00 89.06 687 ILE A C 1
ATOM 5329 O O . ILE A 1 687 ? 12.474 -27.595 17.592 1.00 89.06 687 ILE A O 1
ATOM 5333 N N . ASP A 1 688 ? 12.833 -28.872 19.399 1.00 92.62 688 ASP A N 1
ATOM 5334 C CA . ASP A 1 688 ? 11.485 -28.843 19.960 1.00 92.62 688 ASP A CA 1
ATOM 5335 C C . ASP A 1 688 ? 11.283 -27.730 21.003 1.00 92.62 688 ASP A C 1
ATOM 5337 O O . ASP A 1 688 ? 10.160 -27.551 21.481 1.00 92.62 688 ASP A O 1
ATOM 5341 N N . ASP A 1 689 ? 12.317 -26.938 21.328 1.00 95.81 689 ASP A N 1
ATOM 5342 C CA . ASP A 1 689 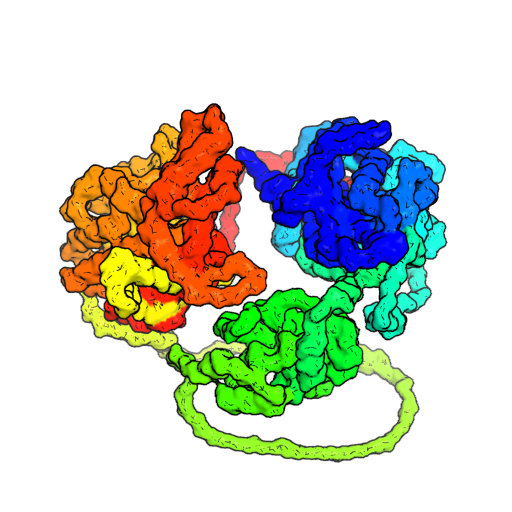? 12.121 -25.732 22.137 1.00 95.81 689 ASP A CA 1
ATOM 5343 C C . ASP A 1 689 ? 11.329 -24.682 21.351 1.00 95.81 689 ASP A C 1
ATOM 5345 O O . ASP A 1 689 ? 11.527 -24.469 20.153 1.00 95.81 689 ASP A O 1
ATOM 5349 N N . THR A 1 690 ? 10.409 -24.019 22.037 1.00 96.69 690 THR A N 1
ATOM 5350 C CA . THR A 1 690 ? 9.452 -23.079 21.454 1.00 96.69 690 THR A CA 1
ATOM 5351 C C . THR A 1 690 ? 9.431 -21.777 22.247 1.00 96.69 690 THR A C 1
ATOM 5353 O O . THR A 1 690 ? 9.883 -21.704 23.398 1.00 96.69 690 THR A O 1
ATOM 5356 N N . LEU A 1 691 ? 8.915 -20.718 21.626 1.00 97.88 691 LEU A N 1
ATOM 5357 C CA . LEU A 1 691 ? 8.695 -19.439 22.294 1.00 97.88 691 LEU A CA 1
ATOM 5358 C C . LEU A 1 691 ? 7.610 -19.580 23.376 1.00 97.88 691 LEU A C 1
ATOM 5360 O O . LEU A 1 691 ? 6.834 -20.537 23.395 1.00 97.88 691 LEU A O 1
ATOM 5364 N N . THR A 1 692 ? 7.545 -18.631 24.307 1.00 98.12 692 THR A N 1
ATOM 5365 C CA . THR A 1 692 ? 6.449 -18.579 25.289 1.00 98.12 692 THR A CA 1
ATOM 5366 C C . THR A 1 692 ? 5.116 -18.367 24.577 1.00 98.12 692 THR A C 1
ATOM 5368 O O . THR A 1 692 ? 4.138 -19.035 24.909 1.00 98.12 692 THR A O 1
ATOM 5371 N N . LEU A 1 693 ? 5.109 -17.511 23.552 1.00 98.00 693 LEU A N 1
ATOM 5372 C CA . LEU A 1 693 ? 3.977 -17.262 22.658 1.00 98.00 693 LEU A CA 1
ATOM 5373 C C . LEU A 1 693 ? 3.436 -18.556 22.032 1.00 98.00 693 LEU A C 1
ATOM 5375 O O . LEU A 1 693 ? 2.235 -18.800 22.078 1.00 98.00 693 LEU A O 1
ATOM 5379 N N . ASP A 1 694 ? 4.311 -19.440 21.533 1.00 96.81 694 ASP A N 1
ATOM 5380 C CA . ASP A 1 694 ? 3.909 -20.716 20.912 1.00 96.81 694 ASP A CA 1
ATOM 5381 C C . ASP A 1 694 ? 3.068 -21.589 21.863 1.00 96.81 694 ASP A C 1
ATOM 5383 O O . ASP A 1 694 ? 2.139 -22.274 21.439 1.00 96.81 694 ASP A O 1
ATOM 5387 N N . LYS A 1 695 ? 3.372 -21.546 23.166 1.00 96.81 695 LYS A N 1
ATOM 5388 C CA . LYS A 1 695 ? 2.678 -22.324 24.208 1.00 96.81 695 LYS A CA 1
ATOM 5389 C C . LYS A 1 695 ? 1.304 -21.751 24.566 1.00 96.81 695 LYS A C 1
ATOM 5391 O O . LYS A 1 695 ? 0.519 -22.440 25.208 1.00 96.81 695 LYS A O 1
ATOM 5396 N N . HIS A 1 696 ? 1.029 -20.516 24.149 1.00 97.62 696 HIS A N 1
ATOM 5397 C CA . HIS A 1 696 ? -0.183 -19.758 24.462 1.00 97.62 696 HIS A CA 1
ATOM 5398 C C . HIS A 1 696 ? -0.981 -19.387 23.207 1.00 97.62 696 HIS A C 1
ATOM 5400 O O . HIS A 1 696 ? -1.850 -18.518 23.266 1.00 97.62 696 HIS A O 1
ATOM 5406 N N . PHE A 1 697 ? -0.697 -20.028 22.069 1.00 97.81 697 PHE A N 1
ATOM 5407 C CA . PHE A 1 697 ? -1.461 -19.837 20.841 1.00 97.81 697 PHE A CA 1
ATOM 5408 C C . PHE A 1 697 ? -2.937 -20.197 21.056 1.00 97.81 697 PHE A C 1
ATOM 5410 O O . PHE A 1 697 ? -3.270 -21.301 21.492 1.00 97.81 697 PHE A O 1
ATOM 5417 N N . TRP A 1 698 ? -3.819 -19.254 20.739 1.00 96.88 698 TRP A N 1
ATOM 5418 C CA . TRP A 1 698 ? -5.251 -19.335 21.017 1.00 96.88 698 TRP A CA 1
ATOM 5419 C C . TRP A 1 698 ? -6.099 -19.398 19.742 1.00 96.88 698 TRP A C 1
ATOM 5421 O O . TRP A 1 698 ? -7.136 -20.064 19.697 1.00 96.88 698 TRP A O 1
ATOM 5431 N N . GLY A 1 699 ? -5.655 -18.731 18.679 1.00 97.56 699 GLY A N 1
ATOM 5432 C CA . GLY A 1 699 ? -6.396 -18.618 17.430 1.00 97.56 699 GLY A CA 1
ATOM 5433 C C . GLY A 1 699 ? -5.727 -17.657 16.458 1.00 97.56 699 GLY A C 1
ATOM 5434 O O . GLY A 1 699 ? -4.545 -17.353 16.587 1.00 97.56 699 GLY A O 1
ATOM 5435 N N . THR A 1 700 ? -6.488 -17.156 15.495 1.00 98.44 700 THR A N 1
ATOM 5436 C CA . THR A 1 700 ? -6.025 -16.171 14.515 1.00 98.44 700 THR A CA 1
ATOM 5437 C C . THR A 1 700 ? -7.062 -15.072 14.316 1.00 98.44 700 THR A C 1
ATOM 5439 O O . THR A 1 700 ? -8.263 -15.331 14.379 1.00 98.44 700 THR A O 1
ATOM 5442 N N . SER A 1 701 ? -6.603 -13.865 14.016 1.00 98.00 701 SER A N 1
ATOM 5443 C CA . SER A 1 701 ? -7.406 -12.675 13.774 1.00 98.00 701 SER A CA 1
ATOM 5444 C C . SER A 1 701 ? -7.319 -12.262 12.306 1.00 98.00 701 SER A C 1
ATOM 5446 O O . SER A 1 701 ? -6.226 -12.140 11.751 1.00 98.00 701 SER A O 1
ATOM 5448 N N . ARG A 1 702 ? -8.474 -12.019 11.684 1.00 98.12 702 ARG A N 1
ATOM 5449 C CA . ARG A 1 702 ? -8.587 -11.360 10.374 1.00 98.12 702 ARG A CA 1
ATOM 5450 C C . ARG A 1 702 ? -8.531 -9.849 10.573 1.00 98.12 702 ARG A C 1
ATOM 5452 O O . ARG A 1 702 ? -9.144 -9.321 11.500 1.00 98.12 702 ARG A O 1
ATOM 5459 N N . THR A 1 703 ? -7.813 -9.147 9.701 1.00 97.19 703 THR A N 1
ATOM 5460 C CA . THR A 1 703 ? -7.359 -7.782 10.017 1.00 97.19 703 THR A CA 1
ATOM 5461 C C . THR A 1 703 ? -7.908 -6.682 9.115 1.00 97.19 703 THR A C 1
ATOM 5463 O O . THR A 1 703 ? -7.796 -5.521 9.475 1.00 97.19 703 THR A O 1
ATOM 5466 N N . ARG A 1 704 ? -8.566 -6.996 7.986 1.00 96.00 704 ARG A N 1
ATOM 5467 C CA . ARG A 1 704 ? -8.982 -6.004 6.965 1.00 96.00 704 ARG A CA 1
ATOM 5468 C C . ARG A 1 704 ? -9.678 -4.752 7.526 1.00 96.00 704 ARG A C 1
ATOM 5470 O O . ARG A 1 704 ? -10.465 -4.845 8.469 1.00 96.00 704 ARG A O 1
ATOM 5477 N N . SER A 1 705 ? -9.527 -3.612 6.865 1.00 95.38 705 SER A N 1
ATOM 5478 C CA . SER A 1 705 ? -10.296 -2.407 7.186 1.00 95.38 705 SER A CA 1
ATOM 5479 C C . SER A 1 705 ? -11.561 -2.300 6.321 1.00 95.38 705 SER A C 1
ATOM 5481 O O . SER A 1 705 ? -11.930 -3.217 5.580 1.00 95.38 705 SER A O 1
ATOM 5483 N N . THR A 1 706 ? -12.287 -1.190 6.437 1.00 92.31 706 THR A N 1
ATOM 5484 C CA . THR A 1 706 ? -13.427 -0.870 5.560 1.00 92.31 706 THR A CA 1
ATOM 5485 C C . THR A 1 706 ? -13.000 -0.272 4.223 1.00 92.31 706 THR A C 1
ATOM 5487 O O . THR A 1 706 ? -13.730 -0.412 3.244 1.00 92.31 706 THR A O 1
ATOM 5490 N N . SER A 1 707 ? -11.825 0.361 4.163 1.00 85.69 707 SER A N 1
ATOM 5491 C CA . SER A 1 707 ? -11.305 1.023 2.963 1.00 85.69 707 SER A CA 1
ATOM 5492 C C . SER A 1 707 ? -10.302 0.170 2.182 1.00 85.69 707 SER A C 1
ATOM 5494 O O . SER A 1 707 ? -9.942 0.540 1.067 1.00 85.69 707 SER A O 1
ATOM 5496 N N . SER A 1 708 ? -9.825 -0.947 2.747 1.00 92.12 708 SER A N 1
ATOM 5497 C CA . SER A 1 708 ? -8.806 -1.810 2.142 1.00 92.12 708 SER A CA 1
ATOM 5498 C C . SER A 1 708 ? -8.877 -3.252 2.666 1.00 92.12 708 SER A C 1
ATOM 5500 O O . SER A 1 708 ? -9.271 -3.504 3.803 1.00 92.12 708 SER A O 1
ATOM 5502 N N . LEU A 1 709 ? -8.448 -4.218 1.842 1.00 93.75 709 LEU A N 1
ATOM 5503 C CA . LEU A 1 709 ? -8.236 -5.607 2.281 1.00 93.75 709 LEU A CA 1
ATOM 5504 C C . LEU A 1 709 ? -6.997 -5.761 3.176 1.00 93.75 709 LEU A C 1
ATOM 5506 O O . LEU A 1 709 ? -6.908 -6.732 3.918 1.00 93.75 709 LEU A O 1
ATOM 5510 N N . VAL A 1 710 ? -6.073 -4.803 3.107 1.00 94.50 710 VAL A N 1
ATOM 5511 C CA . VAL A 1 710 ? -4.886 -4.696 3.960 1.00 94.50 710 VAL A CA 1
ATOM 5512 C C . VAL A 1 710 ? -5.092 -3.500 4.888 1.00 94.50 710 VAL A C 1
ATOM 5514 O O . VAL A 1 710 ? -5.228 -2.366 4.412 1.00 94.50 710 VAL A O 1
ATOM 5517 N N . THR A 1 711 ? -5.177 -3.752 6.191 1.00 96.06 711 THR A N 1
ATOM 5518 C CA . THR A 1 711 ? -5.341 -2.692 7.196 1.00 96.06 711 THR A CA 1
ATOM 5519 C C . THR A 1 711 ? -4.031 -1.956 7.444 1.00 96.06 711 THR A C 1
ATOM 5521 O O . THR A 1 711 ? -2.959 -2.492 7.176 1.00 96.06 711 THR A O 1
ATOM 5524 N N . ASP A 1 712 ? -4.121 -0.735 7.957 1.00 97.00 712 ASP A N 1
ATOM 5525 C CA . ASP A 1 712 ? -3.027 -0.129 8.715 1.00 97.00 712 ASP A CA 1
ATOM 5526 C C . ASP A 1 712 ? -3.253 -0.305 10.227 1.00 97.00 712 ASP A C 1
ATOM 5528 O O . ASP A 1 712 ? -4.340 -0.742 10.635 1.00 97.00 712 ASP A O 1
ATOM 5532 N N . SER A 1 713 ? -2.255 0.060 11.037 1.00 97.81 713 SER A N 1
ATOM 5533 C CA . SER A 1 713 ? -2.313 -0.014 12.503 1.00 97.81 713 SER A CA 1
ATOM 5534 C C . SER A 1 713 ? -3.485 0.779 13.080 1.00 97.81 713 SER A C 1
ATOM 5536 O O . SER A 1 713 ? -4.176 0.306 13.972 1.00 97.81 713 SER A O 1
ATOM 5538 N N . ALA A 1 714 ? -3.810 1.946 12.509 1.00 98.19 714 ALA A N 1
ATOM 5539 C CA . ALA A 1 714 ? -4.907 2.796 12.982 1.00 98.19 714 ALA A CA 1
ATOM 5540 C C . ALA A 1 714 ? -6.277 2.103 12.881 1.00 98.19 714 ALA A C 1
ATOM 5542 O O . ALA A 1 714 ? -7.018 1.994 13.862 1.00 98.19 714 ALA A O 1
ATOM 5543 N N . ALA A 1 715 ? -6.606 1.547 11.712 1.00 98.12 715 ALA A N 1
ATOM 5544 C CA . ALA A 1 715 ? -7.854 0.806 11.550 1.00 98.12 715 ALA A CA 1
ATOM 5545 C C . ALA A 1 715 ? -7.854 -0.536 12.306 1.00 98.12 715 ALA A C 1
ATOM 5547 O O . ALA A 1 715 ? -8.912 -0.962 12.783 1.00 98.12 715 ALA A O 1
ATOM 5548 N N . GLY A 1 716 ? -6.693 -1.192 12.422 1.00 97.50 716 GLY A N 1
ATOM 5549 C CA . GLY A 1 716 ? -6.520 -2.434 13.177 1.00 97.50 716 GLY A CA 1
ATOM 5550 C C . GLY A 1 716 ? -6.753 -2.226 14.674 1.00 97.50 716 GLY A C 1
ATOM 5551 O O . GLY A 1 716 ? -7.592 -2.902 15.271 1.00 97.50 716 GLY A O 1
ATOM 5552 N N . ALA A 1 717 ? -6.097 -1.222 15.252 1.00 98.38 717 ALA A N 1
ATOM 5553 C CA . ALA A 1 717 ? -6.227 -0.843 16.650 1.00 98.38 717 ALA A CA 1
ATOM 5554 C C . ALA A 1 717 ? -7.607 -0.265 16.978 1.00 98.38 717 ALA A C 1
ATOM 5556 O O . ALA A 1 717 ? -8.167 -0.631 18.006 1.00 98.38 717 ALA A O 1
ATOM 5557 N N . THR A 1 718 ? -8.226 0.514 16.079 1.00 98.62 718 THR A N 1
ATOM 5558 C CA . THR A 1 718 ? -9.629 0.950 16.241 1.00 98.62 718 THR A CA 1
ATOM 5559 C C . THR A 1 718 ? -10.586 -0.245 16.345 1.00 98.62 718 THR A C 1
ATOM 5561 O O . THR A 1 718 ? -11.562 -0.215 17.098 1.00 98.62 718 THR A O 1
ATOM 5564 N N . ALA A 1 719 ? -10.315 -1.340 15.627 1.00 98.50 719 ALA A N 1
ATOM 5565 C CA . ALA A 1 719 ? -11.128 -2.546 15.746 1.00 98.50 719 ALA A CA 1
ATOM 5566 C C . ALA A 1 719 ? -10.984 -3.223 17.116 1.00 98.50 719 ALA A C 1
ATOM 5568 O O . ALA A 1 719 ? -11.980 -3.733 17.635 1.00 98.50 719 ALA A O 1
ATOM 5569 N N . PHE A 1 720 ? -9.793 -3.192 17.719 1.00 98.12 720 PHE A N 1
ATOM 5570 C CA . PHE A 1 720 ? -9.568 -3.688 19.078 1.00 98.12 720 PHE A CA 1
ATOM 5571 C C . PHE A 1 720 ? -10.159 -2.762 20.138 1.00 98.12 720 PHE A C 1
ATOM 5573 O O . PHE A 1 720 ? -10.781 -3.233 21.085 1.00 98.12 720 PHE A O 1
ATOM 5580 N N . SER A 1 721 ? -9.988 -1.453 19.983 1.00 98.25 721 SER A N 1
ATOM 5581 C CA . SER A 1 721 ? -10.368 -0.482 20.999 1.00 98.25 721 SER A CA 1
ATOM 5582 C C . SER A 1 721 ? -11.874 -0.215 21.006 1.00 98.25 721 SER A C 1
ATOM 5584 O O . SER A 1 721 ? -12.477 -0.232 22.075 1.00 98.25 721 SER A O 1
ATOM 5586 N N . CYS A 1 722 ? -12.505 -0.049 19.838 1.00 97.81 722 CYS A N 1
ATOM 5587 C CA . CYS A 1 722 ? -13.942 0.220 19.716 1.00 97.81 722 CYS A CA 1
ATOM 5588 C C . CYS A 1 722 ? -14.801 -1.037 19.491 1.00 97.81 722 CYS A C 1
ATOM 5590 O O . CYS A 1 722 ? -16.028 -0.970 19.584 1.00 97.81 722 CYS A O 1
ATOM 5592 N N . GLY A 1 723 ? -14.217 -2.174 19.088 1.00 96.69 723 GLY A N 1
ATOM 5593 C CA . GLY A 1 723 ? -15.002 -3.329 18.624 1.00 96.69 723 GLY A CA 1
ATOM 5594 C C . GLY A 1 723 ? -15.791 -3.033 17.337 1.00 96.69 723 GLY A C 1
ATOM 5595 O O . GLY A 1 723 ? -16.895 -3.549 17.130 1.00 96.69 723 GLY A O 1
ATOM 5596 N N . ARG A 1 724 ? -15.277 -2.137 16.480 1.00 97.38 724 ARG A N 1
ATOM 5597 C CA . ARG A 1 724 ? -15.916 -1.685 15.230 1.00 97.38 724 ARG A CA 1
ATOM 5598 C C . ARG A 1 724 ? -14.874 -1.517 14.126 1.00 97.38 724 ARG A C 1
ATOM 5600 O O . ARG A 1 724 ? -13.767 -1.061 14.373 1.00 97.38 724 ARG A O 1
ATOM 5607 N N . LYS A 1 725 ? -15.232 -1.853 12.884 1.00 97.62 725 LYS A N 1
ATOM 5608 C CA . LYS A 1 725 ? -14.345 -1.641 11.730 1.00 97.62 725 LYS A CA 1
ATOM 5609 C C . LYS A 1 725 ? -14.243 -0.156 11.377 1.00 97.62 725 LYS A C 1
ATOM 5611 O O . LYS A 1 725 ? -15.250 0.550 11.395 1.00 97.62 725 LYS A O 1
ATOM 5616 N N . SER A 1 726 ? -13.052 0.259 10.953 1.00 97.12 726 SER A N 1
ATOM 5617 C CA . SER A 1 726 ? -12.752 1.623 10.508 1.00 97.12 726 SER A CA 1
ATOM 5618 C C . SER A 1 726 ? -12.040 1.661 9.145 1.00 97.12 726 SER A C 1
ATOM 5620 O O . SER A 1 726 ? -11.894 0.623 8.497 1.00 97.12 726 SER A O 1
ATOM 5622 N N . TYR A 1 727 ? -11.693 2.844 8.642 1.00 96.19 727 TYR A N 1
ATOM 5623 C CA . TYR A 1 727 ? -10.910 3.081 7.427 1.00 96.19 727 TYR A CA 1
ATOM 5624 C C . TYR A 1 727 ? -9.434 3.320 7.772 1.00 96.19 727 TYR A C 1
ATOM 5626 O O . TYR A 1 727 ? -9.124 3.762 8.875 1.00 96.19 727 TYR A O 1
ATOM 5634 N N . ASN A 1 728 ? -8.522 3.034 6.838 1.00 95.94 728 ASN A N 1
ATOM 5635 C CA . ASN A 1 728 ? -7.088 3.170 7.109 1.00 95.94 728 ASN A CA 1
ATOM 5636 C C . ASN A 1 728 ? -6.719 4.618 7.459 1.00 95.94 728 ASN A C 1
ATOM 5638 O O . ASN A 1 728 ? -7.126 5.549 6.761 1.00 95.94 728 ASN A O 1
ATOM 5642 N N . GLY A 1 729 ? -5.915 4.785 8.505 1.00 90.50 729 GLY A N 1
ATOM 5643 C CA . GLY A 1 729 ? -5.491 6.076 9.039 1.00 90.50 729 GLY A CA 1
ATOM 5644 C C . GLY A 1 729 ? -6.435 6.692 10.075 1.00 90.50 729 GLY A C 1
ATOM 5645 O O . GLY A 1 729 ? -6.086 7.728 10.626 1.00 90.50 729 GLY A O 1
ATOM 5646 N N . ALA A 1 730 ? -7.593 6.099 10.360 1.00 95.56 730 ALA A N 1
ATOM 5647 C CA . ALA A 1 730 ? -8.532 6.600 11.363 1.00 95.56 730 ALA A CA 1
ATOM 5648 C C . ALA A 1 730 ? -8.110 6.247 12.796 1.00 95.56 730 ALA A C 1
ATOM 5650 O O . ALA A 1 730 ? -7.892 5.073 13.085 1.00 95.56 730 ALA A O 1
ATOM 5651 N N . ILE A 1 731 ? -8.103 7.223 13.707 1.00 98.44 731 ILE A N 1
ATOM 5652 C CA . ILE A 1 731 ? -7.888 6.984 15.141 1.00 98.44 731 ILE A CA 1
ATOM 5653 C C . ILE A 1 731 ? -9.238 7.035 15.848 1.00 98.44 731 ILE A C 1
ATOM 5655 O O . ILE A 1 731 ? -9.792 8.118 16.025 1.00 98.44 731 ILE A O 1
ATOM 5659 N N . SER A 1 732 ? -9.799 5.873 16.194 1.00 98.19 732 SER A N 1
ATOM 5660 C CA . SER A 1 732 ? -11.090 5.753 16.898 1.00 98.19 732 SER A CA 1
ATOM 5661 C C . SER A 1 732 ? -12.253 6.485 16.206 1.00 98.19 732 SER A C 1
ATOM 5663 O O . SER A 1 732 ? -13.180 6.983 16.854 1.00 98.19 732 SER A O 1
ATOM 5665 N N . MET A 1 733 ? -12.202 6.559 14.873 1.00 97.12 733 MET A N 1
ATOM 5666 C CA . MET A 1 733 ? -13.262 7.102 14.019 1.00 97.12 733 MET A CA 1
ATOM 5667 C C . MET A 1 733 ? -13.919 5.970 13.235 1.00 97.12 733 MET A C 1
ATOM 5669 O O . MET A 1 733 ? -13.277 4.981 12.909 1.00 97.12 733 MET A O 1
ATOM 5673 N N . LEU A 1 734 ? -15.199 6.093 12.907 1.00 95.25 734 LEU A N 1
ATOM 5674 C CA . LEU A 1 734 ? -15.951 5.153 12.075 1.00 95.25 734 LEU A CA 1
ATOM 5675 C C . LEU A 1 734 ? -15.910 5.570 10.591 1.00 95.25 734 LEU A C 1
ATOM 5677 O O . LEU A 1 734 ? -15.550 6.705 10.286 1.00 95.25 734 LEU A O 1
ATOM 5681 N N . PRO A 1 735 ? -16.329 4.705 9.643 1.00 90.75 735 PRO A N 1
ATOM 5682 C CA . PRO A 1 735 ? -16.336 5.021 8.205 1.00 90.75 735 PRO A CA 1
ATOM 5683 C C . PRO A 1 735 ? -17.148 6.257 7.800 1.00 90.75 735 PRO A C 1
ATOM 5685 O O . PRO A 1 735 ? -16.962 6.784 6.709 1.00 90.75 735 PRO A O 1
ATOM 5688 N N . ASP A 1 736 ? -18.063 6.713 8.656 1.00 88.88 736 ASP A N 1
ATOM 5689 C CA . ASP A 1 736 ? -18.833 7.944 8.473 1.00 88.88 736 ASP A CA 1
ATOM 5690 C C . ASP A 1 736 ? -18.184 9.174 9.138 1.00 88.88 736 ASP A C 1
ATOM 5692 O O . ASP A 1 736 ? -18.829 10.216 9.251 1.00 88.88 736 ASP A O 1
ATOM 5696 N N . HIS A 1 737 ? -16.918 9.065 9.558 1.00 88.94 737 HIS A N 1
ATOM 5697 C CA . HIS A 1 737 ? -16.145 10.088 10.272 1.00 88.94 737 HIS A CA 1
ATOM 5698 C C . HIS A 1 737 ? -16.753 10.518 11.617 1.00 88.94 737 HIS A C 1
ATOM 5700 O O . HIS A 1 737 ? -16.477 11.617 12.114 1.00 88.94 737 HIS A O 1
ATOM 5706 N N . THR A 1 738 ? -17.572 9.662 12.233 1.00 94.62 738 THR A N 1
ATOM 5707 C CA . THR A 1 738 ? -18.025 9.848 13.619 1.00 94.62 738 THR A CA 1
ATOM 5708 C C . THR A 1 738 ? -17.095 9.122 14.595 1.00 94.62 738 THR A C 1
ATOM 5710 O O . THR A 1 738 ? -16.597 8.050 14.256 1.00 94.62 738 THR A O 1
ATOM 5713 N N . PRO A 1 739 ? -16.839 9.666 15.796 1.00 96.75 739 PRO A N 1
ATOM 5714 C CA . PRO A 1 739 ? -16.031 8.974 16.798 1.00 96.75 739 PRO A CA 1
ATOM 5715 C C . PRO A 1 739 ? -16.746 7.715 17.322 1.00 96.75 739 PRO A C 1
ATOM 5717 O O . PRO A 1 739 ? -17.986 7.643 17.334 1.00 96.75 739 PRO A O 1
ATOM 5720 N N . CYS A 1 740 ? -15.961 6.736 17.772 1.00 96.56 740 CYS A N 1
ATOM 5721 C CA . CYS A 1 740 ? -16.399 5.599 18.582 1.00 96.56 740 CYS A CA 1
ATOM 5722 C C . CYS A 1 740 ? -15.671 5.608 19.925 1.00 96.56 740 CYS A C 1
ATOM 5724 O O . CYS A 1 740 ? -14.476 5.868 19.960 1.00 96.56 740 CYS A O 1
ATOM 5726 N N . GLY A 1 741 ? -16.388 5.330 21.012 1.00 97.75 741 GLY A N 1
ATOM 5727 C CA . GLY A 1 741 ? -15.793 5.160 22.333 1.00 97.75 741 GLY A CA 1
ATOM 5728 C C . GLY A 1 741 ? -14.976 3.876 22.410 1.00 97.75 741 GLY A C 1
ATOM 5729 O O . GLY A 1 741 ? -15.315 2.870 21.779 1.00 97.75 741 GLY A O 1
ATOM 5730 N N . THR A 1 742 ? -13.905 3.915 23.191 1.00 98.56 742 THR A N 1
ATOM 5731 C CA . THR A 1 742 ? -12.945 2.817 23.306 1.00 98.56 742 THR A CA 1
ATOM 5732 C C . THR A 1 742 ? -13.091 2.058 24.626 1.00 98.56 742 THR A C 1
ATOM 5734 O O . THR A 1 742 ? -13.607 2.564 25.626 1.00 98.56 742 THR A O 1
ATOM 5737 N N . VAL A 1 743 ? -12.584 0.825 24.662 1.00 98.50 743 VAL A N 1
ATOM 5738 C CA . VAL A 1 743 ? -12.569 -0.009 25.870 1.00 98.50 743 VAL A CA 1
ATOM 5739 C C . VAL A 1 743 ? -11.729 0.595 27.000 1.00 98.50 743 VAL A C 1
ATOM 5741 O O . VAL A 1 743 ? -12.085 0.421 28.162 1.00 98.50 743 VAL A O 1
ATOM 5744 N N . LEU A 1 744 ? -10.651 1.329 26.696 1.00 98.62 744 LEU A N 1
ATOM 5745 C CA . LEU A 1 744 ? -9.823 1.976 27.719 1.00 98.62 744 LEU A CA 1
ATOM 5746 C C . LEU A 1 744 ? -10.575 3.145 28.359 1.00 98.62 744 LEU A C 1
ATOM 5748 O O . LEU A 1 744 ? -10.613 3.249 29.584 1.00 98.62 744 LEU A O 1
ATOM 5752 N N . GLU A 1 745 ? -11.232 3.985 27.561 1.00 98.62 745 GLU A N 1
ATOM 5753 C CA . GLU A 1 745 ? -12.045 5.096 28.069 1.00 98.62 745 GLU A CA 1
ATOM 5754 C C . GLU A 1 745 ? -13.217 4.592 28.914 1.00 98.62 745 GLU A C 1
ATOM 5756 O O . GLU A 1 745 ? -13.492 5.123 29.995 1.00 98.62 745 GLU A O 1
ATOM 5761 N N . ALA A 1 746 ? -13.872 3.521 28.459 1.00 98.31 746 ALA A N 1
ATOM 5762 C CA . ALA A 1 746 ? -14.928 2.854 29.209 1.00 98.31 746 ALA A CA 1
ATOM 5763 C C . ALA A 1 746 ? -14.405 2.255 30.519 1.00 98.31 746 ALA A C 1
ATOM 5765 O O . ALA A 1 746 ? -15.019 2.441 31.570 1.00 98.31 746 ALA A O 1
ATOM 5766 N N . ALA A 1 747 ? -13.229 1.619 30.496 1.00 98.31 747 ALA A N 1
ATOM 5767 C CA . ALA A 1 747 ? -12.587 1.097 31.697 1.00 98.31 747 ALA A CA 1
ATOM 5768 C C . ALA A 1 747 ? -12.303 2.229 32.693 1.00 98.31 747 ALA A C 1
ATOM 5770 O O . ALA A 1 747 ? -12.628 2.105 33.877 1.00 98.31 747 ALA A O 1
ATOM 5771 N N . LYS A 1 748 ? -11.782 3.366 32.214 1.00 97.94 748 LYS A N 1
ATOM 5772 C CA . LYS A 1 748 ? -11.546 4.540 33.053 1.00 97.94 748 LYS A CA 1
ATOM 5773 C C . LYS A 1 748 ? -12.833 5.062 33.685 1.00 97.94 748 LYS A C 1
ATOM 5775 O O . LYS A 1 748 ? -12.863 5.313 34.892 1.00 97.94 748 LYS A O 1
ATOM 5780 N N . ARG A 1 749 ? -13.904 5.195 32.896 1.00 97.19 749 ARG A N 1
ATOM 5781 C CA . ARG A 1 749 ? -15.228 5.629 33.373 1.00 97.19 749 ARG A CA 1
ATOM 5782 C C . ARG A 1 749 ? -15.791 4.686 34.436 1.00 97.19 749 ARG A C 1
ATOM 5784 O O . ARG A 1 749 ? -16.334 5.152 35.433 1.00 97.19 749 ARG A O 1
ATOM 5791 N N . ALA A 1 750 ? -15.587 3.382 34.267 1.00 96.50 750 ALA A N 1
ATOM 5792 C CA . ALA A 1 750 ? -15.991 2.352 35.221 1.00 96.50 750 ALA A CA 1
ATOM 5793 C C . ALA A 1 750 ? -15.082 2.250 36.467 1.00 96.50 750 ALA A C 1
ATOM 5795 O O . ALA A 1 750 ? -15.322 1.403 37.333 1.00 96.50 750 ALA A O 1
ATOM 5796 N N . GLY A 1 751 ? -14.050 3.095 36.578 1.00 96.38 751 GLY A N 1
ATOM 5797 C CA . GLY A 1 751 ? -13.165 3.189 37.741 1.00 96.38 751 GLY A CA 1
ATOM 5798 C C . GLY A 1 751 ? -11.922 2.299 37.692 1.00 96.38 751 GLY A C 1
ATOM 5799 O O . GLY A 1 751 ? -11.220 2.203 38.698 1.00 96.38 751 GLY A O 1
ATOM 5800 N N . TYR A 1 752 ? -11.626 1.654 36.561 1.00 98.31 752 TYR A N 1
ATOM 5801 C CA . TYR A 1 752 ? -10.343 0.977 36.370 1.00 98.31 752 TYR A CA 1
ATOM 5802 C C . TYR A 1 752 ? -9.221 2.007 36.208 1.00 98.31 752 TYR A C 1
ATOM 5804 O O . TYR A 1 752 ? -9.419 3.088 35.650 1.00 98.31 752 TYR A O 1
ATOM 5812 N N . THR A 1 753 ? -8.025 1.658 36.678 1.00 98.44 753 THR A N 1
ATOM 5813 C CA . THR A 1 753 ? -6.815 2.423 36.339 1.00 98.44 753 THR A CA 1
ATOM 5814 C C . THR A 1 753 ? -6.332 1.997 34.954 1.00 98.44 753 THR A C 1
ATOM 5816 O O . THR A 1 753 ? -6.397 0.812 34.625 1.00 98.44 753 THR A O 1
ATOM 5819 N N . THR A 1 754 ? -5.879 2.934 34.128 1.00 98.81 754 THR A N 1
ATOM 5820 C CA . THR A 1 754 ? -5.571 2.674 32.712 1.00 98.81 754 THR A CA 1
ATOM 5821 C C . THR A 1 754 ? -4.119 2.984 32.369 1.00 98.81 754 THR A C 1
ATOM 5823 O O . THR A 1 754 ? -3.544 3.950 32.876 1.00 98.81 754 THR A O 1
ATOM 5826 N N . GLY A 1 755 ? -3.513 2.182 31.491 1.00 98.75 755 GLY A N 1
ATOM 5827 C CA . GLY A 1 755 ? -2.132 2.398 31.065 1.00 98.75 755 GLY A CA 1
ATOM 5828 C C . GLY A 1 755 ? -1.846 2.046 29.608 1.00 98.75 755 GLY A C 1
ATOM 5829 O O . GLY A 1 755 ? -2.471 1.143 29.049 1.00 98.75 755 GLY A O 1
ATOM 5830 N N . LEU A 1 756 ? -0.866 2.746 29.036 1.00 98.88 756 LEU A N 1
ATOM 5831 C CA . LEU A 1 756 ? -0.300 2.541 27.704 1.00 98.88 756 LEU A CA 1
ATOM 5832 C C . LEU A 1 756 ? 1.223 2.383 27.824 1.00 98.88 756 LEU A C 1
ATOM 5834 O O . LEU A 1 756 ? 1.892 3.205 28.457 1.00 98.88 756 LEU A O 1
ATOM 5838 N N . VAL A 1 757 ? 1.777 1.326 27.234 1.00 98.88 757 VAL A N 1
ATOM 5839 C CA . VAL A 1 757 ? 3.223 1.067 27.204 1.00 98.88 757 VAL A CA 1
ATOM 5840 C C . VAL A 1 757 ? 3.633 0.690 25.790 1.00 98.88 757 VAL A C 1
ATOM 5842 O O . VAL A 1 757 ? 3.150 -0.311 25.275 1.00 98.88 757 VAL A O 1
ATOM 5845 N N . VAL A 1 758 ? 4.536 1.448 25.176 1.00 98.56 758 VAL A N 1
ATOM 5846 C CA . VAL A 1 758 ? 4.945 1.238 23.778 1.00 98.56 758 VAL A CA 1
ATOM 5847 C C . VAL A 1 758 ? 6.450 1.427 23.597 1.00 98.56 758 VAL A C 1
ATOM 5849 O O . VAL A 1 758 ? 7.131 1.961 24.473 1.00 98.56 758 VAL A O 1
ATOM 5852 N N . THR A 1 759 ? 6.977 0.988 22.454 1.00 97.06 759 THR A N 1
ATOM 5853 C CA . THR A 1 759 ? 8.377 1.249 22.047 1.00 97.06 759 THR A CA 1
ATOM 5854 C C . THR A 1 759 ? 8.497 2.283 20.931 1.00 97.06 759 THR A C 1
ATOM 5856 O O . THR A 1 759 ? 9.604 2.720 20.633 1.00 97.06 759 THR A O 1
ATOM 5859 N N . THR A 1 760 ? 7.382 2.706 20.343 1.00 95.25 760 THR A N 1
ATOM 5860 C CA . THR A 1 760 ? 7.294 3.834 19.408 1.00 95.25 760 THR A CA 1
ATOM 5861 C C . THR A 1 760 ? 6.930 5.129 20.136 1.00 95.25 760 THR A C 1
ATOM 5863 O O . THR A 1 760 ? 6.981 5.220 21.370 1.00 95.25 760 THR A O 1
ATOM 5866 N N . ASP A 1 761 ? 6.583 6.156 19.371 1.00 95.00 761 ASP A N 1
ATOM 5867 C CA . ASP A 1 761 ? 5.867 7.326 19.858 1.00 95.00 761 ASP A CA 1
ATOM 5868 C C . ASP A 1 761 ? 4.579 6.924 20.588 1.00 95.00 761 ASP A C 1
ATOM 5870 O O . ASP A 1 761 ? 3.760 6.172 20.063 1.00 95.00 761 ASP A O 1
ATOM 5874 N N . ILE A 1 762 ? 4.349 7.476 21.787 1.00 97.88 762 ILE A N 1
ATOM 5875 C CA . ILE A 1 762 ? 3.089 7.227 22.511 1.00 97.88 762 ILE A CA 1
ATOM 5876 C C . ILE A 1 762 ? 1.860 7.703 21.721 1.00 97.88 762 ILE A C 1
ATOM 5878 O O . ILE A 1 762 ? 0.778 7.176 21.923 1.00 97.88 762 ILE A O 1
ATOM 5882 N N . THR A 1 763 ? 2.052 8.642 20.789 1.00 97.94 763 THR A N 1
ATOM 5883 C CA . THR A 1 763 ? 1.019 9.178 19.898 1.00 97.94 763 THR A CA 1
ATOM 5884 C C . THR A 1 763 ? 0.839 8.380 18.606 1.00 97.94 763 THR A C 1
ATOM 5886 O O . THR A 1 763 ? 0.026 8.776 17.771 1.00 97.94 763 THR A O 1
ATOM 5889 N N . ASP A 1 764 ? 1.612 7.311 18.380 1.00 97.50 764 ASP A N 1
ATOM 5890 C CA . ASP A 1 764 ? 1.430 6.468 17.198 1.00 97.50 764 ASP A CA 1
ATOM 5891 C C . ASP A 1 764 ? 0.071 5.749 17.239 1.00 97.50 764 ASP A C 1
ATOM 5893 O O . ASP A 1 764 ? -0.648 5.736 18.239 1.00 97.50 764 ASP A O 1
ATOM 5897 N N . ALA A 1 765 ? -0.344 5.186 16.111 1.00 97.75 765 ALA A N 1
ATOM 5898 C CA . ALA A 1 765 ? -1.737 4.847 15.891 1.00 97.75 765 ALA A CA 1
ATOM 5899 C C . ALA A 1 765 ? -2.300 3.828 16.884 1.00 97.75 765 ALA A C 1
ATOM 5901 O O . ALA A 1 765 ? -3.447 3.982 17.308 1.00 97.75 765 ALA A O 1
ATOM 5902 N N . THR A 1 766 ? -1.527 2.810 17.261 1.00 97.88 766 THR A N 1
ATOM 5903 C CA . THR A 1 766 ? -1.995 1.766 18.174 1.00 97.88 766 THR A CA 1
ATOM 5904 C C . THR A 1 766 ? -2.352 2.318 19.554 1.00 97.88 766 THR A C 1
ATOM 5906 O O . THR A 1 766 ? -3.516 2.162 19.933 1.00 97.88 766 THR A O 1
ATOM 5909 N N . PRO A 1 767 ? -1.447 2.982 20.309 1.00 98.38 767 PRO A N 1
ATOM 5910 C CA . PRO A 1 767 ? -1.806 3.617 21.580 1.00 98.38 767 PRO A CA 1
ATOM 5911 C C . PRO A 1 767 ? -2.856 4.719 21.419 1.00 98.38 767 PRO A C 1
ATOM 5913 O O . PRO A 1 767 ? -3.822 4.741 22.190 1.00 98.38 767 PRO A O 1
ATOM 5916 N N . ALA A 1 768 ? -2.758 5.545 20.373 1.00 98.62 768 ALA A N 1
ATOM 5917 C CA . ALA A 1 768 ? -3.699 6.633 20.133 1.00 98.62 768 ALA A CA 1
ATOM 5918 C C . ALA A 1 768 ? -5.147 6.137 19.977 1.00 98.62 768 ALA A C 1
ATOM 5920 O O . ALA A 1 768 ? -6.080 6.765 20.481 1.00 98.62 768 ALA A O 1
ATOM 5921 N N . CYS A 1 769 ? -5.361 4.977 19.340 1.00 98.62 769 CYS A N 1
ATOM 5922 C CA . CYS A 1 769 ? -6.695 4.390 19.166 1.00 98.62 769 CYS A CA 1
ATOM 5923 C C . CYS A 1 769 ? -7.362 3.950 20.477 1.00 98.62 769 CYS A C 1
ATOM 5925 O O . CYS A 1 769 ? -8.533 3.587 20.456 1.00 98.62 769 CYS A O 1
ATOM 5927 N N . PHE A 1 770 ? -6.661 3.945 21.612 1.00 98.56 770 PHE A N 1
ATOM 5928 C CA . PHE A 1 770 ? -7.263 3.678 22.921 1.00 98.56 770 PHE A CA 1
ATOM 5929 C C . PHE A 1 770 ? -7.578 4.954 23.714 1.00 98.56 770 PHE A C 1
ATOM 5931 O O . PHE A 1 770 ? -8.212 4.851 24.760 1.00 98.56 770 PHE A O 1
ATOM 5938 N N . ALA A 1 771 ? -7.140 6.135 23.271 1.00 97.69 771 ALA A N 1
ATOM 5939 C CA . ALA A 1 771 ? -7.223 7.352 24.088 1.00 97.69 771 ALA A CA 1
ATOM 5940 C C . ALA A 1 771 ? -7.549 8.647 23.324 1.00 97.69 771 ALA A C 1
ATOM 5942 O O . ALA A 1 771 ? -7.673 9.698 23.950 1.00 97.69 771 ALA A O 1
ATOM 5943 N N . SER A 1 772 ? -7.648 8.598 21.994 1.00 98.44 772 SER A N 1
ATOM 5944 C CA . SER A 1 772 ? -7.838 9.774 21.139 1.00 98.44 772 SER A CA 1
ATOM 5945 C C . SER A 1 772 ? -8.819 9.513 19.995 1.00 98.44 772 SER A C 1
ATOM 5947 O O . SER A 1 772 ? -9.086 8.364 19.637 1.00 98.44 772 SER A O 1
ATOM 5949 N N . HIS A 1 773 ? -9.317 10.598 19.386 1.00 98.19 773 HIS A N 1
ATOM 5950 C CA . HIS A 1 773 ? -10.218 10.585 18.229 1.00 98.19 773 HIS A CA 1
ATOM 5951 C C . HIS A 1 773 ? -9.810 11.637 17.191 1.00 98.19 773 HIS A C 1
ATOM 5953 O O . HIS A 1 773 ? -10.057 12.835 17.368 1.00 98.19 773 HIS A O 1
ATOM 5959 N N . VAL A 1 774 ? -9.217 11.198 16.078 1.00 94.50 774 VAL A N 1
ATOM 5960 C CA . VAL A 1 774 ? -8.823 12.072 14.960 1.00 94.50 774 VAL A CA 1
ATOM 5961 C C . VAL A 1 774 ? -9.048 11.386 13.613 1.00 94.50 774 VAL A C 1
ATOM 5963 O O . VAL A 1 774 ? -8.954 10.165 13.485 1.00 94.50 774 VAL A O 1
ATOM 5966 N N . ASP A 1 775 ? -9.347 12.178 12.579 1.00 88.50 775 ASP A N 1
ATOM 5967 C CA . ASP A 1 775 ? -9.656 11.645 11.247 1.00 88.50 775 ASP A CA 1
ATOM 5968 C C . ASP A 1 775 ? -8.438 10.997 10.572 1.00 88.50 775 ASP A C 1
ATOM 5970 O O . ASP A 1 775 ? -8.624 10.110 9.734 1.00 88.50 775 ASP A O 1
ATOM 5974 N N . LEU A 1 776 ? -7.224 11.453 10.911 1.00 84.81 776 LEU A N 1
ATOM 5975 C CA . LEU A 1 776 ? -5.962 10.988 10.340 1.00 84.81 776 LEU A CA 1
ATOM 5976 C C . LEU A 1 776 ? -4.899 10.772 11.429 1.00 84.81 776 LEU A C 1
ATOM 5978 O O . LEU A 1 776 ? -4.585 11.691 12.183 1.00 84.81 776 LEU A O 1
ATOM 5982 N N . ARG A 1 777 ? -4.251 9.600 11.422 1.00 93.75 777 ARG A N 1
ATOM 5983 C CA . ARG A 1 777 ? -3.183 9.199 12.361 1.00 93.75 777 ARG A CA 1
ATOM 5984 C C . ARG A 1 777 ? -1.983 10.144 12.398 1.00 93.75 777 ARG A C 1
ATOM 5986 O O . ARG A 1 777 ? -1.279 10.196 13.385 1.00 93.75 777 ARG A O 1
ATOM 5993 N N . MET A 1 778 ? -1.776 10.939 11.348 1.00 88.94 778 MET A N 1
ATOM 5994 C CA . MET A 1 778 ? -0.704 11.942 11.281 1.00 88.94 778 MET A CA 1
ATOM 5995 C C . MET A 1 778 ? -0.933 13.174 12.177 1.00 88.94 778 MET A C 1
ATOM 5997 O O . MET A 1 778 ? -0.089 14.065 12.215 1.00 88.94 778 MET A O 1
ATOM 6001 N N . GLN A 1 779 ? -2.072 13.270 12.869 1.00 94.88 779 GLN A N 1
ATOM 6002 C CA . GLN A 1 779 ? -2.395 14.374 13.778 1.00 94.88 779 GLN A CA 1
ATOM 6003 C C . GLN A 1 779 ? -1.807 14.161 15.192 1.00 94.88 779 GLN A C 1
ATOM 6005 O O . GLN A 1 779 ? -2.474 14.459 16.181 1.00 94.88 779 GLN A O 1
ATOM 6010 N N . ASN A 1 780 ? -0.559 13.684 15.294 1.00 95.69 780 ASN A N 1
ATOM 6011 C CA . ASN A 1 780 ? 0.137 13.370 16.557 1.00 95.69 780 ASN A CA 1
ATOM 6012 C C . ASN A 1 780 ? 0.095 14.515 17.581 1.00 95.69 780 ASN A C 1
ATOM 6014 O O . ASN A 1 780 ? -0.086 14.284 18.771 1.00 95.69 780 ASN A O 1
ATOM 6018 N N . ASP A 1 781 ? 0.202 15.763 17.121 1.00 95.44 781 ASP A N 1
ATOM 6019 C CA . ASP A 1 781 ? 0.182 16.940 17.994 1.00 95.44 781 ASP A CA 1
ATOM 6020 C C . ASP A 1 781 ? -1.165 17.135 18.718 1.00 95.44 781 ASP A C 1
ATOM 6022 O O . ASP A 1 781 ? -1.181 17.667 19.832 1.00 95.44 781 ASP A O 1
ATOM 6026 N N . GLU A 1 782 ? -2.271 16.729 18.084 1.00 96.00 782 GLU A N 1
ATOM 6027 C CA . GLU A 1 782 ? -3.629 16.733 18.649 1.00 96.00 782 GLU A CA 1
ATOM 6028 C C . GLU A 1 782 ? -3.847 15.501 19.536 1.00 96.00 782 GLU A C 1
ATOM 6030 O O . GLU A 1 782 ? -4.390 15.624 20.631 1.00 96.00 782 GLU A O 1
ATOM 6035 N N . ILE A 1 783 ? -3.356 14.335 19.104 1.00 98.38 783 ILE A N 1
ATOM 6036 C CA . ILE A 1 783 ? -3.366 13.092 19.890 1.00 98.38 783 ILE A CA 1
ATOM 6037 C C . ILE A 1 783 ? -2.655 13.313 21.236 1.00 98.38 783 ILE A C 1
ATOM 6039 O O . ILE A 1 783 ? -3.245 13.061 22.283 1.00 98.38 783 ILE A O 1
ATOM 6043 N N . ALA A 1 784 ? -1.458 13.912 21.233 1.00 98.25 784 ALA A N 1
ATOM 6044 C CA . ALA A 1 784 ? -0.698 14.227 22.447 1.00 98.25 784 ALA A CA 1
ATOM 6045 C C . ALA A 1 784 ? -1.501 15.074 23.449 1.00 98.25 784 ALA A C 1
ATOM 6047 O O . ALA A 1 784 ? -1.412 14.876 24.661 1.00 98.25 784 ALA A O 1
ATOM 6048 N N . LEU A 1 785 ? -2.286 16.039 22.955 1.00 98.19 785 LEU A N 1
ATOM 6049 C CA . LEU A 1 785 ? -3.142 16.880 23.793 1.00 98.19 785 LEU A CA 1
ATOM 6050 C C . LEU A 1 785 ? -4.306 16.074 24.381 1.00 98.19 785 LEU A C 1
ATOM 6052 O O . LEU A 1 785 ? -4.599 16.202 25.574 1.00 98.19 785 LEU A O 1
ATOM 6056 N N . GLN A 1 786 ? -4.952 15.233 23.573 1.00 98.25 786 GLN A N 1
ATOM 6057 C CA . GLN A 1 786 ? -6.056 14.388 24.025 1.00 98.25 786 GLN A CA 1
ATOM 6058 C C . GLN A 1 786 ? -5.596 13.376 25.084 1.00 98.25 786 GLN A C 1
ATOM 6060 O O . GLN A 1 786 ? -6.205 13.315 26.154 1.00 98.25 786 GLN A O 1
ATOM 6065 N N . GLU A 1 787 ? -4.468 12.698 24.861 1.00 97.88 787 GLU A N 1
ATOM 6066 C CA . GLU A 1 787 ? -3.891 11.700 25.774 1.00 97.88 787 GLU A CA 1
ATOM 6067 C C . GLU A 1 787 ? -3.576 12.256 27.170 1.00 97.88 787 GLU A C 1
ATOM 6069 O O . GLU A 1 787 ? -3.797 11.579 28.179 1.00 97.88 787 GLU A O 1
ATOM 6074 N N . VAL A 1 788 ? -3.115 13.512 27.266 1.00 98.06 788 VAL A N 1
ATOM 6075 C CA . VAL A 1 788 ? -2.839 14.144 28.572 1.00 98.06 788 VAL A CA 1
ATOM 6076 C C . VAL A 1 788 ? -4.089 14.684 29.268 1.00 98.06 788 VAL A C 1
ATOM 6078 O O . VAL A 1 788 ? -4.016 15.020 30.456 1.00 98.06 788 VAL A O 1
ATOM 6081 N N . GLY A 1 789 ? -5.225 14.737 28.565 1.00 97.00 789 GLY A N 1
ATOM 6082 C CA . GLY A 1 789 ? -6.534 15.090 29.110 1.00 97.00 789 GLY A CA 1
ATOM 6083 C C . GLY A 1 789 ? -7.192 16.347 28.532 1.00 97.00 789 GLY A C 1
ATOM 6084 O O . GLY A 1 789 ? -8.151 16.830 29.133 1.00 97.00 789 GLY A O 1
ATOM 6085 N N . GLU A 1 790 ? -6.719 16.902 27.409 1.00 96.44 790 GLU A N 1
ATOM 6086 C CA . GLU A 1 790 ? -7.420 18.000 26.708 1.00 96.44 790 GLU A CA 1
ATOM 6087 C C . GLU A 1 790 ? -8.579 17.520 25.817 1.00 96.44 790 GLU A C 1
ATOM 6089 O O . GLU A 1 790 ? -9.302 18.347 25.260 1.00 96.44 790 GLU A O 1
ATOM 6094 N N . GLY A 1 791 ? -8.777 16.205 25.688 1.00 93.50 791 GLY A N 1
ATOM 6095 C CA . GLY A 1 791 ? -9.890 15.628 24.937 1.00 93.50 791 GLY A CA 1
ATOM 6096 C C . GLY A 1 791 ? -11.255 15.884 25.585 1.00 93.50 791 GLY A C 1
ATOM 6097 O O . GLY A 1 791 ? -11.360 16.299 26.739 1.00 93.50 791 GLY A O 1
ATOM 6098 N N . VAL A 1 792 ? -12.327 15.585 24.842 1.00 94.19 792 VAL A N 1
ATOM 6099 C CA . VAL A 1 792 ? -13.725 15.777 25.287 1.00 94.19 792 VAL A CA 1
ATOM 6100 C C . VAL A 1 792 ? -14.007 15.084 26.623 1.00 94.19 792 VAL A C 1
ATOM 6102 O O . VAL A 1 792 ? -14.672 15.657 27.482 1.00 94.19 792 VAL A O 1
ATOM 6105 N N . LEU A 1 793 ? -13.465 13.880 26.810 1.00 95.69 793 LEU A N 1
ATOM 6106 C CA . LEU A 1 793 ? -13.676 13.056 28.003 1.00 95.69 793 LEU A CA 1
ATOM 6107 C C . LEU A 1 793 ? -12.735 13.419 29.167 1.00 95.69 793 LEU A C 1
ATOM 6109 O O . LEU A 1 793 ? -12.809 12.813 30.238 1.00 95.69 793 LEU A O 1
ATOM 6113 N N . GLY A 1 794 ? -11.839 14.391 28.977 1.00 95.88 794 GLY A N 1
ATOM 6114 C CA . GLY A 1 794 ? -10.770 14.695 29.919 1.00 95.88 794 GLY A CA 1
ATOM 6115 C C . GLY A 1 794 ? -9.717 13.585 29.979 1.00 95.88 794 GLY A C 1
ATOM 6116 O O . GLY A 1 794 ? -9.390 12.956 28.976 1.00 95.88 794 GLY A O 1
ATOM 6117 N N . ARG A 1 795 ? -9.145 13.352 31.166 1.00 95.94 795 ARG A N 1
ATOM 6118 C CA . ARG A 1 795 ? -8.047 12.394 31.353 1.00 95.94 795 ARG A CA 1
ATOM 6119 C C . ARG A 1 795 ? -8.551 10.949 31.394 1.00 95.94 795 ARG A C 1
ATOM 6121 O O . ARG A 1 795 ? -9.099 10.512 32.410 1.00 95.94 795 ARG A O 1
ATOM 6128 N N . VAL A 1 796 ? -8.279 10.205 30.322 1.00 97.88 796 VAL A N 1
ATOM 6129 C CA . VAL A 1 796 ? -8.678 8.794 30.177 1.00 97.88 796 VAL A CA 1
ATOM 6130 C C . VAL A 1 796 ? -7.553 7.787 30.445 1.00 97.88 796 VAL A C 1
ATOM 6132 O O . VAL A 1 796 ? -7.838 6.635 30.766 1.00 97.88 796 VAL A O 1
ATOM 6135 N N . VAL A 1 797 ? -6.291 8.230 30.411 1.00 98.38 797 VAL A N 1
ATOM 6136 C CA . VAL A 1 797 ? -5.091 7.424 30.704 1.00 98.38 797 VAL A CA 1
ATOM 6137 C C . VAL A 1 797 ? -4.482 7.839 32.050 1.00 98.38 797 VAL A C 1
ATOM 6139 O O . VAL A 1 797 ? -4.430 9.030 32.361 1.00 98.38 797 VAL A O 1
ATOM 6142 N N . ASP A 1 798 ? -4.013 6.885 32.862 1.00 98.69 798 ASP A N 1
ATOM 6143 C CA . ASP A 1 798 ? -3.295 7.175 34.114 1.00 98.69 798 ASP A CA 1
ATOM 6144 C C . ASP A 1 798 ? -1.782 6.945 34.019 1.00 98.69 798 ASP A C 1
ATOM 6146 O O . ASP A 1 798 ? -1.023 7.573 34.750 1.00 98.69 798 ASP A O 1
ATOM 6150 N N . LEU A 1 799 ? -1.317 6.056 33.144 1.00 98.75 799 LEU A N 1
ATOM 6151 C CA . LEU A 1 799 ? 0.105 5.762 32.980 1.00 98.75 799 LEU A CA 1
ATOM 6152 C C . LEU A 1 799 ? 0.460 5.646 31.499 1.00 98.75 799 LEU A C 1
ATOM 6154 O O . LEU A 1 799 ? -0.154 4.873 30.775 1.00 98.75 799 LEU A O 1
ATOM 6158 N N . MET A 1 800 ? 1.475 6.382 31.063 1.00 98.81 800 MET A N 1
ATOM 6159 C CA . MET A 1 800 ? 2.039 6.298 29.718 1.00 98.81 800 MET A CA 1
ATOM 6160 C C . MET A 1 800 ? 3.546 6.099 29.823 1.00 98.81 800 MET A C 1
ATOM 6162 O O . MET A 1 800 ? 4.200 6.886 30.502 1.00 98.81 800 MET A O 1
ATOM 6166 N N . LEU A 1 801 ? 4.095 5.067 29.181 1.00 98.88 801 LEU A N 1
ATOM 6167 C CA . LEU A 1 801 ? 5.541 4.831 29.082 1.00 98.88 801 LEU A CA 1
ATOM 6168 C C . LEU A 1 801 ? 5.901 4.533 27.620 1.00 98.88 801 LEU A C 1
ATOM 6170 O O . LEU A 1 801 ? 5.442 3.531 27.077 1.00 98.88 801 LEU A O 1
ATOM 6174 N N . GLY A 1 802 ? 6.714 5.377 26.989 1.00 98.19 802 GLY A N 1
ATOM 6175 C CA . GLY A 1 802 ? 7.108 5.189 25.591 1.00 98.19 802 GLY A CA 1
ATOM 6176 C C . GLY A 1 802 ? 8.074 6.251 25.069 1.00 98.19 802 GLY A C 1
ATOM 6177 O O . GLY A 1 802 ? 8.772 6.909 25.847 1.00 98.19 802 GLY A O 1
ATOM 6178 N N . GLY A 1 803 ? 8.137 6.387 23.745 1.00 97.75 803 GLY A N 1
ATOM 6179 C CA . GLY A 1 803 ? 8.871 7.428 23.025 1.00 97.75 803 GLY A CA 1
ATOM 6180 C C . GLY A 1 803 ? 7.998 8.629 22.644 1.00 97.75 803 GLY A C 1
ATOM 6181 O O . GLY A 1 803 ? 6.974 8.897 23.272 1.00 97.75 803 GLY A O 1
ATOM 6182 N N . GLY A 1 804 ? 8.394 9.358 21.600 1.00 96.88 804 GLY A N 1
ATOM 6183 C CA . GLY A 1 804 ? 7.591 10.434 21.003 1.00 96.88 804 GLY A CA 1
ATOM 6184 C C . GLY A 1 804 ? 7.642 11.775 21.728 1.00 96.88 804 GLY A C 1
ATOM 6185 O O . GLY A 1 804 ? 6.778 12.628 21.515 1.00 96.88 804 GLY A O 1
ATOM 6186 N N . ARG A 1 805 ? 8.658 12.014 22.574 1.00 98.00 805 ARG A N 1
ATOM 6187 C CA . ARG A 1 805 ? 8.803 13.278 23.321 1.00 98.00 805 ARG A CA 1
ATOM 6188 C C . ARG A 1 805 ? 8.742 14.516 22.423 1.00 98.00 805 ARG A C 1
ATOM 6190 O O . ARG A 1 805 ? 8.283 15.565 22.874 1.00 98.00 805 ARG A O 1
ATOM 6197 N N . CYS A 1 806 ? 9.159 14.418 21.162 1.00 97.50 806 CYS A N 1
ATOM 6198 C CA . CYS A 1 806 ? 9.157 15.546 20.237 1.00 97.50 806 CYS A CA 1
ATOM 6199 C C . CYS A 1 806 ? 7.761 16.170 20.034 1.00 97.50 806 CYS A C 1
ATOM 6201 O O . CYS A 1 806 ? 7.681 17.387 19.849 1.00 97.50 806 CYS A O 1
ATOM 6203 N N . HIS A 1 807 ? 6.679 15.380 20.133 1.00 97.62 807 HIS A N 1
ATOM 6204 C CA . HIS A 1 807 ? 5.285 15.831 19.989 1.00 97.62 807 HIS A CA 1
ATOM 6205 C C . HIS A 1 807 ? 4.739 16.551 21.230 1.00 97.62 807 HIS A C 1
ATOM 6207 O O . HIS A 1 807 ? 3.679 17.181 21.171 1.00 97.62 807 HIS A O 1
ATOM 6213 N N . PHE A 1 808 ? 5.471 16.503 22.347 1.00 98.38 808 PHE A N 1
ATOM 6214 C CA . PHE A 1 808 ? 5.069 17.092 23.626 1.00 98.38 808 PHE A CA 1
ATOM 6215 C C . PHE A 1 808 ? 5.822 18.383 23.966 1.00 98.38 808 PHE A C 1
ATOM 6217 O O . PHE A 1 808 ? 5.436 19.103 24.890 1.00 98.38 808 PHE A O 1
ATOM 6224 N N . LEU A 1 809 ? 6.887 18.685 23.221 1.00 97.94 809 LEU A N 1
ATOM 6225 C CA . LEU A 1 809 ? 7.733 19.857 23.417 1.00 97.94 809 LEU A CA 1
ATOM 6226 C C . LEU A 1 809 ? 7.296 21.012 22.502 1.00 97.94 809 LEU A C 1
ATOM 6228 O O . LEU A 1 809 ? 7.023 20.768 21.327 1.00 97.94 809 LEU A O 1
ATOM 6232 N N . PRO A 1 810 ? 7.308 22.275 22.969 1.00 97.56 810 PRO A N 1
ATOM 6233 C CA . PRO A 1 810 ? 6.977 23.421 22.123 1.00 97.56 810 PRO A CA 1
ATOM 6234 C C . PRO A 1 810 ? 8.024 23.603 21.018 1.00 97.56 810 PRO A C 1
ATOM 6236 O O . PRO A 1 810 ? 9.193 23.285 21.226 1.00 97.56 810 PRO A O 1
ATOM 6239 N N . ASN A 1 811 ? 7.653 24.205 19.885 1.00 95.50 811 ASN A N 1
ATOM 6240 C CA . ASN A 1 811 ? 8.547 24.407 18.731 1.00 95.50 811 ASN A CA 1
ATOM 6241 C C . ASN A 1 811 ? 9.840 25.205 19.024 1.00 95.50 811 ASN A C 1
ATOM 6243 O O . ASN A 1 811 ? 10.752 25.244 18.200 1.00 95.50 811 ASN A O 1
ATOM 6247 N N . THR A 1 812 ? 9.930 25.867 20.180 1.00 95.44 812 THR A N 1
ATOM 6248 C CA . THR A 1 812 ? 11.130 26.574 20.647 1.00 95.44 812 THR A CA 1
ATOM 6249 C C . THR A 1 812 ? 12.115 25.686 21.409 1.00 95.44 812 THR A C 1
ATOM 6251 O O . THR A 1 812 ? 13.227 26.131 21.687 1.00 95.44 812 THR A O 1
ATOM 6254 N N . ALA A 1 813 ? 11.707 24.484 21.817 1.00 95.81 813 ALA A N 1
ATOM 6255 C CA . ALA A 1 813 ? 12.539 23.543 22.557 1.00 95.81 813 ALA A CA 1
ATOM 6256 C C . ALA A 1 813 ? 13.354 22.652 21.608 1.00 95.81 813 ALA A C 1
ATOM 6258 O O . ALA A 1 813 ? 12.901 22.269 20.529 1.00 95.81 813 ALA A O 1
ATOM 6259 N N . GLU A 1 814 ? 14.569 22.307 22.028 1.00 93.75 814 GLU A N 1
ATOM 6260 C CA . GLU A 1 814 ? 15.435 21.388 21.292 1.00 93.75 814 GLU A CA 1
ATOM 6261 C C . GLU A 1 814 ? 14.808 19.987 21.228 1.00 93.75 814 GLU A C 1
ATOM 6263 O O . GLU A 1 814 ? 14.280 19.487 22.221 1.00 93.75 814 GLU A O 1
ATOM 6268 N N . GLY A 1 815 ? 14.847 19.363 20.048 1.00 91.25 815 GLY A N 1
ATOM 6269 C CA . GLY A 1 815 ? 14.245 18.048 19.818 1.00 91.25 815 GLY A CA 1
ATOM 6270 C C . GLY A 1 815 ? 12.721 18.051 19.655 1.00 91.25 815 GLY A C 1
ATOM 6271 O O . GLY A 1 815 ? 12.144 16.973 19.567 1.00 91.25 815 GLY A O 1
ATOM 6272 N N . SER A 1 816 ? 12.062 19.217 19.602 1.00 95.31 816 SER A N 1
ATOM 6273 C CA . SER A 1 816 ? 10.638 19.311 19.250 1.00 95.31 816 SER A CA 1
ATOM 6274 C C . SER A 1 816 ? 10.402 19.010 17.767 1.00 95.31 816 SER A C 1
ATOM 6276 O O . SER A 1 816 ? 11.191 19.405 16.906 1.00 95.31 816 SER A O 1
ATOM 6278 N N . CYS A 1 817 ? 9.285 18.345 17.475 1.00 91.81 817 CYS A N 1
ATOM 6279 C CA . CYS A 1 817 ? 8.753 18.164 16.123 1.00 91.81 817 CYS A CA 1
ATOM 6280 C C . CYS A 1 817 ? 7.409 18.893 15.919 1.00 91.81 817 CYS A C 1
ATOM 6282 O O . CYS A 1 817 ? 6.850 18.840 14.822 1.00 91.81 817 CYS A O 1
ATOM 6284 N N . ARG A 1 818 ? 6.915 19.621 16.937 1.00 91.31 818 ARG A N 1
ATOM 6285 C CA . ARG A 1 818 ? 5.696 20.437 16.845 1.00 91.31 818 ARG A CA 1
ATOM 6286 C C . ARG A 1 818 ? 5.922 21.674 15.984 1.00 91.31 818 ARG A C 1
ATOM 6288 O O . ARG A 1 818 ? 6.998 22.275 15.974 1.00 91.31 818 ARG A O 1
ATOM 6295 N N . LEU A 1 819 ? 4.862 22.120 15.312 1.00 89.00 819 LEU A N 1
ATOM 6296 C CA . LEU A 1 819 ? 4.874 23.379 14.553 1.00 89.00 819 LEU A CA 1
ATOM 6297 C C . LEU A 1 819 ? 4.408 24.586 15.381 1.00 89.00 819 LEU A C 1
ATOM 6299 O O . LEU A 1 819 ? 4.667 25.733 15.004 1.00 89.00 819 LEU A O 1
ATOM 6303 N N . ASP A 1 820 ? 3.750 24.348 16.513 1.00 91.88 820 ASP A N 1
ATOM 6304 C CA . ASP A 1 820 ? 3.214 25.374 17.404 1.00 91.88 820 ASP A CA 1
ATOM 6305 C C . ASP A 1 820 ? 4.054 25.554 18.684 1.00 91.88 820 ASP A C 1
ATOM 6307 O O . ASP A 1 820 ? 4.970 24.794 18.990 1.00 91.88 820 ASP A O 1
ATOM 6311 N N . GLY A 1 821 ? 3.764 26.615 19.437 1.00 95.25 821 GLY A N 1
ATOM 6312 C CA . GLY A 1 821 ? 4.450 26.915 20.697 1.00 95.25 821 GLY A CA 1
ATOM 6313 C C . GLY A 1 821 ? 3.861 26.203 21.918 1.00 95.25 821 GLY A C 1
ATOM 6314 O O . GLY A 1 821 ? 4.063 26.688 23.031 1.00 95.25 821 GLY A O 1
ATOM 6315 N N . VAL A 1 822 ? 3.070 25.138 21.739 1.00 96.88 822 VAL A N 1
ATOM 6316 C CA . VAL A 1 822 ? 2.378 24.464 22.847 1.00 96.88 822 VAL A CA 1
ATOM 6317 C C . VAL A 1 822 ? 3.331 23.503 23.555 1.00 96.88 822 VAL A C 1
ATOM 6319 O O . VAL A 1 822 ? 3.927 22.629 22.938 1.00 96.88 822 VAL A O 1
ATOM 6322 N N . ASP A 1 823 ? 3.458 23.663 24.871 1.00 98.06 823 ASP A N 1
ATOM 6323 C CA . ASP A 1 823 ? 4.213 22.758 25.739 1.00 98.06 823 ASP A CA 1
ATOM 6324 C C . ASP A 1 823 ? 3.241 21.781 26.411 1.00 98.06 823 ASP A C 1
ATOM 6326 O O . ASP A 1 823 ? 2.607 22.101 27.422 1.00 98.06 823 ASP A O 1
ATOM 6330 N N . VAL A 1 824 ? 3.079 20.602 25.808 1.00 98.31 824 VAL A N 1
ATOM 6331 C CA . VAL A 1 824 ? 2.133 19.581 26.276 1.00 98.31 824 VAL A CA 1
ATOM 6332 C C . VAL A 1 824 ? 2.606 18.976 27.596 1.00 98.31 824 VAL A C 1
ATOM 6334 O O . VAL A 1 824 ? 1.777 18.703 28.461 1.00 98.31 824 VAL A O 1
ATOM 6337 N N . VAL A 1 825 ? 3.922 18.846 27.817 1.00 98.19 825 VAL A N 1
ATOM 6338 C CA . VAL A 1 825 ? 4.470 18.411 29.116 1.00 98.19 825 VAL A CA 1
ATOM 6339 C C . VAL A 1 825 ? 4.024 19.367 30.219 1.00 98.19 825 VAL A C 1
ATOM 6341 O O . VAL A 1 825 ? 3.553 18.944 31.277 1.00 98.19 825 VAL A O 1
ATOM 6344 N N . LYS A 1 826 ? 4.123 20.676 29.978 1.00 98.19 826 LYS A N 1
ATOM 6345 C CA . LYS A 1 826 ? 3.649 21.685 30.924 1.00 98.19 826 LYS A CA 1
ATOM 6346 C C . LYS A 1 826 ? 2.139 21.599 31.139 1.00 98.19 826 LYS A C 1
ATOM 6348 O O . LYS A 1 826 ? 1.706 21.646 32.289 1.00 98.19 826 LYS A O 1
ATOM 6353 N N . VAL A 1 827 ? 1.347 21.433 30.075 1.00 98.00 827 VAL A N 1
ATOM 6354 C CA . VAL A 1 827 ? -0.112 21.231 30.180 1.00 98.00 827 VAL A CA 1
ATOM 6355 C C . VAL A 1 827 ? -0.426 20.011 31.048 1.00 98.00 827 VAL A C 1
ATOM 6357 O O . VAL A 1 827 ? -1.191 20.127 32.006 1.00 98.00 827 VAL A O 1
ATOM 6360 N N . ALA A 1 828 ? 0.216 18.873 30.787 1.00 98.19 828 ALA A N 1
ATOM 6361 C CA . ALA A 1 828 ? 0.046 17.649 31.557 1.00 98.19 828 ALA A CA 1
ATOM 6362 C C . ALA A 1 828 ? 0.350 17.885 33.046 1.00 98.19 828 ALA A C 1
ATOM 6364 O O . ALA A 1 828 ? -0.469 17.594 33.917 1.00 98.19 828 ALA A O 1
ATOM 6365 N N . ARG A 1 829 ? 1.494 18.493 33.367 1.00 98.12 829 ARG A N 1
ATOM 6366 C CA . ARG A 1 829 ? 1.917 18.704 34.759 1.00 98.12 829 ARG A CA 1
ATOM 6367 C C . ARG A 1 829 ? 1.054 19.722 35.502 1.00 98.12 829 ARG A C 1
ATOM 6369 O O . ARG A 1 829 ? 0.640 19.467 36.629 1.00 98.12 829 ARG A O 1
ATOM 6376 N N . GLU A 1 830 ? 0.800 20.880 34.897 1.00 97.81 830 GLU A N 1
ATOM 6377 C CA . GLU A 1 830 ? 0.161 22.012 35.577 1.00 97.81 830 GLU A CA 1
ATOM 6378 C C . GLU A 1 830 ? -1.368 21.919 35.590 1.00 97.81 830 GLU A C 1
ATOM 6380 O O . GLU A 1 830 ? -1.987 22.308 36.581 1.00 97.81 830 GLU A O 1
ATOM 6385 N N . LYS A 1 831 ? -1.985 21.411 34.514 1.00 97.19 831 LYS A N 1
ATOM 6386 C CA . LYS A 1 831 ? -3.449 21.326 34.387 1.00 97.19 831 LYS A CA 1
ATOM 6387 C C . LYS A 1 831 ? -3.994 19.970 34.826 1.00 97.19 831 LYS A C 1
ATOM 6389 O O . LYS A 1 831 ? -5.031 19.923 35.482 1.00 97.19 831 LYS A O 1
ATOM 6394 N N . HIS A 1 832 ? -3.283 18.890 34.501 1.00 96.69 832 HIS A N 1
ATOM 6395 C CA . HIS A 1 832 ? -3.776 17.516 34.672 1.00 96.69 832 HIS A CA 1
ATOM 6396 C C . HIS A 1 832 ? -3.028 16.702 35.740 1.00 96.69 832 HIS A C 1
ATOM 6398 O O . HIS A 1 832 ? -3.411 15.565 36.026 1.00 96.69 832 HIS A O 1
ATOM 6404 N N . GLY A 1 833 ? -2.012 17.298 36.375 1.00 97.31 833 GLY A N 1
ATOM 6405 C CA . GLY A 1 833 ? -1.318 16.751 37.543 1.00 97.31 833 GLY A CA 1
ATOM 6406 C C . GLY A 1 833 ? -0.370 15.588 37.253 1.00 97.31 833 GLY A C 1
ATOM 6407 O O . GLY A 1 833 ? -0.131 14.784 38.150 1.00 97.31 833 GLY A O 1
ATOM 6408 N N . TRP A 1 834 ? 0.152 15.473 36.030 1.00 98.38 834 TRP A N 1
ATOM 6409 C CA . TRP A 1 834 ? 1.051 14.380 35.656 1.00 98.38 834 TRP A CA 1
ATOM 6410 C C . TRP A 1 834 ? 2.426 14.483 36.325 1.00 98.38 834 TRP A C 1
ATOM 6412 O O . TRP A 1 834 ? 3.071 15.534 36.317 1.00 98.38 834 TRP A O 1
ATOM 6422 N N . ALA A 1 835 ? 2.901 13.366 36.876 1.00 98.25 835 ALA A N 1
ATOM 6423 C CA . ALA A 1 835 ? 4.322 13.135 37.088 1.00 98.25 835 ALA A CA 1
ATOM 6424 C C . ALA A 1 835 ? 5.000 12.927 35.725 1.00 98.25 835 ALA A C 1
ATOM 6426 O O . ALA A 1 835 ? 4.383 12.393 34.806 1.00 98.25 835 ALA A O 1
ATOM 6427 N N . TYR A 1 836 ? 6.255 13.356 35.584 1.00 98.12 836 TYR A N 1
ATOM 6428 C CA . TYR A 1 836 ? 6.973 13.310 34.310 1.00 98.12 836 TYR A CA 1
ATOM 6429 C C . TYR A 1 836 ? 8.389 12.763 34.487 1.00 98.12 836 TYR A C 1
ATOM 6431 O O . TYR A 1 836 ? 9.097 13.192 35.403 1.00 98.12 836 TYR A O 1
ATOM 6439 N N . ALA A 1 837 ? 8.781 11.837 33.615 1.00 97.88 837 ALA A N 1
ATOM 6440 C CA . ALA A 1 837 ? 10.129 11.284 33.515 1.00 97.88 837 ALA A CA 1
ATOM 6441 C C . ALA A 1 837 ? 10.495 11.111 32.035 1.00 97.88 837 ALA A C 1
ATOM 6443 O O . ALA A 1 837 ? 9.668 10.657 31.252 1.00 97.88 837 ALA A O 1
ATOM 6444 N N . ASP A 1 838 ? 11.713 11.465 31.639 1.00 96.06 838 ASP A N 1
ATOM 6445 C CA . ASP A 1 838 ? 12.079 11.515 30.219 1.00 96.06 838 ASP A CA 1
ATOM 6446 C C . ASP A 1 838 ? 13.481 11.008 29.882 1.00 96.06 838 ASP A C 1
ATOM 6448 O O . ASP A 1 838 ? 13.942 11.108 28.745 1.00 96.06 838 ASP A O 1
ATOM 6452 N N . ASP A 1 839 ? 14.154 10.396 30.846 1.00 96.12 839 ASP A N 1
ATOM 6453 C CA . ASP A 1 839 ? 15.448 9.762 30.644 1.00 96.12 839 ASP A CA 1
ATOM 6454 C C . ASP A 1 839 ? 15.578 8.472 31.467 1.00 96.12 839 ASP A C 1
ATOM 6456 O O . ASP A 1 839 ? 14.705 8.113 32.269 1.00 96.12 839 ASP A O 1
ATOM 6460 N N . ARG A 1 840 ? 16.694 7.758 31.269 1.00 96.81 840 ARG A N 1
ATOM 6461 C CA . ARG A 1 840 ? 16.997 6.533 32.016 1.00 96.81 840 ARG A CA 1
ATOM 6462 C C . ARG A 1 840 ? 17.008 6.760 33.527 1.00 96.81 840 ARG A C 1
ATOM 6464 O O . ARG A 1 840 ? 16.496 5.927 34.267 1.00 96.81 840 ARG A O 1
ATOM 6471 N N . SER A 1 841 ? 17.569 7.875 33.995 1.00 98.06 841 SER A N 1
ATOM 6472 C CA . SER A 1 841 ? 17.652 8.168 35.429 1.00 98.06 841 SER A CA 1
ATOM 6473 C C . SER A 1 841 ? 16.262 8.343 36.046 1.00 98.06 841 SER A C 1
ATOM 6475 O O . SER A 1 841 ? 16.005 7.859 37.149 1.00 98.06 841 SER A O 1
ATOM 6477 N N . GLY A 1 842 ? 15.365 9.034 35.346 1.00 97.75 842 GLY A N 1
ATOM 6478 C CA . GLY A 1 842 ? 13.968 9.204 35.712 1.00 97.75 842 GLY A CA 1
ATOM 6479 C C . GLY A 1 842 ? 13.227 7.873 35.713 1.00 97.75 842 GLY A C 1
ATOM 6480 O O . GLY A 1 842 ? 12.499 7.597 36.663 1.00 97.75 842 GLY A O 1
ATOM 6481 N N . PHE A 1 843 ? 13.469 7.018 34.714 1.00 98.38 843 PHE A N 1
ATOM 6482 C CA . PHE A 1 843 ? 12.919 5.663 34.671 1.00 98.38 843 PHE A CA 1
ATOM 6483 C C . PHE A 1 843 ? 13.381 4.805 35.860 1.00 98.38 843 PHE A C 1
ATOM 6485 O O . PHE A 1 843 ? 12.556 4.225 36.567 1.00 98.38 843 PHE A O 1
ATOM 6492 N N . ASP A 1 844 ? 14.686 4.765 36.142 1.00 98.12 844 ASP A N 1
ATOM 6493 C CA . ASP A 1 844 ? 15.246 3.981 37.248 1.00 98.12 844 ASP A CA 1
ATOM 6494 C C . ASP A 1 844 ? 14.713 4.460 38.612 1.00 98.12 844 ASP A C 1
ATOM 6496 O O . ASP A 1 844 ? 14.474 3.653 39.517 1.00 98.12 844 ASP A O 1
ATOM 6500 N N . ALA A 1 845 ? 14.440 5.762 38.757 1.00 98.25 845 ALA A N 1
ATOM 6501 C CA . ALA A 1 845 ? 13.837 6.330 39.962 1.00 98.25 845 ALA A CA 1
ATOM 6502 C C . ALA A 1 845 ? 12.411 5.811 40.238 1.00 98.25 845 ALA A C 1
ATOM 6504 O O . ALA A 1 845 ? 12.001 5.772 41.405 1.00 98.25 845 ALA A O 1
ATOM 6505 N N . LEU A 1 846 ? 11.687 5.332 39.214 1.00 98.12 846 LEU A N 1
ATOM 6506 C CA . LEU A 1 846 ? 10.383 4.667 39.369 1.00 98.12 846 LEU A CA 1
ATOM 6507 C C . LEU A 1 846 ? 10.501 3.321 40.102 1.00 98.12 846 LEU A C 1
ATOM 6509 O O . LEU A 1 846 ? 9.496 2.768 40.555 1.00 98.12 846 LEU A O 1
ATOM 6513 N N . SER A 1 847 ? 11.726 2.797 40.259 1.00 97.44 847 SER A N 1
ATOM 6514 C CA . SER A 1 847 ? 12.040 1.584 41.023 1.00 97.44 847 SER A CA 1
ATOM 6515 C C . SER A 1 847 ? 11.221 0.370 40.574 1.00 97.44 847 SER A C 1
ATOM 6517 O O . SER A 1 847 ? 10.646 -0.341 41.405 1.00 97.44 847 SER A O 1
ATOM 6519 N N . LEU A 1 848 ? 11.143 0.161 39.253 1.00 96.31 848 LEU A N 1
ATOM 6520 C CA . LEU A 1 848 ? 10.307 -0.865 38.617 1.00 96.31 848 LEU A CA 1
ATOM 6521 C C . LEU A 1 848 ? 8.853 -0.820 39.113 1.00 96.31 848 LEU A C 1
ATOM 6523 O O . LEU A 1 848 ? 8.272 -1.838 39.477 1.00 96.31 848 LEU A O 1
ATOM 6527 N N . GLY A 1 849 ? 8.286 0.384 39.189 1.00 97.19 849 GLY A N 1
ATOM 6528 C CA . GLY A 1 849 ? 6.888 0.632 39.541 1.00 97.19 849 GLY A CA 1
ATOM 6529 C C . GLY A 1 849 ? 6.612 0.797 41.036 1.00 97.19 849 GLY A C 1
ATOM 6530 O O . GLY A 1 849 ? 5.522 1.216 41.407 1.00 97.19 849 GLY A O 1
ATOM 6531 N N . LYS A 1 850 ? 7.589 0.528 41.912 1.00 96.81 850 LYS A N 1
ATOM 6532 C CA . LYS A 1 850 ? 7.418 0.646 43.375 1.00 96.81 850 LYS A CA 1
ATOM 6533 C C . LYS A 1 850 ? 7.418 2.084 43.888 1.00 96.81 850 LYS A C 1
ATOM 6535 O O . LYS A 1 850 ? 7.052 2.320 45.035 1.00 96.81 850 LYS A O 1
ATOM 6540 N N . ASN A 1 851 ? 7.883 3.027 43.075 1.00 96.94 851 ASN A N 1
ATOM 6541 C CA . ASN A 1 851 ? 7.982 4.438 43.426 1.00 96.94 851 ASN A CA 1
ATOM 6542 C C . ASN A 1 851 ? 7.345 5.301 42.328 1.00 96.94 851 ASN A C 1
ATOM 6544 O O . ASN A 1 851 ? 8.017 6.094 41.672 1.00 96.94 851 ASN A O 1
ATOM 6548 N N . VAL A 1 852 ? 6.045 5.100 42.099 1.00 97.38 852 VAL A N 1
ATOM 6549 C CA . VAL A 1 852 ? 5.266 5.791 41.062 1.00 97.38 852 VAL A CA 1
ATOM 6550 C C . VAL A 1 852 ? 4.144 6.610 41.694 1.00 97.38 852 VAL A C 1
ATOM 6552 O O . VAL A 1 852 ? 3.457 6.152 42.603 1.00 97.38 852 VAL A O 1
ATOM 6555 N N . SER A 1 853 ? 3.941 7.826 41.185 1.00 95.81 853 SER A N 1
ATOM 6556 C CA . SER A 1 853 ? 2.774 8.660 41.479 1.00 95.81 853 SER A CA 1
ATOM 6557 C C . SER A 1 853 ? 1.956 8.808 40.202 1.00 95.81 853 SER A C 1
ATOM 6559 O O . SER A 1 853 ? 2.493 9.250 39.189 1.00 95.81 853 SER A O 1
ATOM 6561 N N . LEU A 1 854 ? 0.683 8.404 40.245 1.00 97.56 854 LEU A N 1
ATOM 6562 C CA . LEU A 1 854 ? -0.225 8.506 39.105 1.00 97.56 854 LEU A CA 1
ATOM 6563 C C . LEU A 1 854 ? -1.000 9.843 39.118 1.00 97.56 854 LEU A C 1
ATOM 6565 O O . LEU A 1 854 ? -1.405 10.295 40.195 1.00 97.56 854 LEU A O 1
ATOM 6569 N N . PRO A 1 855 ? -1.259 10.449 37.943 1.00 98.44 855 PRO A N 1
ATOM 6570 C CA . PRO A 1 855 ? -0.907 9.919 36.626 1.00 98.44 855 PRO A CA 1
ATOM 6571 C C . PRO A 1 855 ? 0.576 10.148 36.258 1.00 98.44 855 PRO A C 1
ATOM 6573 O O . PRO A 1 855 ? 1.170 11.138 36.683 1.00 98.44 855 PRO A O 1
ATOM 6576 N N . LEU A 1 856 ? 1.181 9.237 35.488 1.00 98.75 856 LEU A N 1
ATOM 6577 C CA . LEU A 1 856 ? 2.608 9.246 35.122 1.00 98.75 856 LEU A CA 1
ATOM 6578 C C . LEU A 1 856 ? 2.809 9.284 33.602 1.00 98.75 856 LEU A C 1
ATOM 6580 O O . LEU A 1 856 ? 2.347 8.388 32.904 1.00 98.75 856 LEU A O 1
ATOM 6584 N N . LEU A 1 857 ? 3.562 10.275 33.120 1.00 98.81 857 LEU A N 1
ATOM 6585 C CA . LEU A 1 857 ? 3.973 10.440 31.727 1.00 98.81 857 LEU A CA 1
ATOM 6586 C C . LEU A 1 857 ? 5.482 10.175 31.613 1.00 98.81 857 LEU A C 1
ATOM 6588 O O . LEU A 1 857 ? 6.298 10.997 32.027 1.00 98.81 857 LEU A O 1
ATOM 6592 N N . GLY A 1 858 ? 5.848 9.013 31.086 1.00 98.62 858 GLY A N 1
ATOM 6593 C CA . GLY A 1 858 ? 7.222 8.603 30.812 1.00 98.62 858 GLY A CA 1
ATOM 6594 C C . GLY A 1 858 ? 7.539 8.663 29.319 1.00 98.62 858 GLY A C 1
ATOM 6595 O O . GLY A 1 858 ? 7.049 7.815 28.579 1.00 98.62 858 GLY A O 1
ATOM 6596 N N . LEU A 1 859 ? 8.355 9.627 28.881 1.00 98.50 859 LEU A N 1
ATOM 6597 C CA . LEU A 1 859 ? 8.730 9.825 27.469 1.00 98.50 859 LEU A CA 1
ATOM 6598 C C . LEU A 1 859 ? 10.250 9.714 27.292 1.00 98.50 859 LEU A C 1
ATOM 6600 O O . LEU A 1 859 ? 10.967 10.716 27.330 1.00 98.50 859 LEU A O 1
ATOM 6604 N N . PHE A 1 860 ? 10.756 8.494 27.125 1.00 98.06 860 PHE A N 1
ATOM 6605 C CA . PHE A 1 860 ? 12.185 8.167 27.251 1.00 98.06 860 PHE A CA 1
ATOM 6606 C C . PHE A 1 860 ? 12.990 8.304 25.952 1.00 98.06 860 PHE A C 1
ATOM 6608 O O . PHE A 1 860 ? 14.219 8.249 25.984 1.00 98.06 860 PHE A O 1
ATOM 6615 N N . ALA A 1 861 ? 12.322 8.511 24.817 1.00 97.44 861 ALA A N 1
ATOM 6616 C CA . ALA A 1 861 ? 12.946 8.738 23.516 1.00 97.44 861 ALA A CA 1
ATOM 6617 C C . ALA A 1 861 ? 12.322 9.948 22.797 1.00 97.44 861 ALA A C 1
ATOM 6619 O O . ALA A 1 861 ? 11.188 10.343 23.074 1.00 97.44 861 ALA A O 1
ATOM 6620 N N . GLY A 1 862 ? 13.106 10.585 21.916 1.00 95.94 862 GLY A N 1
ATOM 6621 C CA . GLY A 1 862 ? 12.667 11.753 21.141 1.00 95.94 862 GLY A CA 1
ATOM 6622 C C . GLY A 1 862 ? 11.568 11.405 20.137 1.00 95.94 862 GLY A C 1
ATOM 6623 O O . GLY A 1 862 ? 10.545 12.081 20.110 1.00 95.94 862 GLY A O 1
ATOM 6624 N N . GLY A 1 863 ? 11.795 10.341 19.369 1.00 95.62 863 GLY A N 1
ATOM 6625 C CA . GLY A 1 863 ? 10.773 9.598 18.638 1.00 95.62 863 GLY A CA 1
ATOM 6626 C C . GLY A 1 863 ? 10.709 8.183 19.211 1.00 95.62 863 GLY A C 1
ATOM 6627 O O . GLY A 1 863 ? 10.734 8.020 20.435 1.00 95.62 863 GLY A O 1
ATOM 6628 N N . ASP A 1 864 ? 10.768 7.182 18.343 1.00 96.38 864 ASP A N 1
ATOM 6629 C CA . ASP A 1 864 ? 10.824 5.774 18.729 1.00 96.38 864 ASP A CA 1
ATOM 6630 C C . ASP A 1 864 ? 12.039 5.411 19.600 1.00 96.38 864 ASP A C 1
ATOM 6632 O O . ASP A 1 864 ? 13.145 5.947 19.453 1.00 96.38 864 ASP A O 1
ATOM 6636 N N . VAL A 1 865 ? 11.850 4.428 20.482 1.00 96.81 865 VAL A N 1
ATOM 6637 C CA . VAL A 1 865 ? 12.955 3.721 21.134 1.00 96.81 865 VAL A CA 1
ATOM 6638 C C . VAL A 1 865 ? 13.722 2.938 20.054 1.00 96.81 865 VAL A C 1
ATOM 6640 O O . VAL A 1 865 ? 13.090 2.310 19.201 1.00 96.81 865 VAL A O 1
ATOM 6643 N N . PRO A 1 866 ? 15.073 2.943 20.057 1.00 97.44 866 PRO A N 1
ATOM 6644 C CA . PRO A 1 866 ? 15.847 2.174 19.084 1.00 97.44 866 PRO A CA 1
ATOM 6645 C C . PRO A 1 866 ? 15.465 0.692 19.075 1.00 97.44 866 PRO A C 1
ATOM 6647 O O . PRO A 1 866 ? 15.078 0.151 20.113 1.00 97.44 866 PRO A O 1
ATOM 6650 N N . PHE A 1 867 ? 15.652 0.021 17.933 1.00 98.50 867 PHE A N 1
ATOM 6651 C CA . PHE A 1 867 ? 15.423 -1.422 17.837 1.00 98.50 867 PHE A CA 1
ATOM 6652 C C . PHE A 1 867 ? 16.197 -2.188 18.920 1.00 98.50 867 PHE A C 1
ATOM 6654 O O . PHE A 1 867 ? 17.324 -1.820 19.246 1.00 98.50 867 PHE A O 1
ATOM 6661 N N . GLU A 1 868 ? 15.667 -3.303 19.420 1.00 98.12 868 GLU A N 1
ATOM 6662 C CA . GLU A 1 868 ? 16.256 -4.097 20.505 1.00 98.12 868 GLU A CA 1
ATOM 6663 C C . GLU A 1 868 ? 17.704 -4.519 20.205 1.00 98.12 868 GLU A C 1
ATOM 6665 O O . GLU A 1 868 ? 18.550 -4.554 21.103 1.00 98.12 868 GLU A O 1
ATOM 6670 N N . ILE A 1 869 ? 18.026 -4.771 18.930 1.00 97.81 869 ILE A N 1
ATOM 6671 C CA . ILE A 1 869 ? 19.397 -5.058 18.480 1.00 97.81 869 ILE A CA 1
ATOM 6672 C C . ILE A 1 869 ? 20.394 -3.945 18.818 1.00 97.81 869 ILE A C 1
ATOM 6674 O O . ILE A 1 869 ? 21.539 -4.239 19.155 1.00 97.81 869 ILE A O 1
ATOM 6678 N N . ASP A 1 870 ? 19.953 -2.693 18.784 1.00 98.00 870 ASP A N 1
ATOM 6679 C CA . ASP A 1 870 ? 20.762 -1.523 19.106 1.00 98.00 870 ASP A CA 1
ATOM 6680 C C . ASP A 1 870 ? 20.581 -1.131 20.577 1.00 98.00 870 ASP A C 1
ATOM 6682 O O . ASP A 1 870 ? 21.561 -0.905 21.289 1.00 98.00 870 ASP A O 1
ATOM 6686 N N . ARG A 1 871 ? 19.331 -1.110 21.057 1.00 97.25 871 ARG A N 1
ATOM 6687 C CA . ARG A 1 871 ? 18.937 -0.699 22.411 1.00 97.25 871 ARG A CA 1
ATOM 6688 C C . ARG A 1 871 ? 19.592 -1.544 23.494 1.00 97.25 871 ARG A C 1
ATOM 6690 O O . ARG A 1 871 ? 19.944 -1.008 24.541 1.00 97.25 871 ARG A O 1
ATOM 6697 N N . CYS A 1 872 ? 19.827 -2.836 23.262 1.00 93.44 872 CYS A N 1
ATOM 6698 C CA . CYS A 1 872 ? 20.541 -3.672 24.229 1.00 93.44 872 CYS A CA 1
ATOM 6699 C C . CYS A 1 872 ? 21.969 -3.162 24.527 1.00 93.44 872 CYS A C 1
ATOM 6701 O O . CYS A 1 872 ? 22.468 -3.360 25.635 1.00 93.44 872 CYS A O 1
ATOM 6703 N N . ASN A 1 873 ? 22.585 -2.433 23.587 1.00 94.44 873 ASN A N 1
ATOM 6704 C CA . ASN A 1 873 ? 23.875 -1.753 23.751 1.00 94.44 873 ASN A CA 1
ATOM 6705 C C . ASN A 1 873 ? 23.740 -0.298 24.245 1.00 94.44 873 ASN A C 1
ATOM 6707 O O . ASN A 1 873 ? 24.743 0.398 24.381 1.00 94.44 873 ASN A O 1
ATOM 6711 N N . MET A 1 874 ? 22.512 0.155 24.500 1.00 95.75 874 MET A N 1
ATOM 6712 C CA . MET A 1 874 ? 22.147 1.484 25.004 1.00 95.75 874 MET A CA 1
ATOM 6713 C C . MET A 1 874 ? 21.198 1.368 26.204 1.00 95.75 874 MET A C 1
ATOM 6715 O O . MET A 1 874 ? 20.320 2.209 26.410 1.00 95.75 874 MET A O 1
ATOM 6719 N N . ALA A 1 875 ? 21.323 0.292 26.984 1.00 93.81 875 ALA A N 1
ATOM 6720 C CA . ALA A 1 875 ? 20.431 0.026 28.109 1.00 93.81 875 ALA A CA 1
ATOM 6721 C C . ALA A 1 875 ? 20.532 1.105 29.204 1.00 93.81 875 ALA A C 1
ATOM 6723 O O . ALA A 1 875 ? 19.580 1.313 29.945 1.00 93.81 875 ALA A O 1
ATOM 6724 N N . ASP A 1 876 ? 21.653 1.820 29.285 1.00 95.56 876 ASP A N 1
ATOM 6725 C CA . ASP A 1 876 ? 21.869 2.985 30.148 1.00 95.56 876 ASP A CA 1
ATOM 6726 C C . ASP A 1 876 ? 21.211 4.277 29.628 1.00 95.56 876 ASP A C 1
ATOM 6728 O O . ASP A 1 876 ? 21.219 5.291 30.324 1.00 95.56 876 ASP A O 1
ATOM 6732 N N . VAL A 1 877 ? 20.613 4.244 28.435 1.00 97.06 877 VAL A N 1
ATOM 6733 C CA . VAL A 1 877 ? 19.908 5.376 27.818 1.00 97.06 877 VAL A CA 1
ATOM 6734 C C . VAL A 1 877 ? 18.413 5.092 27.695 1.00 97.06 877 VAL A C 1
ATOM 6736 O O . VAL A 1 877 ? 17.602 5.945 28.047 1.00 97.06 877 VAL A O 1
ATOM 6739 N N . TYR A 1 878 ? 18.046 3.889 27.246 1.00 97.50 878 TYR A N 1
ATOM 6740 C CA . TYR A 1 878 ? 16.661 3.535 26.943 1.00 97.50 878 TYR A CA 1
ATOM 6741 C C . TYR A 1 878 ? 16.196 2.295 27.722 1.00 97.50 878 TYR A C 1
ATOM 6743 O O . TYR A 1 878 ? 16.866 1.250 27.672 1.00 97.50 878 TYR A O 1
ATOM 6751 N N . PRO A 1 879 ? 15.038 2.358 28.407 1.00 97.75 879 PRO A N 1
ATOM 6752 C CA . PRO A 1 879 ? 14.431 1.174 28.998 1.00 97.75 879 PRO A CA 1
ATOM 6753 C C . PRO A 1 879 ? 13.920 0.220 27.909 1.00 97.75 879 PRO A C 1
ATOM 6755 O O . PRO A 1 879 ? 13.518 0.637 26.825 1.00 97.75 879 PRO A O 1
ATOM 6758 N N . SER A 1 880 ? 13.950 -1.076 28.200 1.00 98.31 880 SER A N 1
ATOM 6759 C CA . SER A 1 880 ? 13.335 -2.112 27.360 1.00 98.31 880 SER A CA 1
ATOM 6760 C C . SER A 1 880 ? 11.813 -2.162 27.522 1.00 98.31 880 SER A C 1
ATOM 6762 O O . SER A 1 880 ? 11.273 -1.715 28.539 1.00 98.31 880 SER A O 1
ATOM 6764 N N . LEU A 1 881 ? 11.120 -2.778 26.558 1.00 98.69 881 LEU A N 1
ATOM 6765 C CA . LEU A 1 881 ? 9.679 -3.027 26.655 1.00 98.69 881 LEU A CA 1
ATOM 6766 C C . LEU A 1 881 ? 9.334 -3.819 27.924 1.00 98.69 881 LEU A C 1
ATOM 6768 O O . LEU A 1 881 ? 8.408 -3.452 28.644 1.00 98.69 881 LEU A O 1
ATOM 6772 N N . SER A 1 882 ? 10.111 -4.856 28.250 1.00 98.62 882 SER A N 1
ATOM 6773 C CA . SER A 1 882 ? 9.889 -5.659 29.457 1.00 98.62 882 SER A CA 1
ATOM 6774 C C . SER A 1 882 ? 10.115 -4.868 30.747 1.00 98.62 882 SER A C 1
ATOM 6776 O O . SER A 1 882 ? 9.334 -5.018 31.687 1.00 98.62 882 SER A O 1
ATOM 6778 N N . GLU A 1 883 ? 11.125 -3.992 30.812 1.00 98.62 883 GLU A N 1
ATOM 6779 C CA . GLU A 1 883 ? 11.313 -3.090 31.957 1.00 98.62 883 GLU A CA 1
ATOM 6780 C C . GLU A 1 883 ? 10.115 -2.142 32.122 1.00 98.62 883 GLU A C 1
ATOM 6782 O O . GLU A 1 883 ? 9.598 -1.997 33.236 1.00 98.62 883 GLU A O 1
ATOM 6787 N N . MET A 1 884 ? 9.646 -1.521 31.033 1.00 98.81 884 MET A N 1
ATOM 6788 C CA . MET A 1 884 ? 8.493 -0.613 31.069 1.00 98.81 884 MET A CA 1
ATOM 6789 C C . MET A 1 884 ? 7.201 -1.347 31.445 1.00 98.81 884 MET A C 1
ATOM 6791 O O . MET A 1 884 ? 6.464 -0.879 32.311 1.00 98.81 884 MET A O 1
ATOM 6795 N N . ALA A 1 885 ? 6.960 -2.533 30.884 1.00 98.81 885 ALA A N 1
ATOM 6796 C CA . ALA A 1 885 ? 5.804 -3.365 31.203 1.00 98.81 885 ALA A CA 1
ATOM 6797 C C . ALA A 1 885 ? 5.782 -3.787 32.679 1.00 98.81 885 ALA A C 1
ATOM 6799 O O . ALA A 1 885 ? 4.765 -3.624 33.349 1.00 98.81 885 ALA A O 1
ATOM 6800 N N . ILE A 1 886 ? 6.905 -4.273 33.224 1.00 98.81 886 ILE A N 1
ATOM 6801 C CA . ILE A 1 886 ? 7.011 -4.649 34.646 1.00 98.81 886 ILE A CA 1
ATOM 6802 C C . ILE A 1 886 ? 6.769 -3.434 35.550 1.00 98.81 886 ILE A C 1
ATOM 6804 O O . ILE A 1 886 ? 6.091 -3.548 36.575 1.00 98.81 886 ILE A O 1
ATOM 6808 N N . THR A 1 887 ? 7.297 -2.270 35.162 1.00 98.88 887 THR A N 1
ATOM 6809 C CA . THR A 1 887 ? 7.091 -1.005 35.879 1.00 98.88 887 THR A CA 1
ATOM 6810 C C . THR A 1 887 ? 5.612 -0.623 35.891 1.00 98.88 887 THR A C 1
ATOM 6812 O O . THR A 1 887 ? 5.073 -0.342 36.960 1.00 98.88 887 THR A O 1
ATOM 6815 N N . ALA A 1 888 ? 4.942 -0.670 34.737 1.00 98.81 888 ALA A N 1
ATOM 6816 C CA . ALA A 1 888 ? 3.520 -0.371 34.613 1.00 98.81 888 ALA A CA 1
ATOM 6817 C C . ALA A 1 888 ? 2.657 -1.339 35.431 1.00 98.81 888 ALA A C 1
ATOM 6819 O O . ALA A 1 888 ? 1.862 -0.896 36.252 1.00 98.81 888 ALA A O 1
ATOM 6820 N N . LEU A 1 889 ? 2.858 -2.651 35.275 1.00 98.75 889 LEU A N 1
ATOM 6821 C CA . LEU A 1 889 ? 2.120 -3.679 36.017 1.00 98.75 889 LEU A CA 1
ATOM 6822 C C . LEU A 1 889 ? 2.258 -3.494 37.532 1.00 98.75 889 LEU A C 1
ATOM 6824 O O . LEU A 1 889 ? 1.263 -3.503 38.251 1.00 98.75 889 LEU A O 1
ATOM 6828 N N . THR A 1 890 ? 3.482 -3.268 38.016 1.00 98.56 890 THR A N 1
ATOM 6829 C CA . THR A 1 890 ? 3.743 -3.063 39.448 1.00 98.56 890 THR A CA 1
ATOM 6830 C C . THR A 1 890 ? 3.077 -1.785 39.960 1.00 98.56 890 THR A C 1
ATOM 6832 O O . THR A 1 890 ? 2.452 -1.808 41.018 1.00 98.56 890 THR A O 1
ATOM 6835 N N . ALA A 1 891 ? 3.168 -0.684 39.208 1.00 98.62 891 ALA A N 1
ATOM 6836 C CA . ALA A 1 891 ? 2.556 0.588 39.583 1.00 98.62 891 ALA A CA 1
ATOM 6837 C C . ALA A 1 891 ? 1.020 0.524 39.588 1.00 98.62 891 ALA A C 1
ATOM 6839 O O . ALA A 1 891 ? 0.383 1.057 40.495 1.00 98.62 891 ALA A O 1
ATOM 6840 N N . LEU A 1 892 ? 0.420 -0.140 38.596 1.00 98.31 892 LEU A N 1
ATOM 6841 C CA . LEU A 1 892 ? -1.030 -0.303 38.486 1.00 98.31 892 LEU A CA 1
ATOM 6842 C C . L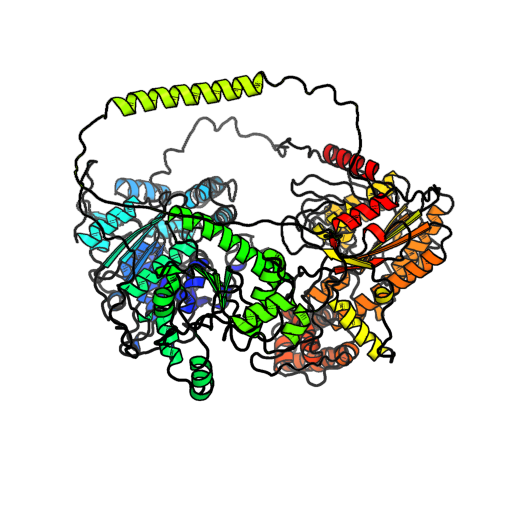EU A 1 892 ? -1.580 -1.250 39.562 1.00 98.31 892 LEU A C 1
ATOM 6844 O O . LEU A 1 892 ? -2.637 -0.978 40.132 1.00 98.31 892 LEU A O 1
ATOM 6848 N N . GLU A 1 893 ? -0.866 -2.327 39.896 1.00 97.38 893 GLU A N 1
ATOM 6849 C CA . GLU A 1 893 ? -1.243 -3.217 41.004 1.00 97.38 893 GLU A CA 1
ATOM 6850 C C . GLU A 1 893 ? -1.205 -2.485 42.348 1.00 97.38 893 GLU A C 1
ATOM 6852 O O . GLU A 1 893 ? -2.158 -2.555 43.123 1.00 97.38 893 GLU A O 1
ATOM 6857 N N . GLU A 1 894 ? -0.137 -1.721 42.593 1.00 96.38 894 GLU A N 1
ATOM 6858 C CA . GLU A 1 894 ? 0.018 -0.878 43.779 1.00 96.38 894 GLU A CA 1
ATOM 6859 C C . GLU A 1 894 ? -1.124 0.141 43.893 1.00 96.38 894 GLU A C 1
ATOM 6861 O O . GLU A 1 894 ? -1.772 0.237 44.937 1.00 96.38 894 GLU A O 1
ATOM 6866 N N . ALA A 1 895 ? -1.402 0.866 42.805 1.00 96.31 895 ALA A N 1
ATOM 6867 C CA . ALA A 1 895 ? -2.428 1.904 42.756 1.00 96.31 895 ALA A CA 1
ATOM 6868 C C . ALA A 1 895 ? -3.848 1.357 42.951 1.00 96.31 895 ALA A C 1
ATOM 6870 O O . ALA A 1 895 ? -4.719 2.055 43.467 1.00 96.31 895 ALA A O 1
ATOM 6871 N N . THR A 1 896 ? -4.083 0.106 42.559 1.00 96.44 896 THR A N 1
ATOM 6872 C CA . THR A 1 896 ? -5.398 -0.536 42.645 1.00 96.44 896 THR A CA 1
ATOM 6873 C C . THR A 1 896 ? -5.534 -1.465 43.848 1.00 96.44 896 THR A C 1
ATOM 6875 O O . THR A 1 896 ? -6.563 -2.126 43.978 1.00 96.44 896 THR A O 1
ATOM 6878 N N . ARG A 1 897 ? -4.531 -1.567 44.734 1.00 94.31 897 ARG A N 1
ATOM 6879 C CA . ARG A 1 897 ? -4.546 -2.511 45.868 1.00 94.31 897 ARG A CA 1
ATOM 6880 C C . ARG A 1 897 ? -5.817 -2.398 46.710 1.00 94.31 897 ARG A C 1
ATOM 6882 O O . ARG A 1 897 ? -6.438 -3.411 47.005 1.00 94.31 897 ARG A O 1
ATOM 6889 N N . ASP A 1 898 ? -6.191 -1.170 47.057 1.00 92.88 898 ASP A N 1
ATOM 6890 C CA . ASP A 1 898 ? -7.337 -0.869 47.922 1.00 92.88 898 ASP A CA 1
ATOM 6891 C C . ASP A 1 898 ? -8.594 -0.475 47.115 1.00 92.88 898 ASP A C 1
ATOM 6893 O O . ASP A 1 898 ? -9.523 0.129 47.650 1.00 92.88 898 ASP A O 1
ATOM 6897 N N . SER A 1 899 ? -8.614 -0.782 45.812 1.00 93.38 899 SER A N 1
ATOM 6898 C CA . SER A 1 899 ? -9.718 -0.492 44.892 1.00 93.38 899 SER A CA 1
ATOM 6899 C C . SER A 1 899 ? -10.553 -1.743 44.611 1.00 93.38 899 SER A C 1
ATOM 6901 O O . SER A 1 899 ? -10.028 -2.844 44.458 1.00 93.38 899 SER A O 1
ATOM 6903 N N . GLU A 1 900 ? -11.864 -1.557 44.442 1.00 93.75 900 GLU A N 1
ATOM 6904 C CA . GLU A 1 900 ? -12.782 -2.603 43.961 1.00 93.75 900 GLU A CA 1
ATOM 6905 C C . GLU A 1 900 ? -12.548 -2.945 42.474 1.00 93.75 900 GLU A C 1
ATOM 6907 O O . GLU A 1 900 ? -12.957 -4.001 41.986 1.00 93.75 900 GLU A O 1
ATOM 6912 N N . LYS A 1 901 ? -11.895 -2.041 41.733 1.00 95.81 901 LYS A N 1
ATOM 6913 C CA . LYS A 1 901 ? -11.543 -2.192 40.316 1.00 95.81 901 LYS A CA 1
ATOM 6914 C C . LYS A 1 901 ? -10.034 -2.339 40.152 1.00 95.81 901 LYS A C 1
ATOM 6916 O O . LYS A 1 901 ? -9.265 -1.660 40.831 1.00 95.81 901 LYS A O 1
ATOM 6921 N N . GLY A 1 902 ? -9.628 -3.228 39.250 1.00 97.38 902 GLY A N 1
ATOM 6922 C CA . GLY A 1 902 ? -8.228 -3.412 38.881 1.00 97.38 902 GLY A CA 1
ATOM 6923 C C . GLY A 1 902 ? -7.821 -2.432 37.791 1.00 97.38 902 GLY A C 1
ATOM 6924 O O . GLY A 1 902 ? -8.179 -1.251 37.837 1.00 97.38 902 GLY A O 1
ATOM 6925 N N . PHE A 1 903 ? -7.097 -2.924 36.791 1.00 98.50 903 PHE A N 1
ATOM 6926 C CA . PHE A 1 903 ? -6.597 -2.085 35.706 1.00 98.50 903 PHE A CA 1
ATOM 6927 C C . PHE A 1 903 ? -6.839 -2.657 34.305 1.00 98.50 903 PHE A C 1
ATOM 6929 O O . PHE A 1 903 ? -7.017 -3.864 34.123 1.00 98.50 903 PHE A O 1
ATOM 6936 N N . PHE A 1 904 ? -6.806 -1.756 33.322 1.00 98.69 904 PHE A N 1
ATOM 6937 C CA . PHE A 1 904 ? -6.657 -2.055 31.900 1.00 98.69 904 PHE A CA 1
ATOM 6938 C C . PHE A 1 904 ? -5.286 -1.555 31.437 1.00 98.69 904 PHE A C 1
ATOM 6940 O O . PHE A 1 904 ? -4.973 -0.376 31.600 1.00 98.69 904 PHE A O 1
ATOM 6947 N N . LEU A 1 905 ? -4.469 -2.429 30.860 1.00 98.88 905 LEU A N 1
ATOM 6948 C CA . LEU A 1 905 ? -3.142 -2.075 30.359 1.00 98.88 905 LEU A CA 1
ATOM 6949 C C . LEU A 1 905 ? -2.993 -2.533 28.911 1.00 98.88 905 LEU A C 1
ATOM 6951 O O . LEU A 1 905 ? -3.119 -3.726 28.636 1.00 98.88 905 LEU A O 1
ATOM 6955 N N . MET A 1 906 ? -2.683 -1.599 28.012 1.00 98.81 906 MET A N 1
ATOM 6956 C CA . MET A 1 906 ? -2.255 -1.912 26.652 1.00 98.81 906 MET A CA 1
ATOM 6957 C C . MET A 1 906 ? -0.727 -1.846 26.561 1.00 98.81 906 MET A C 1
ATOM 6959 O O . MET A 1 906 ? -0.125 -0.869 27.010 1.00 98.81 906 MET A O 1
ATOM 6963 N N . ILE A 1 907 ? -0.106 -2.893 26.017 1.00 98.94 907 ILE A N 1
ATOM 6964 C CA . ILE A 1 907 ? 1.345 -2.980 25.807 1.00 98.94 907 ILE A CA 1
ATOM 6965 C C . ILE A 1 907 ? 1.622 -3.281 24.339 1.00 98.94 907 ILE A C 1
ATOM 6967 O O . ILE A 1 907 ? 1.078 -4.244 23.806 1.00 98.94 907 ILE A O 1
ATOM 6971 N N . GLU A 1 908 ? 2.522 -2.548 23.702 1.00 98.81 908 GLU A N 1
ATOM 6972 C CA . GLU A 1 908 ? 2.841 -2.739 22.293 1.00 98.81 908 GLU A CA 1
ATOM 6973 C C . GLU A 1 908 ? 4.315 -3.102 22.062 1.00 98.81 908 GLU A C 1
ATOM 6975 O O . GLU A 1 908 ? 5.232 -2.380 22.455 1.00 98.81 908 GLU A O 1
ATOM 6980 N N . GLY A 1 909 ? 4.542 -4.221 21.368 1.00 97.62 909 GLY A N 1
ATOM 6981 C CA . GLY A 1 909 ? 5.797 -4.516 20.678 1.00 97.62 909 GLY A CA 1
ATOM 6982 C C . GLY A 1 909 ? 5.839 -3.793 19.338 1.00 97.62 909 GLY A C 1
ATOM 6983 O O . GLY A 1 909 ? 5.669 -4.424 18.299 1.00 97.62 909 GLY A O 1
ATOM 6984 N N . SER A 1 910 ? 6.004 -2.475 19.391 1.00 93.56 910 SER A N 1
ATOM 6985 C CA . SER A 1 910 ? 5.721 -1.554 18.284 1.00 93.56 910 SER A CA 1
ATOM 6986 C C . SER A 1 910 ? 6.707 -1.668 17.117 1.00 93.56 910 SER A C 1
ATOM 6988 O O . SER A 1 910 ? 6.344 -1.579 15.952 1.00 93.56 910 SER A O 1
ATOM 6990 N N . ARG A 1 911 ? 7.988 -1.913 17.406 1.00 97.62 911 ARG A N 1
ATOM 6991 C CA . ARG A 1 911 ? 9.051 -1.879 16.388 1.00 97.62 911 ARG A CA 1
ATOM 6992 C C . ARG A 1 911 ? 9.139 -3.154 15.533 1.00 97.62 911 ARG A C 1
ATOM 6994 O O . ARG A 1 911 ? 9.931 -3.193 14.593 1.00 97.62 911 ARG A O 1
ATOM 7001 N N . ILE A 1 912 ? 8.328 -4.186 15.797 1.00 98.69 912 ILE A N 1
ATOM 7002 C CA . ILE A 1 912 ? 8.265 -5.391 14.946 1.00 98.69 912 ILE A CA 1
ATOM 7003 C C . ILE A 1 912 ? 7.790 -5.025 13.526 1.00 98.69 912 ILE A C 1
ATOM 7005 O O . ILE A 1 912 ? 8.325 -5.543 12.545 1.00 98.69 912 ILE A O 1
ATOM 7009 N N . ASP A 1 913 ? 6.847 -4.094 13.411 1.00 98.50 913 ASP A N 1
ATOM 7010 C CA . ASP A 1 913 ? 6.342 -3.574 12.143 1.00 98.50 913 ASP A CA 1
ATOM 7011 C C . ASP A 1 913 ? 7.407 -2.807 11.361 1.00 98.50 913 ASP A C 1
ATOM 7013 O O . ASP A 1 913 ? 7.683 -3.108 10.199 1.00 98.50 913 ASP A O 1
ATOM 7017 N N . HIS A 1 914 ? 8.096 -1.884 12.035 1.00 98.12 914 HIS A N 1
ATOM 7018 C CA . HIS A 1 914 ? 9.140 -1.063 11.426 1.00 98.12 914 HIS A CA 1
ATOM 7019 C C . HIS A 1 914 ? 10.289 -1.919 10.878 1.00 98.12 914 HIS A C 1
ATOM 7021 O O . HIS A 1 914 ? 10.786 -1.650 9.783 1.00 98.12 914 HIS A O 1
ATOM 7027 N N . ALA A 1 915 ? 10.683 -2.978 11.598 1.00 98.44 915 ALA A N 1
ATOM 7028 C CA . ALA A 1 915 ? 11.668 -3.947 11.120 1.00 98.44 915 ALA A CA 1
ATOM 7029 C C . ALA A 1 915 ? 11.177 -4.690 9.860 1.00 98.44 915 ALA A C 1
ATOM 7031 O O . ALA A 1 915 ? 11.958 -4.903 8.925 1.00 98.44 915 ALA A O 1
ATOM 7032 N N . GLY A 1 916 ? 9.882 -5.009 9.794 1.00 97.94 916 GLY A N 1
ATOM 7033 C CA . GLY A 1 916 ? 9.233 -5.575 8.615 1.00 97.94 916 GLY A CA 1
ATOM 7034 C C . GLY A 1 916 ? 9.188 -4.602 7.435 1.00 97.94 916 GLY A C 1
ATOM 7035 O O . GLY A 1 916 ? 9.535 -4.983 6.322 1.00 97.94 916 GLY A O 1
ATOM 7036 N N . HIS A 1 917 ? 8.844 -3.331 7.656 1.00 98.00 917 HIS A N 1
ATOM 7037 C CA . HIS A 1 917 ? 8.802 -2.296 6.617 1.00 98.00 917 HIS A CA 1
ATOM 7038 C C . HIS A 1 917 ? 10.156 -2.091 5.938 1.00 98.00 917 HIS A C 1
ATOM 7040 O O . HIS A 1 917 ? 10.226 -1.928 4.717 1.00 98.00 917 HIS A O 1
ATOM 7046 N N . ILE A 1 918 ? 11.243 -2.124 6.707 1.00 97.50 918 ILE A N 1
ATOM 7047 C CA . ILE A 1 918 ? 12.603 -1.976 6.174 1.00 97.50 918 ILE A CA 1
ATOM 7048 C C . ILE A 1 918 ? 13.226 -3.311 5.736 1.00 97.50 918 ILE A C 1
ATOM 7050 O O . ILE A 1 918 ? 14.342 -3.318 5.214 1.00 97.50 918 ILE A O 1
ATOM 7054 N N . ASN A 1 919 ? 12.497 -4.426 5.876 1.00 98.25 919 ASN A N 1
ATOM 7055 C CA . ASN A 1 919 ? 12.928 -5.784 5.543 1.00 98.25 919 ASN A CA 1
ATOM 7056 C C . ASN A 1 919 ? 14.205 -6.225 6.288 1.00 98.25 919 ASN A C 1
ATOM 7058 O O . ASN A 1 919 ? 15.061 -6.899 5.705 1.00 98.25 919 ASN A O 1
ATOM 7062 N N . ASP A 1 920 ? 14.355 -5.841 7.562 1.00 98.62 920 ASP A N 1
ATOM 7063 C CA . ASP A 1 920 ? 15.525 -6.150 8.394 1.00 98.62 920 ASP A CA 1
ATOM 7064 C C . ASP A 1 920 ? 15.266 -7.374 9.290 1.00 98.62 920 ASP A C 1
ATOM 7066 O O . ASP A 1 920 ? 14.730 -7.253 10.397 1.00 98.62 920 ASP A O 1
ATOM 7070 N N . PRO A 1 921 ? 15.684 -8.583 8.867 1.00 98.12 921 PRO A N 1
ATOM 7071 C CA . PRO A 1 921 ? 15.433 -9.792 9.640 1.00 98.12 921 PRO A CA 1
ATOM 7072 C C . PRO A 1 921 ? 16.254 -9.855 10.934 1.00 98.12 921 PRO A C 1
ATOM 7074 O O . PRO A 1 921 ? 15.883 -10.599 11.840 1.00 98.12 921 PRO A O 1
ATOM 7077 N N . ALA A 1 922 ? 17.372 -9.124 11.037 1.00 98.19 922 ALA A N 1
ATOM 7078 C CA . ALA A 1 922 ? 18.206 -9.129 12.236 1.00 98.19 922 ALA A CA 1
ATOM 7079 C C . ALA A 1 922 ? 17.580 -8.290 13.357 1.00 98.19 922 ALA A C 1
ATOM 7081 O O . ALA A 1 922 ? 17.671 -8.695 14.523 1.00 98.19 922 ALA A O 1
ATOM 7082 N N . ALA A 1 923 ? 16.931 -7.177 13.004 1.00 98.50 923 ALA A N 1
ATOM 7083 C CA . ALA A 1 923 ? 16.079 -6.413 13.910 1.00 98.50 923 ALA A CA 1
ATOM 7084 C C . ALA A 1 923 ? 14.802 -7.202 14.258 1.00 98.50 923 ALA A C 1
ATOM 7086 O O . ALA A 1 923 ? 14.534 -7.415 15.441 1.00 98.50 923 ALA A O 1
ATOM 7087 N N . GLN A 1 924 ? 14.105 -7.755 13.251 1.00 98.62 924 GLN A N 1
ATOM 7088 C CA . GLN A 1 924 ? 12.841 -8.495 13.410 1.00 98.62 924 GLN A CA 1
ATOM 7089 C C . GLN A 1 924 ? 12.904 -9.553 14.521 1.00 98.62 924 GLN A C 1
ATOM 7091 O O . GLN A 1 924 ? 12.052 -9.596 15.407 1.00 98.62 924 GLN A O 1
ATOM 7096 N N . VAL A 1 925 ? 13.922 -10.425 14.495 1.00 98.50 925 VAL A N 1
ATOM 7097 C CA . VAL A 1 925 ? 14.012 -11.529 15.465 1.00 98.50 925 VAL A CA 1
ATOM 7098 C C . VAL A 1 925 ? 14.248 -11.052 16.892 1.00 98.50 925 VAL A C 1
ATOM 7100 O O . VAL A 1 925 ? 13.804 -11.711 17.827 1.00 98.50 925 VAL A O 1
ATOM 7103 N N . ARG A 1 926 ? 14.931 -9.920 17.081 1.00 98.50 926 ARG A N 1
ATOM 7104 C CA . ARG A 1 926 ? 15.243 -9.383 18.412 1.00 98.50 926 ARG A CA 1
ATOM 7105 C C . ARG A 1 926 ? 14.060 -8.635 19.010 1.00 98.50 926 ARG A C 1
ATOM 7107 O O . ARG A 1 926 ? 13.793 -8.828 20.191 1.00 98.50 926 ARG A O 1
ATOM 7114 N N . GLU A 1 927 ? 13.301 -7.915 18.189 1.00 98.69 927 GLU A N 1
ATOM 7115 C CA . GLU A 1 927 ? 12.019 -7.329 18.597 1.00 98.69 927 GLU A CA 1
ATOM 7116 C C . GLU A 1 927 ? 11.032 -8.405 19.071 1.00 98.69 927 GLU A C 1
ATOM 7118 O O . GLU A 1 927 ? 10.479 -8.326 20.167 1.00 98.69 927 GLU A O 1
ATOM 7123 N N . VAL A 1 928 ? 10.879 -9.490 18.301 1.00 98.69 928 VAL A N 1
ATOM 7124 C CA . VAL A 1 928 ? 9.988 -10.601 18.680 1.00 98.69 928 VAL A CA 1
ATOM 7125 C C . VAL A 1 928 ? 10.463 -11.306 19.961 1.00 98.69 928 VAL A C 1
ATOM 7127 O O . VAL A 1 928 ? 9.634 -11.762 20.747 1.00 98.69 928 VAL A O 1
ATOM 7130 N N . LEU A 1 929 ? 11.776 -11.402 20.209 1.00 98.62 929 LEU A N 1
ATOM 7131 C CA . LEU A 1 929 ? 12.302 -11.971 21.459 1.00 98.62 929 LEU A CA 1
ATOM 7132 C C . LEU A 1 929 ? 12.018 -11.089 22.676 1.00 98.62 929 LEU A C 1
ATOM 7134 O O . LEU A 1 929 ? 11.646 -11.617 23.727 1.00 98.62 929 LEU A O 1
ATOM 7138 N N . GLU A 1 930 ? 12.175 -9.773 22.551 1.00 98.69 930 GLU A N 1
ATOM 7139 C CA . GLU A 1 930 ? 11.842 -8.841 23.631 1.00 98.69 930 GLU A CA 1
ATOM 7140 C C . GLU A 1 930 ? 10.328 -8.814 23.893 1.00 98.69 930 GLU A C 1
ATOM 7142 O O . GLU A 1 930 ? 9.895 -8.790 25.052 1.00 98.69 930 GLU A O 1
ATOM 7147 N N . TYR A 1 931 ? 9.510 -8.951 22.847 1.00 98.81 931 TYR A N 1
ATOM 7148 C CA . TYR A 1 931 ? 8.069 -9.140 22.987 1.00 98.81 931 TYR A CA 1
ATOM 7149 C C . TYR A 1 931 ? 7.712 -10.472 23.676 1.00 98.81 931 TYR A C 1
ATOM 7151 O O . TYR A 1 931 ? 6.917 -10.468 24.614 1.00 98.81 931 TYR A O 1
ATOM 7159 N N . ASP A 1 932 ? 8.340 -11.604 23.316 1.00 98.75 932 ASP A N 1
ATOM 7160 C CA . ASP A 1 932 ? 8.129 -12.903 23.994 1.00 98.75 932 ASP A CA 1
ATOM 7161 C C . ASP A 1 932 ? 8.528 -12.858 25.477 1.00 98.75 932 ASP A C 1
ATOM 7163 O O . ASP A 1 932 ? 7.843 -13.418 26.339 1.00 98.75 932 ASP A O 1
ATOM 7167 N N . LYS A 1 933 ? 9.627 -12.164 25.797 1.00 98.62 933 LYS A N 1
ATOM 7168 C CA . LYS A 1 933 ? 10.074 -11.932 27.176 1.00 98.62 933 LYS A CA 1
ATOM 7169 C C . LYS A 1 933 ? 9.072 -11.076 27.950 1.00 98.62 933 LYS A C 1
ATOM 7171 O O . LYS A 1 933 ? 8.777 -11.392 29.102 1.00 98.62 933 LYS A O 1
ATOM 7176 N N . THR A 1 934 ? 8.529 -10.035 27.323 1.00 98.88 934 THR A N 1
ATOM 7177 C CA . THR A 1 934 ? 7.482 -9.189 27.912 1.00 98.88 934 THR A CA 1
ATOM 7178 C C . THR A 1 934 ? 6.205 -9.989 28.155 1.00 98.88 934 THR A C 1
ATOM 7180 O O . THR A 1 934 ? 5.669 -9.963 29.260 1.00 98.88 934 THR A O 1
ATOM 7183 N N . PHE A 1 935 ? 5.769 -10.779 27.173 1.00 98.81 935 PHE A N 1
ATOM 7184 C CA . PHE A 1 935 ? 4.605 -11.659 27.282 1.00 98.81 935 PHE A CA 1
ATOM 7185 C C . PHE A 1 935 ? 4.752 -12.638 28.456 1.00 98.81 935 PHE A C 1
ATOM 7187 O O . PHE A 1 935 ? 3.844 -12.782 29.273 1.00 98.81 935 PHE A O 1
ATOM 7194 N N . ARG A 1 936 ? 5.936 -13.248 28.612 1.00 98.69 936 ARG A N 1
ATOM 7195 C CA . ARG A 1 936 ? 6.256 -14.098 29.768 1.00 98.69 936 ARG A CA 1
ATOM 7196 C C . ARG A 1 936 ? 6.178 -13.339 31.092 1.00 98.69 936 ARG A C 1
ATOM 7198 O O . ARG A 1 936 ? 5.599 -13.855 32.041 1.00 98.69 936 ARG A O 1
ATOM 7205 N N . ALA A 1 937 ? 6.736 -12.132 31.163 1.00 98.75 937 ALA A N 1
ATOM 7206 C CA . ALA A 1 937 ? 6.702 -11.323 32.379 1.00 98.75 937 ALA A CA 1
ATOM 7207 C C . ALA A 1 937 ? 5.266 -10.956 32.792 1.00 98.75 937 ALA A C 1
ATOM 7209 O O . ALA A 1 937 ? 4.951 -10.979 33.981 1.00 98.75 937 ALA A O 1
ATOM 7210 N N . VAL A 1 938 ? 4.386 -10.676 31.823 1.00 98.69 938 VAL A N 1
ATOM 7211 C CA . VAL A 1 938 ? 2.961 -10.420 32.079 1.00 98.69 938 VAL A CA 1
ATOM 7212 C C . VAL A 1 938 ? 2.271 -11.673 32.618 1.00 98.69 938 VAL A C 1
ATOM 7214 O O . VAL A 1 938 ? 1.573 -11.585 33.624 1.00 98.69 938 VAL A O 1
ATOM 7217 N N . LEU A 1 939 ? 2.488 -12.842 32.005 1.00 98.38 939 LEU A N 1
ATOM 7218 C CA . LEU A 1 939 ? 1.940 -14.108 32.511 1.00 98.38 939 LEU A CA 1
ATOM 7219 C C . LEU A 1 939 ? 2.384 -14.377 33.953 1.00 98.38 939 LEU A C 1
ATOM 7221 O O . LEU A 1 939 ? 1.555 -14.610 34.825 1.00 98.38 939 LEU A O 1
ATOM 7225 N N . GLU A 1 940 ? 3.686 -14.262 34.223 1.00 98.06 940 GLU A N 1
ATOM 7226 C CA . GLU A 1 940 ? 4.241 -14.457 35.565 1.00 98.06 940 GLU A CA 1
ATOM 7227 C C . GLU A 1 940 ? 3.712 -13.450 36.591 1.00 98.06 940 GLU A C 1
ATOM 7229 O O . GLU A 1 940 ? 3.705 -13.743 37.790 1.00 98.06 940 GLU A O 1
ATOM 7234 N N . PHE A 1 941 ? 3.341 -12.248 36.149 1.00 98.19 941 PHE A N 1
ATOM 7235 C CA . PHE A 1 941 ? 2.694 -11.253 36.991 1.00 98.19 941 PHE A CA 1
ATOM 7236 C C . PHE A 1 941 ? 1.248 -11.658 37.298 1.00 98.19 941 PHE A C 1
ATOM 7238 O O . PHE A 1 941 ? 0.866 -11.666 38.468 1.00 98.19 941 PHE A O 1
ATOM 7245 N N . LEU A 1 942 ? 0.464 -12.035 36.281 1.00 96.44 942 LEU A N 1
ATOM 7246 C CA . LEU A 1 942 ? -0.936 -12.431 36.457 1.00 96.44 942 LEU A CA 1
ATOM 7247 C C . LEU A 1 942 ? -1.062 -13.686 37.332 1.00 96.44 942 LEU A C 1
ATOM 7249 O O . LEU A 1 942 ? -1.912 -13.712 38.214 1.00 96.44 942 LEU A O 1
ATOM 7253 N N . ASP A 1 943 ? -0.157 -14.657 37.185 1.00 94.81 943 ASP A N 1
ATOM 7254 C CA . ASP A 1 943 ? -0.101 -15.865 38.025 1.00 94.81 943 ASP A CA 1
ATOM 7255 C C . ASP A 1 943 ? 0.158 -15.568 39.515 1.00 94.81 943 ASP A C 1
ATOM 7257 O O . ASP A 1 943 ? -0.134 -16.396 40.381 1.00 94.81 943 ASP A O 1
ATOM 7261 N N . LYS A 1 944 ? 0.750 -14.407 39.826 1.00 95.00 944 LYS A N 1
ATOM 7262 C CA . LYS A 1 944 ? 1.065 -13.962 41.194 1.00 95.00 944 LYS A CA 1
ATOM 7263 C C . LYS A 1 944 ? 0.065 -12.943 41.740 1.00 95.00 944 LYS A C 1
ATOM 7265 O O . LYS A 1 944 ? 0.175 -12.596 42.915 1.00 95.00 944 LYS A O 1
ATOM 7270 N N . SER A 1 945 ? -0.840 -12.426 40.911 1.00 92.00 945 SER A N 1
ATOM 7271 C CA . SER A 1 945 ? -1.839 -11.444 41.331 1.00 92.00 945 SER A CA 1
ATOM 7272 C C . SER A 1 945 ? -2.978 -12.136 42.079 1.00 92.00 945 SER A C 1
ATOM 7274 O O . SER A 1 945 ? -3.410 -13.226 41.710 1.00 92.00 945 SER A O 1
ATOM 7276 N N . ASP A 1 946 ? -3.487 -11.485 43.125 1.00 88.44 946 ASP A N 1
ATOM 7277 C CA . ASP A 1 946 ? -4.682 -11.947 43.841 1.00 88.44 946 ASP A CA 1
ATOM 7278 C C . ASP A 1 946 ? -5.979 -11.624 43.066 1.00 88.44 946 ASP A C 1
ATOM 7280 O O . ASP A 1 946 ? -7.041 -12.177 43.365 1.00 88.44 946 ASP A O 1
ATOM 7284 N N . ALA A 1 947 ? -5.914 -10.716 42.084 1.00 91.25 947 ALA A N 1
ATOM 7285 C CA . ALA A 1 947 ? -7.040 -10.332 41.239 1.00 91.25 947 ALA A CA 1
ATOM 7286 C C . ALA A 1 947 ? -7.185 -11.275 40.035 1.00 91.25 947 ALA A C 1
ATOM 7288 O O . ALA A 1 947 ? -6.200 -11.746 39.468 1.00 91.25 947 ALA A O 1
ATOM 7289 N N . GLU A 1 948 ? -8.423 -11.509 39.593 1.00 92.62 948 GLU A N 1
ATOM 7290 C CA . GLU A 1 948 ? -8.679 -12.303 38.387 1.00 92.62 948 GLU A CA 1
ATOM 7291 C C . GLU A 1 948 ? -8.113 -11.568 37.160 1.00 92.62 948 GLU A C 1
ATOM 7293 O O . GLU A 1 948 ? -8.502 -10.438 36.858 1.00 92.62 948 GLU A O 1
ATOM 7298 N N . GLY A 1 949 ? -7.174 -12.196 36.457 1.00 94.69 949 GLY A N 1
ATOM 7299 C CA . GLY A 1 949 ? -6.423 -11.579 35.372 1.00 94.69 949 GLY A CA 1
ATOM 7300 C C . GLY A 1 949 ? -6.555 -12.331 34.055 1.00 94.69 949 GLY A C 1
ATOM 7301 O O . GLY A 1 949 ? -6.487 -13.558 34.046 1.00 94.69 949 GLY A O 1
ATOM 7302 N N . VAL A 1 950 ? -6.674 -11.606 32.940 1.00 96.88 950 VAL A N 1
ATOM 7303 C CA . VAL A 1 950 ? -6.516 -12.194 31.603 1.00 96.88 950 VAL A CA 1
ATOM 7304 C C . VAL A 1 950 ? -5.515 -11.397 30.776 1.00 96.88 950 VAL A C 1
ATOM 7306 O O . VAL A 1 950 ? -5.529 -10.163 30.763 1.00 96.88 950 VAL A O 1
ATOM 7309 N N . LEU A 1 951 ? -4.649 -12.130 30.079 1.00 98.19 951 LEU A N 1
ATOM 7310 C CA . LEU A 1 951 ? -3.807 -11.619 29.010 1.00 98.19 951 LEU A CA 1
ATOM 7311 C C . LEU A 1 951 ? -4.402 -12.059 27.672 1.00 98.19 951 LEU A C 1
ATOM 7313 O O . LEU A 1 951 ? -4.626 -13.253 27.448 1.00 98.19 951 LEU A O 1
ATOM 7317 N N . VAL A 1 952 ? -4.618 -11.100 26.777 1.00 98.31 952 VAL A N 1
ATOM 7318 C CA . VAL A 1 952 ? -4.866 -11.348 25.354 1.00 98.31 952 VAL A CA 1
ATOM 7319 C C . VAL A 1 952 ? -3.818 -10.603 24.552 1.00 98.31 952 VAL A C 1
ATOM 7321 O O . VAL A 1 952 ? -3.583 -9.423 24.789 1.00 98.31 952 VAL A O 1
ATOM 7324 N N . ALA A 1 953 ? -3.197 -11.287 23.600 1.00 98.50 953 ALA A N 1
ATOM 7325 C CA . ALA A 1 953 ? -2.240 -10.689 22.690 1.00 98.50 953 ALA A CA 1
ATOM 7326 C C . ALA A 1 953 ? -2.594 -10.999 21.239 1.00 98.50 953 ALA A C 1
ATOM 7328 O O . ALA A 1 953 ? -3.039 -12.102 20.930 1.00 98.50 953 ALA A O 1
ATOM 7329 N N . THR A 1 954 ? -2.390 -10.045 20.342 1.00 98.44 954 THR A N 1
ATOM 7330 C CA . THR A 1 954 ? -2.544 -10.240 18.894 1.00 98.44 954 THR A CA 1
ATOM 7331 C C . THR A 1 954 ? -1.652 -9.254 18.153 1.00 98.44 954 THR A C 1
ATOM 7333 O O . THR A 1 954 ? -0.993 -8.410 18.757 1.00 98.44 954 THR A O 1
ATOM 7336 N N . SER A 1 955 ? -1.621 -9.359 16.836 1.00 98.25 955 SER A N 1
ATOM 7337 C CA . SER A 1 955 ? -1.150 -8.286 15.970 1.00 98.25 955 SER A CA 1
ATOM 7338 C C . SER A 1 955 ? -2.339 -7.575 15.316 1.00 98.25 955 SER A C 1
ATOM 7340 O O . SER A 1 955 ? -3.445 -8.124 15.265 1.00 98.25 955 SER A O 1
ATOM 7342 N N . ASP A 1 956 ? -2.124 -6.353 14.861 1.00 96.50 956 ASP A N 1
ATOM 7343 C CA . ASP A 1 956 ? -3.006 -5.567 14.004 1.00 96.50 956 ASP A CA 1
ATOM 7344 C C . ASP A 1 956 ? -2.896 -5.960 12.520 1.00 96.50 956 ASP A C 1
ATOM 7346 O O . ASP A 1 956 ? -3.918 -5.947 11.831 1.00 96.50 956 ASP A O 1
ATOM 7350 N N . HIS A 1 957 ? -1.714 -6.369 12.043 1.00 98.38 957 HIS A N 1
ATOM 7351 C CA . HIS A 1 957 ? -1.439 -6.898 10.699 1.00 98.38 957 HIS A CA 1
ATOM 7352 C C . HIS A 1 957 ? -0.092 -7.639 10.603 1.00 98.38 957 HIS A C 1
ATOM 7354 O O . HIS A 1 957 ? 0.708 -7.656 11.521 1.00 98.38 957 HIS A O 1
ATOM 7360 N N . GLU A 1 958 ? 0.185 -8.285 9.469 1.00 98.31 958 GLU A N 1
ATOM 7361 C CA . GLU A 1 958 ? 1.549 -8.727 9.142 1.00 98.31 958 GLU A CA 1
ATOM 7362 C C . GLU A 1 958 ? 2.251 -7.673 8.286 1.00 98.31 958 GLU A C 1
ATOM 7364 O O . GLU A 1 958 ? 1.591 -7.038 7.461 1.00 98.31 958 GLU A O 1
ATOM 7369 N N . THR A 1 959 ? 3.574 -7.539 8.430 1.00 98.31 959 THR A N 1
ATOM 7370 C CA . THR A 1 959 ? 4.362 -6.561 7.664 1.00 98.31 959 THR A CA 1
ATOM 7371 C C . THR A 1 959 ? 5.580 -7.155 6.961 1.00 98.31 959 THR A C 1
ATOM 7373 O O . THR A 1 959 ? 6.323 -7.967 7.508 1.00 98.31 959 THR A O 1
ATOM 7376 N N . GLY A 1 960 ? 5.789 -6.719 5.713 1.00 95.62 960 GLY A N 1
ATOM 7377 C CA . GLY A 1 960 ? 6.897 -7.119 4.843 1.00 95.62 960 GLY A CA 1
ATOM 7378 C C . GLY A 1 960 ? 6.598 -8.354 3.978 1.00 95.62 960 GLY A C 1
ATOM 7379 O O . GLY A 1 960 ? 7.283 -8.624 2.981 1.00 95.62 960 GLY A O 1
ATOM 7380 N N . GLY A 1 961 ? 5.542 -9.107 4.303 1.00 96.69 961 GLY A N 1
ATOM 7381 C CA . GLY A 1 961 ? 5.250 -10.397 3.686 1.00 96.69 961 GLY A CA 1
ATOM 7382 C C . GLY A 1 961 ? 6.438 -11.343 3.831 1.00 96.69 961 GLY A C 1
ATOM 7383 O O . GLY A 1 961 ? 6.965 -11.856 2.835 1.00 96.69 961 GLY A O 1
ATOM 7384 N N . LEU A 1 962 ? 6.887 -11.481 5.078 1.00 97.38 962 LEU A N 1
ATOM 7385 C CA . LEU A 1 962 ? 8.066 -12.216 5.498 1.00 97.38 962 LEU A CA 1
ATOM 7386 C C . LEU A 1 962 ? 7.930 -13.708 5.182 1.00 97.38 962 LEU A C 1
ATOM 7388 O O . LEU A 1 962 ? 6.915 -14.357 5.437 1.00 97.38 962 LEU A O 1
ATOM 7392 N N . SER A 1 963 ? 9.018 -14.293 4.695 1.00 95.19 963 SER A N 1
ATOM 7393 C CA . SER A 1 963 ? 9.148 -15.728 4.475 1.00 95.19 963 SER A CA 1
ATOM 7394 C C . SER A 1 963 ? 10.535 -16.222 4.881 1.00 95.19 963 SER A C 1
ATOM 7396 O O . SER A 1 963 ? 11.561 -15.665 4.494 1.00 95.19 963 SER A O 1
ATOM 7398 N N . THR A 1 964 ? 10.593 -17.334 5.618 1.00 93.19 964 THR A N 1
ATOM 7399 C CA . THR A 1 964 ? 11.840 -18.062 5.935 1.00 93.19 964 THR A CA 1
ATOM 7400 C C . THR A 1 964 ? 12.305 -18.925 4.757 1.00 93.19 964 THR A C 1
ATOM 7402 O O . THR A 1 964 ? 12.680 -20.090 4.898 1.00 93.19 964 THR A O 1
ATOM 7405 N N . ALA A 1 965 ? 12.215 -18.356 3.559 1.00 89.31 965 ALA A N 1
ATOM 7406 C CA . ALA A 1 965 ? 12.638 -18.951 2.309 1.00 89.31 965 ALA A CA 1
ATOM 7407 C C . ALA A 1 965 ? 12.870 -17.838 1.291 1.00 89.31 965 ALA A C 1
ATOM 7409 O O . ALA A 1 965 ? 12.096 -16.888 1.205 1.00 89.31 965 ALA A O 1
ATOM 7410 N N . TRP A 1 966 ? 13.899 -17.977 0.463 1.00 86.94 966 TRP A N 1
ATOM 7411 C CA . TRP A 1 966 ? 14.148 -17.018 -0.601 1.00 86.94 966 TRP A CA 1
ATOM 7412 C C . TRP A 1 966 ? 14.824 -17.672 -1.799 1.00 86.94 966 TRP A C 1
ATOM 7414 O O . TRP A 1 966 ? 15.796 -18.419 -1.667 1.00 86.94 966 TRP A O 1
ATOM 7424 N N . GLN A 1 967 ? 14.312 -17.359 -2.988 1.00 81.75 967 GLN A N 1
ATOM 7425 C CA . GLN A 1 967 ? 14.859 -17.820 -4.256 1.00 81.75 967 GLN A CA 1
ATOM 7426 C C . GLN A 1 967 ? 15.481 -16.640 -5.003 1.00 81.75 967 GLN A C 1
ATOM 7428 O O . GLN A 1 967 ? 14.786 -15.699 -5.376 1.00 81.75 967 GLN A O 1
ATOM 7433 N N . ALA A 1 968 ? 16.792 -16.710 -5.242 1.00 66.44 968 ALA A N 1
ATOM 7434 C CA . ALA A 1 968 ? 17.567 -15.567 -5.717 1.00 66.44 968 ALA A CA 1
ATOM 7435 C C . ALA A 1 968 ? 17.282 -15.155 -7.160 1.00 66.44 968 ALA A C 1
ATOM 7437 O O . ALA A 1 968 ? 17.286 -13.967 -7.479 1.00 66.44 968 ALA A O 1
ATOM 7438 N N . ARG A 1 969 ? 17.080 -16.125 -8.057 1.00 68.62 969 ARG A N 1
ATOM 7439 C CA . ARG A 1 969 ? 16.876 -15.858 -9.483 1.00 68.62 969 ARG A CA 1
ATOM 7440 C C . ARG A 1 969 ? 15.781 -16.731 -10.069 1.00 68.62 969 ARG A C 1
ATOM 7442 O O . ARG A 1 969 ? 15.670 -17.921 -9.763 1.00 68.62 969 ARG A O 1
ATOM 7449 N N . SER A 1 970 ? 15.028 -16.143 -10.996 1.00 56.31 970 SER A N 1
ATOM 7450 C CA . SER A 1 970 ? 14.156 -16.897 -11.895 1.00 56.31 970 SER A CA 1
ATOM 7451 C C . SER A 1 970 ? 15.000 -17.892 -12.700 1.00 56.31 970 SER A C 1
ATOM 7453 O O . SER A 1 970 ? 16.005 -17.518 -13.303 1.00 56.31 970 SER A O 1
ATOM 7455 N N . GLY A 1 971 ? 14.624 -19.172 -12.667 1.00 58.91 971 GLY A N 1
ATOM 7456 C CA . GLY A 1 971 ? 15.336 -20.255 -13.355 1.00 58.91 971 GLY A CA 1
ATOM 7457 C C . GLY A 1 971 ? 16.298 -21.078 -12.490 1.00 58.91 971 GLY A C 1
ATOM 7458 O O . GLY A 1 971 ? 16.694 -22.160 -12.923 1.00 58.91 971 GLY A O 1
ATOM 7459 N N . GLU A 1 972 ? 16.627 -20.648 -11.266 1.00 67.50 972 GLU A N 1
ATOM 7460 C CA . GLU A 1 972 ? 17.324 -21.512 -10.300 1.00 67.50 972 GLU A CA 1
ATOM 7461 C C . GLU A 1 972 ? 16.372 -22.593 -9.761 1.00 67.50 972 GLU A C 1
ATOM 7463 O O . GLU A 1 972 ? 15.156 -22.400 -9.692 1.00 67.50 972 GLU A O 1
ATOM 7468 N N . LEU A 1 973 ? 16.897 -23.767 -9.397 1.00 72.62 973 LEU A N 1
ATOM 7469 C CA . LEU A 1 973 ? 16.091 -24.756 -8.677 1.00 72.62 973 LEU A CA 1
ATOM 7470 C C . LEU A 1 973 ? 15.786 -24.225 -7.267 1.00 72.62 973 LEU A C 1
ATOM 7472 O O . LEU A 1 973 ? 16.669 -23.610 -6.669 1.00 72.62 973 LEU A O 1
ATOM 7476 N N . PRO A 1 974 ? 14.583 -24.473 -6.712 1.00 74.56 974 PRO A N 1
ATOM 7477 C CA . PRO A 1 974 ? 14.295 -24.121 -5.328 1.00 74.56 974 PRO A CA 1
ATOM 7478 C C . PRO A 1 974 ? 15.323 -24.758 -4.392 1.00 74.56 974 PRO A C 1
ATOM 7480 O O . PRO A 1 974 ? 15.528 -25.974 -4.429 1.00 74.56 974 PRO A O 1
ATOM 7483 N N . VAL A 1 975 ? 15.958 -23.934 -3.563 1.00 77.75 975 VAL A N 1
ATOM 7484 C CA . VAL A 1 975 ? 16.850 -24.395 -2.501 1.00 77.75 975 VAL A CA 1
ATOM 7485 C C . VAL A 1 975 ? 16.091 -24.254 -1.187 1.00 77.75 975 VAL A C 1
ATOM 7487 O O . VAL A 1 975 ? 15.614 -23.176 -0.850 1.00 77.75 975 VAL A O 1
ATOM 7490 N N . TYR A 1 976 ? 15.914 -25.367 -0.477 1.00 87.56 976 TYR A N 1
ATOM 7491 C CA . TYR A 1 976 ? 15.158 -25.419 0.777 1.00 87.56 976 TYR A CA 1
ATOM 7492 C C . TYR A 1 976 ? 16.082 -25.178 1.967 1.00 87.56 976 TYR A C 1
ATOM 7494 O O . TYR A 1 976 ? 16.299 -26.058 2.798 1.00 87.56 976 TYR A O 1
ATOM 7502 N N . ASN A 1 977 ? 16.687 -23.997 2.003 1.00 87.19 977 ASN A N 1
ATOM 7503 C CA . ASN A 1 977 ? 17.566 -23.575 3.078 1.00 87.19 977 ASN A CA 1
ATOM 7504 C C . ASN A 1 977 ? 17.279 -22.133 3.484 1.00 87.19 977 ASN A C 1
ATOM 7506 O O . ASN A 1 977 ? 16.962 -21.283 2.657 1.00 87.19 977 ASN A O 1
ATOM 7510 N N . TRP A 1 978 ? 17.477 -21.869 4.768 1.00 93.75 978 TRP A N 1
ATOM 7511 C CA . TRP A 1 978 ? 17.700 -20.535 5.293 1.00 93.75 978 TRP A CA 1
ATOM 7512 C C . TRP A 1 978 ? 18.684 -20.615 6.460 1.00 93.75 978 TRP A C 1
ATOM 7514 O O . TRP A 1 978 ? 18.943 -21.697 6.996 1.00 93.75 978 TRP A O 1
ATOM 7524 N N . HIS A 1 979 ? 19.326 -19.496 6.778 1.00 95.06 979 HIS A N 1
ATOM 7525 C CA . HIS A 1 979 ? 20.540 -19.465 7.585 1.00 95.06 979 HIS A CA 1
ATOM 7526 C C . HIS A 1 979 ? 20.399 -18.504 8.777 1.00 95.06 979 HIS A C 1
ATOM 7528 O O . HIS A 1 979 ? 20.854 -17.362 8.691 1.00 95.06 979 HIS A O 1
ATOM 7534 N N . PRO A 1 980 ? 19.849 -18.960 9.923 1.00 95.62 980 PRO A N 1
ATOM 7535 C CA . PRO A 1 980 ? 19.715 -18.125 11.125 1.00 95.62 980 PRO A CA 1
ATOM 7536 C C . PRO A 1 980 ? 21.056 -17.597 11.655 1.00 95.62 980 PRO A C 1
ATOM 7538 O O . PRO A 1 980 ? 21.101 -16.543 12.282 1.00 95.62 980 PRO A O 1
ATOM 7541 N N . ALA A 1 981 ? 22.165 -18.285 11.352 1.00 96.06 981 ALA A N 1
ATOM 7542 C CA . ALA A 1 981 ? 23.511 -17.869 11.745 1.00 96.06 981 ALA A CA 1
ATOM 7543 C C . ALA A 1 981 ? 23.908 -16.498 11.185 1.00 96.06 981 ALA A C 1
ATOM 7545 O O . ALA A 1 981 ? 24.694 -15.798 11.813 1.00 96.06 981 ALA A O 1
ATOM 7546 N N . VAL A 1 982 ? 23.356 -16.103 10.035 1.00 96.75 982 VAL A N 1
ATOM 7547 C CA . VAL A 1 982 ? 23.611 -14.785 9.439 1.00 96.75 982 VAL A CA 1
ATOM 7548 C C . VAL A 1 982 ? 23.015 -13.683 10.314 1.00 96.75 982 VAL A C 1
ATOM 7550 O O . VAL A 1 982 ? 23.673 -12.686 10.585 1.00 96.75 982 VAL A O 1
ATOM 7553 N N . LEU A 1 983 ? 21.806 -13.894 10.840 1.00 97.88 983 LEU A N 1
ATOM 7554 C CA . LEU A 1 983 ? 21.152 -12.926 11.727 1.00 97.88 983 LEU A CA 1
ATOM 7555 C C . LEU A 1 983 ? 21.877 -12.810 13.075 1.00 97.88 983 LEU A C 1
ATOM 7557 O O . LEU A 1 983 ? 21.896 -11.742 13.685 1.00 97.88 983 LEU A O 1
ATOM 7561 N N . ALA A 1 984 ? 22.482 -13.914 13.530 1.00 95.94 984 ALA A N 1
ATOM 7562 C CA . ALA A 1 984 ? 23.243 -13.977 14.778 1.00 95.94 984 ALA A CA 1
ATOM 7563 C C . ALA A 1 984 ? 24.581 -13.230 14.702 1.00 95.94 984 ALA A C 1
ATOM 7565 O O . ALA A 1 984 ? 25.111 -12.827 15.732 1.00 95.94 984 ALA A O 1
ATOM 7566 N N . GLN A 1 985 ? 25.123 -13.054 13.496 1.00 95.69 985 GLN A N 1
ATOM 7567 C CA . GLN A 1 985 ? 26.360 -12.309 13.265 1.00 95.69 985 GLN A CA 1
ATOM 7568 C C . GLN A 1 985 ? 26.145 -10.793 13.252 1.00 95.69 985 GLN A C 1
ATOM 7570 O O . GLN A 1 985 ? 27.053 -10.059 13.636 1.00 95.69 985 GLN A O 1
ATOM 7575 N N . ALA A 1 986 ? 24.958 -10.330 12.853 1.00 97.06 986 ALA A N 1
ATOM 7576 C CA . ALA A 1 986 ? 24.612 -8.917 12.902 1.00 97.06 986 ALA A CA 1
ATOM 7577 C C . ALA A 1 986 ? 24.451 -8.445 14.357 1.00 97.06 986 ALA A C 1
ATOM 7579 O O . ALA A 1 986 ? 23.774 -9.106 15.143 1.00 97.06 986 ALA A O 1
ATOM 7580 N N . ASN A 1 987 ? 25.045 -7.306 14.714 1.00 95.69 987 ASN A N 1
ATOM 7581 C CA . ASN A 1 987 ? 24.983 -6.690 16.047 1.00 95.69 987 ASN A CA 1
ATOM 7582 C C . ASN A 1 987 ? 24.410 -5.261 16.047 1.00 95.69 987 ASN A C 1
ATOM 7584 O O . ASN A 1 987 ? 24.423 -4.614 17.090 1.00 95.69 987 ASN A O 1
ATOM 7588 N N . ALA A 1 988 ? 23.923 -4.789 14.898 1.00 97.50 988 ALA A N 1
ATOM 7589 C CA . ALA A 1 988 ? 23.279 -3.492 14.733 1.00 97.50 988 ALA A CA 1
ATOM 7590 C C . ALA A 1 988 ? 22.182 -3.570 13.664 1.00 97.50 988 ALA A C 1
ATOM 7592 O O . ALA A 1 988 ? 22.299 -4.371 12.729 1.00 97.50 988 ALA A O 1
ATOM 7593 N N . SER A 1 989 ? 21.143 -2.745 13.790 1.00 98.44 989 SER A N 1
ATOM 7594 C CA . SER A 1 989 ? 20.090 -2.629 12.774 1.00 98.44 989 SER A CA 1
ATOM 7595 C C . SER A 1 989 ? 20.569 -1.866 11.543 1.00 98.44 989 SER A C 1
ATOM 7597 O O . SER A 1 989 ? 21.462 -1.017 11.600 1.00 98.44 989 SER A O 1
ATOM 7599 N N . SER A 1 990 ? 19.915 -2.115 10.415 1.00 98.19 990 SER A N 1
ATOM 7600 C CA . SER A 1 990 ? 20.099 -1.338 9.188 1.00 98.19 990 SER A CA 1
ATOM 7601 C C . SER A 1 990 ? 19.813 0.162 9.363 1.00 98.19 990 SER A C 1
ATOM 7603 O O . SER A 1 990 ? 20.513 0.980 8.763 1.00 98.19 990 SER A O 1
ATOM 7605 N N . GLU A 1 991 ? 18.859 0.536 10.222 1.00 97.62 991 GLU A N 1
ATOM 7606 C CA . GLU A 1 991 ? 18.559 1.929 10.579 1.00 97.62 991 GLU A CA 1
ATOM 7607 C C . GLU A 1 991 ? 19.752 2.592 11.286 1.00 97.62 991 GLU A C 1
ATOM 7609 O O . GLU A 1 991 ? 20.232 3.652 10.867 1.00 97.62 991 GLU A O 1
ATOM 7614 N N . TYR A 1 992 ? 20.307 1.932 12.307 1.00 97.75 992 TYR A N 1
ATOM 7615 C CA . TYR A 1 992 ? 21.464 2.438 13.044 1.00 97.75 992 TYR A CA 1
ATOM 7616 C C . TYR A 1 992 ? 22.708 2.556 12.155 1.00 97.75 992 TYR A C 1
ATOM 7618 O O . TYR A 1 992 ? 23.439 3.549 12.234 1.00 97.75 992 TYR A O 1
ATOM 7626 N N . LEU A 1 993 ? 22.939 1.577 11.274 1.00 98.38 993 LEU A N 1
ATOM 7627 C CA . LEU A 1 993 ? 24.056 1.603 10.327 1.00 98.38 993 LEU A CA 1
ATOM 7628 C C . LEU A 1 993 ? 23.922 2.715 9.289 1.00 98.38 993 LEU A C 1
ATOM 7630 O O . LEU A 1 993 ? 24.913 3.382 8.986 1.00 98.38 993 LEU A O 1
ATOM 7634 N N . ALA A 1 994 ? 22.716 2.954 8.772 1.00 98.12 994 ALA A N 1
ATOM 7635 C CA . ALA A 1 994 ? 22.468 4.065 7.864 1.00 98.12 994 ALA A CA 1
ATOM 7636 C C . ALA A 1 994 ? 22.757 5.409 8.544 1.00 98.12 994 ALA A C 1
ATOM 7638 O O . ALA A 1 994 ? 23.431 6.252 7.951 1.00 98.12 994 ALA A O 1
ATOM 7639 N N . ARG A 1 995 ? 22.342 5.593 9.806 1.00 96.81 995 ARG A N 1
ATOM 7640 C CA . ARG A 1 995 ? 22.671 6.799 10.583 1.00 96.81 995 ARG A CA 1
ATOM 7641 C C . ARG A 1 995 ? 24.185 6.988 10.730 1.00 96.81 995 ARG A C 1
ATOM 7643 O O . ARG A 1 995 ? 24.684 8.072 10.438 1.00 96.81 995 ARG A O 1
ATOM 7650 N N . LEU A 1 996 ? 24.924 5.939 11.108 1.00 97.38 996 LEU A N 1
ATOM 7651 C CA . LEU A 1 996 ? 26.390 6.001 11.215 1.00 97.38 996 LEU A CA 1
ATOM 7652 C C . LEU A 1 996 ? 27.062 6.364 9.884 1.00 97.38 996 LEU A C 1
ATOM 7654 O O . LEU A 1 996 ? 28.026 7.129 9.873 1.00 97.38 996 LEU A O 1
ATOM 7658 N N . LEU A 1 997 ? 26.558 5.836 8.765 1.00 97.75 997 LEU A N 1
ATOM 7659 C CA . LEU A 1 997 ? 27.056 6.179 7.434 1.00 97.75 997 LEU A CA 1
ATOM 7660 C C . LEU A 1 997 ? 26.855 7.667 7.123 1.00 97.75 997 LEU A C 1
ATOM 7662 O O . LEU A 1 997 ? 27.801 8.337 6.711 1.00 97.75 997 LEU A O 1
ATOM 7666 N N . HIS A 1 998 ? 25.657 8.202 7.362 1.00 97.00 998 HIS A N 1
ATOM 7667 C CA . HIS A 1 998 ? 25.371 9.620 7.129 1.00 97.00 998 HIS A CA 1
ATOM 7668 C C . HIS A 1 998 ? 26.234 10.525 8.016 1.00 97.00 998 HIS A C 1
ATOM 7670 O O . HIS A 1 998 ? 26.818 11.491 7.527 1.00 97.00 998 HIS A O 1
ATOM 7676 N N . GLU A 1 999 ? 26.382 10.190 9.300 1.00 97.00 999 GLU A N 1
ATOM 7677 C CA . GLU A 1 999 ? 27.251 10.922 10.230 1.00 97.00 999 GLU A CA 1
ATOM 7678 C C . GLU A 1 999 ? 28.711 10.925 9.773 1.00 97.00 999 GLU A C 1
ATOM 7680 O O . GLU A 1 999 ? 29.385 11.957 9.845 1.00 97.00 999 GLU A O 1
ATOM 7685 N N . HIS A 1 1000 ? 29.198 9.792 9.261 1.00 96.88 1000 HIS A N 1
ATOM 7686 C CA . HIS A 1 1000 ? 30.550 9.688 8.733 1.00 96.88 1000 HIS A CA 1
ATOM 7687 C C . HIS A 1 1000 ? 30.750 10.555 7.489 1.00 96.88 1000 HIS A C 1
ATOM 7689 O O . HIS A 1 1000 ? 31.740 11.286 7.427 1.00 96.88 1000 HIS A O 1
ATOM 7695 N N . ILE A 1 1001 ? 29.810 10.520 6.538 1.00 95.94 1001 ILE A N 1
ATOM 7696 C CA . ILE A 1 1001 ? 29.853 11.330 5.310 1.00 95.94 1001 ILE A CA 1
ATOM 7697 C C . ILE A 1 1001 ? 29.852 12.824 5.654 1.00 95.94 1001 ILE A C 1
ATOM 7699 O O . ILE A 1 1001 ? 30.681 13.577 5.148 1.00 95.94 1001 ILE A O 1
ATOM 7703 N N . VAL A 1 1002 ? 28.968 13.253 6.560 1.00 95.69 1002 VAL A N 1
ATOM 7704 C CA . VAL A 1 1002 ? 28.887 14.656 7.002 1.00 95.69 1002 VAL A CA 1
ATOM 7705 C C . VAL A 1 1002 ? 30.167 15.092 7.719 1.00 95.69 1002 VAL A C 1
ATOM 7707 O O . VAL A 1 1002 ? 30.625 16.219 7.533 1.00 95.69 1002 VAL A O 1
ATOM 7710 N N . SER A 1 1003 ? 30.768 14.207 8.516 1.00 96.38 1003 SER A N 1
ATOM 7711 C CA . SER A 1 1003 ? 31.999 14.507 9.257 1.00 96.38 1003 SER A CA 1
ATOM 7712 C C . SER A 1 1003 ? 33.258 14.481 8.382 1.00 96.38 1003 SER A C 1
ATOM 7714 O O . SER A 1 1003 ? 34.265 15.081 8.756 1.00 96.38 1003 SER A O 1
ATOM 7716 N N . ASN A 1 1004 ? 33.218 13.806 7.227 1.00 94.44 1004 ASN A N 1
ATOM 7717 C CA . ASN A 1 1004 ? 34.368 13.597 6.340 1.00 94.44 1004 ASN A CA 1
ATOM 7718 C C . ASN A 1 1004 ? 34.035 13.940 4.871 1.00 94.44 1004 ASN A C 1
ATOM 7720 O O . ASN A 1 1004 ? 34.160 13.081 3.997 1.00 94.44 1004 ASN A O 1
ATOM 7724 N N . PRO A 1 1005 ? 33.659 15.194 4.557 1.00 89.50 1005 PRO A N 1
ATOM 7725 C CA . PRO A 1 1005 ? 33.191 15.578 3.220 1.00 89.50 1005 PRO A CA 1
ATOM 7726 C C . PRO A 1 1005 ? 34.266 15.488 2.122 1.00 89.50 1005 PRO A C 1
ATOM 7728 O O . PRO A 1 1005 ? 33.935 15.445 0.943 1.00 89.50 1005 PRO A O 1
ATOM 7731 N N . GLU A 1 1006 ? 35.546 15.460 2.503 1.00 90.19 1006 GLU A N 1
ATOM 7732 C CA . GLU A 1 1006 ? 36.698 15.360 1.592 1.00 90.19 1006 GLU A CA 1
ATOM 7733 C C . GLU A 1 1006 ? 37.171 13.905 1.385 1.00 90.19 1006 GLU A C 1
ATOM 7735 O O . GLU A 1 1006 ? 38.193 13.676 0.737 1.00 90.19 1006 GLU A O 1
ATOM 7740 N N . SER A 1 1007 ? 36.482 12.917 1.975 1.00 89.81 1007 SER A N 1
ATOM 7741 C CA . SER A 1 1007 ? 36.832 11.499 1.830 1.00 89.81 1007 SER A CA 1
ATOM 7742 C C . SER A 1 1007 ? 36.710 11.065 0.369 1.00 89.81 1007 SER A C 1
ATOM 7744 O O . SER A 1 1007 ? 35.723 11.376 -0.304 1.00 89.81 1007 SER A O 1
ATOM 7746 N N . SER A 1 1008 ? 37.716 10.347 -0.140 1.00 93.50 1008 SER A N 1
ATOM 7747 C CA . SER A 1 1008 ? 37.613 9.762 -1.473 1.00 93.50 1008 SER A CA 1
ATOM 7748 C C . SER A 1 1008 ? 36.573 8.640 -1.478 1.00 93.50 1008 SER A C 1
ATOM 7750 O O . SER A 1 1008 ? 36.287 8.020 -0.454 1.00 93.50 1008 SER A O 1
ATOM 7752 N N . GLN A 1 1009 ? 36.009 8.342 -2.648 1.00 91.31 1009 GLN A N 1
ATOM 7753 C CA . GLN A 1 1009 ? 35.036 7.256 -2.766 1.00 91.31 1009 GLN A CA 1
ATOM 7754 C C . GLN A 1 1009 ? 35.642 5.891 -2.385 1.00 91.31 1009 GLN A C 1
ATOM 7756 O O . GLN A 1 1009 ? 34.937 5.058 -1.823 1.00 91.31 1009 GLN A O 1
ATOM 7761 N N . GLU A 1 1010 ? 36.936 5.677 -2.649 1.00 93.94 1010 GLU A N 1
ATOM 7762 C CA . GLU A 1 1010 ? 37.661 4.464 -2.241 1.00 93.94 1010 GLU A CA 1
ATOM 7763 C C . GLU A 1 1010 ? 37.782 4.377 -0.713 1.00 93.94 1010 GLU A C 1
ATOM 7765 O O . GLU A 1 1010 ? 37.418 3.354 -0.135 1.00 93.94 1010 GLU A O 1
ATOM 7770 N N . ASP A 1 1011 ? 38.180 5.469 -0.049 1.00 95.12 1011 ASP A N 1
ATOM 7771 C CA . ASP A 1 1011 ? 38.284 5.514 1.417 1.00 95.12 1011 ASP A CA 1
ATOM 7772 C C . ASP A 1 1011 ? 36.921 5.285 2.090 1.00 95.12 1011 ASP A C 1
ATOM 7774 O O . ASP A 1 1011 ? 36.826 4.579 3.097 1.00 95.12 1011 ASP A O 1
ATOM 7778 N N . LEU A 1 1012 ? 35.850 5.855 1.524 1.00 96.50 1012 LEU A N 1
ATOM 7779 C CA . LEU A 1 1012 ? 34.490 5.660 2.018 1.00 96.50 1012 LEU A CA 1
ATOM 7780 C C . LEU A 1 1012 ? 34.047 4.198 1.878 1.00 96.50 1012 LEU A C 1
ATOM 7782 O O . LEU A 1 1012 ? 33.463 3.649 2.809 1.00 96.50 1012 LEU A O 1
ATOM 7786 N N . ILE A 1 1013 ? 34.332 3.553 0.743 1.00 97.75 1013 ILE A N 1
ATOM 7787 C CA . ILE A 1 1013 ? 34.026 2.132 0.516 1.00 97.75 1013 ILE A CA 1
ATOM 7788 C C . ILE A 1 1013 ? 34.787 1.244 1.504 1.00 97.75 1013 ILE A C 1
ATOM 7790 O O . ILE A 1 1013 ? 34.191 0.343 2.102 1.00 97.75 1013 ILE A O 1
ATOM 7794 N N . ASP A 1 1014 ? 36.074 1.515 1.719 1.00 97.31 1014 ASP A N 1
ATOM 7795 C CA . ASP A 1 1014 ? 36.904 0.778 2.674 1.00 97.31 1014 ASP A CA 1
ATOM 7796 C C . ASP A 1 1014 ? 36.393 0.945 4.110 1.00 97.31 1014 ASP A C 1
ATOM 7798 O O . ASP A 1 1014 ? 36.321 -0.027 4.876 1.00 97.31 1014 ASP A O 1
ATOM 7802 N N . TRP A 1 1015 ? 35.971 2.157 4.476 1.00 97.94 1015 TRP A N 1
ATOM 7803 C CA . TRP A 1 1015 ? 35.353 2.422 5.770 1.00 97.94 1015 TRP A CA 1
ATOM 7804 C C . TRP A 1 1015 ? 33.994 1.724 5.914 1.00 97.94 1015 TRP A C 1
ATOM 7806 O O . TRP A 1 1015 ? 33.776 1.049 6.918 1.00 97.94 1015 TRP A O 1
ATOM 7816 N N . ILE A 1 1016 ? 33.110 1.797 4.910 1.00 98.19 1016 ILE A N 1
ATOM 7817 C CA . ILE A 1 1016 ? 31.821 1.079 4.902 1.00 98.19 1016 ILE A CA 1
ATOM 7818 C C . ILE A 1 1016 ? 32.057 -0.414 5.129 1.00 98.19 1016 ILE A C 1
ATOM 7820 O O . ILE A 1 1016 ? 31.420 -1.026 5.990 1.00 98.19 1016 ILE A O 1
ATOM 7824 N N . ASN A 1 1017 ? 32.985 -1.006 4.376 1.00 98.31 1017 ASN A N 1
ATOM 7825 C CA . ASN A 1 1017 ? 33.254 -2.432 4.456 1.00 98.31 1017 ASN A CA 1
ATOM 7826 C C . ASN A 1 1017 ? 33.796 -2.826 5.836 1.00 98.31 1017 ASN A C 1
ATOM 7828 O O . ASN A 1 1017 ? 33.279 -3.740 6.471 1.00 98.31 1017 ASN A O 1
ATOM 7832 N N . SER A 1 1018 ? 34.816 -2.120 6.326 1.00 97.50 1018 SER A N 1
ATOM 7833 C CA . SER A 1 1018 ? 35.476 -2.464 7.589 1.00 97.50 1018 SER A CA 1
ATOM 7834 C C . SER A 1 1018 ? 34.632 -2.131 8.821 1.00 97.50 1018 SER A C 1
ATOM 7836 O O . SER A 1 1018 ? 34.471 -2.985 9.691 1.00 97.50 1018 SER A O 1
ATOM 7838 N N . ALA A 1 1019 ? 34.076 -0.921 8.898 1.00 97.62 1019 ALA A N 1
ATOM 7839 C CA . ALA A 1 1019 ? 33.431 -0.398 10.099 1.00 97.62 1019 ALA A CA 1
ATOM 7840 C C . ALA A 1 1019 ? 31.943 -0.751 10.210 1.00 97.62 1019 ALA A C 1
ATOM 7842 O O . ALA A 1 1019 ? 31.434 -0.831 11.328 1.00 97.62 1019 ALA A O 1
ATOM 7843 N N . LEU A 1 1020 ? 31.242 -0.945 9.086 1.00 98.06 1020 LEU A N 1
ATOM 7844 C CA . LEU A 1 1020 ? 29.806 -1.245 9.083 1.00 98.06 1020 LEU A CA 1
ATOM 7845 C C . LEU A 1 1020 ? 29.542 -2.699 8.677 1.00 98.06 1020 LEU A C 1
ATOM 7847 O O . LEU A 1 1020 ? 28.944 -3.460 9.431 1.00 98.06 1020 LEU A O 1
ATOM 7851 N N . VAL A 1 1021 ? 30.018 -3.133 7.514 1.00 98.06 1021 VAL A N 1
ATOM 7852 C CA . VAL A 1 1021 ? 29.620 -4.435 6.956 1.00 98.06 1021 VAL A CA 1
ATOM 7853 C C . VAL A 1 1021 ? 30.292 -5.613 7.677 1.00 98.06 1021 VAL A C 1
ATOM 7855 O O . VAL A 1 1021 ? 29.608 -6.525 8.145 1.00 98.06 1021 VAL A O 1
ATOM 7858 N N . VAL A 1 1022 ? 31.616 -5.591 7.826 1.00 97.62 1022 VAL A N 1
ATOM 7859 C CA . VAL A 1 1022 ? 32.366 -6.667 8.491 1.00 97.62 1022 VAL A CA 1
ATOM 7860 C C . VAL A 1 1022 ? 32.157 -6.629 10.001 1.00 97.62 1022 VAL A C 1
ATOM 7862 O O . VAL A 1 1022 ? 31.829 -7.655 10.592 1.00 97.62 1022 VAL A O 1
ATOM 7865 N N . GLU A 1 1023 ? 32.340 -5.465 10.626 1.00 97.12 1023 GLU A N 1
ATOM 7866 C CA . GLU A 1 1023 ? 32.299 -5.333 12.088 1.00 97.12 1023 GLU A CA 1
ATOM 7867 C C . GLU A 1 1023 ? 30.876 -5.420 12.662 1.00 97.12 1023 GLU A C 1
ATOM 7869 O O . GLU A 1 1023 ? 30.686 -5.971 13.749 1.00 97.12 1023 GLU A O 1
ATOM 7874 N N . ARG A 1 1024 ? 29.865 -4.882 11.959 1.00 97.19 1024 ARG A N 1
ATOM 7875 C CA . ARG A 1 1024 ? 28.497 -4.791 12.500 1.00 97.19 1024 ARG A CA 1
ATOM 7876 C C . ARG A 1 1024 ? 27.528 -5.808 11.929 1.00 97.19 1024 ARG A C 1
ATOM 7878 O O . ARG A 1 1024 ? 26.740 -6.361 12.687 1.00 97.19 1024 ARG A O 1
ATOM 7885 N N . LEU A 1 1025 ? 27.580 -6.094 10.629 1.00 97.19 1025 LEU A N 1
ATOM 7886 C CA . LEU A 1 1025 ? 26.742 -7.147 10.034 1.00 97.19 1025 LEU A CA 1
ATOM 7887 C C . LEU A 1 1025 ? 27.398 -8.533 10.089 1.00 97.19 1025 LEU A C 1
ATOM 7889 O O . LEU A 1 1025 ? 26.719 -9.538 9.886 1.00 97.19 1025 LEU A O 1
ATOM 7893 N N . GLY A 1 1026 ? 28.710 -8.604 10.336 1.00 96.50 1026 GLY A N 1
ATOM 7894 C CA . GLY A 1 1026 ? 29.473 -9.854 10.303 1.00 96.50 1026 GLY A CA 1
ATOM 7895 C C . GLY A 1 1026 ? 29.667 -10.424 8.893 1.00 96.50 1026 GLY A C 1
ATOM 7896 O O . GLY A 1 1026 ? 30.095 -11.571 8.738 1.00 96.50 1026 GLY A O 1
ATOM 7897 N N . ILE A 1 1027 ? 29.380 -9.629 7.859 1.00 97.44 1027 ILE A N 1
ATOM 7898 C CA . ILE A 1 1027 ? 29.468 -10.025 6.455 1.00 97.44 1027 ILE A CA 1
ATOM 7899 C C . ILE A 1 1027 ? 30.912 -9.846 5.981 1.00 97.44 1027 ILE A C 1
ATOM 7901 O O . ILE A 1 1027 ? 31.403 -8.733 5.838 1.00 97.44 1027 ILE A O 1
ATOM 7905 N N . LYS A 1 1028 ? 31.605 -10.961 5.728 1.00 96.00 1028 LYS A N 1
ATOM 7906 C CA . LYS A 1 1028 ? 33.025 -10.971 5.310 1.00 96.00 1028 LYS A CA 1
ATOM 7907 C C . LYS A 1 1028 ? 33.228 -11.073 3.801 1.00 96.00 1028 LYS A C 1
ATOM 7909 O O . LYS A 1 1028 ? 34.351 -10.967 3.321 1.00 96.00 1028 LYS A O 1
ATOM 7914 N N . ASP A 1 1029 ? 32.153 -11.333 3.074 1.00 94.19 1029 ASP A N 1
ATOM 7915 C CA . ASP A 1 1029 ? 32.121 -11.598 1.640 1.00 94.19 1029 ASP A CA 1
ATOM 7916 C C . ASP A 1 1029 ? 31.216 -10.591 0.918 1.00 94.19 1029 ASP A C 1
ATOM 7918 O O . ASP A 1 1029 ? 30.457 -10.947 0.015 1.00 94.19 1029 ASP A O 1
ATOM 7922 N N . ALA A 1 1030 ? 31.250 -9.331 1.354 1.00 95.44 1030 ALA A N 1
ATOM 7923 C CA . ALA A 1 1030 ? 30.534 -8.254 0.686 1.00 95.44 1030 ALA A CA 1
ATOM 7924 C C . ALA A 1 1030 ? 31.014 -8.106 -0.762 1.00 95.44 1030 ALA A C 1
ATOM 7926 O O . ALA A 1 1030 ? 32.213 -8.104 -1.044 1.00 95.44 1030 ALA A O 1
ATOM 7927 N N . LEU A 1 1031 ? 30.068 -8.002 -1.691 1.00 94.19 1031 LEU A N 1
ATOM 7928 C CA . LEU A 1 1031 ? 30.357 -7.781 -3.098 1.00 94.19 1031 LEU A CA 1
ATOM 7929 C C . LEU A 1 1031 ? 30.738 -6.317 -3.312 1.00 94.19 1031 LEU A C 1
ATOM 7931 O O . LEU A 1 1031 ? 30.129 -5.420 -2.732 1.00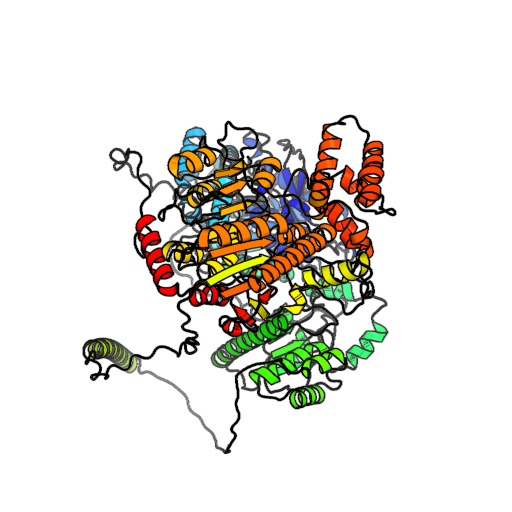 94.19 1031 LEU A O 1
ATOM 7935 N N . GLU A 1 1032 ? 31.658 -6.055 -4.241 1.00 93.00 1032 GLU A N 1
ATOM 7936 C CA . GLU A 1 1032 ? 32.004 -4.681 -4.631 1.00 93.00 1032 GLU A CA 1
ATOM 7937 C C . GLU A 1 1032 ? 30.766 -3.875 -5.044 1.00 93.00 1032 GLU A C 1
ATOM 7939 O O . GLU A 1 1032 ? 30.670 -2.692 -4.743 1.00 93.00 1032 GLU A O 1
ATOM 7944 N N . LEU A 1 1033 ? 29.784 -4.508 -5.694 1.00 93.50 1033 LEU A N 1
ATOM 7945 C CA . LEU A 1 1033 ? 28.523 -3.862 -6.067 1.00 93.50 1033 LEU A CA 1
ATOM 7946 C C . LEU A 1 1033 ? 27.676 -3.454 -4.851 1.00 93.50 1033 LEU A C 1
ATOM 7948 O O . LEU A 1 1033 ? 27.048 -2.401 -4.898 1.00 93.50 1033 LEU A O 1
ATOM 7952 N N . GLU A 1 1034 ? 27.665 -4.249 -3.775 1.00 95.06 1034 GLU A N 1
ATOM 7953 C CA . GLU A 1 1034 ? 26.942 -3.916 -2.537 1.00 95.06 1034 GLU A CA 1
ATOM 7954 C C . GLU A 1 1034 ? 27.585 -2.694 -1.863 1.00 95.06 1034 GLU A C 1
ATOM 7956 O O . GLU A 1 1034 ? 26.900 -1.732 -1.521 1.00 95.06 1034 GLU A O 1
ATOM 7961 N N . LEU A 1 1035 ? 28.918 -2.694 -1.753 1.00 97.44 1035 LEU A N 1
ATOM 7962 C CA . LEU A 1 1035 ? 29.677 -1.600 -1.141 1.00 97.44 1035 LEU A CA 1
ATOM 7963 C C . LEU A 1 1035 ? 29.592 -0.305 -1.962 1.00 97.44 1035 LEU A C 1
ATOM 7965 O O . LEU A 1 1035 ? 29.364 0.771 -1.412 1.00 97.44 1035 LEU A O 1
ATOM 7969 N N . ASN A 1 1036 ? 29.708 -0.409 -3.289 1.00 94.88 1036 ASN A N 1
ATOM 7970 C CA . ASN A 1 1036 ? 29.536 0.729 -4.189 1.00 94.88 1036 ASN A CA 1
ATOM 7971 C C . ASN A 1 1036 ? 28.116 1.302 -4.116 1.00 94.88 1036 ASN A C 1
ATOM 7973 O O . ASN A 1 1036 ? 27.956 2.521 -4.143 1.00 94.88 1036 ASN A O 1
ATOM 7977 N N . ALA A 1 1037 ? 27.084 0.458 -4.016 1.00 93.75 1037 ALA A N 1
ATOM 7978 C CA . ALA A 1 1037 ? 25.704 0.922 -3.889 1.00 93.75 1037 ALA A CA 1
ATOM 7979 C C . ALA A 1 1037 ? 25.495 1.734 -2.601 1.00 93.75 1037 ALA A C 1
ATOM 7981 O O . ALA A 1 1037 ? 24.869 2.789 -2.661 1.00 93.75 1037 ALA A O 1
ATOM 7982 N N . LEU A 1 1038 ? 26.073 1.291 -1.478 1.00 95.56 1038 LEU A N 1
ATOM 7983 C CA . LEU A 1 1038 ? 26.041 2.020 -0.205 1.00 95.56 1038 LEU A CA 1
ATOM 7984 C C . LEU A 1 1038 ? 26.770 3.368 -0.285 1.00 95.56 1038 LEU A C 1
ATOM 7986 O O . LEU A 1 1038 ? 26.253 4.372 0.195 1.00 95.56 1038 LEU A O 1
ATOM 7990 N N . ALA A 1 1039 ? 27.944 3.408 -0.921 1.00 94.06 1039 ALA A N 1
ATOM 7991 C CA . ALA A 1 1039 ? 28.719 4.640 -1.071 1.00 94.06 1039 ALA A CA 1
ATOM 7992 C C . ALA A 1 1039 ? 28.058 5.654 -2.023 1.00 94.06 1039 ALA A C 1
ATOM 7994 O O . ALA A 1 1039 ? 28.165 6.860 -1.817 1.00 94.06 1039 ALA A O 1
ATOM 7995 N N . THR A 1 1040 ? 27.387 5.176 -3.076 1.00 93.88 1040 THR A N 1
ATOM 7996 C CA . THR A 1 1040 ? 26.777 6.034 -4.109 1.00 93.88 1040 THR A CA 1
ATOM 7997 C C . THR A 1 1040 ? 25.342 6.447 -3.799 1.00 93.88 1040 THR A C 1
ATOM 7999 O O . THR A 1 1040 ? 24.910 7.493 -4.275 1.00 93.88 1040 THR A O 1
ATOM 8002 N N . ASN A 1 1041 ? 24.611 5.659 -3.005 1.00 92.31 1041 ASN A N 1
ATOM 8003 C CA . ASN A 1 1041 ? 23.217 5.918 -2.639 1.00 92.31 1041 ASN A CA 1
ATOM 8004 C C . ASN A 1 1041 ? 23.016 5.786 -1.117 1.00 92.31 1041 ASN A C 1
ATOM 8006 O O . ASN A 1 1041 ? 22.291 4.889 -0.676 1.00 92.31 1041 ASN A O 1
ATOM 8010 N N . PRO A 1 1042 ? 23.637 6.658 -0.300 1.00 89.44 1042 PRO A N 1
ATOM 8011 C CA . PRO A 1 1042 ? 23.521 6.591 1.157 1.00 89.44 1042 PRO A CA 1
ATOM 8012 C C . PRO A 1 1042 ? 22.066 6.699 1.640 1.00 89.44 1042 PRO A C 1
ATOM 8014 O O . PRO A 1 1042 ? 21.702 6.019 2.594 1.00 89.44 1042 PRO A O 1
ATOM 8017 N N . ASP A 1 1043 ? 21.202 7.430 0.927 1.00 90.50 1043 ASP A N 1
ATOM 8018 C CA . ASP A 1 1043 ? 19.768 7.534 1.244 1.00 90.50 1043 ASP A CA 1
ATOM 8019 C C . ASP A 1 1043 ? 19.033 6.177 1.182 1.00 90.50 1043 ASP A C 1
ATOM 8021 O O . ASP A 1 1043 ? 18.013 5.983 1.838 1.00 90.50 1043 ASP A O 1
ATOM 8025 N N . ALA A 1 1044 ? 19.554 5.206 0.420 1.00 91.44 1044 ALA A N 1
ATOM 8026 C CA . ALA A 1 1044 ? 19.007 3.851 0.321 1.00 91.44 1044 ALA A CA 1
ATOM 8027 C C . ALA A 1 1044 ? 19.672 2.857 1.297 1.00 91.44 1044 ALA A C 1
ATOM 8029 O O . ALA A 1 1044 ? 19.385 1.657 1.242 1.00 91.44 1044 ALA A O 1
ATOM 8030 N N . ALA A 1 1045 ? 20.571 3.320 2.175 1.00 95.50 1045 ALA A N 1
ATOM 8031 C CA . ALA A 1 1045 ? 21.427 2.453 2.982 1.00 95.50 1045 ALA A CA 1
ATOM 8032 C C . ALA A 1 1045 ? 20.652 1.508 3.905 1.00 95.50 1045 ALA A C 1
ATOM 8034 O O . ALA A 1 1045 ? 21.064 0.360 4.048 1.00 95.50 1045 ALA A O 1
ATOM 8035 N N . ILE A 1 1046 ? 19.519 1.945 4.468 1.00 96.50 1046 ILE A N 1
ATOM 8036 C CA . ILE A 1 1046 ? 18.668 1.102 5.324 1.00 96.50 1046 ILE A CA 1
ATOM 8037 C C . ILE A 1 1046 ? 18.268 -0.170 4.559 1.00 96.50 1046 ILE A C 1
ATOM 8039 O O . ILE A 1 1046 ? 18.635 -1.283 4.937 1.00 96.50 1046 ILE A O 1
ATOM 8043 N N . THR A 1 1047 ? 17.608 -0.005 3.410 1.00 94.50 1047 THR A N 1
ATOM 8044 C CA . THR A 1 1047 ? 17.166 -1.128 2.576 1.00 94.50 1047 THR A CA 1
ATOM 8045 C C . THR A 1 1047 ? 18.340 -1.945 2.043 1.00 94.50 1047 THR A C 1
ATOM 8047 O O . THR A 1 1047 ? 18.241 -3.166 1.946 1.00 94.50 1047 THR A O 1
ATOM 8050 N N . LEU A 1 1048 ? 19.468 -1.310 1.710 1.00 97.25 1048 LEU A N 1
ATOM 8051 C CA . LEU A 1 1048 ? 20.653 -2.014 1.215 1.00 97.25 1048 LEU A CA 1
ATOM 8052 C C . LEU A 1 1048 ? 21.284 -2.905 2.293 1.00 97.25 1048 LEU A C 1
ATOM 8054 O O . LEU A 1 1048 ? 21.526 -4.081 2.024 1.00 97.25 1048 LEU A O 1
ATOM 8058 N N . PHE A 1 1049 ? 21.493 -2.406 3.515 1.00 98.44 1049 PHE A N 1
ATOM 8059 C CA . PHE A 1 1049 ? 22.007 -3.216 4.624 1.00 98.44 1049 PHE A CA 1
ATOM 8060 C C . PHE A 1 1049 ? 21.061 -4.374 4.958 1.00 98.44 1049 PHE A C 1
ATOM 8062 O O . PHE A 1 1049 ? 21.498 -5.525 5.048 1.00 98.44 1049 PHE A O 1
ATOM 8069 N N . ALA A 1 1050 ? 19.760 -4.095 5.061 1.00 97.88 1050 ALA A N 1
ATOM 8070 C CA . ALA A 1 1050 ? 18.736 -5.104 5.312 1.00 97.88 1050 ALA A CA 1
ATOM 8071 C C . ALA A 1 1050 ? 18.701 -6.183 4.209 1.00 97.88 1050 ALA A C 1
ATOM 8073 O O . ALA A 1 1050 ? 18.621 -7.388 4.484 1.00 97.88 1050 ALA A O 1
ATOM 8074 N N . HIS A 1 1051 ? 18.860 -5.773 2.946 1.00 96.44 1051 HIS A N 1
ATOM 8075 C CA . HIS A 1 1051 ? 18.961 -6.676 1.804 1.00 96.44 1051 HIS A CA 1
ATOM 8076 C C . HIS A 1 1051 ? 20.211 -7.562 1.878 1.00 96.44 1051 HIS A C 1
ATOM 8078 O O . HIS A 1 1051 ? 20.101 -8.773 1.687 1.00 96.44 1051 HIS A O 1
ATOM 8084 N N . MET A 1 1052 ? 21.382 -7.009 2.215 1.00 97.06 1052 MET A N 1
ATOM 8085 C CA . MET A 1 1052 ? 22.630 -7.777 2.349 1.00 97.06 1052 MET A CA 1
ATOM 8086 C C . MET A 1 1052 ? 22.506 -8.919 3.367 1.00 97.06 1052 MET A C 1
ATOM 8088 O O . MET A 1 1052 ? 23.009 -10.023 3.117 1.00 97.06 1052 MET A O 1
ATOM 8092 N N . VAL A 1 1053 ? 21.816 -8.671 4.487 1.00 97.81 1053 VAL A N 1
ATOM 8093 C CA . VAL A 1 1053 ? 21.520 -9.680 5.515 1.00 97.81 1053 VAL A CA 1
ATOM 8094 C C . VAL A 1 1053 ? 20.492 -10.690 4.999 1.00 97.81 1053 VAL A C 1
ATOM 8096 O O . VAL A 1 1053 ? 20.745 -11.895 5.048 1.00 97.81 1053 VAL A O 1
ATOM 8099 N N . SER A 1 1054 ? 19.367 -10.227 4.446 1.00 96.69 1054 SER A N 1
ATOM 8100 C CA . SER A 1 1054 ? 18.280 -11.081 3.937 1.00 96.69 1054 SER A CA 1
ATOM 8101 C C . SER A 1 1054 ? 18.754 -12.064 2.861 1.00 96.69 1054 SER A C 1
ATOM 8103 O O . SER A 1 1054 ? 18.474 -13.265 2.934 1.00 96.69 1054 SER A O 1
ATOM 8105 N N . MET A 1 1055 ? 19.556 -11.579 1.910 1.00 93.56 1055 MET A N 1
ATOM 8106 C CA . MET A 1 1055 ? 20.166 -12.363 0.831 1.00 93.56 1055 MET A CA 1
ATOM 8107 C C . MET A 1 1055 ? 20.986 -13.540 1.367 1.00 93.56 1055 MET A C 1
ATOM 8109 O O . MET A 1 1055 ? 20.834 -14.681 0.918 1.00 93.56 1055 MET A O 1
ATOM 8113 N N . ARG A 1 1056 ? 21.855 -13.273 2.349 1.00 94.81 1056 ARG A N 1
ATOM 8114 C CA . ARG A 1 1056 ? 22.735 -14.280 2.958 1.00 94.81 1056 ARG A CA 1
ATOM 8115 C C . ARG A 1 1056 ? 21.958 -15.223 3.873 1.00 94.81 1056 ARG A C 1
ATOM 8117 O O . ARG A 1 1056 ? 22.221 -16.425 3.874 1.00 94.81 1056 ARG A O 1
ATOM 8124 N N . ALA A 1 1057 ? 20.962 -14.708 4.590 1.00 96.06 1057 ALA A N 1
ATOM 8125 C CA . ALA A 1 1057 ? 20.079 -15.493 5.446 1.00 96.06 1057 ALA A CA 1
ATOM 8126 C C . ALA A 1 1057 ? 19.087 -16.367 4.655 1.00 96.06 1057 ALA A C 1
ATOM 8128 O O . ALA A 1 1057 ? 18.518 -17.292 5.230 1.00 96.06 1057 ALA A O 1
ATOM 8129 N N . ARG A 1 1058 ? 18.893 -16.108 3.352 1.00 94.31 1058 ARG A N 1
ATOM 8130 C CA . ARG A 1 1058 ? 17.813 -16.666 2.514 1.00 94.31 1058 ARG A CA 1
ATOM 8131 C C . ARG A 1 1058 ? 16.419 -16.410 3.099 1.00 94.31 1058 ARG A C 1
ATOM 8133 O O . ARG A 1 1058 ? 15.560 -17.290 3.095 1.00 94.31 1058 ARG A O 1
ATOM 8140 N N . VAL A 1 1059 ? 16.216 -15.189 3.578 1.00 95.56 1059 VAL A N 1
ATOM 8141 C CA . VAL A 1 1059 ? 14.921 -14.680 4.040 1.00 95.56 1059 VAL A CA 1
ATOM 8142 C C . VAL A 1 1059 ? 14.320 -13.820 2.934 1.00 95.56 1059 VAL A C 1
ATOM 8144 O O . VAL A 1 1059 ? 15.018 -13.003 2.332 1.00 95.56 1059 VAL A O 1
ATOM 8147 N N . GLY A 1 1060 ? 13.053 -14.063 2.616 1.00 93.81 1060 GLY A N 1
ATOM 8148 C CA . GLY A 1 1060 ? 12.336 -13.400 1.538 1.00 93.81 1060 GLY A CA 1
ATOM 8149 C C . GLY A 1 1060 ? 11.301 -12.426 2.076 1.00 93.81 1060 GLY A C 1
ATOM 8150 O O . GLY A 1 1060 ? 10.638 -12.712 3.071 1.00 93.81 1060 GLY A O 1
ATOM 8151 N N . TRP A 1 1061 ? 11.129 -11.324 1.359 1.00 96.06 1061 TRP A N 1
ATOM 8152 C CA . TRP A 1 1061 ? 10.143 -10.285 1.630 1.00 96.06 1061 TRP A CA 1
ATOM 8153 C C . TRP A 1 1061 ? 9.385 -10.007 0.335 1.00 96.06 1061 TRP A C 1
ATOM 8155 O O . TRP A 1 1061 ? 9.986 -10.020 -0.745 1.00 96.06 1061 TRP A O 1
ATOM 8165 N N . SER A 1 1062 ? 8.073 -9.803 0.413 1.00 94.25 1062 SER A N 1
ATOM 8166 C CA . SER A 1 1062 ? 7.235 -9.580 -0.777 1.00 94.25 1062 SER A CA 1
ATOM 8167 C C . SER A 1 1062 ? 6.809 -8.126 -0.955 1.00 94.25 1062 SER A C 1
ATOM 8169 O O . SER A 1 1062 ? 6.379 -7.742 -2.043 1.00 94.25 1062 SER A O 1
ATOM 8171 N N . THR A 1 1063 ? 6.946 -7.311 0.088 1.00 93.88 1063 THR A N 1
ATOM 8172 C CA . THR A 1 1063 ? 6.540 -5.909 0.099 1.00 93.88 1063 THR A CA 1
ATOM 8173 C C . THR A 1 1063 ? 7.360 -5.135 1.134 1.00 93.88 1063 THR A C 1
ATOM 8175 O O . THR A 1 1063 ? 8.023 -5.731 1.969 1.00 93.88 1063 THR A O 1
ATOM 8178 N N . HIS A 1 1064 ? 7.321 -3.807 1.063 1.00 94.44 1064 HIS A N 1
ATOM 8179 C CA . HIS A 1 1064 ? 7.744 -2.905 2.142 1.00 94.44 1064 HIS A CA 1
ATOM 8180 C C . HIS A 1 1064 ? 6.530 -2.365 2.909 1.00 94.44 1064 HIS A C 1
ATOM 8182 O O . HIS A 1 1064 ? 6.633 -1.349 3.575 1.00 94.44 1064 HIS A O 1
ATOM 8188 N N . GLY A 1 1065 ? 5.349 -2.957 2.732 1.00 91.00 1065 GLY A N 1
ATOM 8189 C CA . GLY A 1 1065 ? 4.105 -2.572 3.395 1.00 91.00 1065 GLY A CA 1
ATOM 8190 C C . GLY A 1 1065 ? 3.500 -3.739 4.165 1.00 91.00 1065 GLY A C 1
ATOM 8191 O O . GLY A 1 1065 ? 4.115 -4.797 4.293 1.00 91.00 1065 GLY A O 1
ATOM 8192 N N . HIS A 1 1066 ? 2.268 -3.570 4.626 1.00 97.88 1066 HIS A N 1
ATOM 8193 C CA . HIS A 1 1066 ? 1.551 -4.638 5.316 1.00 97.88 1066 HIS A CA 1
ATOM 8194 C C . HIS A 1 1066 ? 1.025 -5.690 4.331 1.00 97.88 1066 HIS A C 1
ATOM 8196 O O . HIS A 1 1066 ? 0.915 -5.451 3.119 1.00 97.88 1066 HIS A O 1
ATOM 8202 N N . SER A 1 1067 ? 0.629 -6.846 4.854 1.00 95.44 1067 SER A N 1
ATOM 8203 C CA . SER A 1 1067 ? -0.080 -7.884 4.117 1.00 95.44 1067 SER A CA 1
ATOM 8204 C C . SER A 1 1067 ? -1.374 -8.301 4.823 1.00 95.44 1067 SER A C 1
ATOM 8206 O O . SER A 1 1067 ? -1.599 -8.038 6.001 1.00 95.44 1067 SER A O 1
ATOM 8208 N N . ALA A 1 1068 ? -2.264 -8.951 4.072 1.00 93.94 1068 ALA A N 1
ATOM 8209 C CA . ALA A 1 1068 ? -3.553 -9.435 4.571 1.00 93.94 1068 ALA A CA 1
ATOM 8210 C C . ALA A 1 1068 ? -3.457 -10.836 5.208 1.00 93.94 1068 ALA A C 1
ATOM 8212 O O . ALA A 1 1068 ? -4.424 -11.596 5.165 1.00 93.94 1068 ALA A O 1
ATOM 8213 N N . VAL A 1 1069 ? -2.281 -11.221 5.714 1.00 96.31 1069 VAL A N 1
ATOM 8214 C CA . VAL A 1 1069 ? -2.105 -12.492 6.423 1.00 96.31 1069 VAL A CA 1
ATOM 8215 C C . VAL A 1 1069 ? -2.869 -12.427 7.744 1.00 96.31 1069 VAL A C 1
ATOM 8217 O O . VAL A 1 1069 ? -2.712 -11.477 8.507 1.00 96.31 1069 VAL A O 1
ATOM 8220 N N . ASP A 1 1070 ? -3.684 -13.448 8.016 1.00 98.19 1070 ASP A N 1
ATOM 8221 C CA . ASP A 1 1070 ? -4.316 -13.606 9.324 1.00 98.19 1070 ASP A CA 1
ATOM 8222 C C . ASP A 1 1070 ? -3.225 -13.771 10.391 1.00 98.19 1070 ASP A C 1
ATOM 8224 O O . ASP A 1 1070 ? -2.309 -14.590 10.259 1.00 98.19 1070 ASP A O 1
ATOM 8228 N N . VAL A 1 1071 ? -3.326 -12.985 11.455 1.00 98.38 1071 VAL A N 1
ATOM 8229 C CA . VAL A 1 1071 ? -2.307 -12.906 12.507 1.00 98.38 1071 VAL A CA 1
ATOM 8230 C C . VAL A 1 1071 ? -2.700 -13.735 13.717 1.00 98.38 1071 VAL A C 1
ATOM 8232 O O . VAL A 1 1071 ? -3.873 -14.017 13.934 1.00 98.38 1071 VAL A O 1
ATOM 8235 N N . ASN A 1 1072 ? -1.729 -14.157 14.518 1.00 98.44 1072 ASN A N 1
ATOM 8236 C CA . ASN A 1 1072 ? -1.990 -15.033 15.657 1.00 98.44 1072 ASN A CA 1
ATOM 8237 C C . ASN A 1 1072 ? -2.610 -14.276 16.838 1.00 98.44 1072 ASN A C 1
ATOM 8239 O O . ASN A 1 1072 ? -2.222 -13.149 17.133 1.00 98.44 1072 ASN A O 1
ATOM 8243 N N . ILE A 1 1073 ? -3.498 -14.957 17.558 1.00 98.56 1073 ILE A N 1
ATOM 8244 C CA . ILE A 1 1073 ? -4.022 -14.563 18.866 1.00 98.56 1073 ILE A CA 1
ATOM 8245 C C . ILE A 1 1073 ? -3.371 -15.464 19.914 1.00 98.56 1073 ILE A C 1
ATOM 8247 O O . ILE A 1 1073 ? -3.329 -16.686 19.743 1.00 98.56 1073 ILE A O 1
ATOM 8251 N N . TYR A 1 1074 ? -2.920 -14.879 21.017 1.00 98.44 1074 TYR A N 1
ATOM 8252 C CA . TYR A 1 1074 ? -2.397 -15.578 22.185 1.00 98.44 1074 TYR A CA 1
ATOM 8253 C C . TYR A 1 1074 ? -3.196 -15.194 23.423 1.00 98.44 1074 TYR A C 1
ATOM 8255 O O . TYR A 1 1074 ? -3.685 -14.070 23.534 1.00 98.44 1074 TYR A O 1
ATOM 8263 N N . SER A 1 1075 ? -3.324 -16.113 24.374 1.00 97.62 1075 SER A N 1
ATOM 8264 C CA . SER A 1 1075 ? -4.003 -15.813 25.632 1.00 97.62 1075 SER A CA 1
ATOM 8265 C C . SER A 1 1075 ? -3.466 -16.637 26.795 1.00 97.62 1075 SER A C 1
ATOM 8267 O O . SER A 1 1075 ? -3.027 -17.772 26.611 1.00 97.62 1075 SER A O 1
ATOM 8269 N N . SER A 1 1076 ? -3.556 -16.084 28.008 1.00 95.56 1076 SER A N 1
ATOM 8270 C CA . SER A 1 1076 ? -3.398 -16.844 29.256 1.00 95.56 1076 SER A CA 1
ATOM 8271 C C . SER A 1 1076 ? -4.499 -17.899 29.456 1.00 95.56 1076 SER A C 1
ATOM 8273 O O . SER A 1 1076 ? -4.356 -18.787 30.292 1.00 95.56 1076 SER A O 1
ATOM 8275 N N . GLY A 1 1077 ? -5.601 -17.812 28.701 1.00 88.56 1077 GLY A N 1
ATOM 8276 C CA . GLY A 1 1077 ? -6.805 -18.610 28.914 1.00 88.56 1077 GLY A CA 1
ATOM 8277 C C . GLY A 1 1077 ? -7.612 -18.147 30.134 1.00 88.56 1077 GLY A C 1
ATOM 8278 O O . GLY A 1 1077 ? -7.262 -17.173 30.800 1.00 88.56 1077 GLY A O 1
ATOM 8279 N N . GLY A 1 1078 ? -8.721 -18.841 30.418 1.00 82.25 1078 GLY A N 1
ATOM 8280 C CA . GLY A 1 1078 ? -9.669 -18.436 31.465 1.00 82.25 1078 GLY A CA 1
ATOM 8281 C C . GLY A 1 1078 ? -10.547 -17.245 31.052 1.00 82.25 1078 GLY A C 1
ATOM 8282 O O . GLY A 1 1078 ? -10.585 -16.872 29.883 1.00 82.25 1078 GLY A O 1
ATOM 8283 N N . GLY A 1 1079 ? -11.325 -16.685 31.986 1.00 72.88 1079 GLY A N 1
ATOM 8284 C CA . GLY A 1 1079 ? -12.035 -15.409 31.783 1.00 72.88 1079 GLY A CA 1
ATOM 8285 C C . GLY A 1 1079 ? -13.053 -15.352 30.632 1.00 72.88 1079 GLY A C 1
ATOM 8286 O O . GLY A 1 1079 ? -13.400 -14.267 30.181 1.00 72.88 1079 GLY A O 1
ATOM 8287 N N . GLY A 1 1080 ? -13.515 -16.492 30.109 1.00 84.31 1080 GLY A N 1
ATOM 8288 C CA . GLY A 1 1080 ? -14.383 -16.525 28.926 1.00 84.31 1080 GLY A CA 1
ATOM 8289 C C . GLY A 1 1080 ? -13.660 -16.276 27.594 1.00 84.31 1080 GLY A C 1
ATOM 8290 O O . GLY A 1 1080 ? -14.328 -16.095 26.580 1.00 84.31 1080 GLY A O 1
ATOM 8291 N N . ALA A 1 1081 ? -12.320 -16.318 27.560 1.00 90.31 1081 ALA A N 1
ATOM 8292 C CA . ALA A 1 1081 ? -11.514 -16.125 26.347 1.00 90.31 1081 ALA A CA 1
ATOM 8293 C C . ALA A 1 1081 ? -11.795 -17.160 25.236 1.00 90.31 1081 ALA A C 1
ATOM 8295 O O . ALA A 1 1081 ? -11.378 -16.977 24.094 1.00 90.31 1081 ALA A O 1
ATOM 8296 N N . ASP A 1 1082 ? -12.546 -18.229 25.515 1.00 92.38 1082 ASP A N 1
ATOM 8297 C CA . ASP A 1 1082 ? -12.991 -19.192 24.501 1.00 92.38 1082 ASP A CA 1
ATOM 8298 C C . ASP A 1 1082 ? -13.771 -18.537 23.345 1.00 92.38 1082 ASP A C 1
ATOM 8300 O O . ASP A 1 1082 ? -13.761 -19.062 22.234 1.00 92.38 1082 ASP A O 1
ATOM 8304 N N . VAL A 1 1083 ? -14.395 -17.369 23.561 1.00 92.44 1083 VAL A N 1
ATOM 8305 C CA . VAL A 1 1083 ? -15.127 -16.636 22.507 1.00 92.44 1083 VAL A CA 1
ATOM 8306 C C . VAL A 1 1083 ? -14.226 -16.081 21.396 1.00 92.44 1083 VAL A C 1
ATOM 8308 O O . VAL A 1 1083 ? -14.711 -15.840 20.293 1.00 92.44 1083 VAL A O 1
ATOM 8311 N N . ILE A 1 1084 ? -12.926 -15.908 21.666 1.00 95.44 1084 ILE A N 1
ATOM 8312 C CA . ILE A 1 1084 ? -11.913 -15.474 20.685 1.00 95.44 1084 ILE A CA 1
ATOM 8313 C C . ILE A 1 1084 ? -11.009 -16.627 20.221 1.00 95.44 1084 ILE A C 1
ATOM 8315 O O . ILE A 1 1084 ? -9.956 -16.399 19.628 1.00 95.44 1084 ILE A O 1
ATOM 8319 N N . ARG A 1 1085 ? -11.392 -17.878 20.499 1.00 95.31 1085 ARG A N 1
ATOM 8320 C CA . ARG A 1 1085 ? -10.663 -19.067 20.046 1.00 95.31 1085 ARG A CA 1
ATOM 8321 C C . ARG A 1 1085 ? -10.990 -19.385 18.583 1.00 95.31 1085 ARG A C 1
ATOM 8323 O O . ARG A 1 1085 ? -12.139 -19.286 18.161 1.00 95.31 1085 ARG A O 1
ATOM 8330 N N . GLY A 1 1086 ? -9.995 -19.842 17.822 1.00 95.75 1086 GLY A N 1
ATOM 8331 C CA . GLY A 1 1086 ? -10.146 -20.146 16.390 1.00 95.75 1086 GLY A CA 1
ATOM 8332 C C . GLY A 1 1086 ? -9.887 -18.933 15.491 1.00 95.75 1086 GLY A C 1
ATOM 8333 O O . GLY A 1 1086 ? -9.123 -18.050 15.864 1.00 95.75 1086 GLY A O 1
ATOM 8334 N N . ASN A 1 1087 ? -10.473 -18.898 14.289 1.00 97.94 1087 ASN A N 1
ATOM 8335 C CA . ASN A 1 1087 ? -10.318 -17.778 13.352 1.00 97.94 1087 ASN A CA 1
ATOM 8336 C C . ASN A 1 1087 ? -11.453 -16.760 13.540 1.00 97.94 1087 ASN A C 1
ATOM 8338 O O . ASN A 1 1087 ? -12.598 -17.024 13.166 1.00 97.94 1087 ASN A O 1
ATOM 8342 N N . VAL A 1 1088 ? -11.137 -15.608 14.128 1.00 98.00 1088 VAL A N 1
ATOM 8343 C CA . VAL A 1 1088 ? -12.106 -14.553 14.454 1.00 98.00 1088 VAL A CA 1
ATOM 8344 C C . VAL A 1 1088 ? -11.796 -13.259 13.704 1.00 98.00 1088 VAL A C 1
ATOM 8346 O O . VAL A 1 1088 ? -10.755 -13.097 13.075 1.00 98.00 1088 VAL A O 1
ATOM 8349 N N . GLU A 1 1089 ? -12.762 -12.350 13.654 1.00 97.88 1089 GLU A N 1
ATOM 8350 C CA . GLU A 1 1089 ? -12.542 -10.982 13.176 1.00 97.88 1089 GLU A CA 1
ATOM 8351 C C . GLU A 1 1089 ? -11.875 -10.144 14.276 1.00 97.88 1089 GLU A C 1
ATOM 8353 O O . GLU A 1 1089 ? -12.200 -10.322 15.450 1.00 97.88 1089 GLU A O 1
ATOM 8358 N N . ASN A 1 1090 ? -11.001 -9.198 13.921 1.00 97.56 1090 ASN A N 1
ATOM 8359 C CA . ASN A 1 1090 ? -10.339 -8.339 14.913 1.00 97.56 1090 ASN A CA 1
ATOM 8360 C C . ASN A 1 1090 ? -11.318 -7.557 15.818 1.00 97.56 1090 ASN A C 1
ATOM 8362 O O . ASN A 1 1090 ? -11.014 -7.316 16.984 1.00 97.56 1090 ASN A O 1
ATOM 8366 N N . THR A 1 1091 ? -12.533 -7.248 15.348 1.00 98.31 1091 THR A N 1
ATOM 8367 C CA . THR A 1 1091 ? -13.578 -6.618 16.173 1.00 98.31 1091 THR A CA 1
ATOM 8368 C C . THR A 1 1091 ? -14.081 -7.523 17.292 1.00 98.31 1091 THR A C 1
ATOM 8370 O O . THR A 1 1091 ? -14.463 -7.017 18.340 1.00 98.31 1091 THR A O 1
ATOM 8373 N N . GLN A 1 1092 ? -14.055 -8.848 17.113 1.00 98.12 1092 GLN A N 1
ATOM 8374 C CA . GLN A 1 1092 ? -14.468 -9.799 18.151 1.00 98.12 1092 GLN A CA 1
ATOM 8375 C C . GLN A 1 1092 ? -13.490 -9.805 19.332 1.00 98.12 1092 GLN A C 1
ATOM 8377 O O . GLN A 1 1092 ? -13.883 -10.102 20.458 1.00 98.12 1092 GLN A O 1
ATOM 8382 N N . ILE A 1 1093 ? -12.225 -9.442 19.094 1.00 98.06 1093 ILE A N 1
ATOM 8383 C CA . ILE A 1 1093 ? -11.247 -9.229 20.165 1.00 98.06 1093 ILE A CA 1
ATOM 8384 C C . ILE A 1 1093 ? -11.663 -8.007 20.981 1.00 98.06 1093 ILE A C 1
ATOM 8386 O O . ILE A 1 1093 ? -11.799 -8.124 22.193 1.00 98.06 1093 ILE A O 1
ATOM 8390 N N . GLY A 1 1094 ? -11.976 -6.880 20.332 1.00 97.12 1094 GLY A N 1
ATOM 8391 C CA . GLY A 1 1094 ? -12.499 -5.698 21.028 1.00 97.12 1094 GLY A CA 1
ATOM 8392 C C . GLY A 1 1094 ? -13.805 -5.965 21.781 1.00 97.12 1094 GLY A C 1
ATOM 8393 O O . GLY A 1 1094 ? -13.972 -5.527 22.918 1.00 97.12 1094 GLY A O 1
ATOM 8394 N N . GLU A 1 1095 ? -14.697 -6.772 21.199 1.00 97.00 1095 GLU A N 1
ATOM 8395 C CA . GLU A 1 1095 ? -15.919 -7.233 21.865 1.00 97.00 1095 GLU A CA 1
ATOM 8396 C C . GLU A 1 1095 ? -15.636 -8.077 23.113 1.00 97.00 1095 GLU A C 1
ATOM 8398 O O . GLU A 1 1095 ? -16.332 -7.934 24.116 1.00 97.00 1095 GLU A O 1
ATOM 8403 N N . PHE A 1 1096 ? -14.603 -8.920 23.084 1.00 97.31 1096 PHE A N 1
ATOM 8404 C CA . PHE A 1 1096 ? -14.165 -9.664 24.258 1.00 97.31 1096 PHE A CA 1
ATOM 8405 C C . PHE A 1 1096 ? -13.570 -8.748 25.335 1.00 97.31 1096 PHE A C 1
ATOM 8407 O O . PHE A 1 1096 ? -13.932 -8.891 26.502 1.00 97.31 1096 PHE A O 1
ATOM 8414 N N . LEU A 1 1097 ? -12.705 -7.794 24.966 1.00 97.31 1097 LEU A N 1
ATOM 8415 C CA . LEU A 1 1097 ? -12.065 -6.883 25.926 1.00 97.31 1097 LEU A CA 1
ATOM 8416 C C . LEU A 1 1097 ? -13.114 -6.107 26.741 1.00 97.31 1097 LEU A C 1
ATOM 8418 O O . LEU A 1 1097 ? -13.028 -6.055 27.970 1.00 97.31 1097 LEU A O 1
ATOM 8422 N N . ARG A 1 1098 ? -14.145 -5.564 26.075 1.00 95.19 1098 ARG A N 1
ATOM 8423 C CA . ARG A 1 1098 ? -15.250 -4.863 26.753 1.00 95.19 1098 ARG A CA 1
ATOM 8424 C C . ARG A 1 1098 ? -16.128 -5.809 27.575 1.00 95.19 1098 ARG A C 1
ATOM 8426 O O . ARG A 1 1098 ? -16.478 -5.475 28.706 1.00 95.19 1098 ARG A O 1
ATOM 8433 N N . ALA A 1 1099 ? -16.430 -7.006 27.068 1.00 94.81 1099 ALA A N 1
ATOM 8434 C CA . ALA A 1 1099 ? -17.272 -7.971 27.774 1.00 94.81 1099 ALA A CA 1
ATOM 8435 C C . ALA A 1 1099 ? -16.598 -8.508 29.048 1.00 94.81 1099 ALA A C 1
ATOM 8437 O O . ALA A 1 1099 ? -17.252 -8.653 30.079 1.00 94.81 1099 ALA A O 1
ATOM 8438 N N . TYR A 1 1100 ? -15.283 -8.752 29.018 1.00 95.44 1100 TYR A N 1
ATOM 8439 C CA . TYR A 1 1100 ? -14.528 -9.252 30.172 1.00 95.44 1100 TYR A CA 1
ATOM 8440 C C . TYR A 1 1100 ? -14.604 -8.305 31.383 1.00 95.44 1100 TYR A C 1
ATOM 8442 O O . TYR A 1 1100 ? -14.731 -8.752 32.531 1.00 95.44 1100 TYR A O 1
ATOM 8450 N N . LEU A 1 1101 ? -14.576 -6.994 31.128 1.00 94.81 1101 LEU A N 1
ATOM 8451 C CA . LEU A 1 1101 ? -14.690 -5.951 32.150 1.00 94.81 1101 LEU A CA 1
ATOM 8452 C C . LEU A 1 1101 ? -16.138 -5.480 32.397 1.00 94.81 1101 LEU A C 1
ATOM 8454 O O . LEU A 1 1101 ? -16.362 -4.704 33.325 1.00 94.81 1101 LEU A O 1
ATOM 8458 N N . ASN A 1 1102 ? -17.115 -6.007 31.648 1.00 94.44 1102 ASN A N 1
ATOM 8459 C CA . ASN A 1 1102 ? -18.525 -5.594 31.640 1.00 94.44 1102 ASN A CA 1
ATOM 8460 C C . ASN A 1 1102 ? -18.707 -4.101 31.306 1.00 94.44 1102 ASN A C 1
ATOM 8462 O O . ASN A 1 1102 ? -19.305 -3.375 32.090 1.00 94.44 1102 ASN A O 1
ATOM 8466 N N . LEU A 1 1103 ? -18.156 -3.663 30.170 1.00 95.88 1103 LEU A N 1
ATOM 8467 C CA . LEU A 1 1103 ? -18.086 -2.253 29.753 1.00 95.88 1103 LEU A CA 1
ATOM 8468 C C . LEU A 1 1103 ? -18.961 -1.911 28.534 1.00 95.88 1103 LEU A C 1
ATOM 8470 O O . LEU A 1 1103 ? -18.762 -0.876 27.902 1.00 95.88 1103 LEU A O 1
ATOM 8474 N N . ASP A 1 1104 ? -19.865 -2.805 28.124 1.00 92.12 1104 ASP A N 1
ATOM 8475 C CA . ASP A 1 1104 ? -20.665 -2.616 26.906 1.00 92.12 1104 ASP A CA 1
ATOM 8476 C C . ASP A 1 1104 ? -21.518 -1.339 26.954 1.00 92.12 1104 ASP A C 1
ATOM 8478 O O . ASP A 1 1104 ? -21.578 -0.614 25.960 1.00 92.12 1104 ASP A O 1
ATOM 8482 N N . ASP A 1 1105 ? -22.136 -1.055 28.102 1.00 93.06 1105 ASP A N 1
ATOM 8483 C CA . ASP A 1 1105 ? -22.980 0.127 28.286 1.00 93.06 1105 ASP A CA 1
ATOM 8484 C C . ASP A 1 1105 ? -22.122 1.405 28.300 1.00 93.06 1105 ASP A C 1
ATOM 8486 O O . ASP A 1 1105 ? -22.417 2.364 27.584 1.00 93.06 1105 ASP A O 1
ATOM 8490 N N . GLU A 1 1106 ? -20.999 1.400 29.026 1.00 96.06 1106 GLU A N 1
ATOM 8491 C CA . GLU A 1 1106 ? -20.081 2.537 29.119 1.00 96.06 1106 GLU A CA 1
ATOM 8492 C C . GLU A 1 1106 ? -19.469 2.918 27.763 1.00 96.06 1106 GLU A C 1
ATOM 8494 O O . GLU A 1 1106 ? -19.328 4.107 27.473 1.00 96.06 1106 GLU A O 1
ATOM 8499 N N . VAL A 1 1107 ? -19.126 1.941 26.912 1.00 95.69 1107 VAL A N 1
ATOM 8500 C CA . VAL A 1 1107 ? -18.609 2.204 25.555 1.00 95.69 1107 VAL A CA 1
ATOM 8501 C C . VAL A 1 1107 ? -19.641 2.952 24.705 1.00 95.69 1107 VAL A C 1
ATOM 8503 O O . VAL A 1 1107 ? -19.290 3.896 23.989 1.00 95.69 1107 VAL A O 1
ATOM 8506 N N . GLU A 1 1108 ? -20.913 2.556 24.762 1.00 93.88 1108 GLU A N 1
ATOM 8507 C CA . GLU A 1 1108 ? -21.972 3.198 23.974 1.00 93.88 1108 GLU A CA 1
ATOM 8508 C C . GLU A 1 1108 ? -22.317 4.596 24.524 1.00 93.88 1108 GLU A C 1
ATOM 8510 O O . GLU A 1 1108 ? -22.489 5.534 23.740 1.00 93.88 1108 GLU A O 1
ATOM 8515 N N . GLU A 1 1109 ? -22.321 4.781 25.850 1.00 95.62 1109 GLU A N 1
ATOM 8516 C CA . GLU A 1 1109 ? -22.488 6.101 26.479 1.00 95.62 1109 GLU A CA 1
ATOM 8517 C C . GLU A 1 1109 ? -21.357 7.068 26.101 1.00 95.62 1109 GLU A C 1
ATOM 8519 O O . GLU A 1 1109 ? -21.615 8.205 25.697 1.00 95.62 1109 GLU A O 1
ATOM 8524 N N . ILE A 1 1110 ? -20.102 6.614 26.171 1.00 96.06 1110 ILE A N 1
ATOM 8525 C CA . ILE A 1 1110 ? -18.937 7.407 25.758 1.00 96.06 1110 ILE A CA 1
ATOM 8526 C C . ILE A 1 1110 ? -19.016 7.750 24.273 1.00 96.06 1110 ILE A C 1
ATOM 8528 O O . ILE A 1 1110 ? -18.777 8.893 23.886 1.00 96.06 1110 ILE A O 1
ATOM 8532 N N . THR A 1 1111 ? -19.395 6.784 23.433 1.00 95.62 1111 THR A N 1
ATOM 8533 C CA . THR A 1 1111 ? -19.576 7.013 21.994 1.00 95.62 1111 THR A CA 1
ATOM 8534 C C . THR A 1 1111 ? -20.566 8.147 21.734 1.00 95.62 1111 THR A C 1
ATOM 8536 O O . THR A 1 1111 ? -20.342 8.979 20.852 1.00 95.62 1111 THR A O 1
ATOM 8539 N N . GLN A 1 1112 ? -21.667 8.196 22.486 1.00 94.00 1112 GLN A N 1
ATOM 8540 C CA . GLN A 1 1112 ? -22.642 9.272 22.367 1.00 94.00 1112 GLN A CA 1
ATOM 8541 C C . GLN A 1 1112 ? -22.059 10.618 22.823 1.00 94.00 1112 GLN A C 1
ATOM 8543 O O . GLN A 1 1112 ? -22.139 11.593 22.077 1.00 94.00 1112 GLN A O 1
ATOM 8548 N N . GLU A 1 1113 ? -21.420 10.663 23.991 1.00 95.19 1113 GLU A N 1
ATOM 8549 C CA . GLU A 1 1113 ? -20.809 11.883 24.529 1.00 95.19 1113 GLU A CA 1
ATOM 8550 C C . GLU A 1 1113 ? -19.745 12.467 23.590 1.00 95.19 1113 GLU A C 1
ATOM 8552 O O . GLU A 1 1113 ? -19.720 13.672 23.347 1.00 95.19 1113 GLU A O 1
ATOM 8557 N N . LEU A 1 1114 ? -18.911 11.617 22.987 1.00 94.81 1114 LEU A N 1
ATOM 8558 C CA . LEU A 1 1114 ? -17.924 12.024 21.988 1.00 94.81 1114 LEU A CA 1
ATOM 8559 C C . LEU A 1 1114 ? -18.578 12.635 20.747 1.00 94.81 1114 LEU A C 1
ATOM 8561 O O . LEU A 1 1114 ? -18.107 13.650 20.231 1.00 94.81 1114 LEU A O 1
ATOM 8565 N N . ARG A 1 1115 ? -19.673 12.044 20.253 1.00 92.44 1115 ARG A N 1
ATOM 8566 C CA . ARG A 1 1115 ? -20.408 12.573 19.090 1.00 92.44 1115 ARG A CA 1
ATOM 8567 C C . ARG A 1 1115 ? -21.023 13.935 19.382 1.00 92.44 1115 ARG A C 1
ATOM 8569 O O . ARG A 1 1115 ? -20.966 14.817 18.522 1.00 92.44 1115 ARG A O 1
ATOM 8576 N N . GLU A 1 1116 ? -21.568 14.110 20.581 1.00 89.56 1116 GLU A N 1
ATOM 8577 C CA . GLU A 1 1116 ? -22.125 15.379 21.049 1.00 89.56 1116 GLU A CA 1
ATOM 8578 C C . GLU A 1 1116 ? -21.016 16.431 21.234 1.00 89.56 1116 GLU A C 1
ATOM 8580 O O . GLU A 1 1116 ? -21.097 17.528 20.673 1.00 89.56 1116 GLU A O 1
ATOM 8585 N N . GLY A 1 1117 ? -19.937 16.078 21.939 1.00 82.81 1117 GLY A N 1
ATOM 8586 C CA . GLY A 1 1117 ? -18.820 16.967 22.266 1.00 82.81 1117 GLY A CA 1
ATOM 8587 C C . GLY A 1 1117 ? -17.989 17.403 21.057 1.00 82.81 1117 GLY A C 1
ATOM 8588 O O . GLY A 1 1117 ? -17.620 18.573 20.956 1.00 82.81 1117 GLY A O 1
ATOM 8589 N N . LEU A 1 1118 ? -17.761 16.508 20.089 1.00 80.69 1118 LEU A N 1
ATOM 8590 C CA . LEU A 1 1118 ? -17.090 16.835 18.822 1.00 80.69 1118 LEU A CA 1
ATOM 8591 C C . LEU A 1 1118 ? -18.047 17.449 17.781 1.00 80.69 1118 LEU A C 1
ATOM 8593 O O . LEU A 1 1118 ? -17.611 17.904 16.721 1.00 80.69 1118 LEU A O 1
ATOM 8597 N N . GLY A 1 1119 ? -19.352 17.513 18.073 1.00 65.88 1119 GLY A N 1
ATOM 8598 C CA . GLY A 1 1119 ? -20.364 18.116 17.206 1.00 65.88 1119 GLY A CA 1
ATOM 8599 C C . GLY A 1 1119 ? -20.583 17.368 15.888 1.00 65.88 1119 GLY A C 1
ATOM 8600 O O . GLY A 1 1119 ? -20.772 18.017 14.857 1.00 65.88 1119 GLY A O 1
ATOM 8601 N N . ARG A 1 1120 ? -20.535 16.030 15.920 1.00 62.47 1120 ARG A N 1
ATOM 8602 C CA . ARG A 1 1120 ? -20.639 15.124 14.761 1.00 62.47 1120 ARG A CA 1
ATOM 8603 C C . ARG A 1 1120 ? -21.781 14.107 14.934 1.00 62.47 1120 ARG A C 1
ATOM 8605 O O . ARG A 1 1120 ? -21.557 12.899 14.952 1.00 62.47 1120 ARG A O 1
ATOM 8612 N N . GLU A 1 1121 ? -23.020 14.588 15.049 1.00 49.50 1121 GLU A N 1
ATOM 8613 C CA . GLU A 1 1121 ? -24.219 13.737 14.961 1.00 49.50 1121 GLU A CA 1
ATOM 8614 C C . GLU A 1 1121 ? -24.575 13.387 13.503 1.00 49.50 1121 GLU A C 1
ATOM 8616 O O . GLU A 1 1121 ? -24.347 14.173 12.576 1.00 49.50 1121 GLU A O 1
ATOM 8621 N N . LYS A 1 1122 ? -25.205 12.220 13.288 1.00 39.38 1122 LYS A N 1
ATOM 8622 C CA . LYS A 1 1122 ? -25.735 11.820 11.973 1.00 39.38 1122 LYS A CA 1
ATOM 8623 C C . LYS A 1 1122 ? -26.704 12.881 11.442 1.00 39.38 1122 LYS A C 1
ATOM 8625 O O . LYS A 1 1122 ? -27.814 13.022 11.942 1.00 39.38 1122 LYS A O 1
ATOM 8630 N N . GLY A 1 1123 ? -26.307 13.562 10.368 1.00 38.00 1123 GLY A N 1
ATOM 8631 C CA . GLY A 1 1123 ? -27.172 14.485 9.627 1.00 38.00 1123 GLY A CA 1
ATOM 8632 C C . GLY A 1 1123 ? -26.928 15.975 9.873 1.00 38.00 1123 GLY A C 1
ATOM 8633 O O . GLY A 1 1123 ? -27.616 16.788 9.258 1.00 38.00 1123 GLY A O 1
ATOM 8634 N N . VAL A 1 1124 ? -25.937 16.360 10.682 1.00 31.44 1124 VAL A N 1
ATOM 8635 C CA . VAL A 1 1124 ? -25.564 17.773 10.850 1.00 31.44 1124 VAL A CA 1
ATOM 8636 C C . VAL A 1 1124 ? -24.334 18.085 9.998 1.00 31.44 1124 VAL A C 1
ATOM 8638 O O . VAL A 1 1124 ? -23.205 17.757 10.352 1.00 31.44 1124 VAL A O 1
ATOM 8641 N N . LYS A 1 1125 ? -24.547 18.749 8.854 1.00 31.97 1125 LYS A N 1
ATOM 8642 C CA . LYS A 1 1125 ? -23.479 19.507 8.191 1.00 31.97 1125 LYS A CA 1
ATOM 8643 C C . LYS A 1 1125 ? -23.083 20.638 9.134 1.00 31.97 1125 LYS A C 1
ATOM 8645 O O . LYS A 1 1125 ? -23.866 21.565 9.321 1.00 31.97 1125 LYS A O 1
ATOM 8650 N N . LYS A 1 1126 ? -21.900 20.562 9.737 1.00 29.92 1126 LYS A N 1
ATOM 8651 C CA . LYS A 1 1126 ? -21.328 21.701 10.450 1.00 29.92 1126 LYS A CA 1
ATOM 8652 C C . LYS A 1 1126 ? -20.456 22.479 9.472 1.00 29.92 1126 LYS A C 1
ATOM 8654 O O . LYS A 1 1126 ? -19.395 22.015 9.060 1.00 29.92 1126 LYS A O 1
ATOM 8659 N N . ASP A 1 1127 ? -20.981 23.628 9.064 1.00 31.72 1127 ASP A N 1
ATOM 8660 C CA . ASP A 1 1127 ? -20.253 24.667 8.350 1.00 31.72 1127 ASP A CA 1
ATOM 8661 C C . ASP A 1 1127 ? -19.044 25.102 9.189 1.00 31.72 1127 ASP A C 1
ATOM 8663 O O . ASP A 1 1127 ? -19.165 25.388 10.384 1.00 31.72 1127 ASP A O 1
ATOM 8667 N N . TRP A 1 1128 ? -17.867 25.144 8.568 1.00 28.27 1128 TRP A N 1
ATOM 8668 C CA . TRP A 1 1128 ? -16.704 25.779 9.174 1.00 28.27 1128 TRP A CA 1
ATOM 8669 C C . TRP A 1 1128 ? -16.872 27.302 9.093 1.00 28.27 1128 TRP A C 1
ATOM 8671 O O . TRP A 1 1128 ? -17.195 27.854 8.045 1.00 28.27 1128 TRP A O 1
ATOM 8681 N N . VAL A 1 1129 ? -16.685 27.936 10.248 1.00 28.89 1129 VAL A N 1
ATOM 8682 C CA . VAL A 1 1129 ? -16.977 29.333 10.593 1.00 28.89 1129 VAL A CA 1
ATOM 8683 C C . VAL A 1 1129 ? -16.324 30.362 9.659 1.00 28.89 1129 VAL A C 1
ATOM 8685 O O . VAL A 1 1129 ? -15.132 30.296 9.362 1.00 28.89 1129 VAL A O 1
ATOM 8688 N N . ASP A 1 1130 ? -17.132 31.357 9.281 1.00 27.05 1130 ASP A N 1
ATOM 8689 C CA . ASP A 1 1130 ? -16.783 32.586 8.566 1.00 27.05 1130 ASP A CA 1
ATOM 8690 C C . ASP A 1 1130 ? -15.729 33.457 9.278 1.00 27.05 1130 ASP A C 1
ATOM 8692 O O . ASP A 1 1130 ? -15.829 33.774 10.465 1.00 27.05 1130 ASP A O 1
ATOM 8696 N N . VAL A 1 1131 ? -14.799 33.983 8.478 1.00 26.53 1131 VAL A N 1
ATOM 8697 C CA . VAL A 1 1131 ? -14.133 35.280 8.688 1.00 26.53 1131 VAL A CA 1
ATOM 8698 C C . VAL A 1 1131 ? -14.823 36.285 7.733 1.00 26.53 1131 VAL A C 1
ATOM 8700 O O . VAL A 1 1131 ? -15.169 35.893 6.619 1.00 26.53 1131 VAL A O 1
ATOM 8703 N N . PRO A 1 1132 ? -15.083 37.552 8.127 1.00 27.59 1132 PRO A N 1
ATOM 8704 C CA . PRO A 1 1132 ? -16.271 38.309 7.702 1.00 27.59 1132 PRO A CA 1
ATOM 8705 C C . PRO A 1 1132 ? -16.395 38.700 6.217 1.00 27.59 1132 PRO A C 1
ATOM 8707 O O . PRO A 1 1132 ? -15.419 38.945 5.511 1.00 27.59 1132 PRO A O 1
ATOM 8710 N N . ALA A 1 1133 ? -17.663 38.852 5.824 1.00 31.12 1133 ALA A N 1
ATOM 8711 C CA . ALA A 1 1133 ? -18.233 39.107 4.504 1.00 31.12 1133 ALA A CA 1
ATOM 8712 C C . ALA A 1 1133 ? -17.675 40.295 3.685 1.00 31.12 1133 ALA A C 1
ATOM 8714 O O . ALA A 1 1133 ? -17.588 41.430 4.151 1.00 31.12 1133 ALA A O 1
ATOM 8715 N N . VAL A 1 1134 ? -17.460 40.030 2.386 1.00 26.30 1134 VAL A N 1
ATOM 8716 C CA . VAL A 1 1134 ? -17.411 41.008 1.267 1.00 26.30 1134 VAL A CA 1
ATOM 8717 C C . VAL A 1 1134 ? -18.465 40.631 0.201 1.00 26.30 1134 VAL A C 1
ATOM 8719 O O . VAL A 1 1134 ? -18.358 40.960 -0.977 1.00 26.30 1134 VAL A O 1
ATOM 8722 N N . THR A 1 1135 ? -19.497 39.881 0.589 1.00 27.73 1135 THR A N 1
ATOM 8723 C CA . THR A 1 1135 ? -20.501 39.330 -0.336 1.00 27.73 1135 THR A CA 1
ATOM 8724 C C . THR A 1 1135 ? -21.550 40.348 -0.790 1.00 27.73 1135 THR A C 1
ATOM 8726 O O . THR A 1 1135 ? -22.060 40.218 -1.897 1.00 27.73 1135 THR A O 1
ATOM 8729 N N . ASP A 1 1136 ? -21.777 41.434 -0.049 1.00 25.70 1136 ASP A N 1
ATOM 8730 C CA . ASP A 1 1136 ? -22.899 42.349 -0.332 1.00 25.70 1136 ASP A CA 1
ATOM 8731 C C . ASP A 1 1136 ? -22.629 43.413 -1.417 1.00 25.70 1136 ASP A C 1
ATOM 8733 O O . ASP A 1 1136 ? -23.496 44.232 -1.714 1.00 25.70 1136 ASP A O 1
ATOM 8737 N N . ILE A 1 1137 ? -21.449 43.422 -2.051 1.00 26.95 1137 ILE A N 1
ATOM 8738 C CA . ILE A 1 1137 ? -21.124 44.390 -3.123 1.00 26.95 1137 ILE A CA 1
ATOM 8739 C C . ILE A 1 1137 ? -21.089 43.741 -4.524 1.00 26.95 1137 ILE A C 1
ATOM 8741 O O . ILE A 1 1137 ? -21.143 44.448 -5.531 1.00 26.95 1137 ILE A O 1
ATOM 8745 N N . LEU A 1 1138 ? -21.060 42.408 -4.639 1.00 25.66 1138 LEU A N 1
ATOM 8746 C CA . LEU A 1 1138 ? -20.749 41.733 -5.912 1.00 25.66 1138 LEU A CA 1
ATOM 8747 C C . LEU A 1 1138 ? -21.935 41.071 -6.633 1.00 25.66 1138 LEU A C 1
ATOM 8749 O O . LEU A 1 1138 ? -21.759 40.598 -7.755 1.00 25.66 1138 LEU A O 1
ATOM 8753 N N . GLU A 1 1139 ? -23.152 41.118 -6.087 1.00 26.58 1139 GLU A N 1
ATOM 8754 C CA . GLU A 1 1139 ? -24.349 40.551 -6.740 1.00 26.58 1139 GLU A CA 1
ATOM 8755 C C . GLU A 1 1139 ? -24.824 41.306 -8.002 1.00 26.58 1139 GLU A C 1
ATOM 8757 O O . GLU A 1 1139 ? -25.798 40.907 -8.635 1.00 26.58 1139 GLU A O 1
ATOM 8762 N N . SER A 1 1140 ? -24.144 42.374 -8.433 1.00 23.88 1140 SER A N 1
ATOM 8763 C CA . SER A 1 1140 ? -24.612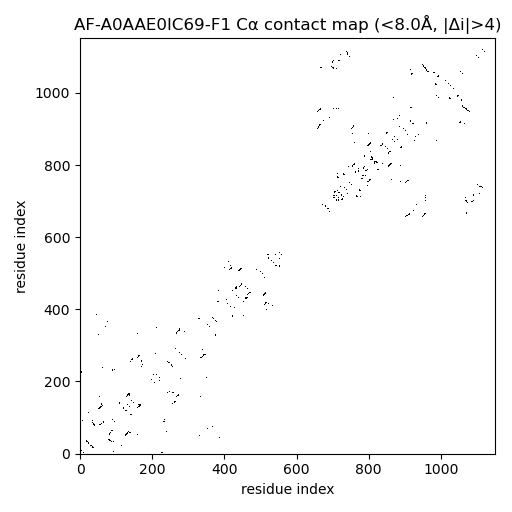 43.211 -9.552 1.00 23.88 1140 SER A CA 1
ATOM 8764 C C . SER A 1 1140 ? -23.904 43.014 -10.899 1.00 23.88 1140 SER A C 1
ATOM 8766 O O . SER A 1 1140 ? -24.274 43.684 -11.863 1.00 23.88 1140 SER A O 1
ATOM 8768 N N . VAL A 1 1141 ? -22.938 42.094 -11.043 1.00 25.27 1141 VAL A N 1
ATOM 8769 C CA . VAL A 1 1141 ? -22.282 41.862 -12.349 1.00 25.27 1141 VAL A CA 1
ATOM 8770 C C . VAL A 1 1141 ? -22.031 40.374 -12.600 1.00 25.27 1141 VAL A C 1
ATOM 8772 O O . VAL A 1 1141 ? -21.017 39.817 -12.198 1.00 25.27 1141 VAL A O 1
ATOM 8775 N N . HIS A 1 1142 ? -22.964 39.732 -13.303 1.00 24.41 1142 HIS A N 1
ATOM 8776 C CA . HIS A 1 1142 ? -22.914 38.328 -13.717 1.00 24.41 1142 HIS A CA 1
ATOM 8777 C C . HIS A 1 1142 ? -22.060 38.168 -15.006 1.00 24.41 1142 HIS A C 1
ATOM 8779 O O . HIS A 1 1142 ? -22.495 38.642 -16.056 1.00 24.41 1142 HIS A O 1
ATOM 8785 N N . PRO A 1 1143 ? -20.876 37.507 -15.004 1.00 25.00 1143 PRO A N 1
ATOM 8786 C CA . PRO A 1 1143 ? -20.011 37.371 -16.189 1.00 25.00 1143 PRO A CA 1
ATOM 8787 C C . PRO A 1 1143 ? -20.027 35.962 -16.827 1.00 25.00 1143 PRO A C 1
ATOM 8789 O O . PRO A 1 1143 ? -19.090 35.582 -17.528 1.00 25.00 1143 PRO A O 1
ATOM 8792 N N . LEU A 1 1144 ? -21.074 35.160 -16.604 1.00 29.38 1144 LEU A N 1
ATOM 8793 C CA . LEU A 1 1144 ? -21.124 33.752 -17.044 1.00 29.38 1144 LEU A CA 1
ATOM 8794 C C . LEU A 1 1144 ? -21.506 33.512 -18.521 1.00 29.38 1144 LEU A C 1
ATOM 8796 O O . LEU A 1 1144 ? -21.490 32.368 -18.963 1.00 29.38 1144 LEU A O 1
ATOM 8800 N N . GLU A 1 1145 ? -21.759 34.544 -19.330 1.00 27.31 1145 GLU A N 1
ATOM 8801 C CA . GLU A 1 1145 ? -21.998 34.362 -20.778 1.00 27.31 1145 GLU A CA 1
ATOM 8802 C C . GLU A 1 1145 ? -20.721 34.403 -21.641 1.00 27.31 1145 GLU A C 1
ATOM 8804 O O . GLU A 1 1145 ? -20.770 34.137 -22.841 1.00 27.31 1145 GLU A O 1
ATOM 8809 N N . TRP A 1 1146 ? -19.553 34.698 -21.061 1.00 26.69 1146 TRP A N 1
ATOM 8810 C CA . TRP A 1 1146 ? -18.332 34.963 -21.839 1.00 26.69 1146 TRP A CA 1
ATOM 8811 C C . TRP A 1 1146 ? -17.467 33.724 -22.151 1.00 26.69 1146 TRP A C 1
ATOM 8813 O O . TRP A 1 1146 ? -16.620 33.772 -23.038 1.00 26.69 1146 TRP A O 1
ATOM 8823 N N . PHE A 1 1147 ? -17.674 32.601 -21.455 1.00 30.78 1147 PHE A N 1
ATOM 8824 C CA . PHE A 1 1147 ? -16.774 31.436 -21.505 1.00 30.78 1147 PHE A CA 1
ATOM 8825 C C . PHE A 1 1147 ? -17.043 30.419 -22.626 1.00 30.78 1147 PHE A C 1
ATOM 8827 O O . PHE A 1 1147 ? -16.175 29.593 -22.900 1.00 30.78 1147 PHE A O 1
ATOM 8834 N N . ARG A 1 1148 ? -18.196 30.471 -23.307 1.00 33.88 1148 ARG A N 1
ATOM 8835 C CA . ARG A 1 1148 ? -18.538 29.505 -24.374 1.00 33.88 1148 ARG A CA 1
ATOM 8836 C C . ARG A 1 1148 ? -17.675 29.620 -25.635 1.00 33.88 1148 ARG A C 1
ATOM 8838 O O . ARG A 1 1148 ? -17.656 28.698 -26.435 1.00 33.88 1148 ARG A O 1
ATOM 8845 N N . GLU A 1 1149 ? -16.968 30.730 -25.829 1.00 30.14 1149 GLU A N 1
ATOM 8846 C CA . GLU A 1 1149 ? -16.199 30.971 -27.056 1.00 30.14 1149 GLU A CA 1
ATOM 8847 C C . GLU A 1 1149 ? -14.699 30.662 -26.922 1.00 30.14 1149 GLU A C 1
ATOM 8849 O O . GLU A 1 1149 ? -14.001 30.786 -27.922 1.00 30.14 1149 GLU A O 1
ATOM 8854 N N . VAL A 1 1150 ? -14.200 30.284 -25.732 1.00 33.41 1150 VAL A N 1
ATOM 8855 C CA . VAL A 1 1150 ? -12.755 30.328 -25.411 1.00 33.41 1150 VAL A CA 1
ATOM 8856 C C . VAL A 1 1150 ? -12.020 28.966 -25.509 1.00 33.41 1150 VAL A C 1
ATOM 8858 O O . VAL A 1 1150 ? -10.825 28.883 -25.245 1.00 33.41 1150 VAL A O 1
ATOM 8861 N N . GLN A 1 1151 ? -12.682 27.880 -25.919 1.00 31.05 1151 GLN A N 1
ATOM 8862 C CA . GLN A 1 1151 ? -12.030 26.559 -26.062 1.00 31.05 1151 GLN A CA 1
ATOM 8863 C C . GLN A 1 1151 ? -12.307 25.821 -27.383 1.00 31.05 1151 GLN A C 1
ATOM 8865 O O . GLN A 1 1151 ? -11.986 24.641 -27.475 1.00 31.05 1151 GLN A O 1
ATOM 8870 N N . VAL A 1 1152 ? -12.819 26.519 -28.405 1.00 29.73 1152 VAL A N 1
ATOM 8871 C CA . VAL A 1 1152 ? -12.851 26.012 -29.793 1.00 29.73 1152 VAL A CA 1
ATOM 8872 C C . VAL A 1 1152 ? -11.570 26.389 -30.522 1.00 29.73 1152 VAL A C 1
ATOM 8874 O O . VAL A 1 1152 ? -11.208 27.590 -30.445 1.00 29.73 1152 VAL A O 1
#

Mean predicted aligned error: 20.4 Å

Nearest PDB structures (foldseek):
  3a52-assembly1_B  TM=9.038E-01  e=8.479E-31  Shewanella sp. AP1
  7kwd-assembly1_B  TM=8.263E-01  e=2.929E-27  Thermus thermophilus HB8
  2w5x-assembly1_B  TM=8.677E-01  e=2.662E-23  Antarctic bacterium TAB5
  2iuc-assembly1_B  TM=8.718E-01  e=1.771E-23  Antarctic bacterium TAB5
  2w5v-assembly1_B  TM=8.581E-01  e=2.801E-23  Antarctic bacterium TAB5

pLDDT: mean 83.21, std 20.94, range [21.11, 98.94]